Protein 3MDN (pdb70)

Secondary structure (DSSP, 8-state):
--EEEEEEEEEEGGGT--EEEEEESSSSSPEEEEESS-GGG-HHHHHHHHH-EEEEEEEE--PPPEETTEE--EE--TTGGGGHHHH----HHHHTT--S--HHHHHHHHHHHTTTTT-HHHHHHHHHHHHHHHHHHHS-S---EEEEEE-SS-EEEEEE-SSS-----EEEEETTTTEEEEESS----SPPEEPPS---EEETTEEE------/--EEEEEEEEEEGGGG--EEEEE-SSSSSPEEEEESS-GGG-HHHHHHHHH-EEEEEEEE---SSP-EETTEE--EE--TTGGGGHHHH----HHHHTT--S--HHHHHHHHHHHTTTTT-HHHHHHHHHHHHHHHHHHHS-S---EEEEEE-SS-EEEEEE-SSS-----EEEEETTTTEEEEE---EE--S---EEETTEEE------/--EEEEEEEEEEGGGT---EEEEEESSSSSPEEEEESS-TTT-HHHHHHHHH-EEEEEEEE---PSP-EETTEE--EE--TTGGGGHHHH----HHHHTT--S--HHHHHHHHHHHTTTTT-HHHHHHHHHHHHHHHHHHHS-S---EEEEEE-SS-EEEEEE-SSS-----EEEEETTTTEEEEEE---EE--S---EEETTEEE------/--EEEEEEEEEEGGGT--EEEEESSSSSPEEEE-SS-TTT-HHHHHHHHH-EEEEEEEE---PSP-EETTEE--EE--TTGGGGHHHH----HHHHTT--S--HHHHHHHHHHHTTTTT-HHHHHHHHHHHHHHHHHHHS-S---EEEEEE-SS-EEEEEE-SSS-----EEEEETTTTEEEEESS----SS-PPEE--TT--EEETTEEE--------

B-factor: mean 31.21, std 7.89, range [11.81, 59.43]

Nearest PDB structures (foldseek):
  3mdn-assembly1_A  TM=1.005E+00  e=2.559E-48  Ruegeria pomeroyi
  3mdn-assembly1_D  TM=9.969E-01  e=2.304E-43  Ruegeria pomeroyi
  3mdn-assembly1_B  TM=9.718E-01  e=1.178E-43  Ruegeria pomeroyi
  3mdn-assembly1_C  TM=9.750E-01  e=1.076E-41  Ruegeria pomeroyi
  4zfk-assembly1_A  TM=7.679E-01  e=4.224E-12  Mycolicibacterium smegmatis MC2 155

Foldseek 3Di:
DKKKKWAFFKDQQPVTHCKKKWFDDPDLWTDIDHDPDPCVPDVVNVVSSVPDIGRTMMMDVCDWATDRQKTKWDDAQFQCVQCQVVLLCQPPVQNVRCDDRGPRSSLVRQLVSQPCVPPVQRSSQVSLVVQLVVCVVGGDPPSETWMWMDRNAKIDIAWAGPDDDYQWKWKDQDPVSGIIMIMRDDDPSDDIHTDDHQKWMQHDVGIDMDGHHD/DKKKKWAFFKDQQPVPHCKKKWFDDPDLWTDIDHDPDPCVDDVVNVCRSVPDIGRTMMMDVLQYDFATDRLKTKWDDAQFQCVQPQVVLLCQDPVQNVSNDDRGPRVSLVRQLVSQPCVPCVQVSSLVSLVVQLVVCVVGGDPPNETWMWMDRNFKIDIAWATPDDDYQWKAKDQDPVSGIIMIIRVHHTDDHQKWMQGPVGIDMDGHHD/DKKKKWAFDKDQQLVIHVWKKKWFDDDDLWTDIDIDNDQPVVPVVNVVRSRPDIGRTMMMDNVVGDWATDDLKTKWDDAQFQCVQCQVVLLCQDPVQNVSCDDRGPRSSLVRQLVSQPCVPCVQRSSLVSLVVQLVVCVVGGDPPNETWMWMDRNFKIDIAWAGPDDDYFWKAKDQDPVNGIIMIITVPHDTDDHQKWMQGPVGIDMDGRHD/DKKKKWAFDKDQQLVTHCKKWADDPDLFTDIDDDLDDCVRDVVNVVRSRPDIGRTMMHDPVVDDFAGDQNKTKWDDAQFQCVQPQVVLLCQDPVQNVSPDDRGPRSSLVRQLVSQPCVPCVQQSSLASLLVQLVVCVVGGDPPSETWMWMDSSAKIDIAWATPDDDYQWKWKDQAPPSGIMMIMSDDDDPPGDDIHTADHQKWMAHPVGIDMDGHHRDD

InterPro domains:
  IPR017932 Glutamine amidotransferase type 2 domain [PS51278] (2-248)
  IPR026869 Gamma-glutamyl-hercynylcysteine sulfoxide hydrolase EgtC-like [PF13230] (34-199)
  IPR029055 Nucleophile aminohydrolases, N-terminal [G3DSA:3.60.20.10] (1-264)
  IPR029055 Nucleophile aminohydrolases, N-terminal [SSF56235] (2-251)
  IPR052373 Gamma-glutamyl amide hydrolase [PTHR43187] (1-248)

Solvent-accessible surface area: 33853 Å² total

Structure (mmCIF, N/CA/C/O backbone):
data_3MDN
#
_entry.id   3MDN
#
_cell.length_a   66.367
_cell.length_b   72.960
_cell.length_c   106.722
_cell.angle_alpha   90.000
_cell.angle_beta   91.770
_cell.angle_gamma   90.000
#
_symmetry.space_group_name_H-M   'P 1 21 1'
#
loop_
_entity.id
_entity.type
_entity.pdbx_description
1 polymer 'Glutamine aminotransferase class-II domain protein'
2 water water
#
loop_
_atom_site.group_PDB
_atom_site.id
_atom_site.type_symbol
_atom_site.label_atom_id
_atom_site.label_alt_id
_atom_site.label_comp_id
_atom_site.label_asym_id
_atom_site.label_entity_id
_atom_site.label_seq_id
_atom_site.pdbx_PDB_ins_code
_atom_site.Cartn_x
_atom_site.Cartn_y
_atom_site.Cartn_z
_atom_site.occupancy
_atom_site.B_iso_or_equiv
_atom_site.auth_seq_id
_atom_site.auth_comp_id
_atom_site.auth_asym_id
_atom_site.auth_atom_id
_atom_site.pdbx_PDB_model_num
ATOM 1 N N . CYS A 1 4 ? 37.970 -1.102 62.521 1.00 51.92 2 CYS A N 1
ATOM 2 C CA . CYS A 1 4 ? 37.745 -0.813 63.955 1.00 51.66 2 CYS A CA 1
ATOM 3 C C . CYS A 1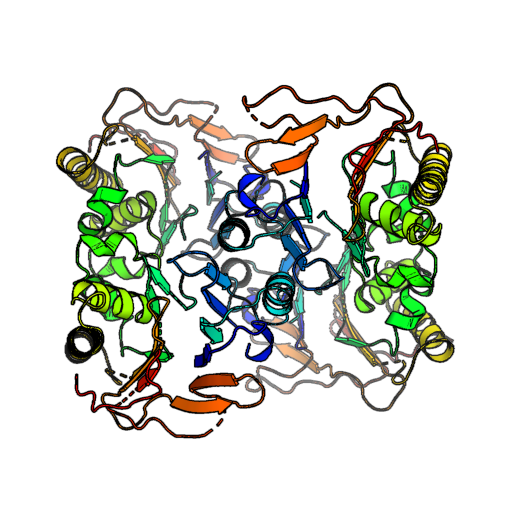 4 ? 36.258 -0.934 64.354 1.00 50.25 2 CYS A C 1
ATOM 4 O O . CYS A 1 4 ? 35.690 -0.044 64.977 1.00 51.40 2 CYS A O 1
ATOM 7 N N . ARG A 1 5 ? 35.659 -2.073 64.041 1.00 47.96 3 ARG A N 1
ATOM 8 C CA . ARG A 1 5 ? 34.217 -2.278 64.157 1.00 45.67 3 ARG A CA 1
ATOM 9 C C . ARG A 1 5 ? 33.628 -2.092 65.555 1.00 43.06 3 ARG A C 1
ATOM 10 O O . ARG A 1 5 ? 34.255 -2.451 66.546 1.00 43.81 3 ARG A O 1
ATOM 15 N N . TRP A 1 6 ? 32.442 -1.498 65.649 1.00 39.07 4 TRP A N 1
ATOM 16 C CA . TRP A 1 6 ? 31.712 -1.497 66.913 1.00 34.89 4 TRP A CA 1
ATOM 17 C C . TRP A 1 6 ? 30.233 -1.843 66.749 1.00 33.04 4 TRP A C 1
ATOM 18 O O . TRP A 1 6 ? 29.704 -1.831 65.621 1.00 32.19 4 TRP A O 1
ATOM 29 N N . ALA A 1 7 ? 29.582 -2.171 67.872 1.00 29.01 5 ALA A N 1
ATOM 30 C CA . ALA A 1 7 ? 28.163 -2.499 67.877 1.00 27.62 5 ALA A CA 1
ATOM 31 C C . ALA A 1 7 ? 27.568 -2.090 69.193 1.00 26.65 5 ALA A C 1
ATOM 32 O O . ALA A 1 7 ? 28.197 -2.217 70.256 1.00 26.72 5 ALA A O 1
ATOM 34 N N . ALA A 1 8 ? 26.379 -1.528 69.117 1.00 25.28 6 ALA A N 1
ATOM 35 C CA . ALA A 1 8 ? 25.662 -1.051 70.285 1.00 24.69 6 ALA A CA 1
ATOM 36 C C . ALA A 1 8 ? 24.227 -1.574 70.158 1.00 24.79 6 ALA A C 1
ATOM 37 O O . ALA A 1 8 ? 23.748 -1.804 69.039 1.00 25.10 6 ALA A O 1
ATOM 39 N N . TYR A 1 9 ? 23.531 -1.733 71.278 1.00 24.78 7 TYR A N 1
ATOM 40 C CA . TYR A 1 9 ? 22.181 -2.298 71.250 1.00 24.47 7 TYR A CA 1
ATOM 41 C C . TYR A 1 9 ? 21.315 -1.588 72.277 1.00 24.87 7 TYR A C 1
ATOM 42 O O . TYR A 1 9 ? 21.781 -1.250 73.345 1.00 24.55 7 TYR A O 1
ATOM 51 N N . HIS A 1 10 ? 20.041 -1.399 71.959 1.00 25.07 8 HIS A N 1
ATOM 52 C CA . HIS A 1 10 ? 19.086 -0.772 72.877 1.00 26.35 8 HIS A CA 1
ATOM 53 C C . HIS A 1 10 ? 17.721 -1.423 72.620 1.00 26.13 8 HIS A C 1
ATOM 54 O O . HIS A 1 10 ? 17.158 -1.292 71.516 1.00 24.53 8 HIS A O 1
ATOM 61 N N . GLY A 1 11 ? 17.205 -2.146 73.609 1.00 26.12 9 GLY A N 1
ATOM 62 C CA . GLY A 1 11 ? 15.884 -2.812 73.479 1.00 26.64 9 GLY A CA 1
ATOM 63 C C . GLY A 1 11 ? 15.683 -3.900 74.535 1.00 27.11 9 GLY A C 1
ATOM 64 O O . GLY A 1 11 ? 16.224 -3.803 75.628 1.00 26.13 9 GLY A O 1
ATOM 65 N N . THR A 1 12 ? 14.910 -4.936 74.209 1.00 27.57 10 THR A N 1
ATOM 66 C CA . THR A 1 12 ? 14.695 -6.077 75.115 1.00 28.74 10 THR A CA 1
ATOM 67 C C . THR A 1 12 ? 16.022 -6.812 75.389 1.00 28.99 10 THR A C 1
ATOM 68 O O . THR A 1 12 ? 16.757 -7.081 74.434 1.00 29.80 10 THR A O 1
ATOM 72 N N . PRO A 1 13 ? 16.347 -7.103 76.674 1.00 29.03 11 PRO A N 1
ATOM 73 C CA . PRO A 1 13 ? 17.658 -7.700 77.005 1.00 29.25 11 PRO A CA 1
ATOM 74 C C . PRO A 1 13 ? 18.022 -8.934 76.195 1.00 28.91 11 PRO A C 1
ATOM 75 O O . PRO A 1 13 ? 17.243 -9.878 76.112 1.00 28.59 11 PRO A O 1
ATOM 79 N N . ILE A 1 14 ? 19.206 -8.907 75.592 1.00 28.35 12 ILE A N 1
ATOM 80 C CA . ILE A 1 14 ? 19.778 -10.098 74.963 1.00 27.37 12 ILE A CA 1
ATOM 81 C C . ILE A 1 14 ? 21.157 -10.455 75.563 1.00 26.20 12 ILE A C 1
ATOM 82 O O . ILE A 1 14 ? 21.778 -9.641 76.253 1.00 25.63 12 ILE A O 1
ATOM 87 N N . PHE A 1 15 ? 21.631 -11.671 75.321 1.00 25.62 13 PHE A N 1
ATOM 88 C CA . PHE A 1 15 ? 22.986 -12.004 75.749 1.00 25.76 13 PHE A CA 1
ATOM 89 C C . PHE A 1 15 ? 23.886 -11.151 74.884 1.00 25.91 13 PHE A C 1
ATOM 90 O O . PHE A 1 15 ? 23.582 -10.922 73.702 1.00 25.18 13 PHE A O 1
ATOM 98 N N . LEU A 1 16 ? 24.979 -10.677 75.460 1.00 26.33 14 LEU A N 1
ATOM 99 C CA . LEU A 1 16 ? 25.869 -9.769 74.751 1.00 27.79 14 LEU A CA 1
ATOM 100 C C . LEU A 1 16 ? 26.378 -10.403 73.446 1.00 29.21 14 LEU A C 1
ATOM 101 O O . LEU A 1 16 ? 26.445 -9.729 72.427 1.00 28.51 14 LEU A O 1
ATOM 106 N N . GLU A 1 17 ? 26.687 -11.698 73.473 1.00 29.76 15 GLU A N 1
ATOM 107 C CA . GLU A 1 17 ? 27.174 -12.366 72.266 1.00 31.39 15 GLU A CA 1
ATOM 108 C C . GLU A 1 17 ? 26.169 -12.377 71.089 1.00 32.41 15 GLU A C 1
ATOM 109 O O . GLU A 1 17 ? 26.577 -12.578 69.954 1.00 31.50 15 GLU A O 1
ATOM 115 N N . ASP A 1 18 ? 24.873 -12.212 71.369 1.00 33.98 16 ASP A N 1
ATOM 116 C CA . ASP A 1 18 ? 23.851 -12.272 70.320 1.00 36.00 16 ASP A CA 1
ATOM 117 C C . ASP A 1 18 ? 24.043 -11.077 69.355 1.00 37.34 16 ASP A C 1
ATOM 118 O O . ASP A 1 18 ? 23.429 -11.028 68.293 1.00 37.46 16 ASP A O 1
ATOM 123 N N . VAL A 1 19 ? 24.875 -10.118 69.769 1.00 38.79 17 VAL A N 1
ATOM 124 C CA . VAL A 1 19 ? 25.331 -9.001 68.948 1.00 40.84 17 VAL A CA 1
ATOM 125 C C . VAL A 1 19 ? 26.848 -9.130 68.715 1.00 42.37 17 VAL A C 1
ATOM 126 O O . VAL A 1 19 ? 27.329 -9.077 67.570 1.00 42.86 17 VAL A O 1
ATOM 130 N N . ILE A 1 20 ? 27.588 -9.338 69.808 1.00 43.42 18 ILE A N 1
ATOM 131 C CA . ILE A 1 20 ? 29.069 -9.322 69.800 1.00 44.60 18 ILE A CA 1
ATOM 132 C C . ILE A 1 20 ? 29.716 -10.352 68.864 1.00 44.88 18 ILE A C 1
ATOM 133 O O . ILE A 1 20 ? 29.718 -11.556 69.152 1.00 45.82 18 ILE A O 1
ATOM 138 N N . GLY A 1 45 ? 42.608 -5.433 70.674 1.00 49.83 43 GLY A N 1
ATOM 139 C CA . GLY A 1 45 ? 41.738 -4.481 71.356 1.00 49.76 43 GLY A CA 1
ATOM 140 C C . GLY A 1 45 ? 40.321 -5.013 71.480 1.00 49.33 43 GLY A C 1
ATOM 141 O O . GLY A 1 45 ? 39.772 -5.584 70.526 1.00 49.87 43 GLY A O 1
ATOM 142 N N . PHE A 1 46 ? 39.728 -4.845 72.660 1.00 48.30 44 PHE A N 1
ATOM 143 C CA . PHE A 1 46 ? 38.327 -5.215 72.856 1.00 46.54 44 PHE A CA 1
ATOM 144 C C . PHE A 1 46 ? 37.716 -4.673 74.137 1.00 44.29 44 PHE A C 1
ATOM 145 O O . PHE A 1 46 ? 38.414 -4.403 75.116 1.00 44.09 44 PHE A O 1
ATOM 153 N N . GLY A 1 47 ? 36.394 -4.526 74.126 1.00 41.35 45 GLY A N 1
ATOM 154 C CA . GLY A 1 47 ? 35.679 -4.059 75.298 1.00 37.26 45 GLY A CA 1
ATOM 155 C C . GLY A 1 47 ? 34.178 -4.051 75.134 1.00 34.51 45 GLY A C 1
ATOM 156 O O . GLY A 1 47 ? 33.643 -4.049 74.012 1.00 33.79 45 GLY A O 1
ATOM 157 N N . VAL A 1 48 ? 33.497 -4.025 76.267 1.00 31.74 46 VAL A N 1
ATOM 158 C CA . VAL A 1 48 ? 32.060 -3.975 76.309 1.00 29.44 46 VAL A CA 1
ATOM 159 C C . VAL A 1 48 ? 31.628 -3.198 77.546 1.00 28.12 46 VAL A C 1
ATOM 160 O O . VAL A 1 48 ? 32.187 -3.379 78.652 1.00 26.33 46 VAL A O 1
ATOM 164 N N . ALA A 1 49 ? 30.651 -2.311 77.351 1.00 25.18 47 ALA A N 1
ATOM 165 C CA . ALA A 1 49 ? 30.053 -1.601 78.449 1.00 25.20 47 ALA A CA 1
ATOM 166 C C . ALA A 1 49 ? 28.603 -1.977 78.412 1.00 24.71 47 ALA A C 1
ATOM 167 O O . ALA A 1 49 ? 28.025 -1.927 77.366 1.00 24.83 47 ALA A O 1
ATOM 169 N N . TRP A 1 50 ? 28.013 -2.354 79.542 1.00 24.58 48 TRP A N 1
ATOM 170 C CA . TRP A 1 50 ? 26.608 -2.781 79.521 1.00 24.40 48 TRP A CA 1
ATOM 171 C C . TRP A 1 50 ? 25.897 -2.322 80.755 1.00 25.08 48 TRP A C 1
ATOM 172 O O . TRP A 1 50 ? 26.507 -2.163 81.816 1.00 24.72 48 TRP A O 1
ATOM 183 N N . TYR A 1 51 ? 24.592 -2.121 80.620 1.00 25.35 49 TYR A N 1
ATOM 184 C CA . TYR A 1 51 ? 23.777 -1.729 81.773 1.00 26.26 49 TYR A CA 1
ATOM 185 C C . TYR A 1 51 ? 22.927 -2.936 82.147 1.00 26.80 49 TYR A C 1
ATOM 186 O O . TYR A 1 51 ? 22.374 -3.616 81.283 1.00 25.73 49 TYR A O 1
ATOM 195 N N . ASP A 1 52 ? 22.822 -3.158 83.445 1.00 27.58 50 ASP A N 1
ATOM 196 C CA . ASP A 1 52 ? 22.032 -4.243 83.988 1.00 28.46 50 ASP A CA 1
ATOM 197 C C . ASP A 1 52 ? 21.324 -3.769 85.244 1.00 28.34 50 ASP A C 1
ATOM 198 O O . ASP A 1 52 ? 20.206 -3.275 85.182 1.00 28.37 50 ASP A O 1
ATOM 203 N N . ALA A 1 53 ? 21.974 -3.913 86.391 1.00 28.14 51 ALA A N 1
ATOM 204 C CA . ALA A 1 53 ? 21.282 -3.630 87.647 1.00 29.26 51 ALA A CA 1
ATOM 205 C C . ALA A 1 53 ? 21.674 -2.286 88.261 1.00 30.07 51 ALA A C 1
ATOM 206 O O . ALA A 1 53 ? 21.108 -1.889 89.274 1.00 30.25 51 ALA A O 1
ATOM 208 N N . ARG A 1 54 ? 22.651 -1.593 87.687 1.00 29.77 52 ARG A N 1
ATOM 209 C CA . ARG A 1 54 ? 23.098 -0.364 88.336 1.00 30.15 52 ARG A CA 1
ATOM 210 C C . ARG A 1 54 ? 22.953 0.813 87.369 1.00 29.99 52 ARG A C 1
ATOM 211 O O . ARG A 1 54 ? 22.963 0.610 86.147 1.00 30.28 52 ARG A O 1
ATOM 219 N N . PRO A 1 55 ? 22.859 2.052 87.899 1.00 30.30 53 PRO A N 1
ATOM 220 C CA . PRO A 1 55 ? 22.845 3.187 86.963 1.00 30.50 53 PRO A CA 1
ATOM 221 C C . PRO A 1 55 ? 24.205 3.314 86.244 1.00 30.26 53 PRO A C 1
ATOM 222 O O . PRO A 1 55 ? 24.257 3.825 85.138 1.00 29.89 53 PRO A O 1
ATOM 226 N N . GLU A 1 56 ? 25.284 2.815 86.845 1.00 29.90 54 GLU A N 1
ATOM 227 C CA . GLU A 1 56 ? 26.589 2.758 86.119 1.00 30.27 54 GLU A CA 1
ATOM 228 C C . GLU A 1 56 ? 26.652 1.527 85.219 1.00 29.28 54 GLU A C 1
ATOM 229 O O . GLU A 1 56 ? 26.117 0.503 85.550 1.00 29.92 54 GLU A O 1
ATOM 235 N N . PRO A 1 57 ? 27.341 1.615 84.085 1.00 29.62 55 PRO A N 1
ATOM 236 C CA . PRO A 1 57 ? 27.560 0.413 83.278 1.00 29.27 55 PRO A CA 1
ATOM 237 C C . PRO A 1 57 ? 28.687 -0.469 83.853 1.00 29.51 55 PRO A C 1
ATOM 238 O O . PRO A 1 57 ? 29.666 0.036 84.394 1.00 29.54 55 PRO A O 1
ATOM 242 N N . GLY A 1 58 ? 28.561 -1.782 83.738 1.00 29.98 56 GLY A N 1
ATOM 243 C CA . GLY A 1 58 ? 29.745 -2.631 83.909 1.00 29.97 56 GLY A CA 1
ATOM 244 C C . GLY A 1 58 ? 30.654 -2.355 82.713 1.00 30.31 56 GLY A C 1
ATOM 245 O O . GLY A 1 58 ? 30.158 -2.095 81.616 1.00 30.48 56 GLY A O 1
ATOM 246 N N . LEU A 1 59 ? 31.965 -2.421 82.910 1.00 30.11 57 LEU A N 1
ATOM 247 C CA . LEU A 1 59 ? 32.917 -2.167 81.834 1.00 32.07 57 LEU A CA 1
ATOM 248 C C . LEU A 1 59 ? 34.006 -3.269 81.781 1.00 32.39 57 LEU A C 1
ATOM 249 O O . LEU A 1 59 ? 34.746 -3.444 82.734 1.00 32.97 57 LEU A O 1
ATOM 254 N N . TYR A 1 60 ? 34.064 -4.033 80.696 1.00 32.63 58 TYR A N 1
ATOM 255 C CA . TYR A 1 60 ? 35.057 -5.077 80.541 1.00 33.19 58 TYR A CA 1
ATOM 256 C C . TYR A 1 60 ? 35.891 -4.702 79.349 1.00 34.99 58 TYR A C 1
ATOM 257 O O . TYR A 1 60 ? 35.349 -4.539 78.233 1.00 33.83 58 TYR A O 1
ATOM 266 N N . ARG A 1 61 ? 37.194 -4.552 79.575 1.00 36.23 59 ARG A N 1
ATOM 267 C CA . ARG A 1 61 ? 38.127 -4.297 78.486 1.00 39.44 59 ARG A CA 1
ATOM 268 C C . ARG A 1 61 ? 39.529 -4.882 78.708 1.00 40.81 59 ARG A C 1
ATOM 269 O O . ARG A 1 61 ? 40.049 -4.925 79.831 1.00 40.47 59 ARG A O 1
ATOM 277 N N . ASP A 1 62 ? 40.122 -5.329 77.611 1.00 42.40 60 ASP A N 1
ATOM 278 C CA . ASP A 1 62 ? 41.353 -6.077 77.653 1.00 44.66 60 ASP A CA 1
ATOM 279 C C . ASP A 1 62 ? 42.057 -5.922 76.318 1.00 45.91 60 ASP A C 1
ATOM 280 O O . ASP A 1 62 ? 41.427 -5.566 75.308 1.00 46.00 60 ASP A O 1
ATOM 285 N N . VAL A 1 63 ? 43.354 -6.224 76.293 1.00 47.50 61 VAL A N 1
ATOM 286 C CA . VAL A 1 63 ? 44.132 -6.103 75.062 1.00 48.65 61 VAL A CA 1
ATOM 287 C C . VAL A 1 63 ? 44.235 -7.446 74.315 1.00 50.02 61 VAL A C 1
ATOM 288 O O . VAL A 1 63 ? 44.964 -7.577 73.334 1.00 50.51 61 VAL A O 1
ATOM 292 N N . TYR A 1 64 ? 43.488 -8.443 74.769 1.00 51.38 62 TYR A N 1
ATOM 293 C CA . TYR A 1 64 ? 43.544 -9.762 74.135 1.00 52.84 62 TYR A CA 1
ATOM 294 C C . TYR A 1 64 ? 42.487 -9.865 73.031 1.00 53.19 62 TYR A C 1
ATOM 295 O O . TYR A 1 64 ? 41.442 -9.213 73.116 1.00 53.70 62 TYR A O 1
ATOM 304 N N . PRO A 1 65 ? 42.748 -10.675 71.984 1.00 53.49 63 PRO A N 1
ATOM 305 C CA . PRO A 1 65 ? 41.749 -10.710 70.913 1.00 53.61 63 PRO A CA 1
ATOM 306 C C . PRO A 1 65 ? 40.441 -11.302 71.430 1.00 53.73 63 PRO A C 1
ATOM 307 O O . PRO A 1 65 ? 40.459 -12.351 72.084 1.00 54.02 63 PRO A O 1
ATOM 311 N N . ALA A 1 66 ? 39.323 -10.634 71.156 1.00 53.50 64 ALA A N 1
ATOM 312 C CA . ALA A 1 66 ? 38.007 -11.160 71.531 1.00 53.05 64 ALA A CA 1
ATOM 313 C C . ALA A 1 66 ? 37.894 -12.664 71.246 1.00 52.82 64 ALA A C 1
ATOM 314 O O . ALA A 1 66 ? 37.412 -13.435 72.085 1.00 52.78 64 ALA A O 1
ATOM 316 N N . TRP A 1 67 ? 38.343 -13.074 70.059 1.00 52.12 65 TRP A N 1
ATOM 317 C CA . TRP A 1 67 ? 38.311 -14.485 69.668 1.00 51.09 65 TRP A CA 1
ATOM 318 C C . TRP A 1 67 ? 38.964 -15.347 70.744 1.00 50.27 65 TRP A C 1
ATOM 319 O O . TRP A 1 67 ? 38.464 -16.421 71.060 1.00 50.45 65 TRP A O 1
ATOM 321 N N . SER A 1 68 ? 40.060 -14.848 71.323 1.00 49.01 66 SER A N 1
ATOM 322 C CA . SER A 1 68 ? 40.946 -15.657 72.156 1.00 47.28 66 SER A CA 1
ATOM 323 C C . SER A 1 68 ? 41.078 -15.250 73.632 1.00 45.91 66 SER A C 1
ATOM 324 O O . SER A 1 68 ? 42.146 -15.412 74.237 1.00 46.32 66 SER A O 1
ATOM 327 N N . ASP A 1 69 ? 39.997 -14.744 74.214 1.00 43.36 67 ASP A N 1
ATOM 328 C CA . ASP A 1 69 ? 39.933 -14.479 75.651 1.00 41.17 67 ASP A CA 1
ATOM 329 C C . ASP A 1 69 ? 38.729 -15.251 76.208 1.00 38.84 67 ASP A C 1
ATOM 330 O O . ASP A 1 69 ? 37.591 -14.868 75.963 1.00 38.59 67 ASP A O 1
ATOM 335 N N . PRO A 1 70 ? 38.972 -16.335 76.962 1.00 36.56 68 PRO A N 1
ATOM 336 C CA . PRO A 1 70 ? 37.836 -17.180 77.360 1.00 34.79 68 PRO A CA 1
ATOM 337 C C . PRO A 1 70 ? 36.924 -16.526 78.413 1.00 33.39 68 PRO A C 1
ATOM 338 O O . PRO A 1 70 ? 35.762 -16.890 78.535 1.00 32.81 68 PRO A O 1
ATOM 342 N N . ASN A 1 71 ? 37.449 -15.562 79.161 1.00 32.23 69 ASN A N 1
ATOM 343 C CA . ASN A 1 71 ? 36.661 -14.846 80.151 1.00 31.36 69 ASN A CA 1
ATOM 344 C C . ASN A 1 71 ? 35.639 -13.924 79.456 1.00 32.14 69 ASN A C 1
ATOM 345 O O . ASN A 1 71 ? 34.443 -13.885 79.806 1.00 31.76 69 ASN A O 1
ATOM 350 N N . LEU A 1 72 ? 36.105 -13.187 78.449 1.00 31.63 70 LEU A N 1
ATOM 351 C CA . LEU A 1 72 ? 35.184 -12.381 77.700 1.00 31.39 70 LEU A CA 1
ATOM 352 C C . LEU A 1 72 ? 34.095 -13.274 77.104 1.00 31.29 70 LEU A C 1
ATOM 353 O O . LEU A 1 72 ? 32.907 -12.930 77.094 1.00 30.75 70 LEU A O 1
ATOM 358 N N . ARG A 1 73 ? 34.505 -14.424 76.604 1.00 30.75 71 ARG A N 1
ATOM 359 C CA . ARG A 1 73 ? 33.566 -15.347 76.022 1.00 31.37 71 ARG A CA 1
ATOM 360 C C . ARG A 1 73 ? 32.489 -15.767 77.034 1.00 30.78 71 ARG A C 1
ATOM 361 O O . ARG A 1 73 ? 31.284 -15.801 76.730 1.00 30.39 71 ARG A O 1
ATOM 369 N N . ALA A 1 74 ? 32.921 -16.090 78.246 1.00 29.49 72 ALA A N 1
ATOM 370 C CA . ALA A 1 74 ? 31.964 -16.455 79.276 1.00 28.45 72 ALA A CA 1
ATOM 371 C C . ALA A 1 74 ? 31.049 -15.282 79.663 1.00 27.42 72 ALA A C 1
ATOM 372 O O . ALA A 1 74 ? 29.866 -15.487 79.860 1.00 27.64 72 ALA A O 1
ATOM 374 N N . VAL A 1 75 ? 31.592 -14.074 79.799 1.00 26.12 73 VAL A N 1
ATOM 375 C CA . VAL A 1 75 ? 30.757 -12.909 80.058 1.00 27.01 73 VAL A CA 1
ATOM 376 C C . VAL A 1 75 ? 29.696 -12.691 78.936 1.00 27.07 73 VAL A C 1
ATOM 377 O O . VAL A 1 75 ? 28.500 -12.516 79.220 1.00 27.17 73 VAL A O 1
ATOM 381 N N . ALA A 1 76 ? 30.125 -12.751 77.671 1.00 26.52 74 ALA A N 1
ATOM 382 C CA . ALA A 1 76 ? 29.205 -12.472 76.549 1.00 26.83 74 ALA A CA 1
ATOM 383 C C . ALA A 1 76 ? 28.192 -13.582 76.375 1.00 25.93 74 ALA A C 1
ATOM 384 O O . ALA A 1 76 ? 27.105 -13.354 75.857 1.00 26.44 74 ALA A O 1
ATOM 386 N N . HIS A 1 77 ? 28.533 -14.779 76.820 1.00 24.56 75 HIS A N 1
ATOM 387 C CA . HIS A 1 77 ? 27.632 -15.913 76.675 1.00 24.12 75 HIS A CA 1
ATOM 388 C C . HIS A 1 77 ? 26.623 -15.954 77.839 1.00 24.14 75 HIS A C 1
ATOM 389 O O . HIS A 1 77 ? 25.548 -16.542 77.700 1.00 24.78 75 HIS A O 1
ATOM 396 N N . HIS A 1 78 ? 26.947 -15.318 78.969 1.00 22.64 76 HIS A N 1
ATOM 397 C CA . HIS A 1 78 ? 26.109 -15.465 80.158 1.00 22.21 76 HIS A CA 1
ATOM 398 C C . HIS A 1 78 ? 25.399 -14.191 80.638 1.00 22.53 76 HIS A C 1
ATOM 399 O O . HIS A 1 78 ? 24.418 -14.268 81.365 1.00 22.11 76 HIS A O 1
ATOM 406 N N . VAL A 1 79 ? 25.909 -13.025 80.281 1.00 22.83 77 VAL A N 1
ATOM 407 C CA . VAL A 1 79 ? 25.310 -11.804 80.779 1.00 23.98 77 VAL A CA 1
ATOM 408 C C . VAL A 1 79 ? 24.288 -11.295 79.757 1.00 24.63 77 VAL A C 1
ATOM 409 O O . VAL A 1 79 ? 24.574 -11.253 78.562 1.00 24.31 77 VAL A O 1
ATOM 413 N N . ARG A 1 80 ? 23.106 -10.919 80.251 1.00 24.88 78 ARG A N 1
ATOM 414 C CA . ARG A 1 80 ? 22.035 -10.318 79.437 1.00 26.50 78 ARG A CA 1
ATOM 415 C C . ARG A 1 80 ? 21.886 -8.810 79.712 1.00 25.57 78 ARG A C 1
ATOM 416 O O . ARG A 1 80 ? 21.984 -8.383 80.846 1.00 25.05 78 ARG A O 1
ATOM 424 N N . SER A 1 81 ? 21.625 -8.022 78.672 1.00 25.23 79 SER A N 1
ATOM 425 C CA . SER A 1 81 ? 21.465 -6.583 78.814 1.00 25.13 79 SER A CA 1
ATOM 426 C C . SER A 1 81 ? 20.615 -5.972 77.684 1.00 25.62 79 SER A C 1
ATOM 427 O O . SER A 1 81 ? 20.659 -6.400 76.502 1.00 24.97 79 SER A O 1
ATOM 430 N N . GLY A 1 82 ? 19.866 -4.938 78.060 1.00 25.78 80 GLY A N 1
ATOM 431 C CA . GLY A 1 82 ? 19.008 -4.216 77.145 1.00 25.87 80 GLY A CA 1
ATOM 432 C C . GLY A 1 82 ? 19.648 -2.943 76.647 1.00 26.65 80 GLY A C 1
ATOM 433 O O . GLY A 1 82 ? 19.043 -2.225 75.859 1.00 26.27 80 GLY A O 1
ATOM 434 N N . LEU A 1 83 ? 20.868 -2.646 77.090 1.00 26.54 81 LEU A N 1
ATOM 435 C CA . LEU A 1 83 ? 21.587 -1.459 76.598 1.00 26.81 81 LEU A CA 1
ATOM 436 C C . LEU A 1 83 ? 23.084 -1.636 76.783 1.00 26.81 81 LEU A C 1
ATOM 437 O O . LEU A 1 83 ? 23.596 -1.582 77.922 1.00 26.46 81 LEU A O 1
ATOM 442 N N . PHE A 1 84 ? 23.795 -1.834 75.684 1.00 25.49 82 PHE A N 1
ATOM 443 C CA . PHE A 1 84 ? 25.220 -2.114 75.808 1.00 26.37 82 PHE A CA 1
ATOM 444 C C . PHE A 1 84 ? 25.957 -1.654 74.564 1.00 27.12 82 PHE A C 1
ATOM 445 O O . PHE A 1 84 ? 25.328 -1.440 73.523 1.00 25.34 82 PHE A O 1
ATOM 453 N N . LEU A 1 85 ? 27.276 -1.506 74.696 1.00 27.93 83 LEU A N 1
ATOM 454 C CA . LEU A 1 85 ? 28.120 -1.018 73.609 1.00 30.11 83 LEU A CA 1
ATOM 455 C C . LEU A 1 85 ? 29.338 -1.923 73.583 1.00 31.75 83 LEU A C 1
ATOM 456 O O . LEU A 1 85 ? 29.893 -2.196 74.637 1.00 31.63 83 LEU A O 1
ATOM 461 N N . SER A 1 86 ? 29.768 -2.389 72.413 1.00 33.50 84 SER A N 1
ATOM 462 C CA . SER A 1 86 ? 30.968 -3.230 72.336 1.00 37.00 84 SER A CA 1
ATOM 463 C C . SER A 1 86 ? 31.795 -2.890 71.117 1.00 38.67 84 SER A C 1
ATOM 464 O O . SER A 1 86 ? 31.235 -2.473 70.114 1.00 37.41 84 SER A O 1
ATOM 467 N N . HIS A 1 87 ? 33.121 -3.054 71.207 1.00 41.74 85 HIS A N 1
ATOM 468 C CA . HIS A 1 87 ? 34.063 -2.332 70.303 1.00 45.46 85 HIS A CA 1
ATOM 469 C C . HIS A 1 87 ? 35.369 -3.072 70.102 1.00 46.87 85 HIS A C 1
ATOM 470 O O . HIS A 1 87 ? 36.100 -3.325 71.064 1.00 46.84 85 HIS A O 1
ATOM 477 N N . VAL A 1 88 ? 35.665 -3.400 68.843 1.00 48.50 86 VAL A N 1
ATOM 478 C CA . VAL A 1 88 ? 36.952 -4.001 68.477 1.00 49.77 86 VAL A CA 1
ATOM 479 C C . VAL A 1 88 ? 37.888 -2.934 67.906 1.00 50.52 86 VAL A C 1
ATOM 480 O O . VAL A 1 88 ? 37.800 -2.584 66.721 1.00 51.00 86 VAL A O 1
ATOM 484 N N . CYS A 1 101 ? 41.717 1.378 75.227 1.00 45.77 99 CYS A N 1
ATOM 485 C CA . CYS A 1 101 ? 40.661 0.574 74.610 1.00 45.94 99 CYS A CA 1
ATOM 486 C C . CYS A 1 101 ? 39.294 1.187 74.919 1.00 44.34 99 CYS A C 1
ATOM 487 O O . CYS A 1 101 ? 39.091 1.716 76.004 1.00 44.27 99 CYS A O 1
ATOM 490 N N . HIS A 1 102 ? 38.364 1.108 73.966 1.00 42.85 100 HIS A N 1
ATOM 491 C CA . HIS A 1 102 ? 36.998 1.634 74.154 1.00 40.61 100 HIS A CA 1
ATOM 492 C C . HIS A 1 102 ? 36.185 0.468 74.649 1.00 38.77 100 HIS A C 1
ATOM 493 O O . HIS A 1 102 ? 36.615 -0.673 74.515 1.00 39.93 100 HIS A O 1
ATOM 500 N N . PRO A 1 103 ? 35.021 0.724 75.246 1.00 36.72 101 PRO A N 1
ATOM 501 C CA . PRO A 1 103 ? 34.444 2.000 75.579 1.00 35.04 101 PRO A CA 1
ATOM 502 C C . PRO A 1 103 ? 35.109 2.622 76.812 1.00 33.44 101 PRO A C 1
ATOM 503 O O . PRO A 1 103 ? 35.814 1.941 77.558 1.00 33.19 101 PRO A O 1
ATOM 507 N N . PHE A 1 104 ? 34.858 3.912 76.999 1.00 31.12 102 PHE A N 1
ATOM 508 C CA . PHE A 1 104 ? 35.186 4.638 78.197 1.00 29.19 102 PHE A CA 1
ATOM 509 C C . PHE A 1 104 ? 33.883 4.834 78.979 1.00 28.85 102 PHE A C 1
ATOM 510 O O . PHE A 1 104 ? 32.796 4.739 78.398 1.00 27.74 102 PHE A O 1
ATOM 518 N N . ALA A 1 105 ? 33.992 5.006 80.295 1.00 27.35 103 ALA A N 1
ATOM 519 C CA . ALA A 1 105 ? 32.815 5.136 81.160 1.00 28.04 103 ALA A CA 1
ATOM 520 C C . ALA A 1 105 ? 33.150 6.110 82.259 1.00 28.61 103 ALA A C 1
ATOM 521 O O . ALA A 1 105 ? 34.298 6.174 82.715 1.00 28.67 103 ALA A O 1
ATOM 523 N N . ALA A 1 106 ? 32.168 6.907 82.650 1.00 28.71 104 ALA A N 1
ATOM 524 C CA . ALA A 1 106 ? 32.315 7.821 83.777 1.00 28.84 104 ALA A CA 1
ATOM 525 C C . ALA A 1 106 ? 30.931 8.071 84.303 1.00 28.80 104 ALA A C 1
ATOM 526 O O . ALA A 1 106 ? 30.051 8.492 83.544 1.00 29.48 104 ALA A O 1
ATOM 528 N N . ARG A 1 107 ? 30.749 7.874 85.598 1.00 28.55 105 ARG A N 1
ATOM 529 C CA . ARG A 1 107 ? 29.427 8.021 86.196 1.00 29.38 105 ARG A CA 1
ATOM 530 C C . ARG A 1 107 ? 28.444 7.190 85.397 1.00 29.03 105 ARG A C 1
ATOM 531 O O . ARG A 1 107 ? 28.701 6.001 85.139 1.00 29.35 105 ARG A O 1
ATOM 539 N N . ARG A 1 108 ? 27.347 7.798 84.969 1.00 28.25 106 ARG A N 1
ATOM 540 C CA . ARG A 1 108 ? 26.295 7.025 84.309 1.00 28.85 106 ARG A CA 1
ATOM 541 C C . ARG A 1 108 ? 26.507 6.807 82.801 1.00 28.28 106 ARG A C 1
ATOM 542 O O . ARG A 1 108 ? 25.701 6.103 82.161 1.00 27.47 106 ARG A O 1
ATOM 550 N N . TRP A 1 109 ? 27.567 7.397 82.243 1.00 27.74 107 TRP A N 1
ATOM 551 C CA . TRP A 1 109 ? 27.762 7.450 80.799 1.00 26.50 107 TRP A CA 1
ATOM 552 C C . TRP A 1 109 ? 28.837 6.516 80.300 1.00 27.15 107 TRP A C 1
ATOM 553 O O . TRP A 1 109 ? 29.818 6.232 81.043 1.00 27.17 107 TRP A O 1
ATOM 564 N N . CYS A 1 110 ? 28.695 6.038 79.059 1.00 25.80 108 CYS A N 1
ATOM 565 C CA . CYS A 1 110 ? 29.795 5.337 78.399 1.00 26.80 108 CYS A CA 1
ATOM 566 C C . CYS A 1 110 ? 29.865 5.824 76.966 1.00 27.06 108 CYS A C 1
ATOM 567 O O . CYS A 1 110 ? 28.921 6.437 76.486 1.00 27.11 108 CYS A O 1
ATOM 570 N N . PHE A 1 111 ? 30.974 5.542 76.273 1.00 26.48 109 PHE A N 1
ATOM 571 C CA . PHE A 1 111 ? 31.255 6.242 75.038 1.00 27.04 109 PHE A CA 1
ATOM 572 C C . PHE A 1 111 ? 32.325 5.448 74.309 1.00 27.03 109 PHE A C 1
ATOM 573 O O . PHE A 1 111 ? 33.287 4.943 74.931 1.00 25.94 109 PHE A O 1
ATOM 589 N N . HIS A 1 113 ? 34.314 5.329 70.171 1.00 28.14 111 HIS A N 1
ATOM 590 C CA . HIS A 1 113 ? 34.585 6.222 69.062 1.00 27.65 111 HIS A CA 1
ATOM 591 C C . HIS A 1 113 ? 35.539 5.545 68.096 1.00 27.64 111 HIS A C 1
ATOM 592 O O . HIS A 1 113 ? 36.523 4.924 68.499 1.00 26.21 111 HIS A O 1
ATOM 599 N N . ASN A 1 114 ? 35.202 5.668 66.818 1.00 28.13 112 ASN A N 1
ATOM 600 C CA . ASN A 1 114 ? 36.008 5.180 65.721 1.00 29.16 112 ASN A CA 1
ATOM 601 C C . ASN A 1 114 ? 36.424 6.386 64.905 1.00 28.98 112 ASN A C 1
ATOM 602 O O . ASN A 1 114 ? 35.582 7.224 64.529 1.00 28.93 112 ASN A O 1
ATOM 607 N N . GLY A 1 115 ? 37.702 6.475 64.578 1.00 28.44 113 GLY A N 1
ATOM 608 C CA . GLY A 1 115 ? 38.174 7.601 63.760 1.00 28.27 113 GLY A CA 1
ATOM 609 C C . GLY A 1 115 ? 39.413 8.208 64.398 1.00 28.69 113 GLY A C 1
ATOM 610 O O . GLY A 1 115 ? 40.203 7.476 64.986 1.00 26.89 113 GLY A O 1
ATOM 611 N N . GLN A 1 116 ? 39.566 9.535 64.311 1.00 27.77 114 GLN A N 1
ATOM 612 C CA . GLN A 1 116 ? 40.815 10.155 64.701 1.00 27.99 114 GLN A CA 1
ATOM 613 C C . GLN A 1 116 ? 40.725 11.663 64.651 1.00 27.74 114 GLN A C 1
ATOM 614 O O . GLN A 1 116 ? 39.921 12.227 63.914 1.00 27.83 114 GLN A O 1
ATOM 620 N N . VAL A 1 117 ? 41.570 12.314 65.444 1.00 27.84 115 VAL A N 1
ATOM 621 C CA . VAL A 1 117 ? 41.786 13.755 65.408 1.00 27.28 115 VAL A CA 1
ATOM 622 C C . VAL A 1 117 ? 43.166 13.915 64.764 1.00 27.21 115 VAL A C 1
ATOM 623 O O . VAL A 1 117 ? 44.139 13.371 65.255 1.00 27.93 115 VAL A O 1
ATOM 627 N N . GLY A 1 118 ? 43.258 14.609 63.636 1.00 26.21 116 GLY A N 1
ATOM 628 C CA . GLY A 1 118 ? 44.526 14.645 62.894 1.00 25.38 116 GLY A CA 1
ATOM 629 C C . GLY A 1 118 ? 45.651 15.315 63.662 1.00 25.33 116 GLY A C 1
ATOM 630 O O . GLY A 1 118 ? 45.487 16.437 64.160 1.00 24.42 116 GLY A O 1
ATOM 631 N N . GLY A 1 119 ? 46.791 14.628 63.750 1.00 25.15 117 GLY A N 1
ATOM 632 C CA . GLY A 1 119 ? 47.989 15.156 64.419 1.00 24.88 117 GLY A CA 1
ATOM 633 C C . GLY A 1 119 ? 47.851 15.300 65.925 1.00 24.85 117 GLY A C 1
ATOM 634 O O . GLY A 1 119 ? 48.569 16.081 66.550 1.00 23.81 117 GLY A O 1
ATOM 635 N N . PHE A 1 120 ? 46.911 14.557 66.503 1.00 25.36 118 PHE A N 1
ATOM 636 C CA . PHE A 1 120 ? 46.594 14.663 67.940 1.00 26.22 118 PHE A CA 1
ATOM 637 C C . PHE A 1 120 ? 47.829 14.692 68.842 1.00 27.40 118 PHE A C 1
ATOM 638 O O . PHE A 1 120 ? 47.931 15.516 69.758 1.00 27.12 118 PHE A O 1
ATOM 646 N N . GLU A 1 121 ? 48.769 13.799 68.580 1.00 28.75 119 GLU A N 1
ATOM 647 C CA . GLU A 1 121 ? 49.917 13.634 69.469 1.00 30.61 119 GLU A CA 1
ATOM 648 C C . GLU A 1 121 ? 50.687 14.924 69.619 1.00 30.02 119 GLU A C 1
ATOM 649 O O . GLU A 1 121 ? 51.341 15.147 70.621 1.00 30.52 119 GLU A O 1
ATOM 655 N N . ALA A 1 122 ? 50.583 15.802 68.638 1.00 29.82 120 ALA A N 1
ATOM 656 C CA . ALA A 1 122 ? 51.417 16.996 68.650 1.00 28.51 120 ALA A CA 1
ATOM 657 C C . ALA A 1 122 ? 50.779 18.111 69.466 1.00 28.04 120 ALA A C 1
ATOM 658 O O . ALA A 1 122 ? 51.370 19.158 69.625 1.00 28.07 120 ALA A O 1
ATOM 660 N N . PHE A 1 123 ? 49.554 17.903 69.949 1.00 27.78 121 PHE A N 1
ATOM 661 C CA . PHE A 1 123 ? 48.900 18.893 70.828 1.00 26.57 121 PHE A CA 1
ATOM 662 C C . PHE A 1 123 ? 48.140 18.240 71.994 1.00 26.31 121 PHE A C 1
ATOM 663 O O . PHE A 1 123 ? 47.211 18.830 72.572 1.00 25.12 121 PHE A O 1
ATOM 671 N N . ARG A 1 124 ? 48.554 17.026 72.357 1.00 25.63 122 ARG A N 1
ATOM 672 C CA . ARG A 1 124 ? 47.835 16.284 73.381 1.00 25.91 122 ARG A CA 1
ATOM 673 C C . ARG A 1 124 ? 47.722 17.033 74.727 1.00 25.75 122 ARG A C 1
ATOM 674 O O . ARG A 1 124 ? 46.671 16.997 75.408 1.00 25.85 122 ARG A O 1
ATOM 682 N N . LYS A 1 125 ? 48.795 17.711 75.107 1.00 24.62 123 LYS A N 1
ATOM 683 C CA . LYS A 1 125 ? 48.796 18.500 76.340 1.00 24.65 123 LYS A CA 1
ATOM 684 C C . LYS A 1 125 ? 47.681 19.570 76.355 1.00 24.95 123 LYS A C 1
ATOM 685 O O . LYS A 1 125 ? 46.961 19.710 77.356 1.00 24.41 123 LYS A O 1
ATOM 691 N N . GLN A 1 126 ? 47.558 20.318 75.259 1.00 25.10 124 GLN A N 1
ATOM 692 C CA . GLN A 1 126 ? 46.499 21.316 75.116 1.00 26.52 124 GLN A CA 1
ATOM 693 C C . GLN A 1 126 ? 45.090 20.735 75.173 1.00 25.97 124 GLN A C 1
ATOM 694 O O . GLN A 1 126 ? 44.218 21.331 75.779 1.00 25.87 124 GLN A O 1
ATOM 700 N N . ALA A 1 127 ? 44.867 19.575 74.543 1.00 25.90 125 ALA A N 1
ATOM 701 C CA . ALA A 1 127 ? 43.589 18.899 74.643 1.00 24.65 125 ALA A CA 1
ATOM 702 C C . ALA A 1 127 ? 43.313 18.494 76.092 1.00 25.78 125 ALA A C 1
ATOM 703 O O . ALA A 1 127 ? 42.235 18.773 76.592 1.00 25.24 125 ALA A O 1
ATOM 705 N N . ASP A 1 128 ? 44.270 17.836 76.757 1.00 25.01 126 ASP A N 1
ATOM 706 C CA . ASP A 1 128 ? 44.086 17.423 78.149 1.00 27.67 126 ASP A CA 1
ATOM 707 C C . ASP A 1 128 ? 43.791 18.626 79.055 1.00 28.51 126 ASP A C 1
ATOM 708 O O . ASP A 1 128 ? 42.944 18.550 79.945 1.00 29.30 126 ASP A O 1
ATOM 721 N N . ALA A 1 130 ? 42.233 21.198 78.385 1.00 28.31 128 ALA A N 1
ATOM 722 C CA . ALA A 1 130 ? 40.862 21.687 78.168 1.00 27.28 128 ALA A CA 1
ATOM 723 C C . ALA A 1 130 ? 39.798 20.935 78.976 1.00 26.91 128 ALA A C 1
ATOM 724 O O . ALA A 1 130 ? 38.663 21.377 79.076 1.00 26.26 128 ALA A O 1
ATOM 726 N N . ILE A 1 131 ? 40.164 19.809 79.583 1.00 26.21 129 ILE A N 1
ATOM 727 C CA . ILE A 1 131 ? 39.206 19.036 80.345 1.00 25.50 129 ILE A CA 1
ATOM 728 C C . ILE A 1 131 ? 38.852 19.736 81.682 1.00 25.87 129 ILE A C 1
ATOM 729 O O . ILE A 1 131 ? 39.740 20.109 82.429 1.00 26.16 129 ILE A O 1
ATOM 734 N N . ALA A 1 132 ? 37.577 19.906 82.006 1.00 25.72 130 ALA A N 1
ATOM 735 C CA . ALA A 1 132 ? 37.239 20.546 83.279 1.00 26.53 130 ALA A CA 1
ATOM 736 C C . ALA A 1 132 ? 37.885 19.789 84.428 1.00 27.91 130 ALA A C 1
ATOM 737 O O . ALA A 1 132 ? 37.969 18.554 84.385 1.00 27.92 130 ALA A O 1
ATOM 739 N N . ASP A 1 133 ? 38.317 20.524 85.459 1.00 28.71 131 ASP A N 1
ATOM 740 C CA . ASP A 1 133 ? 38.856 19.934 86.675 1.00 30.23 131 ASP A CA 1
ATOM 741 C C . ASP A 1 133 ? 38.033 18.751 87.170 1.00 30.76 131 ASP A C 1
ATOM 742 O O . ASP A 1 133 ? 38.595 17.750 87.622 1.00 30.80 131 ASP A O 1
ATOM 747 N N . GLU A 1 134 ? 36.707 18.889 87.098 1.00 31.35 132 GLU A N 1
ATOM 748 C CA . GLU A 1 134 ? 35.749 17.900 87.623 1.00 31.74 132 GLU A CA 1
ATOM 749 C C . GLU A 1 134 ? 35.841 16.523 86.920 1.00 30.64 132 GLU A C 1
ATOM 750 O O . GLU A 1 134 ? 35.521 15.488 87.511 1.00 29.53 132 GLU A O 1
ATOM 756 N N . PHE A 1 135 ? 36.232 16.529 85.650 1.00 28.47 133 PHE A N 1
ATOM 757 C CA . PHE A 1 135 ? 36.320 15.274 84.894 1.00 28.30 133 PHE A CA 1
ATOM 758 C C . PHE A 1 135 ? 37.742 14.770 84.650 1.00 28.48 133 PHE A C 1
ATOM 759 O O . PHE A 1 135 ? 37.932 13.688 84.098 1.00 28.28 133 PHE A O 1
ATOM 767 N N . TYR A 1 136 ? 38.735 15.536 85.084 1.00 28.63 134 TYR A N 1
ATOM 768 C CA . TYR A 1 136 ? 40.106 15.149 84.822 1.00 28.53 134 TYR A CA 1
ATOM 769 C C . TYR A 1 136 ? 40.482 13.822 85.502 1.00 28.24 134 TYR A C 1
ATOM 770 O O . TYR A 1 136 ? 41.267 13.045 84.964 1.00 27.82 134 TYR A O 1
ATOM 779 N N . THR A 1 137 ? 39.890 13.557 86.654 1.00 27.19 135 THR A N 1
ATOM 780 C CA . THR A 1 137 ? 40.162 12.323 87.346 1.00 28.45 135 THR A CA 1
ATOM 781 C C . THR A 1 137 ? 39.896 11.057 86.522 1.00 28.99 135 THR A C 1
ATOM 782 O O . THR A 1 137 ? 40.464 9.986 86.818 1.00 28.36 135 THR A O 1
ATOM 786 N N . TYR A 1 138 ? 39.074 11.181 85.480 1.00 28.74 136 TYR A N 1
ATOM 787 C CA . TYR A 1 138 ? 38.671 10.026 84.675 1.00 29.99 136 TYR A CA 1
ATOM 788 C C . TYR A 1 138 ? 39.615 9.806 83.498 1.00 30.60 136 TYR A C 1
ATOM 789 O O . TYR A 1 138 ? 39.498 8.797 82.780 1.00 30.62 136 TYR A O 1
ATOM 798 N N . ARG A 1 139 ? 40.544 10.737 83.296 1.00 30.34 137 ARG A N 1
ATOM 799 C CA . ARG A 1 139 ? 41.445 10.645 82.155 1.00 30.65 137 ARG A CA 1
ATOM 800 C C . ARG A 1 139 ? 42.522 9.665 82.558 1.00 30.80 137 ARG A C 1
ATOM 801 O O . ARG A 1 139 ? 43.406 10.012 83.333 1.00 30.09 137 ARG A O 1
ATOM 809 N N . LYS A 1 140 ? 42.426 8.422 82.085 1.00 31.56 138 LYS A N 1
ATOM 810 C CA . LYS A 1 140 ? 43.368 7.377 82.574 1.00 31.87 138 LYS A CA 1
ATOM 811 C C . LYS A 1 140 ? 44.435 6.987 81.540 1.00 31.25 138 LYS A C 1
ATOM 812 O O . LYS A 1 140 ? 45.521 6.530 81.906 1.00 30.00 138 LYS A O 1
ATOM 818 N N . GLY A 1 141 ? 44.146 7.207 80.253 1.00 30.56 139 GLY A N 1
ATOM 819 C CA . GLY A 1 141 ? 45.167 6.959 79.208 1.00 30.41 139 GLY A CA 1
ATOM 820 C C . GLY A 1 141 ? 45.549 8.176 78.347 1.00 30.67 139 GLY A C 1
ATOM 821 O O . GLY A 1 141 ? 45.508 9.314 78.817 1.00 30.91 139 GLY A O 1
ATOM 822 N N . SER A 1 142 ? 45.904 7.931 77.084 1.00 28.97 140 SER A N 1
ATOM 823 C CA . SER A 1 142 ? 46.394 8.969 76.202 1.00 28.72 140 SER A CA 1
ATOM 824 C C . SER A 1 142 ? 45.686 9.106 74.831 1.00 28.03 140 SER A C 1
ATOM 825 O O . SER A 1 142 ? 46.162 9.853 73.987 1.00 28.04 140 SER A O 1
ATOM 828 N N . THR A 1 143 ? 44.578 8.399 74.609 1.00 26.93 141 THR A N 1
ATOM 829 C CA . THR A 1 143 ? 43.906 8.441 73.316 1.00 27.45 141 THR A CA 1
ATOM 830 C C . THR A 1 143 ? 43.144 9.749 73.116 1.00 27.61 141 THR A C 1
ATOM 831 O O . THR A 1 143 ? 42.735 10.389 74.087 1.00 26.61 141 THR A O 1
ATOM 835 N N . ASP A 1 144 ? 42.936 10.119 71.847 1.00 27.84 142 ASP A N 1
ATOM 836 C CA . ASP A 1 144 ? 42.033 11.206 71.489 1.00 28.25 142 ASP A CA 1
ATOM 837 C C . ASP A 1 144 ? 40.581 10.893 71.828 1.00 28.05 142 ASP A C 1
ATOM 838 O O . ASP A 1 144 ? 39.832 11.788 72.221 1.00 28.15 142 ASP A O 1
ATOM 843 N N . SER A 1 145 ? 40.185 9.640 71.650 1.00 27.87 143 SER A N 1
ATOM 844 C CA . SER A 1 145 ? 38.812 9.224 71.933 1.00 29.11 143 SER A CA 1
ATOM 845 C C . SER A 1 145 ? 38.412 9.543 73.357 1.00 28.90 143 SER A C 1
ATOM 846 O O . SER A 1 145 ? 37.328 10.036 73.584 1.00 30.26 143 SER A O 1
ATOM 849 N N . GLU A 1 146 ? 39.285 9.235 74.313 1.00 28.75 144 GLU A N 1
ATOM 850 C CA . GLU A 1 146 ? 38.992 9.469 75.733 1.00 28.29 144 GLU A CA 1
ATOM 851 C C . GLU A 1 146 ? 38.852 10.975 76.034 1.00 28.84 144 GLU A C 1
ATOM 852 O O . GLU A 1 146 ? 37.956 11.400 76.774 1.00 28.78 144 GLU A O 1
ATOM 858 N N . VAL A 1 147 ? 39.737 11.775 75.454 1.00 28.70 145 VAL A N 1
ATOM 859 C CA . VAL A 1 147 ? 39.621 13.231 75.566 1.00 29.54 145 VAL A CA 1
ATOM 860 C C . VAL A 1 147 ? 38.270 13.774 75.024 1.00 29.03 145 VAL A C 1
ATOM 861 O O . VAL A 1 147 ? 37.653 14.639 75.656 1.00 27.98 145 VAL A O 1
ATOM 865 N N . LEU A 1 148 ? 37.821 13.273 73.869 1.00 28.80 146 LEU A N 1
ATOM 866 C CA . LEU A 1 148 ? 36.538 13.664 73.343 1.00 28.49 146 LEU A CA 1
ATOM 867 C C . LEU A 1 148 ? 35.454 13.425 74.340 1.00 27.26 146 LEU A C 1
ATOM 868 O O . LEU A 1 148 ? 34.628 14.296 74.566 1.00 27.77 146 LEU A O 1
ATOM 873 N N . PHE A 1 149 ? 35.426 12.228 74.912 1.00 26.45 147 PHE A N 1
ATOM 874 C CA . PHE A 1 149 ? 34.364 11.885 75.860 1.00 25.90 147 PHE A CA 1
ATOM 875 C C . PHE A 1 149 ? 34.399 12.846 77.041 1.00 26.41 147 PHE A C 1
ATOM 876 O O . PHE A 1 149 ? 33.369 13.361 77.414 1.00 26.38 147 PHE A O 1
ATOM 884 N N . LEU A 1 150 ? 35.592 13.099 77.599 1.00 25.57 148 LEU A N 1
ATOM 885 C CA . LEU A 1 150 ? 35.705 13.896 78.817 1.00 26.47 148 LEU A CA 1
ATOM 886 C C . LEU A 1 150 ? 35.506 15.388 78.534 1.00 26.62 148 LEU A C 1
ATOM 887 O O . LEU A 1 150 ? 35.015 16.140 79.394 1.00 25.86 148 LEU A O 1
ATOM 892 N N . LEU A 1 151 ? 35.880 15.813 77.327 1.00 26.77 149 LEU A N 1
ATOM 893 C CA . LEU A 1 151 ? 35.561 17.160 76.905 1.00 27.42 149 LEU A CA 1
ATOM 894 C C . LEU A 1 151 ? 34.031 17.295 76.714 1.00 27.03 149 LEU A C 1
ATOM 895 O O . LEU A 1 151 ? 33.435 18.300 77.093 1.00 27.09 149 LEU A O 1
ATOM 900 N N . ALA A 1 152 ? 33.392 16.291 76.130 1.00 26.51 150 ALA A N 1
ATOM 901 C CA . ALA A 1 152 ? 31.932 16.311 76.034 1.00 26.40 150 ALA A CA 1
ATOM 902 C C . ALA A 1 152 ? 31.267 16.428 77.415 1.00 26.80 150 ALA A C 1
ATOM 903 O O . ALA A 1 152 ? 30.356 17.259 77.617 1.00 27.54 150 ALA A O 1
ATOM 905 N N . LEU A 1 153 ? 31.709 15.618 78.376 1.00 26.72 151 LEU A N 1
ATOM 906 C CA . LEU A 1 153 ? 31.188 15.739 79.735 1.00 27.25 151 LEU A CA 1
ATOM 907 C C . LEU A 1 153 ? 31.408 17.159 80.292 1.00 27.65 151 LEU A C 1
ATOM 908 O O . LEU A 1 153 ? 30.545 17.728 80.992 1.00 27.37 151 LEU A O 1
ATOM 913 N N . SER A 1 154 ? 32.573 17.725 79.980 1.00 28.26 152 SER A N 1
ATOM 914 C CA . SER A 1 154 ? 32.935 19.082 80.424 1.00 27.84 152 SER A CA 1
ATOM 915 C C . SER A 1 154 ? 32.013 20.107 79.838 1.00 28.00 152 SER A C 1
ATOM 916 O O . SER A 1 154 ? 31.747 21.128 80.455 1.00 27.48 152 SER A O 1
ATOM 919 N N . GLU A 1 155 ? 31.505 19.815 78.642 1.00 28.84 153 GLU A N 1
ATOM 920 C CA . GLU A 1 155 ? 30.635 20.745 77.926 1.00 29.02 153 GLU A CA 1
ATOM 921 C C . GLU A 1 155 ? 29.170 20.529 78.286 1.00 29.31 153 GLU A C 1
ATOM 922 O O . GLU A 1 155 ? 28.288 21.157 77.704 1.00 29.34 153 GLU A O 1
ATOM 928 N N . GLY A 1 156 ? 28.923 19.645 79.252 1.00 29.66 154 GLY A N 1
ATOM 929 C CA . GLY A 1 156 ? 27.576 19.400 79.776 1.00 29.73 154 GLY A CA 1
ATOM 930 C C . GLY A 1 156 ? 26.842 18.248 79.101 1.00 30.13 154 GLY A C 1
ATOM 931 O O . GLY A 1 156 ? 25.627 18.330 78.908 1.00 29.87 154 GLY A O 1
ATOM 932 N N . LEU A 1 157 ? 27.554 17.172 78.751 1.00 30.05 155 LEU A N 1
ATOM 933 C CA . LEU A 1 157 ? 26.916 15.990 78.143 1.00 30.84 155 LEU A CA 1
ATOM 934 C C . LEU A 1 157 ? 25.754 15.442 78.990 1.00 31.71 155 LEU A C 1
ATOM 935 O O . LEU A 1 157 ? 24.744 14.971 78.466 1.00 31.06 155 LEU A O 1
ATOM 940 N N . GLU A 1 158 ? 25.894 15.525 80.303 1.00 31.32 156 GLU A N 1
ATOM 941 C CA . GLU A 1 158 ? 24.884 14.989 81.214 1.00 32.39 156 GLU A CA 1
ATOM 942 C C . GLU A 1 158 ? 23.488 15.595 81.065 1.00 32.58 156 GLU A C 1
ATOM 943 O O . GLU A 1 158 ? 22.488 14.956 81.377 1.00 31.86 156 GLU A O 1
ATOM 949 N N . HIS A 1 159 ? 23.421 16.833 80.598 1.00 33.65 157 HIS A N 1
ATOM 950 C CA . HIS A 1 159 ? 22.139 17.480 80.458 1.00 33.91 157 HIS A CA 1
ATOM 951 C C . HIS A 1 159 ? 21.868 17.958 79.029 1.00 33.51 157 HIS A C 1
ATOM 952 O O . HIS A 1 159 ? 20.746 18.331 78.717 1.00 32.92 157 HIS A O 1
ATOM 959 N N . ASP A 1 160 ? 22.879 17.919 78.155 1.00 32.82 158 ASP A N 1
ATOM 960 C CA . ASP A 1 160 ? 22.709 18.359 76.763 1.00 32.12 158 ASP A CA 1
ATOM 961 C C . ASP A 1 160 ? 23.656 17.600 75.814 1.00 32.07 158 ASP A C 1
ATOM 962 O O . ASP A 1 160 ? 24.699 18.122 75.426 1.00 31.59 158 ASP A O 1
ATOM 967 N N . PRO A 1 161 ? 23.293 16.354 75.450 1.00 31.88 159 PRO A N 1
ATOM 968 C CA . PRO A 1 161 ? 24.213 15.473 74.722 1.00 31.87 159 PRO A CA 1
ATOM 969 C C . PRO A 1 161 ? 24.590 16.021 73.374 1.00 31.58 159 PRO A C 1
ATOM 970 O O . PRO A 1 161 ? 25.793 16.017 73.041 1.00 31.17 159 PRO A O 1
ATOM 974 N N . HIS A 1 162 ? 23.585 16.459 72.605 1.00 30.26 160 HIS A N 1
ATOM 975 C CA . HIS A 1 162 ? 23.791 16.966 71.235 1.00 30.48 160 HIS A CA 1
ATOM 976 C C . HIS A 1 162 ? 24.759 18.143 71.241 1.00 29.51 160 HIS A C 1
ATOM 977 O O . HIS A 1 162 ? 25.806 18.112 70.584 1.00 29.17 160 HIS A O 1
ATOM 984 N N . GLY A 1 163 ? 24.389 19.179 71.988 1.00 28.80 161 GLY A N 1
ATOM 985 C CA . GLY A 1 163 ? 25.211 20.375 72.141 1.00 27.74 161 GLY A CA 1
ATOM 986 C C . GLY A 1 163 ? 26.594 20.120 72.724 1.00 27.40 161 GLY A C 1
ATOM 987 O O . GLY A 1 163 ? 27.575 20.661 72.230 1.00 26.68 161 GLY A O 1
ATOM 988 N N . ALA A 1 164 ? 26.690 19.312 73.780 1.00 26.99 162 ALA A N 1
ATOM 989 C CA . ALA A 1 164 ? 27.998 19.087 74.427 1.00 26.65 162 ALA A CA 1
ATOM 990 C C . ALA A 1 164 ? 28.983 18.372 73.503 1.00 26.93 162 ALA A C 1
ATOM 991 O O . ALA A 1 164 ? 30.161 18.739 73.434 1.00 26.94 162 ALA A O 1
ATOM 993 N N . LEU A 1 165 ? 28.520 17.365 72.768 1.00 27.17 163 LEU A N 1
ATOM 994 C CA . LEU A 1 165 ? 29.423 16.698 71.820 1.00 27.87 163 LEU A CA 1
ATOM 995 C C . LEU A 1 165 ? 29.820 17.649 70.660 1.00 28.05 163 LEU A C 1
ATOM 996 O O . LEU A 1 165 ? 30.969 17.599 70.145 1.00 28.36 163 LEU A O 1
ATOM 1001 N N . ALA A 1 166 ? 28.863 18.483 70.245 1.00 28.17 164 ALA A N 1
ATOM 1002 C CA . ALA A 1 166 ? 29.091 19.484 69.190 1.00 28.86 164 ALA A CA 1
ATOM 1003 C C . ALA A 1 166 ? 30.221 20.405 69.616 1.00 28.50 164 ALA A C 1
ATOM 1004 O O . ALA A 1 166 ? 31.142 20.668 68.849 1.00 29.15 164 ALA A O 1
ATOM 1006 N N . ARG A 1 167 ? 30.145 20.885 70.846 1.00 27.76 165 ARG A N 1
ATOM 1007 C CA . ARG A 1 167 ? 31.170 21.782 71.348 1.00 27.79 165 ARG A CA 1
ATOM 1008 C C . ARG A 1 167 ? 32.493 21.059 71.573 1.00 27.31 165 ARG A C 1
ATOM 1009 O O . ARG A 1 167 ? 33.545 21.601 71.221 1.00 27.26 165 ARG A O 1
ATOM 1017 N N . ALA A 1 168 ? 32.454 19.843 72.143 1.00 26.12 166 ALA A N 1
ATOM 1018 C CA . ALA A 1 168 ? 33.676 19.077 72.300 1.00 25.64 166 ALA A CA 1
ATOM 1019 C C . ALA A 1 168 ? 34.429 18.883 70.973 1.00 25.12 166 ALA A C 1
ATOM 1020 O O . ALA A 1 168 ? 35.632 19.103 70.881 1.00 25.37 166 ALA A O 1
ATOM 1022 N N . ILE A 1 169 ? 33.714 18.433 69.958 1.00 25.28 167 ILE A N 1
ATOM 1023 C CA . ILE A 1 169 ? 34.302 18.262 68.620 1.00 25.70 167 ILE A CA 1
ATOM 1024 C C . ILE A 1 169 ? 34.859 19.562 68.013 1.00 25.53 167 ILE A C 1
ATOM 1025 O O . ILE A 1 169 ? 35.917 19.530 67.371 1.00 25.80 167 ILE A O 1
ATOM 1030 N N . ALA A 1 170 ? 34.157 20.694 68.177 1.00 25.13 168 ALA A N 1
ATOM 1031 C CA . ALA A 1 170 ? 34.635 21.954 67.556 1.00 26.09 168 ALA A CA 1
ATOM 1032 C C . ALA A 1 170 ? 35.945 22.382 68.210 1.00 26.61 168 ALA A C 1
ATOM 1033 O O . ALA A 1 170 ? 36.840 22.950 67.565 1.00 26.07 168 ALA A O 1
ATOM 1035 N N . ARG A 1 171 ? 36.071 22.066 69.491 1.00 25.92 169 ARG A N 1
ATOM 1036 C CA . ARG A 1 171 ? 37.292 22.377 70.148 1.00 27.36 169 ARG A CA 1
ATOM 1037 C C . ARG A 1 171 ? 38.452 21.519 69.642 1.00 26.46 169 ARG A C 1
ATOM 1038 O O . ARG A 1 171 ? 39.511 22.053 69.302 1.00 26.13 169 ARG A O 1
ATOM 1046 N N . LEU A 1 172 ? 38.266 20.202 69.587 1.00 25.21 170 LEU A N 1
ATOM 1047 C CA . LEU A 1 172 ? 39.341 19.339 69.101 1.00 24.39 170 LEU A CA 1
ATOM 1048 C C . LEU A 1 172 ? 39.670 19.554 67.630 1.00 24.05 170 LEU A C 1
ATOM 1049 O O . LEU A 1 172 ? 40.851 19.546 67.255 1.00 22.17 170 LEU A O 1
ATOM 1054 N N . GLU A 1 173 ? 38.629 19.719 66.790 1.00 23.15 171 GLU A N 1
ATOM 1055 C CA . GLU A 1 173 ? 38.863 20.051 65.389 1.00 23.79 171 GLU A CA 1
ATOM 1056 C C . GLU A 1 173 ? 39.614 21.379 65.242 1.00 23.54 171 GLU A C 1
ATOM 1057 O O . GLU A 1 173 ? 40.518 21.503 64.394 1.00 22.82 171 GLU A O 1
ATOM 1063 N N . GLY A 1 174 ? 39.238 22.359 66.069 1.00 23.19 172 GLY A N 1
ATOM 1064 C CA . GLY A 1 174 ? 39.914 23.651 66.095 1.00 23.34 172 GLY A CA 1
ATOM 1065 C C . GLY A 1 174 ? 41.368 23.439 66.473 1.00 23.18 172 GLY A C 1
ATOM 1066 O O . GLY A 1 174 ? 42.274 23.973 65.820 1.00 23.86 172 GLY A O 1
ATOM 1067 N N . LEU A 1 175 ? 41.613 22.656 67.523 1.00 22.35 173 LEU A N 1
ATOM 1068 C CA . LEU A 1 175 ? 42.996 22.407 67.903 1.00 21.78 173 LEU A CA 1
ATOM 1069 C C . LEU A 1 175 ? 43.748 21.678 66.807 1.00 21.12 173 LEU A C 1
ATOM 1070 O O . LEU A 1 175 ? 44.901 21.961 66.555 1.00 21.01 173 LEU A O 1
ATOM 1075 N N . SER A 1 176 ? 43.092 20.747 66.131 1.00 20.97 174 SER A N 1
ATOM 1076 C CA . SER A 1 176 ? 43.762 20.080 65.026 1.00 21.22 174 SER A CA 1
ATOM 1077 C C . SER A 1 176 ? 44.035 21.063 63.865 1.00 21.50 174 SER A C 1
ATOM 1078 O O . SER A 1 176 ? 45.107 21.049 63.285 1.00 21.86 174 SER A O 1
ATOM 1081 N N . ARG A 1 177 ? 43.099 21.947 63.545 1.00 22.23 175 ARG A N 1
ATOM 1082 C CA . ARG A 1 177 ? 43.387 22.962 62.514 1.00 24.96 175 ARG A CA 1
ATOM 1083 C C . ARG A 1 177 ? 44.649 23.770 62.820 1.00 25.39 175 ARG A C 1
ATOM 1084 O O . ARG A 1 177 ? 45.489 23.985 61.955 1.00 25.44 175 ARG A O 1
ATOM 1092 N N . ALA A 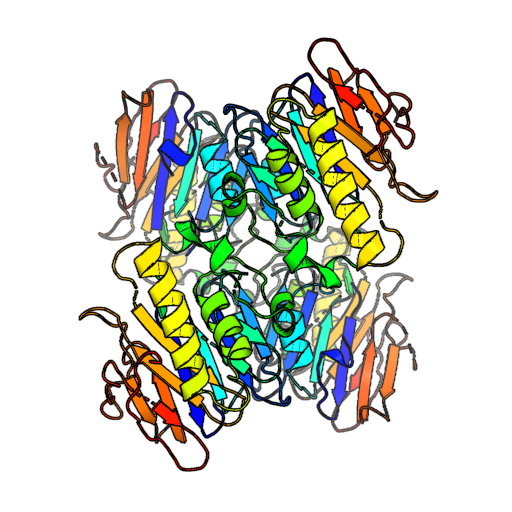1 178 ? 44.760 24.215 64.067 1.00 26.49 176 ALA A N 1
ATOM 1093 C CA . ALA A 1 178 ? 45.910 24.999 64.522 1.00 27.45 176 ALA A CA 1
ATOM 1094 C C . ALA A 1 178 ? 47.202 24.209 64.564 1.00 28.35 176 ALA A C 1
ATOM 1095 O O . ALA A 1 178 ? 48.229 24.711 64.148 1.00 28.13 176 ALA A O 1
ATOM 1097 N N . HIS A 1 179 ? 47.172 22.993 65.114 1.00 29.82 177 HIS A N 1
ATOM 1098 C CA . HIS A 1 179 ? 48.446 22.346 65.530 1.00 30.60 177 HIS A CA 1
ATOM 1099 C C . HIS A 1 179 ? 48.622 20.948 64.950 1.00 30.95 177 HIS A C 1
ATOM 1100 O O . HIS A 1 179 ? 49.711 20.358 65.063 1.00 30.23 177 HIS A O 1
ATOM 1107 N N . GLY A 1 180 ? 47.539 20.417 64.369 1.00 30.60 178 GLY A N 1
ATOM 1108 C CA . GLY A 1 180 ? 47.512 19.048 63.834 1.00 31.01 178 GLY A CA 1
ATOM 1109 C C . GLY A 1 180 ? 47.810 18.918 62.342 1.00 31.28 178 GLY A C 1
ATOM 1110 O O . GLY A 1 180 ? 48.683 19.604 61.803 1.00 31.44 178 GLY A O 1
ATOM 1111 N N . THR A 1 181 ? 47.111 17.994 61.692 1.00 31.38 179 THR A N 1
ATOM 1112 C CA . THR A 1 181 ? 47.151 17.829 60.256 1.00 31.49 179 THR A CA 1
ATOM 1113 C C . THR A 1 181 ? 45.799 17.307 59.885 1.00 30.75 179 THR A C 1
ATOM 1114 O O . THR A 1 181 ? 44.952 17.096 60.764 1.00 31.17 179 THR A O 1
ATOM 1118 N N . THR A 1 182 ? 45.619 17.065 58.595 1.00 29.50 180 THR A N 1
ATOM 1119 C CA . THR A 1 182 ? 44.394 16.463 58.081 1.00 29.52 180 THR A CA 1
ATOM 1120 C C . THR A 1 182 ? 44.454 14.950 58.219 1.00 29.68 180 THR A C 1
ATOM 1121 O O . THR A 1 182 ? 45.538 14.380 58.236 1.00 30.46 180 THR A O 1
ATOM 1125 N N . PRO A 1 183 ? 43.289 14.299 58.342 1.00 29.37 181 PRO A N 1
ATOM 1126 C CA . PRO A 1 183 ? 42.012 14.970 58.462 1.00 28.26 181 PRO A CA 1
ATOM 1127 C C . PRO A 1 183 ? 41.819 15.480 59.884 1.00 27.58 181 PRO A C 1
ATOM 1128 O O . PRO A 1 183 ? 42.179 14.804 60.846 1.00 27.24 181 PRO A O 1
ATOM 1132 N N . HIS A 1 184 ? 41.223 16.647 60.021 1.00 26.13 182 HIS A N 1
ATOM 1133 C CA . HIS A 1 184 ? 41.170 17.271 61.311 1.00 25.30 182 HIS A CA 1
ATOM 1134 C C . HIS A 1 184 ? 40.217 16.535 62.255 1.00 25.13 182 HIS A C 1
ATOM 1135 O O . HIS A 1 184 ? 40.547 16.391 63.443 1.00 24.57 182 HIS A O 1
ATOM 1150 N N . ARG A 1 186 ? 37.612 12.923 62.175 1.00 22.79 184 ARG A N 1
ATOM 1151 C CA . ARG A 1 186 ? 36.864 11.784 61.609 1.00 23.92 184 ARG A CA 1
ATOM 1152 C C . ARG A 1 186 ? 36.155 11.130 62.773 1.00 24.36 184 ARG A C 1
ATOM 1153 O O . ARG A 1 186 ? 36.785 10.747 63.759 1.00 25.62 184 ARG A O 1
ATOM 1161 N N . LEU A 1 187 ? 34.846 11.033 62.727 1.00 24.21 185 LEU A N 1
ATOM 1162 C CA . LEU A 1 187 ? 34.170 10.582 63.927 1.00 25.30 185 LEU A CA 1
ATOM 1163 C C . LEU A 1 187 ? 32.938 9.777 63.635 1.00 26.26 185 LEU A C 1
ATOM 1164 O O . LEU A 1 187 ? 32.048 10.255 62.947 1.00 24.89 185 LEU A O 1
ATOM 1169 N N . SER A 1 188 ? 32.889 8.565 64.190 1.00 27.31 186 SER A N 1
ATOM 1170 C CA . SER A 1 188 ? 31.622 7.906 64.428 1.00 28.32 186 SER A CA 1
ATOM 1171 C C . SER A 1 188 ? 31.677 7.466 65.877 1.00 28.87 186 SER A C 1
ATOM 1172 O O . SER A 1 188 ? 32.727 7.038 66.383 1.00 30.13 186 SER A O 1
ATOM 1175 N N . ALA A 1 189 ? 30.589 7.644 66.596 1.00 27.66 187 ALA A N 1
ATOM 1176 C CA . ALA A 1 189 ? 30.668 7.444 68.026 1.00 26.45 187 ALA A CA 1
ATOM 1177 C C . ALA A 1 189 ? 29.344 6.898 68.463 1.00 26.19 187 ALA A C 1
ATOM 1178 O O . ALA A 1 189 ? 28.352 7.176 67.802 1.00 23.43 187 ALA A O 1
ATOM 1180 N N . ALA A 1 190 ? 29.344 6.094 69.535 1.00 25.14 188 ALA A N 1
ATOM 1181 C CA . ALA A 1 190 ? 28.103 5.647 70.174 1.00 25.21 188 ALA A CA 1
ATOM 1182 C C . ALA A 1 190 ? 28.303 5.903 71.656 1.00 25.41 188 ALA A C 1
ATOM 1183 O O . ALA A 1 190 ? 29.442 5.827 72.156 1.00 24.95 188 ALA A O 1
ATOM 1185 N N . PHE A 1 191 ? 27.222 6.261 72.354 1.00 24.96 189 PHE A N 1
ATOM 1186 C CA . PHE A 1 191 ? 27.327 6.672 73.739 1.00 25.45 189 PHE A CA 1
ATOM 1187 C C . PHE A 1 191 ? 25.956 6.618 74.399 1.00 26.18 189 PHE A C 1
ATOM 1188 O O . PHE A 1 191 ? 24.954 6.672 73.699 1.00 25.76 189 PHE A O 1
ATOM 1196 N N . SER A 1 192 ? 25.918 6.472 75.729 1.00 26.17 190 SER A N 1
ATOM 1197 C CA . SER A 1 192 ? 24.638 6.251 76.403 1.00 26.48 190 SER A CA 1
ATOM 1198 C C . SER A 1 192 ? 24.688 6.711 77.814 1.00 26.29 190 SER A C 1
ATOM 1199 O O . SER A 1 192 ? 25.764 6.754 78.410 1.00 26.69 190 SER A O 1
ATOM 1202 N N . ASP A 1 193 ? 23.520 6.985 78.384 1.00 26.95 191 ASP A N 1
ATOM 1203 C CA . ASP A 1 193 ? 23.419 7.189 79.825 1.00 25.68 191 ASP A CA 1
ATOM 1204 C C . ASP A 1 193 ? 22.694 6.044 80.527 1.00 26.94 191 ASP A C 1
ATOM 1205 O O . ASP A 1 193 ? 22.242 6.196 81.639 1.00 26.87 191 ASP A O 1
ATOM 1210 N N . GLY A 1 194 ? 22.516 4.911 79.869 1.00 27.56 192 GLY A N 1
ATOM 1211 C CA . GLY A 1 194 ? 21.797 3.845 80.530 1.00 27.45 192 GLY A CA 1
ATOM 1212 C C . GLY A 1 194 ? 20.318 3.826 80.245 1.00 28.49 192 GLY A C 1
ATOM 1213 O O . GLY A 1 194 ? 19.665 2.820 80.519 1.00 28.45 192 GLY A O 1
ATOM 1214 N N . GLN A 1 195 ? 19.779 4.924 79.703 1.00 28.51 193 GLN A N 1
ATOM 1215 C CA . GLN A 1 195 ? 18.369 4.998 79.313 1.00 29.71 193 GLN A CA 1
ATOM 1216 C C . GLN A 1 195 ? 18.217 5.194 77.800 1.00 29.27 193 GLN A C 1
ATOM 1217 O O . GLN A 1 195 ? 17.348 4.573 77.174 1.00 29.15 193 GLN A O 1
ATOM 1223 N N . THR A 1 196 ? 19.074 6.050 77.237 1.00 27.19 194 THR A N 1
ATOM 1224 C CA . THR A 1 196 ? 19.041 6.414 75.841 1.00 27.11 194 THR A CA 1
ATOM 1225 C C . THR A 1 196 ? 20.346 6.009 75.170 1.00 26.71 194 THR A C 1
ATOM 1226 O O . THR A 1 196 ? 21.387 6.100 75.773 1.00 26.74 194 THR A O 1
ATOM 1230 N N . LEU A 1 197 ? 20.276 5.556 73.927 1.00 26.57 195 LEU A N 1
ATOM 1231 C CA . LEU A 1 197 ? 21.456 5.289 73.130 1.00 26.47 195 LEU A CA 1
ATOM 1232 C C . LEU A 1 197 ? 21.519 6.350 72.036 1.00 26.74 195 LEU A C 1
ATOM 1233 O O . LEU A 1 197 ? 20.522 6.603 71.352 1.00 26.18 195 LEU A O 1
ATOM 1238 N N . TYR A 1 198 ? 22.697 6.947 71.871 1.00 25.38 196 TYR A N 1
ATOM 1239 C CA . TYR A 1 198 ? 22.933 8.015 70.906 1.00 25.07 196 TYR A CA 1
ATOM 1240 C C . TYR A 1 198 ? 24.029 7.508 69.986 1.00 24.74 196 TYR A C 1
ATOM 1241 O O . TYR A 1 198 ? 24.886 6.725 70.420 1.00 25.55 196 TYR A O 1
ATOM 1250 N N . ALA A 1 199 ? 24.030 7.955 68.745 1.00 24.48 197 ALA A N 1
ATOM 1251 C CA . ALA A 1 199 ? 25.169 7.733 67.837 1.00 25.29 197 ALA A CA 1
ATOM 1252 C C . ALA A 1 199 ? 25.333 8.982 67.001 1.00 25.48 197 ALA A C 1
ATOM 1253 O O . ALA A 1 199 ? 24.353 9.659 66.716 1.00 25.57 197 ALA A O 1
ATOM 1255 N N . ALA A 1 200 ? 26.553 9.275 66.578 1.00 25.27 198 ALA A N 1
ATOM 1256 C CA . ALA A 1 200 ? 26.772 10.428 65.740 1.00 25.65 198 ALA A CA 1
ATOM 1257 C C . ALA A 1 200 ? 27.797 10.076 64.672 1.00 25.66 198 ALA A C 1
ATOM 1258 O O . ALA A 1 200 ? 28.630 9.191 64.865 1.00 26.03 198 ALA A O 1
ATOM 1260 N N . ARG A 1 201 ? 27.734 10.769 63.555 1.00 23.74 199 ARG A N 1
ATOM 1261 C CA . ARG A 1 201 ? 28.654 10.554 62.457 1.00 24.17 199 ARG A CA 1
ATOM 1262 C C . ARG A 1 201 ? 28.956 11.939 61.907 1.00 25.08 199 ARG A C 1
ATOM 1263 O O . ARG A 1 201 ? 28.034 12.693 61.602 1.00 23.91 199 ARG A O 1
ATOM 1271 N N . TYR A 1 202 ? 30.241 12.274 61.819 1.00 25.46 200 TYR A N 1
ATOM 1272 C CA . TYR A 1 202 ? 30.653 13.609 61.387 1.00 26.99 200 TYR A CA 1
ATOM 1273 C C . TYR A 1 202 ? 32.086 13.526 60.930 1.00 26.89 200 TYR A C 1
ATOM 1274 O O . TYR A 1 202 ? 32.867 12.721 61.455 1.00 26.85 200 TYR A O 1
ATOM 1283 N N . SER A 1 203 ? 32.439 14.379 59.982 1.00 26.69 201 SER A N 1
ATOM 1284 C CA . SER A 1 203 ? 33.803 14.471 59.512 1.00 27.35 201 SER A CA 1
ATOM 1285 C C . SER A 1 203 ? 34.123 15.860 58.948 1.00 28.22 201 SER A C 1
ATOM 1286 O O . SER A 1 203 ? 33.286 16.476 58.284 1.00 27.15 201 SER A O 1
ATOM 1289 N N . SER A 1 204 ? 35.344 16.322 59.182 1.00 28.51 202 SER A N 1
ATOM 1290 C CA . SER A 1 204 ? 35.819 17.563 58.561 1.00 29.79 202 SER A CA 1
ATOM 1291 C C . SER A 1 204 ? 36.027 17.458 57.040 1.00 30.11 202 SER A C 1
ATOM 1292 O O . SER A 1 204 ? 36.116 18.482 56.354 1.00 31.02 202 SER A O 1
ATOM 1295 N N . ASP A 1 205 ? 36.141 16.246 56.501 1.00 30.35 203 ASP A N 1
ATOM 1296 C CA . ASP A 1 205 ? 36.288 16.125 55.032 1.00 31.08 203 ASP A CA 1
ATOM 1297 C C . ASP A 1 205 ? 35.213 15.204 54.473 1.00 31.63 203 ASP A C 1
ATOM 1298 O O . ASP A 1 205 ? 34.178 14.996 55.125 1.00 31.83 203 ASP A O 1
ATOM 1303 N N . HIS A 1 206 ? 35.482 14.612 53.313 1.00 32.33 204 HIS A N 1
ATOM 1304 C CA . HIS A 1 206 ? 34.481 13.809 52.603 1.00 34.09 204 HIS A CA 1
ATOM 1305 C C . HIS A 1 206 ? 34.376 12.347 53.044 1.00 33.80 204 HIS A C 1
ATOM 1306 O O . HIS A 1 206 ? 33.484 11.636 52.589 1.00 34.92 204 HIS A O 1
ATOM 1313 N N . ILE A 1 207 ? 35.297 11.877 53.875 1.00 33.50 205 ILE A N 1
ATOM 1314 C CA . ILE A 1 207 ? 35.248 10.508 54.380 1.00 32.63 205 ILE A CA 1
ATOM 1315 C C . ILE A 1 207 ? 34.865 10.529 55.867 1.00 32.76 205 ILE A C 1
ATOM 1316 O O . ILE A 1 207 ? 35.484 11.237 56.681 1.00 32.57 205 ILE A O 1
ATOM 1321 N N . ALA A 1 208 ? 33.852 9.752 56.214 1.00 31.53 206 ALA A N 1
ATOM 1322 C CA . ALA A 1 208 ? 33.400 9.642 57.578 1.00 32.40 206 ALA A CA 1
ATOM 1323 C C . ALA A 1 208 ? 33.211 8.166 57.911 1.00 32.01 206 ALA A C 1
ATOM 1324 O O . ALA A 1 208 ? 32.533 7.460 57.179 1.00 31.48 206 ALA A O 1
ATOM 1326 N N . PRO A 1 209 ? 33.823 7.696 59.008 1.00 30.96 207 PRO A N 1
ATOM 1327 C CA . PRO A 1 209 ? 33.678 6.305 59.363 1.00 30.88 207 PRO A CA 1
ATOM 1328 C C . PRO A 1 209 ? 32.190 5.954 59.420 1.00 30.21 207 PRO A C 1
ATOM 1329 O O . PRO A 1 209 ? 31.380 6.780 59.861 1.00 30.13 207 PRO A O 1
ATOM 1333 N N . SER A 1 210 ? 31.844 4.750 58.985 1.00 28.94 208 SER A N 1
ATOM 1334 C CA . SER A 1 210 ? 30.450 4.448 58.686 1.00 28.80 208 SER A CA 1
ATOM 1335 C C . SER A 1 210 ? 29.607 4.154 59.947 1.00 27.52 208 SER A C 1
ATOM 1336 O O . SER A 1 210 ? 30.150 3.768 60.977 1.00 27.44 208 SER A O 1
ATOM 1339 N N . VAL A 1 211 ? 28.301 4.412 59.880 1.00 26.19 209 VAL A N 1
ATOM 1340 C CA . VAL A 1 211 ? 27.336 4.060 60.934 1.00 24.95 209 VAL A CA 1
ATOM 1341 C C . VAL A 1 211 ? 26.044 3.556 60.298 1.00 24.87 209 VAL A C 1
ATOM 1342 O O . VAL A 1 211 ? 25.496 4.226 59.408 1.00 23.50 209 VAL A O 1
ATOM 1346 N N . TYR A 1 212 ? 25.549 2.399 60.746 1.00 23.61 210 TYR A N 1
ATOM 1347 C CA . TYR A 1 212 ? 24.289 1.859 60.236 1.00 23.83 210 TYR A CA 1
ATOM 1348 C C . TYR A 1 212 ? 23.431 1.492 61.434 1.00 23.71 210 TYR A C 1
ATOM 1349 O O . TYR A 1 212 ? 23.958 1.195 62.477 1.00 22.66 210 TYR A O 1
ATOM 1358 N N . TYR A 1 213 ? 22.113 1.453 61.266 1.00 23.69 211 TYR A N 1
ATOM 1359 C CA . TYR A 1 213 ? 21.262 0.972 62.340 1.00 24.49 211 TYR A CA 1
ATOM 1360 C C . TYR A 1 213 ? 20.058 0.224 61.800 1.00 25.02 211 TYR A C 1
ATOM 1361 O O . TYR A 1 213 ? 19.701 0.378 60.652 1.00 25.35 211 TYR A O 1
ATOM 1370 N N . ARG A 1 214 ? 19.451 -0.601 62.644 1.00 26.14 212 ARG A N 1
ATOM 1371 C CA . ARG A 1 214 ? 18.348 -1.467 62.214 1.00 27.23 212 ARG A CA 1
ATOM 1372 C C . ARG A 1 214 ? 17.550 -1.966 63.421 1.00 26.56 212 ARG A C 1
ATOM 1373 O O . ARG A 1 214 ? 18.144 -2.334 64.456 1.00 25.79 212 ARG A O 1
ATOM 1381 N N . TYR A 1 215 ? 16.223 -2.023 63.299 1.00 25.94 213 TYR A N 1
ATOM 1382 C CA . TYR A 1 215 ? 15.445 -2.621 64.387 1.00 26.34 213 TYR A CA 1
ATOM 1383 C C . TYR A 1 215 ? 15.367 -4.108 64.126 1.00 25.97 213 TYR A C 1
ATOM 1384 O O . TYR A 1 215 ? 14.954 -4.501 63.074 1.00 25.53 213 TYR A O 1
ATOM 1393 N N . SER A 1 216 ? 15.765 -4.939 65.079 1.00 27.11 214 SER A N 1
ATOM 1394 C CA . SER A 1 216 ? 15.647 -6.382 64.883 1.00 27.89 214 SER A CA 1
ATOM 1395 C C . SER A 1 216 ? 14.389 -6.956 65.520 1.00 28.57 214 SER A C 1
ATOM 1396 O O . SER A 1 216 ? 14.239 -6.937 66.751 1.00 27.82 214 SER A O 1
ATOM 1399 N N . HIS A 1 217 ? 13.497 -7.508 64.690 1.00 29.74 215 HIS A N 1
ATOM 1400 C CA . HIS A 1 217 ? 12.270 -8.121 65.200 1.00 29.91 215 HIS A CA 1
ATOM 1401 C C . HIS A 1 217 ? 12.531 -9.396 65.989 1.00 30.18 215 HIS A C 1
ATOM 1402 O O . HIS A 1 217 ? 11.816 -9.686 66.938 1.00 30.62 215 HIS A O 1
ATOM 1409 N N . ALA A 1 218 ? 13.580 -10.137 65.648 1.00 30.51 216 ALA A N 1
ATOM 1410 C CA . ALA A 1 218 ? 13.965 -11.324 66.438 1.00 29.97 216 ALA A CA 1
ATOM 1411 C C . ALA A 1 218 ? 14.520 -11.041 67.850 1.00 30.91 216 ALA A C 1
ATOM 1412 O O . ALA A 1 218 ? 14.221 -11.789 68.805 1.00 30.33 216 ALA A O 1
ATOM 1414 N N . ARG A 1 219 ? 15.325 -9.980 68.001 1.00 30.29 217 ARG A N 1
ATOM 1415 C CA . ARG A 1 219 ? 15.773 -9.568 69.326 1.00 30.23 217 ARG A CA 1
ATOM 1416 C C . ARG A 1 219 ? 14.753 -8.644 69.979 1.00 30.00 217 ARG A C 1
ATOM 1417 O O . ARG A 1 219 ? 14.722 -8.519 71.218 1.00 30.09 217 ARG A O 1
ATOM 1425 N N . GLN A 1 220 ? 13.945 -7.972 69.160 1.00 28.56 218 GLN A N 1
ATOM 1426 C CA . GLN A 1 220 ? 13.034 -6.962 69.681 1.00 28.34 218 GLN A CA 1
ATOM 1427 C C . GLN A 1 220 ? 13.840 -5.787 70.321 1.00 28.23 218 GLN A C 1
ATOM 1428 O O . GLN A 1 220 ? 13.663 -5.436 71.486 1.00 27.61 218 GLN A O 1
ATOM 1434 N N . GLY A 1 221 ? 14.730 -5.182 69.517 1.00 26.94 219 GLY A N 1
ATOM 1435 C CA . GLY A 1 221 ? 15.453 -3.977 69.901 1.00 25.96 219 GLY A CA 1
ATOM 1436 C C . GLY A 1 221 ? 16.265 -3.430 68.732 1.00 25.42 219 GLY A C 1
ATOM 1437 O O . GLY A 1 221 ? 16.375 -4.067 67.682 1.00 25.38 219 GLY A O 1
ATOM 1438 N N . TRP A 1 222 ? 16.817 -2.240 68.899 1.00 25.14 220 TRP A N 1
ATOM 1439 C CA . TRP A 1 222 ? 17.637 -1.597 67.860 1.00 24.94 220 TRP A CA 1
ATOM 1440 C C . TRP A 1 222 ? 19.090 -1.994 67.946 1.00 25.47 220 TRP A C 1
ATOM 1441 O O . TRP A 1 222 ? 19.688 -1.982 69.039 1.00 24.93 220 TRP A O 1
ATOM 1452 N N . ALA A 1 223 ? 19.706 -2.231 66.801 1.00 25.77 221 ALA A N 1
ATOM 1453 C CA . ALA A 1 223 ? 21.154 -2.391 66.792 1.00 25.79 221 ALA A CA 1
ATOM 1454 C C . ALA A 1 223 ? 21.781 -1.261 65.972 1.00 25.90 221 ALA A C 1
ATOM 1455 O O . ALA A 1 223 ? 21.240 -0.885 64.956 1.00 25.54 221 ALA A O 1
ATOM 1457 N N . VAL A 1 224 ? 22.885 -0.680 66.460 1.00 25.58 222 VAL A N 1
ATOM 1458 C CA . VAL A 1 224 ? 23.625 0.334 65.736 1.00 23.86 222 VAL A CA 1
ATOM 1459 C C . VAL A 1 224 ? 25.057 -0.170 65.625 1.00 26.17 222 VAL A C 1
ATOM 1460 O O . VAL A 1 224 ? 25.626 -0.638 66.633 1.00 24.37 222 VAL A O 1
ATOM 1464 N N . VAL A 1 225 ? 25.639 -0.079 64.425 1.00 26.33 223 VAL A N 1
ATOM 1465 C CA . VAL A 1 225 ? 26.911 -0.742 64.156 1.00 28.14 223 VAL A CA 1
ATOM 1466 C C . 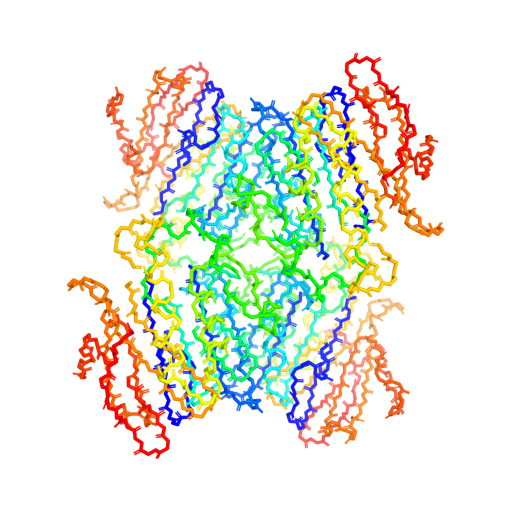VAL A 1 225 ? 27.777 0.075 63.207 1.00 30.53 223 VAL A C 1
ATOM 1467 O O . VAL A 1 225 ? 27.263 0.961 62.523 1.00 29.22 223 VAL A O 1
ATOM 1471 N N . SER A 1 226 ? 29.079 -0.230 63.144 1.00 33.44 224 SER A N 1
ATOM 1472 C CA . SER A 1 226 ? 29.975 0.471 62.205 1.00 37.93 224 SER A CA 1
ATOM 1473 C C . SER A 1 226 ? 30.125 -0.220 60.855 1.00 41.14 224 SER A C 1
ATOM 1474 O O . SER A 1 226 ? 30.614 0.386 59.896 1.00 42.75 224 SER A O 1
ATOM 1477 N N . GLU A 1 227 ? 29.745 -1.492 60.790 1.00 44.37 225 GLU A N 1
ATOM 1478 C CA . GLU A 1 227 ? 29.945 -2.330 59.621 1.00 47.44 225 GLU A CA 1
ATOM 1479 C C . GLU A 1 227 ? 28.818 -3.334 59.672 1.00 49.33 225 GLU A C 1
ATOM 1480 O O . GLU A 1 227 ? 28.602 -3.953 60.691 1.00 50.66 225 GLU A O 1
ATOM 1486 N N . PRO A 1 228 ? 28.103 -3.523 58.570 1.00 51.17 226 PRO A N 1
ATOM 1487 C CA . PRO A 1 228 ? 26.893 -4.334 58.683 1.00 52.35 226 PRO A CA 1
ATOM 1488 C C . PRO A 1 228 ? 27.151 -5.808 59.007 1.00 53.43 226 PRO A C 1
ATOM 1489 O O . PRO A 1 228 ? 27.768 -6.524 58.205 1.00 53.47 226 PRO A O 1
ATOM 1493 N N . LEU A 1 229 ? 26.656 -6.245 60.167 1.00 54.46 227 LEU A N 1
ATOM 1494 C CA . LEU A 1 229 ? 26.620 -7.662 60.524 1.00 55.01 227 LEU A CA 1
ATOM 1495 C C . LEU A 1 229 ? 25.811 -8.409 59.457 1.00 55.14 227 LEU A C 1
ATOM 1496 O O . LEU A 1 229 ? 25.363 -9.537 59.663 1.00 55.60 227 LEU A O 1
ATOM 1501 N N . ASP A 1 232 ? 19.716 -10.126 55.877 1.00 45.85 230 ASP A N 1
ATOM 1502 C CA . ASP A 1 232 ? 19.451 -11.333 56.649 1.00 45.97 230 ASP A CA 1
ATOM 1503 C C . ASP A 1 232 ? 17.983 -11.329 57.114 1.00 45.77 230 ASP A C 1
ATOM 1504 O O . ASP A 1 232 ? 17.101 -11.800 56.380 1.00 45.15 230 ASP A O 1
ATOM 1506 N N . GLU A 1 233 ? 17.733 -10.802 58.322 1.00 44.98 231 GLU A N 1
ATOM 1507 C CA . GLU A 1 233 ? 16.373 -10.436 58.756 1.00 44.42 231 GLU A CA 1
ATOM 1508 C C . GLU A 1 233 ? 15.803 -9.242 57.977 1.00 43.19 231 GLU A C 1
ATOM 1509 O O . GLU A 1 233 ? 14.601 -9.181 57.710 1.00 44.20 231 GLU A O 1
ATOM 1515 N N . GLY A 1 234 ? 16.669 -8.304 57.617 1.00 41.09 232 GLY A N 1
ATOM 1516 C CA . GLY A 1 234 ? 16.268 -7.085 56.912 1.00 38.43 232 GLY A CA 1
ATOM 1517 C C . GLY A 1 234 ? 17.484 -6.208 56.667 1.00 35.85 232 GLY A C 1
ATOM 1518 O O . GLY A 1 234 ? 18.566 -6.498 57.153 1.00 35.60 232 GLY A O 1
ATOM 1519 N N . ASP A 1 235 ? 17.308 -5.145 55.892 1.00 33.87 233 ASP A N 1
ATOM 1520 C CA . ASP A 1 235 ? 18.404 -4.265 55.536 1.00 31.13 233 ASP A CA 1
ATOM 1521 C C . ASP A 1 235 ? 18.835 -3.350 56.681 1.00 29.50 233 ASP A C 1
ATOM 1522 O O . ASP A 1 235 ? 18.069 -3.114 57.598 1.00 29.57 233 ASP A O 1
ATOM 1527 N N . TRP A 1 236 ? 20.046 -2.803 56.585 1.00 27.08 234 TRP A N 1
ATOM 1528 C CA . TRP A 1 236 ? 20.535 -1.802 57.532 1.00 25.70 234 TRP A CA 1
ATOM 1529 C C . TRP A 1 236 ? 20.267 -0.389 57.052 1.00 23.98 234 TRP A C 1
ATOM 1530 O O . TRP A 1 236 ? 20.375 -0.118 55.877 1.00 20.66 234 TRP A O 1
ATOM 1541 N N . THR A 1 237 ? 20.006 0.535 57.972 1.00 22.88 235 THR A N 1
ATOM 1542 C CA . THR A 1 237 ? 19.817 1.925 57.530 1.00 22.11 235 THR A CA 1
ATOM 1543 C C . THR A 1 237 ? 21.125 2.679 57.760 1.00 22.46 235 THR A C 1
ATOM 1544 O O . THR A 1 237 ? 21.661 2.667 58.868 1.00 22.02 235 THR A O 1
ATOM 1548 N N . GLU A 1 238 ? 21.622 3.361 56.736 1.00 20.98 236 GLU A N 1
ATOM 1549 C CA . GLU A 1 238 ? 22.859 4.070 56.860 1.00 22.47 236 GLU A CA 1
ATOM 1550 C C . GLU A 1 238 ? 22.611 5.425 57.539 1.00 22.17 236 GLU A C 1
ATOM 1551 O O . GLU A 1 238 ? 21.735 6.169 57.101 1.00 21.49 236 GLU A O 1
ATOM 1557 N N . LEU A 1 239 ? 23.362 5.759 58.594 1.00 21.83 237 LEU A N 1
ATOM 1558 C CA . LEU A 1 239 ? 23.303 7.116 59.184 1.00 21.69 237 LEU A CA 1
ATOM 1559 C C . LEU A 1 239 ? 24.237 7.985 58.345 1.00 23.17 237 LEU A C 1
ATOM 1560 O O . LEU A 1 239 ? 25.426 7.695 58.295 1.00 22.97 237 LEU A O 1
ATOM 1565 N N . ARG A 1 240 ? 23.732 9.024 57.664 1.00 24.37 238 ARG A N 1
ATOM 1566 C CA . ARG A 1 240 ? 24.601 9.801 56.803 1.00 26.50 238 ARG A CA 1
ATOM 1567 C C . ARG A 1 240 ? 25.448 10.743 57.655 1.00 27.09 238 ARG A C 1
ATOM 1568 O O . ARG A 1 240 ? 25.123 11.019 58.828 1.00 26.21 238 ARG A O 1
ATOM 1576 N N . PRO A 1 241 ? 26.589 11.179 57.105 1.00 27.45 239 PRO A N 1
ATOM 1577 C CA . PRO A 1 241 ? 27.457 12.143 57.805 1.00 27.50 239 PRO A CA 1
ATOM 1578 C C . PRO A 1 241 ? 26.721 13.433 58.203 1.00 27.43 239 PRO A C 1
ATOM 1579 O O . PRO A 1 241 ? 25.841 13.879 57.478 1.00 27.65 239 PRO A O 1
ATOM 1583 N N . GLY A 1 242 ? 27.061 14.020 59.343 1.00 27.39 240 GLY A N 1
ATOM 1584 C CA . GLY A 1 242 ? 26.406 15.257 59.780 1.00 28.36 240 GLY A CA 1
ATOM 1585 C C . GLY A 1 242 ? 25.051 14.991 60.430 1.00 28.74 240 GLY A C 1
ATOM 1586 O O . GLY A 1 242 ? 24.141 15.822 60.380 1.00 27.40 240 GLY A O 1
ATOM 1587 N N . ARG A 1 243 ? 24.945 13.829 61.068 1.00 28.33 241 ARG A N 1
ATOM 1588 C CA . ARG A 1 243 ? 23.702 13.400 61.697 1.00 28.48 241 ARG A CA 1
ATOM 1589 C C . ARG A 1 243 ? 24.002 12.690 62.985 1.00 28.55 241 ARG A C 1
ATOM 1590 O O . ARG A 1 243 ? 25.096 12.093 63.171 1.00 27.38 241 ARG A O 1
ATOM 1606 N N . LEU A 1 245 ? 21.925 10.193 65.822 1.00 25.61 243 LEU A N 1
ATOM 1607 C CA . LEU A 1 245 ? 20.808 9.303 66.032 1.00 25.59 243 LEU A CA 1
ATOM 1608 C C . LEU A 1 245 ? 20.545 9.173 67.529 1.00 26.38 243 LEU A C 1
ATOM 1609 O O . LEU A 1 245 ? 21.495 9.019 68.323 1.00 26.22 243 LEU A O 1
ATOM 1614 N N . THR A 1 246 ? 19.266 9.178 67.899 1.00 27.54 244 THR A N 1
ATOM 1615 C CA . THR A 1 246 ? 18.826 9.121 69.293 1.00 28.54 244 THR A CA 1
ATOM 1616 C C . THR A 1 246 ? 17.826 7.970 69.424 1.00 29.13 244 THR A C 1
ATOM 1617 O O . THR A 1 246 ? 16.770 7.995 68.806 1.00 27.49 244 THR A O 1
ATOM 1621 N N . ILE A 1 247 ? 18.182 6.930 70.182 1.00 30.33 245 ILE A N 1
ATOM 1622 C CA . ILE A 1 247 ? 17.251 5.829 70.407 1.00 31.53 245 ILE A CA 1
ATOM 1623 C C . ILE A 1 247 ? 16.871 5.784 71.873 1.00 32.71 245 ILE A C 1
ATOM 1624 O O . ILE A 1 247 ? 17.713 5.521 72.736 1.00 31.95 245 ILE A O 1
ATOM 1629 N N . GLY A 1 248 ? 15.596 6.038 72.148 1.00 34.92 246 GLY A N 1
ATOM 1630 C CA . GLY A 1 248 ? 15.066 5.945 73.517 1.00 36.51 246 GLY A CA 1
ATOM 1631 C C . GLY A 1 248 ? 13.645 5.409 73.551 1.00 38.15 246 GLY A C 1
ATOM 1632 O O . GLY A 1 248 ? 13.250 4.576 72.723 1.00 37.45 246 GLY A O 1
ATOM 1633 N N . ALA A 1 249 ? 12.870 5.917 74.506 1.00 40.16 247 ALA A N 1
ATOM 1634 C CA . ALA A 1 249 ? 11.551 5.366 74.813 1.00 42.09 247 ALA A CA 1
ATOM 1635 C C . ALA A 1 249 ? 10.530 5.615 73.701 1.00 43.35 247 ALA A C 1
ATOM 1636 O O . ALA A 1 249 ? 9.536 4.891 73.591 1.00 44.94 247 ALA A O 1
ATOM 1638 N N . GLU A 1 250 ? 10.770 6.628 72.873 1.00 43.93 248 GLU A N 1
ATOM 1639 C CA . GLU A 1 250 ? 9.868 6.923 71.755 1.00 44.56 248 GLU A CA 1
ATOM 1640 C C . GLU A 1 250 ? 10.489 6.601 70.386 1.00 43.50 248 GLU A C 1
ATOM 1641 O O . GLU A 1 250 ? 10.289 7.360 69.416 1.00 43.79 248 GLU A O 1
ATOM 1647 N N . GLY A 1 251 ? 11.234 5.495 70.321 1.00 41.42 249 GLY A N 1
ATOM 1648 C CA . GLY A 1 251 ? 11.791 4.995 69.065 1.00 39.15 249 GLY A CA 1
ATOM 1649 C C . GLY A 1 251 ? 13.125 5.616 68.707 1.00 38.05 249 GLY A C 1
ATOM 1650 O O . GLY A 1 251 ? 13.848 6.094 69.584 1.00 37.98 249 GLY A O 1
ATOM 1651 N N . ALA A 1 252 ? 13.454 5.588 67.420 1.00 36.21 250 ALA A N 1
ATOM 1652 C CA . ALA A 1 252 ? 14.700 6.135 66.899 1.00 35.64 250 ALA A CA 1
ATOM 1653 C C . ALA A 1 252 ? 14.415 7.423 66.115 1.00 34.95 250 ALA A C 1
ATOM 1654 O O . ALA A 1 252 ? 13.442 7.493 65.383 1.00 34.86 250 ALA A O 1
ATOM 1656 N N . ALA A 1 253 ? 15.257 8.444 66.272 1.00 34.04 251 ALA A N 1
ATOM 1657 C CA . ALA A 1 253 ? 15.070 9.691 65.531 1.00 33.17 251 ALA A CA 1
ATOM 1658 C C . ALA A 1 253 ? 16.425 10.274 65.168 1.00 32.99 251 ALA A C 1
ATOM 1659 O O . ALA A 1 253 ? 17.372 10.218 65.961 1.00 33.31 251 ALA A O 1
ATOM 1661 N N . GLU A 1 254 ? 16.506 10.830 63.971 1.00 31.81 252 GLU A N 1
ATOM 1662 C CA . GLU A 1 254 ? 17.710 11.465 63.467 1.00 32.52 252 GLU A CA 1
ATOM 1663 C C . GLU A 1 254 ? 17.539 12.981 63.474 1.00 32.72 252 GLU A C 1
ATOM 1664 O O . GLU A 1 254 ? 16.430 13.499 63.330 1.00 32.22 252 GLU A O 1
ATOM 1670 N N . ARG A 1 255 ? 18.641 13.699 63.604 1.00 32.93 253 ARG A N 1
ATOM 1671 C CA . ARG A 1 255 ? 18.589 15.159 63.590 1.00 33.34 253 ARG A CA 1
ATOM 1672 C C . ARG A 1 255 ? 19.933 15.644 63.057 1.00 32.65 253 ARG A C 1
ATOM 1673 O O . ARG A 1 255 ? 20.901 14.884 63.047 1.00 31.79 253 ARG A O 1
ATOM 1681 N N . ASP A 1 256 ? 19.998 16.868 62.545 1.00 32.86 254 ASP A N 1
ATOM 1682 C CA . ASP A 1 256 ? 21.242 17.363 61.960 1.00 33.76 254 ASP A CA 1
ATOM 1683 C C . ASP A 1 256 ? 22.293 17.540 63.077 1.00 34.01 254 ASP A C 1
ATOM 1684 O O . ASP A 1 256 ? 21.962 17.849 64.238 1.00 33.06 254 ASP A O 1
ATOM 1689 N N . PHE A 1 257 ? 23.554 17.325 62.723 1.00 33.92 255 PHE A N 1
ATOM 1690 C CA . PHE A 1 257 ? 24.629 17.438 63.700 1.00 35.20 255 PHE A CA 1
ATOM 1691 C C . PHE A 1 257 ? 25.833 18.107 63.078 1.00 36.51 255 PHE A C 1
ATOM 1692 O O . PHE A 1 257 ? 26.404 17.608 62.115 1.00 37.14 255 PHE A O 1
ATOM 1700 N N . ALA A 1 258 ? 26.223 19.243 63.625 1.00 38.58 256 ALA A N 1
ATOM 1701 C CA . ALA A 1 258 ? 27.441 19.897 63.156 1.00 40.68 256 ALA A CA 1
ATOM 1702 C C . ALA A 1 258 ? 28.102 20.672 64.284 1.00 41.55 256 ALA A C 1
ATOM 1703 O O . ALA A 1 258 ? 27.470 21.500 64.921 1.00 43.46 256 ALA A O 1
ATOM 1705 N N . PRO A 1 259 ? 29.382 20.434 64.502 1.00 41.80 257 PRO A N 1
ATOM 1706 C CA . PRO A 1 259 ? 30.210 21.111 65.494 1.00 42.03 257 PRO A CA 1
ATOM 1707 C C . PRO A 1 259 ? 29.844 22.588 65.725 1.00 41.70 257 PRO A C 1
ATOM 1708 O O . PRO A 1 259 ? 29.810 23.362 64.773 1.00 41.29 257 PRO A O 1
ATOM 1712 N N . CYS B 1 4 ? 49.759 -20.476 60.506 1.00 48.82 2 CYS B N 1
ATOM 1713 C CA . CYS B 1 4 ? 50.789 -20.590 61.569 1.00 49.13 2 CYS B CA 1
ATOM 1714 C C . CYS B 1 4 ? 52.193 -20.454 60.979 1.00 47.73 2 CYS B C 1
ATOM 1715 O O . CYS B 1 4 ? 53.003 -21.404 61.068 1.00 49.07 2 CYS B O 1
ATOM 1718 N N . ARG B 1 5 ? 52.487 -19.282 60.408 1.00 44.94 3 ARG B N 1
ATOM 1719 C CA . ARG B 1 5 ? 53.806 -18.974 59.800 1.00 41.51 3 ARG B CA 1
ATOM 1720 C C . ARG B 1 5 ? 54.993 -18.912 60.783 1.00 39.24 3 ARG B C 1
ATOM 1721 O O . ARG B 1 5 ? 54.869 -18.385 61.891 1.00 37.85 3 ARG B O 1
ATOM 1725 N N . TRP B 1 6 ? 56.141 -19.448 60.365 1.00 35.85 4 TRP B N 1
ATOM 1726 C CA . TRP B 1 6 ? 57.320 -19.436 61.226 1.00 32.85 4 TRP B CA 1
ATOM 1727 C C . TRP B 1 6 ? 58.628 -19.126 60.517 1.00 30.87 4 TRP B C 1
ATOM 1728 O O . TRP B 1 6 ? 58.732 -19.250 59.289 1.00 30.15 4 TRP B O 1
ATOM 1739 N N . ALA B 1 7 ? 59.595 -18.675 61.313 1.00 27.98 5 ALA B N 1
ATOM 1740 C CA . ALA B 1 7 ? 60.955 -18.446 60.845 1.00 27.44 5 ALA B CA 1
ATOM 1741 C C . ALA B 1 7 ? 61.977 -18.950 61.871 1.00 26.01 5 ALA B C 1
ATOM 1742 O O . ALA B 1 7 ? 61.765 -18.858 63.089 1.00 27.31 5 ALA B O 1
ATOM 1744 N N . ALA B 1 8 ? 63.081 -19.490 61.378 1.00 24.81 6 ALA B N 1
ATOM 1745 C CA . ALA B 1 8 ? 64.138 -19.991 62.230 1.00 23.87 6 ALA B CA 1
ATOM 1746 C C . ALA B 1 8 ? 65.466 -19.490 61.705 1.00 24.48 6 ALA B C 1
ATOM 1747 O O . ALA B 1 8 ? 65.615 -19.279 60.508 1.00 23.55 6 ALA B O 1
ATOM 1749 N N . TYR B 1 9 ? 66.438 -19.318 62.613 1.00 24.47 7 TYR B N 1
ATOM 1750 C CA . TYR B 1 9 ? 67.711 -18.737 62.245 1.00 24.37 7 TYR B CA 1
ATOM 1751 C C . TYR B 1 9 ? 68.851 -19.510 62.898 1.00 24.44 7 TYR B C 1
ATOM 1752 O O . TYR B 1 9 ? 68.715 -19.990 64.018 1.00 24.53 7 TYR B O 1
ATOM 1761 N N . HIS B 1 10 ? 69.955 -19.650 62.176 1.00 23.99 8 HIS B N 1
ATOM 1762 C CA . HIS B 1 10 ? 71.138 -20.316 62.696 1.00 24.49 8 HIS B CA 1
ATOM 1763 C C . HIS B 1 10 ? 72.380 -19.664 62.094 1.00 23.91 8 HIS B C 1
ATOM 1764 O O . HIS B 1 10 ? 72.568 -19.782 60.886 1.00 23.38 8 HIS B O 1
ATOM 1771 N N . GLY B 1 11 ? 73.229 -19.023 62.917 1.00 23.56 9 GLY B N 1
ATOM 1772 C CA . GLY B 1 11 ? 74.468 -18.345 62.416 1.00 23.64 9 GLY B CA 1
ATOM 1773 C C . GLY B 1 11 ? 74.987 -17.315 63.420 1.00 23.87 9 GLY B C 1
ATOM 1774 O O . GLY B 1 11 ? 74.799 -17.460 64.634 1.00 22.79 9 GLY B O 1
ATOM 1775 N N . THR B 1 12 ? 75.614 -16.259 62.916 1.00 23.16 10 THR B N 1
ATOM 1776 C CA . THR B 1 12 ? 76.119 -15.179 63.767 1.00 22.76 10 THR B CA 1
ATOM 1777 C C . THR B 1 12 ? 74.987 -14.402 64.435 1.00 22.88 10 THR B C 1
ATOM 1778 O O . THR B 1 12 ? 74.053 -13.927 63.757 1.00 22.26 10 THR B O 1
ATOM 1782 N N . PRO B 1 13 ? 75.075 -14.250 65.769 1.00 23.05 11 PRO B N 1
ATOM 1783 C CA . PRO B 1 13 ? 73.971 -13.680 66.546 1.00 23.20 11 PRO B CA 1
ATOM 1784 C C . PRO B 1 13 ? 73.420 -12.377 65.958 1.00 23.19 11 PRO B C 1
ATOM 1785 O O . PRO B 1 13 ? 74.197 -11.499 65.531 1.00 23.65 11 PRO B O 1
ATOM 1789 N N . ILE B 1 14 ? 72.098 -12.295 65.887 1.00 22.23 12 ILE B N 1
ATOM 1790 C CA . ILE B 1 14 ? 71.395 -11.079 65.488 1.00 22.19 12 ILE B CA 1
ATOM 1791 C C . ILE B 1 14 ? 70.322 -10.755 66.537 1.00 22.50 12 ILE B C 1
ATOM 1792 O O . ILE B 1 14 ? 70.004 -11.595 67.375 1.00 20.53 12 ILE B O 1
ATOM 1797 N N . PHE B 1 15 ? 69.768 -9.542 66.493 1.00 23.24 13 PHE B N 1
ATOM 1798 C CA . PHE B 1 15 ? 68.579 -9.254 67.285 1.00 23.53 13 PHE B CA 1
ATOM 1799 C C . PHE B 1 15 ? 67.466 -10.136 66.746 1.00 24.53 13 PHE B C 1
ATOM 1800 O O . PHE B 1 15 ? 67.341 -10.307 65.514 1.00 25.25 13 PHE B O 1
ATOM 1808 N N . LEU B 1 16 ? 66.636 -10.681 67.631 1.00 24.51 14 LEU B N 1
ATOM 1809 C CA . LEU B 1 16 ? 65.516 -11.515 67.180 1.00 24.73 14 LEU B CA 1
ATOM 1810 C C . LEU B 1 16 ? 64.613 -10.786 66.150 1.00 25.41 14 LEU B C 1
ATOM 1811 O O . LEU B 1 16 ? 64.102 -11.401 65.201 1.00 23.63 14 LEU B O 1
ATOM 1816 N N . GLU B 1 17 ? 64.435 -9.475 66.339 1.00 26.91 15 GLU B N 1
ATOM 1817 C CA . GLU B 1 17 ? 63.542 -8.668 65.487 1.00 28.28 15 GLU B CA 1
ATOM 1818 C C . GLU B 1 17 ? 64.003 -8.653 64.037 1.00 29.98 15 GLU B C 1
ATOM 1819 O O . GLU B 1 17 ? 63.209 -8.377 63.135 1.00 29.69 15 GLU B O 1
ATOM 1825 N N . ASP B 1 18 ? 65.276 -8.973 63.817 1.00 31.97 16 ASP B N 1
ATOM 1826 C CA . ASP B 1 18 ? 65.846 -8.981 62.473 1.00 34.65 16 ASP B CA 1
ATOM 1827 C C . ASP B 1 18 ? 65.460 -10.200 61.635 1.00 36.83 16 ASP B C 1
ATOM 1828 O O . ASP B 1 18 ? 65.811 -10.279 60.457 1.00 37.67 16 ASP B O 1
ATOM 1833 N N . VAL B 1 19 ? 64.733 -11.142 62.235 1.00 38.90 17 VAL B N 1
ATOM 1834 C CA . VAL B 1 19 ? 64.022 -12.160 61.480 1.00 41.45 17 VAL B CA 1
ATOM 1835 C C . VAL B 1 19 ? 62.692 -12.497 62.163 1.00 43.40 17 VAL B C 1
ATOM 1836 O O . VAL B 1 19 ? 62.255 -13.655 62.140 1.00 44.27 17 VAL B O 1
ATOM 1840 N N . ILE B 1 20 ? 62.064 -11.494 62.782 1.00 45.12 18 ILE B N 1
ATOM 1841 C CA . ILE B 1 20 ? 60.715 -11.649 63.342 1.00 46.40 18 ILE B CA 1
ATOM 1842 C C . ILE B 1 20 ? 59.759 -10.544 62.878 1.00 47.08 18 ILE B C 1
ATOM 1843 O O . ILE B 1 20 ? 59.617 -9.512 63.547 1.00 48.38 18 ILE B O 1
ATOM 1848 N N . GLY B 1 45 ? 48.113 -15.615 68.315 1.00 46.64 43 GLY B N 1
ATOM 1849 C CA . GLY B 1 45 ? 49.177 -15.917 69.277 1.00 46.38 43 GLY B CA 1
ATOM 1850 C C . GLY B 1 45 ? 50.585 -15.885 68.704 1.00 46.19 43 GLY B C 1
ATOM 1851 O O . GLY B 1 45 ? 50.765 -15.841 67.479 1.00 46.71 43 GLY B O 1
ATOM 1852 N N . PHE B 1 46 ? 51.588 -15.933 69.591 1.00 45.01 44 PHE B N 1
ATOM 1853 C CA . PHE B 1 46 ? 52.991 -15.823 69.185 1.00 43.42 44 PHE B CA 1
ATOM 1854 C C . PHE B 1 46 ? 53.984 -16.555 70.105 1.00 41.17 44 PHE B C 1
ATOM 1855 O O . PHE B 1 46 ? 53.675 -16.838 71.272 1.00 41.47 44 PHE B O 1
ATOM 1863 N N . GLY B 1 47 ? 55.185 -16.833 69.588 1.00 38.02 45 GLY B N 1
ATOM 1864 C CA . GLY B 1 47 ? 56.274 -17.361 70.414 1.00 34.73 45 GLY B CA 1
ATOM 1865 C C . GLY B 1 47 ? 57.667 -17.270 69.800 1.00 32.25 45 GLY B C 1
ATOM 1866 O O . GLY B 1 47 ? 57.830 -17.218 68.574 1.00 31.11 45 GLY B O 1
ATOM 1867 N N . VAL B 1 48 ? 58.675 -17.249 70.661 1.00 29.57 46 VAL B N 1
ATOM 1868 C CA . VAL B 1 48 ? 60.053 -17.423 70.210 1.00 28.75 46 VAL B CA 1
ATOM 1869 C C . VAL B 1 48 ? 60.852 -18.252 71.218 1.00 27.52 46 VAL B C 1
ATOM 1870 O O . VAL B 1 48 ? 60.746 -18.045 72.416 1.00 28.80 46 VAL B O 1
ATOM 1874 N N . ALA B 1 49 ? 61.640 -19.191 70.724 1.00 26.13 47 ALA B N 1
ATOM 1875 C CA . ALA B 1 49 ? 62.571 -19.944 71.534 1.00 26.13 47 ALA B CA 1
ATOM 1876 C C . ALA B 1 49 ? 63.961 -19.528 71.054 1.00 26.24 47 ALA B C 1
ATOM 1877 O O . ALA B 1 49 ? 64.205 -19.539 69.847 1.00 24.96 47 ALA B O 1
ATOM 1879 N N . TRP B 1 50 ? 64.855 -19.169 71.970 1.00 25.85 48 TRP B N 1
ATOM 1880 C CA . TRP B 1 50 ? 66.222 -18.728 71.542 1.00 26.38 48 TRP B CA 1
ATOM 1881 C C . TRP B 1 50 ? 67.331 -19.265 72.443 1.00 26.90 48 TRP B C 1
ATOM 1882 O O . TRP B 1 50 ? 67.133 -19.464 7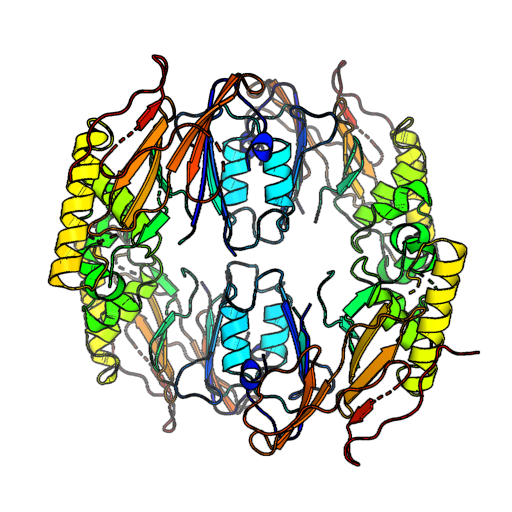3.656 1.00 26.71 48 TRP B O 1
ATOM 1893 N N . TYR B 1 51 ? 68.512 -19.486 71.863 1.00 26.52 49 TYR B N 1
ATOM 1894 C CA . TYR B 1 51 ? 69.633 -19.927 72.680 1.00 26.67 49 TYR B CA 1
ATOM 1895 C C . TYR B 1 51 ? 70.628 -18.770 72.792 1.00 26.98 49 TYR B C 1
ATOM 1896 O O . TYR B 1 51 ? 71.004 -18.151 71.789 1.00 26.90 49 TYR B O 1
ATOM 1905 N N . ASP B 1 52 ? 71.043 -18.469 74.006 1.00 27.93 50 ASP B N 1
ATOM 1906 C CA . ASP B 1 52 ? 72.038 -17.421 74.205 1.00 28.72 50 ASP B CA 1
ATOM 1907 C C . ASP B 1 52 ? 73.111 -18.006 75.123 1.00 29.23 50 ASP B C 1
ATOM 1908 O O . ASP B 1 52 ? 74.160 -18.429 74.655 1.00 29.31 50 ASP B O 1
ATOM 1913 N N . ALA B 1 53 ? 72.865 -18.071 76.423 1.00 28.80 51 ALA B N 1
ATOM 1914 C CA . ALA B 1 53 ? 73.993 -18.374 77.306 1.00 29.91 51 ALA B CA 1
ATOM 1915 C C . ALA B 1 53 ? 73.815 -19.694 78.034 1.00 30.16 51 ALA B C 1
ATOM 1916 O O . ALA B 1 53 ? 74.662 -20.098 78.817 1.00 30.74 51 ALA B O 1
ATOM 1918 N N . ARG B 1 54 ? 72.705 -20.353 77.790 1.00 29.39 52 ARG B N 1
ATOM 1919 C CA . ARG B 1 54 ? 72.410 -21.578 78.465 1.00 30.70 52 ARG B CA 1
ATOM 1920 C C . ARG B 1 54 ? 72.251 -22.742 77.442 1.00 31.29 52 ARG B C 1
ATOM 1921 O O . ARG B 1 54 ? 71.916 -22.512 76.273 1.00 31.63 52 ARG B O 1
ATOM 1929 N N . PRO B 1 55 ? 72.512 -23.993 77.867 1.00 31.48 53 PRO B N 1
ATOM 1930 C CA . PRO B 1 55 ? 72.240 -25.118 76.966 1.00 31.17 53 PRO B CA 1
ATOM 1931 C C . PRO B 1 55 ? 70.741 -25.295 76.695 1.00 30.37 53 PRO B C 1
ATOM 1932 O O . PRO B 1 55 ? 70.367 -25.899 75.686 1.00 31.12 53 PRO B O 1
ATOM 1936 N N . GLU B 1 56 ? 69.893 -24.770 77.570 1.00 30.11 54 GLU B N 1
ATOM 1937 C CA . GLU B 1 56 ? 68.436 -24.772 77.349 1.00 30.10 54 GLU B CA 1
ATOM 1938 C C . GLU B 1 56 ? 68.001 -23.483 76.660 1.00 28.70 54 GLU B C 1
ATOM 1939 O O . GLU B 1 56 ? 68.613 -22.455 76.855 1.00 27.82 54 GLU B O 1
ATOM 1945 N N . PRO B 1 57 ? 66.899 -23.522 75.898 1.00 28.14 55 PRO B N 1
ATOM 1946 C CA . PRO B 1 57 ? 66.494 -22.298 75.238 1.00 27.74 55 PRO B CA 1
ATOM 1947 C C . PRO B 1 57 ? 65.650 -21.357 76.100 1.00 28.23 55 PRO B C 1
ATOM 1948 O O . PRO B 1 57 ? 64.878 -21.805 76.965 1.00 26.85 55 PRO B O 1
ATOM 1952 N N . GLY B 1 58 ? 65.739 -20.062 75.821 1.00 27.96 56 GLY B N 1
ATOM 1953 C CA . GLY B 1 58 ? 64.727 -19.143 76.337 1.00 28.62 56 GLY B CA 1
ATOM 1954 C C . GLY B 1 58 ? 63.397 -19.333 75.610 1.00 28.77 56 GLY B C 1
ATOM 1955 O O . GLY B 1 58 ? 63.375 -19.575 74.407 1.00 29.90 56 GLY B O 1
ATOM 1956 N N . LEU B 1 59 ? 62.277 -19.212 76.308 1.00 28.58 57 LEU B N 1
ATOM 1957 C CA . LEU B 1 59 ? 60.991 -19.366 75.621 1.00 29.12 57 LEU B CA 1
ATOM 1958 C C . LEU B 1 59 ? 60.080 -18.218 76.000 1.00 29.19 57 LEU B C 1
ATOM 1959 O O . LEU B 1 59 ? 59.843 -17.996 77.182 1.00 29.23 57 LEU B O 1
ATOM 1964 N N . TYR B 1 60 ? 59.581 -17.478 75.007 1.00 29.54 58 TYR B N 1
ATOM 1965 C CA . TYR B 1 60 ? 58.628 -16.394 75.254 1.00 30.08 58 TYR B CA 1
ATOM 1966 C C . TYR B 1 60 ? 57.395 -16.686 74.424 1.00 31.80 58 TYR B C 1
ATOM 1967 O O . TYR B 1 60 ? 57.498 -16.848 73.208 1.00 31.01 58 TYR B O 1
ATOM 1976 N N . ARG B 1 61 ? 56.223 -16.738 75.044 1.00 33.07 59 ARG B N 1
ATOM 1977 C CA . ARG B 1 61 ? 55.033 -17.003 74.243 1.00 36.73 59 ARG B CA 1
ATOM 1978 C C . ARG B 1 61 ? 53.778 -16.467 74.867 1.00 38.12 59 ARG B C 1
ATOM 1979 O O . ARG B 1 61 ? 53.554 -16.643 76.058 1.00 38.25 59 ARG B O 1
ATOM 1987 N N . ASP B 1 62 ? 52.969 -15.792 74.057 1.00 40.56 60 ASP B N 1
ATOM 1988 C CA . ASP B 1 62 ? 51.683 -15.316 74.539 1.00 42.80 60 ASP B CA 1
ATOM 1989 C C . ASP B 1 62 ? 50.616 -15.350 73.462 1.00 44.49 60 ASP B C 1
ATOM 1990 O O . ASP B 1 62 ? 50.922 -15.586 72.284 1.00 44.51 60 ASP B O 1
ATOM 1995 N N . VAL B 1 63 ? 49.368 -15.125 73.886 1.00 46.54 61 VAL B N 1
ATOM 1996 C CA . VAL B 1 63 ? 48.173 -15.356 73.067 1.00 48.66 61 VAL B CA 1
ATOM 1997 C C . VAL B 1 63 ? 47.665 -14.012 72.602 1.00 50.32 61 VAL B C 1
ATOM 1998 O O . VAL B 1 63 ? 46.471 -13.688 72.701 1.00 51.07 61 VAL B O 1
ATOM 2002 N N . TYR B 1 64 ? 48.592 -13.244 72.055 1.00 51.99 62 TYR B N 1
ATOM 2003 C CA . TYR B 1 64 ? 48.507 -11.803 72.083 1.00 53.46 62 TYR B CA 1
ATOM 2004 C C . TYR B 1 64 ? 49.168 -11.282 70.813 1.00 54.26 62 TYR B C 1
ATOM 2005 O O . TYR B 1 64 ? 50.374 -11.478 70.622 1.00 54.37 62 TYR B O 1
ATOM 2014 N N . PRO B 1 65 ? 48.368 -10.656 69.918 1.00 54.91 63 PRO B N 1
ATOM 2015 C CA . PRO B 1 65 ? 48.884 -10.096 68.675 1.00 55.05 63 PRO B CA 1
ATOM 2016 C C . PRO B 1 65 ? 50.337 -9.624 68.806 1.00 55.16 63 PRO B C 1
ATOM 2017 O O . PRO B 1 65 ? 50.606 -8.554 69.386 1.00 55.14 63 PRO B O 1
ATOM 2021 N N . ALA B 1 66 ? 51.252 -10.449 68.284 1.00 55.03 64 ALA B N 1
ATOM 2022 C CA . ALA B 1 66 ? 52.679 -10.123 68.202 1.00 54.64 64 ALA B CA 1
ATOM 2023 C C . ALA B 1 66 ? 52.851 -8.663 67.808 1.00 54.12 64 ALA B C 1
ATOM 2024 O O . ALA B 1 66 ? 53.531 -7.893 68.497 1.00 54.65 64 ALA B O 1
ATOM 2026 N N . TRP B 1 67 ? 52.222 -8.295 66.694 1.00 53.24 65 TRP B N 1
ATOM 2027 C CA . TRP B 1 67 ? 52.253 -6.933 66.210 1.00 51.85 65 TRP B CA 1
ATOM 2028 C C . TRP B 1 67 ? 52.454 -6.015 67.401 1.00 50.79 65 TRP B C 1
ATOM 2029 O O . TRP B 1 67 ? 53.440 -5.272 67.463 1.00 51.00 65 TRP B O 1
ATOM 2031 N N . SER B 1 68 ? 51.549 -6.093 68.374 1.00 48.90 66 SER B N 1
ATOM 2032 C CA . SER B 1 68 ? 51.574 -5.097 69.434 1.00 47.05 66 SER B CA 1
ATOM 2033 C C . SER B 1 68 ? 51.583 -5.592 70.881 1.00 45.47 66 SER B C 1
ATOM 2034 O O . SER B 1 68 ? 50.753 -5.165 71.683 1.00 45.72 66 SER B O 1
ATOM 2037 N N . ASP B 1 69 ? 52.523 -6.479 71.209 1.00 42.86 67 ASP B N 1
ATOM 2038 C CA . ASP B 1 69 ? 52.881 -6.760 72.616 1.00 40.47 67 ASP B CA 1
ATOM 2039 C C . ASP B 1 69 ? 54.126 -5.903 72.929 1.00 38.36 67 ASP B C 1
ATOM 2040 O O . ASP B 1 69 ? 55.169 -6.107 72.315 1.00 38.43 67 ASP B O 1
ATOM 2045 N N . PRO B 1 70 ? 54.020 -4.924 73.851 1.00 36.31 68 PRO B N 1
ATOM 2046 C CA . PRO B 1 70 ? 55.221 -4.089 74.141 1.00 34.63 68 PRO B CA 1
ATOM 2047 C C . PRO B 1 70 ? 56.413 -4.868 74.749 1.00 32.64 68 PRO B C 1
ATOM 2048 O O . PRO B 1 70 ? 57.568 -4.549 74.460 1.00 32.34 68 PRO B O 1
ATOM 2052 N N . ASN B 1 71 ? 56.123 -5.882 75.561 1.00 30.26 69 ASN B N 1
ATOM 2053 C CA . ASN B 1 71 ? 57.152 -6.719 76.166 1.00 28.75 69 ASN B CA 1
ATOM 2054 C C . ASN B 1 71 ? 57.882 -7.605 75.150 1.00 28.28 69 ASN B C 1
ATOM 2055 O O . ASN B 1 71 ? 59.103 -7.798 75.220 1.00 27.19 69 ASN B O 1
ATOM 2060 N N . LEU B 1 72 ? 57.124 -8.141 74.202 1.00 27.85 70 LEU B N 1
ATOM 2061 C CA . LEU B 1 72 ? 57.691 -8.863 73.082 1.00 27.52 70 LEU B CA 1
ATOM 2062 C C . LEU B 1 72 ? 58.568 -7.939 72.267 1.00 27.17 70 LEU B C 1
ATOM 2063 O O . LEU B 1 72 ? 59.677 -8.301 71.883 1.00 27.20 70 LEU B O 1
ATOM 2068 N N . ARG B 1 73 ? 58.055 -6.739 72.018 1.00 27.22 71 ARG B N 1
ATOM 2069 C CA . ARG B 1 73 ? 58.758 -5.696 71.281 1.00 27.59 71 ARG B CA 1
ATOM 2070 C C . ARG B 1 73 ? 60.100 -5.357 71.920 1.00 26.91 71 ARG B C 1
ATOM 2071 O O . ARG B 1 73 ? 61.084 -5.116 71.225 1.00 26.39 71 ARG B O 1
ATOM 2079 N N . ALA B 1 74 ? 60.127 -5.321 73.249 1.00 26.53 72 ALA B N 1
ATOM 2080 C CA . ALA B 1 74 ? 61.371 -5.085 73.990 1.00 25.44 72 ALA B CA 1
ATOM 2081 C C . ALA B 1 74 ? 62.333 -6.271 73.862 1.00 24.92 72 ALA B C 1
ATOM 2082 O O . ALA B 1 74 ? 63.495 -6.123 73.497 1.00 24.65 72 ALA B O 1
ATOM 2084 N N . VAL B 1 75 ? 61.845 -7.457 74.168 1.00 24.56 73 VAL B N 1
ATOM 2085 C CA . VAL B 1 75 ? 62.659 -8.641 74.042 1.00 24.90 73 VAL B CA 1
ATOM 2086 C C . VAL B 1 75 ? 63.271 -8.804 72.628 1.00 25.17 73 VAL B C 1
ATOM 2087 O O . VAL B 1 75 ? 64.489 -8.940 72.504 1.00 25.78 73 VAL B O 1
ATOM 2091 N N . ALA B 1 76 ? 62.459 -8.765 71.565 1.00 24.74 74 ALA B N 1
ATOM 2092 C CA . ALA B 1 76 ? 63.020 -8.914 70.204 1.00 24.32 74 ALA B CA 1
ATOM 2093 C C . ALA B 1 76 ? 63.966 -7.785 69.819 1.00 23.64 74 ALA B C 1
ATOM 2094 O O . ALA B 1 76 ? 64.904 -7.997 69.050 1.00 23.96 74 ALA B O 1
ATOM 2096 N N . HIS B 1 77 ? 63.708 -6.585 70.342 1.00 22.46 75 HIS B N 1
ATOM 2097 C CA . HIS B 1 77 ? 64.537 -5.413 70.061 1.00 21.99 75 HIS B CA 1
ATOM 2098 C C . HIS B 1 77 ? 65.879 -5.485 70.797 1.00 21.39 75 HIS B C 1
ATOM 2099 O O . HIS B 1 77 ? 66.853 -4.881 70.343 1.00 21.17 75 HIS B O 1
ATOM 2106 N N . HIS B 1 78 ? 65.940 -6.225 71.911 1.00 20.55 76 HIS B N 1
ATOM 2107 C CA . HIS B 1 78 ? 67.125 -6.164 72.805 1.00 20.84 76 HIS B CA 1
ATOM 2108 C C . HIS B 1 78 ? 67.905 -7.471 72.988 1.00 20.72 76 HIS B C 1
ATOM 2109 O O . HIS B 1 78 ? 69.044 -7.444 73.378 1.00 20.77 76 HIS B O 1
ATOM 2116 N N . VAL B 1 79 ? 67.282 -8.606 72.717 1.00 21.60 77 VAL B N 1
ATOM 2117 C CA . VAL B 1 79 ? 67.949 -9.899 72.857 1.00 21.43 77 VAL B CA 1
ATOM 2118 C C . VAL B 1 79 ? 68.573 -10.310 71.530 1.00 21.91 77 VAL B C 1
ATOM 2119 O O . VAL B 1 79 ? 67.961 -10.145 70.457 1.00 21.10 77 VAL B O 1
ATOM 2123 N N . ARG B 1 80 ? 69.830 -10.747 71.605 1.00 22.00 78 ARG B N 1
ATOM 2124 C CA . ARG B 1 80 ? 70.580 -11.219 70.456 1.00 21.98 78 ARG B CA 1
ATOM 2125 C C . ARG B 1 80 ? 70.798 -12.734 70.545 1.00 21.89 78 ARG B C 1
ATOM 2126 O O . ARG B 1 80 ? 71.060 -13.248 71.601 1.00 22.71 78 ARG B O 1
ATOM 2134 N N . SER B 1 81 ? 70.693 -13.453 69.435 1.00 22.11 79 SER B N 1
ATOM 2135 C CA . SER B 1 81 ? 70.890 -14.912 69.435 1.00 21.88 79 SER B CA 1
ATOM 2136 C C . SER B 1 81 ? 71.350 -15.442 68.091 1.00 21.62 79 SER B C 1
ATOM 2137 O O . SER B 1 81 ? 70.970 -14.915 67.052 1.00 21.50 79 SER B O 1
ATOM 2140 N N . GLY B 1 82 ? 72.144 -16.506 68.123 1.00 21.74 80 GLY B N 1
ATOM 2141 C CA . GLY B 1 82 ? 72.648 -17.146 66.912 1.00 22.24 80 GLY B CA 1
ATOM 2142 C C . GLY B 1 82 ? 71.889 -18.425 66.588 1.00 23.86 80 GLY B C 1
ATOM 2143 O O . GLY B 1 82 ? 72.259 -19.156 65.677 1.00 23.51 80 GLY B O 1
ATOM 2144 N N . LEU B 1 83 ? 70.814 -18.710 67.325 1.00 23.90 81 LEU B N 1
ATOM 2145 C CA . LEU B 1 83 ? 69.975 -19.837 66.967 1.00 24.92 81 LEU B CA 1
ATOM 2146 C C . LEU B 1 83 ? 68.633 -19.699 67.660 1.00 24.76 81 LEU B C 1
ATOM 2147 O O . LEU B 1 83 ? 68.555 -19.841 68.881 1.00 23.15 81 LEU B O 1
ATOM 2152 N N . PHE B 1 84 ? 67.589 -19.399 66.878 1.00 24.32 82 PHE B N 1
ATOM 2153 C CA . PHE B 1 84 ? 66.277 -19.216 67.468 1.00 25.02 82 PHE B CA 1
ATOM 2154 C C . PHE B 1 84 ? 65.169 -19.660 66.506 1.00 26.47 82 PHE B C 1
ATOM 2155 O O . PHE B 1 84 ? 65.408 -19.781 65.291 1.00 26.39 82 PHE B O 1
ATOM 2163 N N . LEU B 1 85 ? 63.985 -19.890 67.065 1.00 26.89 83 LEU B N 1
ATOM 2164 C CA . LEU B 1 85 ? 62.796 -20.325 66.319 1.00 29.53 83 LEU B CA 1
ATOM 2165 C C . LEU B 1 85 ? 61.665 -19.385 66.720 1.00 30.37 83 LEU B C 1
ATOM 2166 O O . LEU B 1 85 ? 61.496 -19.118 67.905 1.00 30.25 83 LEU B O 1
ATOM 2171 N N . SER B 1 86 ? 60.907 -18.858 65.773 1.00 31.12 84 SER B N 1
ATOM 2172 C CA . SER B 1 86 ? 59.741 -18.068 66.153 1.00 34.59 84 SER B CA 1
ATOM 2173 C C . SER B 1 86 ? 58.554 -18.375 65.273 1.00 36.21 84 SER B C 1
ATOM 2174 O O . SER B 1 86 ? 58.717 -18.608 64.079 1.00 35.56 84 SER B O 1
ATOM 2177 N N . HIS B 1 87 ? 57.369 -18.363 65.884 1.00 39.40 85 HIS B N 1
ATOM 2178 C CA . HIS B 1 87 ? 56.145 -18.974 65.327 1.00 42.64 85 HIS B CA 1
ATOM 2179 C C . HIS B 1 87 ? 55.039 -17.938 65.351 1.00 44.02 85 HIS B C 1
ATOM 2180 O O . HIS B 1 87 ? 54.839 -17.268 66.357 1.00 44.64 85 HIS B O 1
ATOM 2187 N N . VAL B 1 88 ? 54.320 -17.847 64.236 1.00 45.70 86 VAL B N 1
ATOM 2188 C CA . VAL B 1 88 ? 53.362 -16.763 63.895 1.00 46.72 86 VAL B CA 1
ATOM 2189 C C . VAL B 1 88 ? 53.907 -15.337 63.958 1.00 47.58 86 VAL B C 1
ATOM 2190 O O . VAL B 1 88 ? 53.741 -14.568 62.996 1.00 48.28 86 VAL B O 1
ATOM 2194 N N . ASN B 1 99 ? 50.573 -22.324 76.498 1.00 51.22 97 ASN B N 1
ATOM 2195 C CA . ASN B 1 99 ? 50.634 -23.789 76.570 1.00 51.39 97 ASN B CA 1
ATOM 2196 C C . ASN B 1 99 ? 50.165 -24.444 75.256 1.00 50.68 97 ASN B C 1
ATOM 2197 O O . ASN B 1 99 ? 50.441 -25.609 74.978 1.00 49.76 97 ASN B O 1
ATOM 2202 N N . ASN B 1 100 ? 49.452 -23.664 74.454 1.00 50.37 98 ASN B N 1
ATOM 2203 C CA . ASN B 1 100 ? 49.069 -24.092 73.114 1.00 49.90 98 ASN B CA 1
ATOM 2204 C C . ASN B 1 100 ? 49.818 -23.290 72.019 1.00 49.29 98 ASN B C 1
ATOM 2205 O O . ASN B 1 100 ? 49.581 -23.499 70.809 1.00 50.25 98 ASN B O 1
ATOM 2210 N N . CYS B 1 101 ? 50.712 -22.381 72.442 1.00 47.31 99 CYS B N 1
ATOM 2211 C CA . CYS B 1 101 ? 51.538 -21.589 71.518 1.00 45.31 99 CYS B CA 1
ATOM 2212 C C . CYS B 1 101 ? 52.863 -22.310 71.304 1.00 42.92 99 CYS B C 1
ATOM 2213 O O . CYS B 1 101 ? 53.387 -22.933 72.243 1.00 42.18 99 CYS B O 1
ATOM 2216 N N . HIS B 1 102 ? 53.405 -22.239 70.091 1.00 40.43 100 HIS B N 1
ATOM 2217 C CA . HIS B 1 102 ? 54.732 -22.792 69.848 1.00 38.13 100 HIS B CA 1
ATOM 2218 C C . HIS B 1 102 ? 55.713 -21.619 69.959 1.00 37.12 100 HIS B C 1
ATOM 2219 O O . HIS B 1 102 ? 55.299 -20.449 70.019 1.00 37.60 100 HIS B O 1
ATOM 2226 N N . PRO B 1 103 ? 57.009 -21.913 70.016 1.00 35.04 101 PRO B N 1
ATOM 2227 C CA . PRO B 1 103 ? 57.577 -23.237 70.115 1.00 32.84 101 PRO B CA 1
ATOM 2228 C C . PRO B 1 103 ? 57.260 -23.909 71.470 1.00 31.04 101 PRO B C 1
ATOM 2229 O O . PRO B 1 103 ? 56.666 -23.284 72.346 1.00 29.76 101 PRO B O 1
ATOM 2233 N N . PHE B 1 104 ? 57.593 -25.194 71.557 1.00 29.01 102 PHE B N 1
ATOM 2234 C CA . PHE B 1 104 ? 57.665 -25.956 72.784 1.00 28.95 102 PHE B CA 1
ATOM 2235 C C . PHE B 1 104 ? 59.136 -26.211 73.102 1.00 28.93 102 PHE B C 1
ATOM 2236 O O . PHE B 1 104 ? 60.002 -26.190 72.198 1.00 28.81 102 PHE B O 1
ATOM 2244 N N . ALA B 1 105 ? 59.445 -26.418 74.374 1.00 28.27 103 ALA B N 1
ATOM 2245 C CA . ALA B 1 105 ? 60.840 -26.689 74.756 1.00 27.84 103 ALA B CA 1
ATOM 2246 C C . ALA B 1 105 ? 60.872 -27.770 75.792 1.00 27.97 103 ALA B C 1
ATOM 2247 O O . ALA B 1 105 ? 59.966 -27.843 76.643 1.00 27.63 103 ALA B O 1
ATOM 2249 N N . ALA B 1 106 ? 61.903 -28.603 75.750 1.00 27.58 104 ALA B N 1
ATOM 2250 C CA . ALA B 1 106 ? 62.104 -29.563 76.848 1.00 29.09 104 ALA B CA 1
ATOM 2251 C C . ALA B 1 106 ? 63.558 -29.910 76.872 1.00 28.53 104 ALA B C 1
ATOM 2252 O O . ALA B 1 106 ? 64.125 -30.206 75.836 1.00 29.19 104 ALA B O 1
ATOM 2254 N N . ARG B 1 107 ? 64.174 -29.792 78.046 1.00 29.27 105 ARG B N 1
ATOM 2255 C CA . ARG B 1 107 ? 65.608 -29.927 78.206 1.00 29.27 105 ARG B CA 1
ATOM 2256 C C . ARG B 1 107 ? 66.322 -29.019 77.209 1.00 29.39 105 ARG B C 1
ATOM 2257 O O . ARG B 1 107 ? 65.978 -27.852 77.091 1.00 30.11 105 ARG B O 1
ATOM 2265 N N . ARG B 1 108 ? 67.273 -29.559 76.455 1.00 27.94 106 ARG B N 1
ATOM 2266 C CA . ARG B 1 108 ? 67.987 -28.769 75.457 1.00 27.78 106 ARG B CA 1
ATOM 2267 C C . ARG B 1 108 ? 67.293 -28.521 74.114 1.00 27.53 106 ARG B C 1
ATOM 2268 O O . ARG B 1 108 ? 67.860 -27.814 73.256 1.00 28.59 106 ARG B O 1
ATOM 2276 N N . TRP B 1 109 ? 66.119 -29.129 73.909 1.00 26.89 107 TRP B N 1
ATOM 2277 C CA . TRP B 1 109 ? 65.395 -29.108 72.630 1.00 27.17 107 TRP B CA 1
ATOM 2278 C C . TRP B 1 109 ? 64.218 -28.147 72.549 1.00 27.04 107 TRP B C 1
ATOM 2279 O O . TRP B 1 109 ? 63.472 -27.931 73.535 1.00 26.64 107 TRP B O 1
ATOM 2290 N N . CYS B 1 110 ? 64.027 -27.579 71.367 1.00 25.27 108 CYS B N 1
ATOM 2291 C CA . CYS B 1 110 ? 62.780 -26.856 71.142 1.00 25.44 108 CYS B CA 1
ATOM 2292 C C . CYS B 1 110 ? 62.242 -27.266 69.792 1.00 25.09 108 CYS B C 1
ATOM 2293 O O . CYS B 1 110 ? 62.964 -27.811 68.927 1.00 23.84 108 CYS B O 1
ATOM 2296 N N . PHE B 1 111 ? 60.958 -27.016 69.606 1.00 26.65 109 PHE B N 1
ATOM 2297 C CA . PHE B 1 111 ? 60.237 -27.582 68.474 1.00 26.87 109 PHE B CA 1
ATOM 2298 C C . PHE B 1 111 ? 59.090 -26.679 68.077 1.00 28.21 109 PHE B C 1
ATOM 2299 O O . PHE B 1 111 ? 58.362 -26.123 68.931 1.00 26.06 109 PHE B O 1
ATOM 2315 N N . HIS B 1 113 ? 55.830 -26.255 64.877 1.00 27.92 111 HIS B N 1
ATOM 2316 C CA . HIS B 1 113 ? 55.108 -27.076 63.876 1.00 28.15 111 HIS B CA 1
ATOM 2317 C C . HIS B 1 113 ? 53.995 -26.304 63.180 1.00 28.29 111 HIS B C 1
ATOM 2318 O O . HIS B 1 113 ? 53.142 -25.692 63.818 1.00 28.03 111 HIS B O 1
ATOM 2325 N N . ASN B 1 114 ? 54.016 -26.327 61.863 1.00 27.72 112 ASN B N 1
ATOM 2326 C CA . ASN B 1 114 ? 52.893 -25.851 61.114 1.00 29.09 112 ASN B CA 1
ATOM 2327 C C . ASN B 1 114 ? 52.160 -27.035 60.473 1.00 28.91 112 ASN B C 1
ATOM 2328 O O . ASN B 1 114 ? 52.775 -27.865 59.807 1.00 28.59 112 ASN B O 1
ATOM 2333 N N . GLY B 1 115 ? 50.846 -27.123 60.676 1.00 28.24 113 GLY B N 1
ATOM 2334 C CA . GLY B 1 115 ? 50.079 -28.206 60.093 1.00 28.28 113 GLY B CA 1
ATOM 2335 C C . GLY B 1 115 ? 49.064 -28.748 61.071 1.00 28.66 113 GLY B C 1
ATOM 2336 O O . GLY B 1 115 ? 48.527 -28.007 61.882 1.00 26.67 113 GLY B O 1
ATOM 2337 N N . GLN B 1 116 ? 48.782 -30.044 60.990 1.00 27.99 114 GLN B N 1
ATOM 2338 C CA . GLN B 1 116 ? 47.709 -30.601 61.804 1.00 28.65 114 GLN B CA 1
ATOM 2339 C C . GLN B 1 116 ? 47.713 -32.115 61.717 1.00 28.08 114 GLN B C 1
ATOM 2340 O O . GLN B 1 116 ? 48.229 -32.691 60.760 1.00 26.94 114 GLN B O 1
ATOM 2346 N N . VAL B 1 117 ? 47.153 -32.730 62.754 1.00 27.86 115 VAL B N 1
ATOM 2347 C CA . VAL B 1 117 ? 46.857 -34.123 62.767 1.00 27.51 115 VAL B CA 1
ATOM 2348 C C . VAL B 1 117 ? 45.327 -34.170 62.698 1.00 26.71 115 VAL B C 1
ATOM 2349 O O . VAL B 1 117 ? 44.633 -33.737 63.637 1.00 26.82 115 VAL B O 1
ATOM 2353 N N . GLY B 1 118 ? 44.777 -34.666 61.586 1.00 26.12 116 GLY B N 1
ATOM 2354 C CA . GLY B 1 118 ? 43.311 -34.634 61.407 1.00 24.47 116 GLY B CA 1
ATOM 2355 C C . GLY B 1 118 ? 42.471 -35.327 62.483 1.00 24.52 116 GLY B C 1
ATOM 2356 O O . GLY B 1 118 ? 42.738 -36.484 62.850 1.00 23.69 116 GLY B O 1
ATOM 2357 N N . GLY B 1 119 ? 41.448 -34.624 62.975 1.00 24.18 117 GLY B N 1
ATOM 2358 C CA . GLY B 1 119 ? 40.495 -35.162 63.978 1.00 25.47 117 GLY B CA 1
ATOM 2359 C C . GLY B 1 119 ? 41.133 -35.443 65.352 1.00 26.50 117 GLY B C 1
ATOM 2360 O O . GLY B 1 119 ? 40.616 -36.283 66.139 1.00 26.29 117 GLY B O 1
ATOM 2361 N N . PHE B 1 120 ? 42.239 -34.745 65.643 1.00 26.42 118 PHE B N 1
ATOM 2362 C CA . PHE B 1 120 ? 43.040 -35.011 66.847 1.00 27.96 118 PHE B CA 1
ATOM 2363 C C . PHE B 1 120 ? 42.190 -35.085 68.102 1.00 29.20 118 PHE B C 1
ATOM 2364 O O . PHE B 1 120 ? 42.376 -35.975 68.914 1.00 28.27 118 PHE B O 1
ATOM 2372 N N . GLU B 1 121 ? 41.278 -34.125 68.250 1.00 30.96 119 GLU B N 1
ATOM 2373 C CA . GLU B 1 121 ? 40.430 -34.029 69.447 1.00 33.03 119 GLU B CA 1
ATOM 2374 C C . GLU B 1 121 ? 39.738 -35.338 69.742 1.00 32.51 119 GLU B C 1
ATOM 2375 O O . GLU B 1 121 ? 39.626 -35.720 70.900 1.00 33.80 119 GLU B O 1
ATOM 2381 N N . ALA B 1 122 ? 39.289 -36.035 68.705 1.00 31.52 120 ALA B N 1
ATOM 2382 C CA . ALA B 1 122 ? 38.555 -37.284 68.909 1.00 30.28 120 ALA B CA 1
ATOM 2383 C C . ALA B 1 122 ? 39.418 -38.401 69.522 1.00 29.71 120 ALA B C 1
ATOM 2384 O O . ALA B 1 122 ? 38.883 -39.346 70.090 1.00 29.96 120 ALA B O 1
ATOM 2386 N N . PHE B 1 123 ? 40.739 -38.311 69.416 1.00 28.01 121 PHE B N 1
ATOM 2387 C CA . PHE B 1 123 ? 41.580 -39.350 70.048 1.00 27.04 121 PHE B CA 1
ATOM 2388 C C . PHE B 1 123 ? 42.745 -38.810 70.895 1.00 26.54 121 PHE B C 1
ATOM 2389 O O . PHE B 1 123 ? 43.778 -39.473 71.014 1.00 27.29 121 PHE B O 1
ATOM 2397 N N . ARG B 1 124 ? 42.596 -37.612 71.466 1.00 25.72 122 ARG B N 1
ATOM 2398 C CA . ARG B 1 124 ? 43.673 -37.031 72.249 1.00 25.85 122 ARG B CA 1
ATOM 2399 C C . ARG B 1 124 ? 44.183 -37.959 73.380 1.00 25.07 122 ARG B C 1
ATOM 2400 O O . ARG B 1 124 ? 45.385 -38.017 73.633 1.00 24.78 122 ARG B O 1
ATOM 2408 N N . LYS B 1 125 ? 43.277 -38.659 74.051 1.00 24.18 123 LYS B N 1
ATOM 2409 C CA . LYS B 1 125 ? 43.675 -39.580 75.108 1.00 24.27 123 LYS B CA 1
ATOM 2410 C C . LYS B 1 125 ? 44.656 -40.636 74.643 1.00 24.86 123 LYS B C 1
ATOM 2411 O O . LYS B 1 125 ? 45.674 -40.865 75.295 1.00 24.58 123 LYS B O 1
ATOM 2417 N N . GLN B 1 126 ? 44.341 -41.288 73.532 1.00 25.25 124 GLN B N 1
ATOM 2418 C CA . GLN B 1 126 ? 45.244 -42.286 72.957 1.00 26.72 124 GLN B CA 1
ATOM 2419 C C . GLN B 1 126 ? 46.581 -41.674 72.556 1.00 26.77 124 GLN B C 1
ATOM 2420 O O . GLN B 1 126 ? 47.637 -42.287 72.691 1.00 26.92 124 GLN B O 1
ATOM 2426 N N . ALA B 1 127 ? 46.538 -40.450 72.077 1.00 27.21 125 ALA B N 1
ATOM 2427 C CA . ALA B 1 127 ? 47.766 -39.790 71.731 1.00 27.89 125 ALA B CA 1
ATOM 2428 C C . ALA B 1 127 ? 48.602 -39.451 72.962 1.00 28.39 125 ALA B C 1
ATOM 2429 O O . ALA B 1 127 ? 49.805 -39.658 72.953 1.00 27.15 125 ALA B O 1
ATOM 2431 N N . ASP B 1 128 ? 47.974 -38.966 74.040 1.00 29.35 126 ASP B N 1
ATOM 2432 C CA . ASP B 1 128 ? 48.746 -38.637 75.244 1.00 29.64 126 ASP B CA 1
ATOM 2433 C C . ASP B 1 128 ? 49.361 -39.926 75.809 1.00 29.59 126 ASP B C 1
ATOM 2434 O O . ASP B 1 128 ? 50.463 -39.913 76.315 1.00 27.70 126 ASP B O 1
ATOM 2447 N N . ALA B 1 130 ? 50.642 -42.410 74.459 1.00 30.44 128 ALA B N 1
ATOM 2448 C CA . ALA B 1 130 ? 51.825 -42.914 73.775 1.00 30.28 128 ALA B CA 1
ATOM 2449 C C . ALA B 1 130 ? 53.059 -42.178 74.211 1.00 30.59 128 ALA B C 1
ATOM 2450 O O . ALA B 1 130 ? 54.165 -42.573 73.832 1.00 31.03 128 ALA B O 1
ATOM 2452 N N . ILE B 1 131 ? 52.891 -41.091 74.969 1.00 29.22 129 ILE B N 1
ATOM 2453 C CA . ILE B 1 131 ? 54.059 -40.358 75.417 1.00 29.40 129 ILE B CA 1
ATOM 2454 C C . ILE B 1 131 ? 54.721 -41.168 76.548 1.00 28.67 129 ILE B C 1
ATOM 2455 O O . ILE B 1 131 ? 54.037 -41.570 77.484 1.00 28.50 129 ILE B O 1
ATOM 2460 N N . ALA B 1 132 ? 56.031 -41.410 76.467 1.00 28.94 130 ALA B N 1
ATOM 2461 C CA . ALA B 1 132 ? 56.736 -42.158 77.547 1.00 28.93 130 ALA B CA 1
ATOM 2462 C C . ALA B 1 132 ? 56.656 -41.426 78.871 1.00 29.44 130 ALA B C 1
ATOM 2463 O O . ALA B 1 132 ? 56.614 -40.186 78.887 1.00 29.33 130 ALA B O 1
ATOM 2465 N N . ASP B 1 133 ? 56.673 -42.179 79.982 1.00 29.97 131 ASP B N 1
ATOM 2466 C CA . ASP B 1 133 ? 56.623 -41.600 81.339 1.00 30.81 131 ASP B CA 1
ATOM 2467 C C . ASP B 1 133 ? 57.654 -40.500 81.587 1.00 30.79 131 ASP B C 1
ATOM 2468 O O . ASP B 1 133 ? 57.375 -39.502 82.243 1.00 30.52 131 ASP B O 1
ATOM 2473 N N . GLU B 1 134 ? 58.859 -40.707 81.077 1.00 31.28 132 GLU B N 1
ATOM 2474 C CA . GLU B 1 134 ? 59.958 -39.760 81.215 1.00 31.18 132 GLU B CA 1
ATOM 2475 C C . GLU B 1 134 ? 59.574 -38.359 80.706 1.00 30.44 132 GLU B C 1
ATOM 2476 O O . GLU B 1 134 ? 60.031 -37.347 81.227 1.00 28.90 132 GLU B O 1
ATOM 2482 N N . PHE B 1 135 ? 58.757 -38.304 79.650 1.00 29.66 133 PHE B N 1
ATOM 2483 C CA . PHE B 1 135 ? 58.489 -37.026 78.988 1.00 29.14 133 PHE B CA 1
ATOM 2484 C C . PHE B 1 135 ? 57.113 -36.438 79.264 1.00 28.61 133 PHE B C 1
ATOM 2485 O O . PHE B 1 135 ? 56.836 -35.302 78.880 1.00 27.52 133 PHE B O 1
ATOM 2493 N N . TYR B 1 136 ? 56.262 -37.195 79.940 1.00 28.37 134 TYR B N 1
ATOM 2494 C CA . TYR B 1 136 ? 54.884 -36.757 80.113 1.00 28.64 134 TYR B CA 1
ATOM 2495 C C . TYR B 1 136 ? 54.849 -35.492 80.970 1.00 28.57 134 TYR B C 1
ATOM 2496 O O . TYR B 1 136 ? 53.982 -34.635 80.786 1.00 28.54 134 TYR B O 1
ATOM 2505 N N . THR B 1 137 ? 55.790 -35.376 81.903 1.00 27.86 135 THR B N 1
ATOM 2506 C CA . THR B 1 137 ? 55.851 -34.185 82.742 1.00 28.15 135 THR B CA 1
ATOM 2507 C C . THR B 1 137 ? 55.905 -32.893 81.901 1.00 28.01 135 THR B C 1
ATOM 2508 O O . THR B 1 137 ? 55.443 -31.850 82.350 1.00 27.65 135 THR B O 1
ATOM 2512 N N . TYR B 1 138 ? 56.473 -32.967 80.703 1.00 27.00 136 TYR B N 1
ATOM 2513 C CA . TYR B 1 138 ? 56.553 -31.801 79.822 1.00 28.35 136 TYR B CA 1
ATOM 2514 C C . TYR B 1 138 ? 55.238 -31.446 79.073 1.00 29.25 136 TYR B C 1
ATOM 2515 O O . TYR B 1 138 ? 55.217 -30.424 78.403 1.00 29.56 136 TYR B O 1
ATOM 2524 N N . ARG B 1 139 ? 54.200 -32.309 79.159 1.00 28.73 137 ARG B N 1
ATOM 2525 C CA . ARG B 1 139 ? 52.915 -32.167 78.456 1.00 29.30 137 ARG B CA 1
ATOM 2526 C C . ARG B 1 139 ? 52.040 -31.207 79.237 1.00 29.28 137 ARG B C 1
ATOM 2527 O O . ARG B 1 139 ? 51.422 -31.563 80.244 1.00 28.72 137 ARG B O 1
ATOM 2535 N N . LYS B 1 140 ? 52.016 -29.967 78.790 1.00 29.71 138 LYS B N 1
ATOM 2536 C CA . LYS B 1 140 ? 51.385 -28.927 79.569 1.00 30.62 138 LYS B CA 1
ATOM 2537 C C . LYS B 1 140 ? 50.036 -28.483 79.011 1.00 30.90 138 LYS B C 1
ATOM 2538 O O . LYS B 1 140 ? 49.156 -28.086 79.779 1.00 30.79 138 LYS B O 1
ATOM 2544 N N . GLY B 1 141 ? 49.868 -28.568 77.696 1.00 31.41 139 GLY B N 1
ATOM 2545 C CA . GLY B 1 141 ? 48.586 -28.168 77.088 1.00 30.50 139 GLY B CA 1
ATOM 2546 C C . GLY B 1 141 ? 47.931 -29.316 76.345 1.00 30.63 139 GLY B C 1
ATOM 2547 O O . GLY B 1 141 ? 48.106 -30.488 76.700 1.00 31.18 139 GLY B O 1
ATOM 2548 N N . SER B 1 142 ? 47.166 -29.013 75.303 1.00 29.78 140 SER B N 1
ATOM 2549 C CA . SER B 1 142 ? 46.431 -30.081 74.673 1.00 28.90 140 SER B CA 1
ATOM 2550 C C . SER B 1 142 ? 46.566 -30.141 73.154 1.00 28.72 140 SER B C 1
ATOM 2551 O O . SER B 1 142 ? 45.717 -30.749 72.505 1.00 27.83 140 SER B O 1
ATOM 2554 N N . THR B 1 143 ? 47.604 -29.528 72.580 1.00 27.74 141 THR B N 1
ATOM 2555 C CA . THR B 1 143 ? 47.707 -29.481 71.135 1.00 27.35 141 THR B CA 1
ATOM 2556 C C . THR B 1 143 ? 48.279 -30.791 70.602 1.00 28.20 141 THR B C 1
ATOM 2557 O O . THR B 1 143 ? 48.903 -31.565 71.350 1.00 26.86 141 THR B O 1
ATOM 2561 N N . ASP B 1 144 ? 48.081 -31.015 69.303 1.00 27.30 142 ASP B N 1
ATOM 2562 C CA . ASP B 1 144 ? 48.700 -32.132 68.607 1.00 27.67 142 ASP B CA 1
ATOM 2563 C C . ASP B 1 144 ? 50.189 -31.891 68.430 1.00 27.24 142 ASP B C 1
ATOM 2564 O O . ASP B 1 144 ? 51.000 -32.826 68.492 1.00 26.45 142 ASP B O 1
ATOM 2569 N N . SER B 1 145 ? 50.552 -30.630 68.221 1.00 28.16 143 SER B N 1
ATOM 2570 C CA . SER B 1 145 ? 51.974 -30.251 68.020 1.00 27.81 143 SER B CA 1
ATOM 2571 C C . SER B 1 145 ? 52.880 -30.607 69.191 1.00 27.15 143 SER B C 1
ATOM 2572 O O . SER B 1 145 ? 54.010 -31.101 69.025 1.00 26.57 143 SER B O 1
ATOM 2575 N N . GLU B 1 146 ? 52.402 -30.320 70.386 1.00 26.69 144 GLU B N 1
ATOM 2576 C CA . GLU B 1 146 ? 53.162 -30.633 71.588 1.00 26.50 144 GLU B CA 1
ATOM 2577 C C . GLU B 1 146 ? 53.267 -32.160 71.720 1.00 26.46 144 GLU B C 1
ATOM 2578 O O . GLU B 1 146 ? 54.301 -32.690 72.111 1.00 26.21 144 GLU B O 1
ATOM 2584 N N . VAL B 1 147 ? 52.193 -32.874 71.376 1.00 26.50 145 VAL B N 1
ATOM 2585 C CA . VAL B 1 147 ? 52.271 -34.325 71.458 1.00 26.93 145 VAL B CA 1
ATOM 2586 C C . VAL B 1 147 ? 53.304 -34.836 70.470 1.00 28.09 145 VAL B C 1
ATOM 2587 O O . VAL B 1 147 ? 54.077 -35.724 70.775 1.00 28.07 145 VAL B O 1
ATOM 2591 N N . LEU B 1 148 ? 53.338 -34.268 69.279 1.00 28.22 146 LEU B N 1
ATOM 2592 C CA . LEU B 1 148 ? 54.351 -34.720 68.336 1.00 30.26 146 LEU B CA 1
ATOM 2593 C C . LEU B 1 148 ? 55.767 -34.543 68.869 1.00 28.46 146 LEU B C 1
ATOM 2594 O O . LEU B 1 148 ? 56.602 -35.433 68.722 1.00 29.33 146 LEU B O 1
ATOM 2599 N N . PHE B 1 149 ? 56.054 -33.367 69.423 1.00 27.61 147 PHE B N 1
ATOM 2600 C CA . PHE B 1 149 ? 57.381 -33.072 69.998 1.00 26.64 147 PHE B CA 1
ATOM 2601 C C . PHE B 1 149 ? 57.782 -34.090 71.074 1.00 26.54 147 PHE B C 1
ATOM 2602 O O . PHE B 1 149 ? 58.897 -34.645 71.078 1.00 25.46 147 PHE B O 1
ATOM 2610 N N . LEU B 1 150 ? 56.859 -34.320 72.001 1.00 25.77 148 LEU B N 1
ATOM 2611 C CA . LEU B 1 150 ? 57.157 -35.182 73.129 1.00 26.09 148 LEU B CA 1
ATOM 2612 C C . LEU B 1 150 ? 57.160 -36.649 72.726 1.00 26.02 148 LEU B C 1
ATOM 2613 O O . LEU B 1 150 ? 57.918 -37.444 73.282 1.00 25.60 148 LEU B O 1
ATOM 2618 N N . LEU B 1 151 ? 56.341 -37.005 71.734 1.00 27.39 149 LEU B N 1
ATOM 2619 C CA . LEU B 1 151 ? 56.393 -38.362 71.207 1.00 28.33 149 LEU B CA 1
ATOM 2620 C C . LEU B 1 151 ? 57.743 -38.549 70.530 1.00 27.99 149 LEU B C 1
ATOM 2621 O O . LEU B 1 151 ? 58.375 -39.612 70.655 1.00 27.79 149 LEU B O 1
ATOM 2626 N N . ALA B 1 152 ? 58.195 -37.516 69.826 1.00 26.97 150 ALA B N 1
ATOM 2627 C CA . ALA B 1 152 ? 59.504 -37.595 69.156 1.00 26.44 150 ALA B CA 1
ATOM 2628 C C . ALA B 1 152 ? 60.616 -37.805 70.211 1.00 27.05 150 ALA B C 1
ATOM 2629 O O . ALA B 1 152 ? 61.505 -38.658 70.023 1.00 25.94 150 ALA B O 1
ATOM 2631 N N . LEU B 1 153 ? 60.549 -37.048 71.308 1.00 26.15 151 LEU B N 1
ATOM 2632 C CA . LEU B 1 153 ? 61.519 -37.254 72.433 1.00 28.20 151 LEU B CA 1
ATOM 2633 C C . LEU B 1 153 ? 61.396 -38.688 72.970 1.00 27.67 151 LEU B C 1
ATOM 2634 O O . LEU B 1 153 ? 62.389 -39.349 73.200 1.00 27.87 151 LEU B O 1
ATOM 2639 N N . SER B 1 154 ? 60.158 -39.181 73.106 1.00 28.65 152 SER B N 1
ATOM 2640 C CA . SER B 1 154 ? 59.885 -40.561 73.568 1.00 28.58 152 SER B CA 1
ATOM 2641 C C . SER B 1 154 ? 60.492 -41.615 72.621 1.00 29.19 152 SER B C 1
ATOM 2642 O O . SER B 1 154 ? 60.807 -42.726 73.029 1.00 28.73 152 SER B O 1
ATOM 2645 N N . GLU B 1 155 ? 60.652 -41.240 71.362 1.00 29.25 153 GLU B N 1
ATOM 2646 C CA . GLU B 1 155 ? 61.164 -42.127 70.318 1.00 29.99 153 GLU B CA 1
ATOM 2647 C C . GLU B 1 155 ? 62.677 -41.999 70.149 1.00 30.05 153 GLU B C 1
ATOM 2648 O O . GLU B 1 155 ? 63.255 -42.608 69.247 1.00 30.18 153 GLU B O 1
ATOM 2654 N N . GLY B 1 156 ? 63.307 -41.185 70.995 1.00 29.63 154 GLY B N 1
ATOM 2655 C CA . GLY B 1 156 ? 64.751 -40.990 70.952 1.00 29.13 154 GLY B CA 1
ATOM 2656 C C . GLY B 1 156 ? 65.304 -39.800 70.181 1.00 29.12 154 GLY B C 1
ATOM 2657 O O . GLY B 1 156 ? 66.454 -39.839 69.731 1.00 28.72 154 GLY B O 1
ATOM 2658 N N . LEU B 1 157 ? 64.520 -38.729 70.065 1.00 28.96 155 LEU B N 1
ATOM 2659 C CA . LEU B 1 157 ? 64.985 -37.488 69.436 1.00 29.40 155 LEU B CA 1
ATOM 2660 C C . LEU B 1 157 ? 66.374 -37.050 69.907 1.00 30.05 155 LEU B C 1
ATOM 2661 O O . LEU B 1 157 ? 67.187 -36.614 69.090 1.00 30.13 155 LEU B O 1
ATOM 2666 N N . GLU B 1 158 ? 66.648 -37.157 71.214 1.00 30.56 156 GLU B N 1
ATOM 2667 C CA . GLU B 1 158 ? 67.938 -36.718 71.746 1.00 31.52 156 GLU B CA 1
ATOM 2668 C C . GLU B 1 158 ? 69.144 -37.339 71.045 1.00 31.81 156 GLU B C 1
ATOM 2669 O O . GLU B 1 158 ? 70.177 -36.683 70.911 1.00 31.93 156 GLU B O 1
ATOM 2675 N N . HIS B 1 159 ? 69.040 -38.598 70.626 1.00 32.10 157 HIS B N 1
ATOM 2676 C CA . HIS B 1 159 ? 70.186 -39.238 69.984 1.00 33.24 157 HIS B CA 1
ATOM 2677 C C . HIS B 1 159 ? 70.000 -39.441 68.472 1.00 32.64 157 HIS B C 1
ATOM 2678 O O . HIS B 1 159 ? 70.983 -39.428 67.739 1.00 31.98 157 HIS B O 1
ATOM 2685 N N . ASP B 1 160 ? 68.746 -39.570 68.013 1.00 32.24 158 ASP B N 1
ATOM 2686 C CA . ASP B 1 160 ? 68.436 -39.900 66.608 1.00 31.71 158 ASP B CA 1
ATOM 2687 C C . ASP B 1 160 ? 67.237 -39.072 66.120 1.00 31.92 158 ASP B C 1
ATOM 2688 O O . ASP B 1 160 ? 66.107 -39.565 66.059 1.00 31.27 158 ASP B O 1
ATOM 2693 N N . PRO B 1 161 ? 67.485 -37.789 65.814 1.00 31.98 159 PRO B N 1
ATOM 2694 C CA . PRO B 1 161 ? 66.442 -36.833 65.475 1.00 32.05 159 PRO B CA 1
ATOM 2695 C C . PRO B 1 161 ? 65.636 -37.255 64.242 1.00 31.91 159 PRO B C 1
ATOM 2696 O O . PRO B 1 161 ? 64.399 -37.191 64.257 1.00 30.80 159 PRO B O 1
ATOM 2700 N N . HIS B 1 162 ? 66.330 -37.714 63.208 1.00 31.30 160 HIS B N 1
ATOM 2701 C CA . HIS B 1 162 ? 65.669 -38.152 61.979 1.00 31.75 160 HIS B CA 1
ATOM 2702 C C . HIS B 1 162 ? 64.660 -39.287 62.218 1.00 30.82 160 HIS B C 1
ATOM 2703 O O . HIS B 1 162 ? 63.485 -39.137 61.904 1.00 30.44 160 HIS B O 1
ATOM 2710 N N . GLY B 1 163 ? 65.126 -40.410 62.765 1.00 30.05 161 GLY B N 1
ATOM 2711 C CA . GLY B 1 163 ? 64.286 -41.588 62.994 1.00 29.15 161 GLY B CA 1
ATOM 2712 C C . GLY B 1 163 ? 63.195 -41.409 64.049 1.00 29.17 161 GLY B C 1
ATOM 2713 O O . GLY B 1 163 ? 62.108 -41.962 63.919 1.00 29.08 161 GLY B O 1
ATOM 2714 N N . ALA B 1 164 ? 63.480 -40.658 65.110 1.00 28.79 162 ALA B N 1
ATOM 2715 C CA . ALA B 1 164 ? 62.476 -40.413 66.135 1.00 28.94 162 ALA B CA 1
ATOM 2716 C C . ALA B 1 164 ? 61.315 -39.542 65.629 1.00 28.52 162 ALA B C 1
ATOM 2717 O O . ALA B 1 164 ? 60.174 -39.816 65.923 1.00 28.53 162 ALA B O 1
ATOM 2719 N N . LEU B 1 165 ? 61.598 -38.491 64.876 1.00 28.92 163 LEU B N 1
ATOM 2720 C CA . LEU B 1 165 ? 60.507 -37.671 64.369 1.00 29.36 163 LEU B CA 1
ATOM 2721 C C . LEU B 1 165 ? 59.680 -38.516 63.365 1.00 28.78 163 LEU B C 1
ATOM 2722 O O . LEU B 1 165 ? 58.449 -38.501 63.395 1.00 28.25 163 LEU B O 1
ATOM 2727 N N . ALA B 1 166 ? 60.370 -39.300 62.541 1.00 27.89 164 ALA B N 1
ATOM 2728 C CA . ALA B 1 166 ? 59.724 -40.242 61.613 1.00 27.99 164 ALA B CA 1
ATOM 2729 C C . ALA B 1 166 ? 58.757 -41.187 62.327 1.00 27.90 164 ALA B C 1
ATOM 2730 O O . ALA B 1 166 ? 57.602 -41.346 61.912 1.00 28.64 164 ALA B O 1
ATOM 2732 N N . ARG B 1 167 ? 59.237 -41.815 63.394 1.00 27.15 165 ARG B N 1
ATOM 2733 C CA . ARG B 1 167 ? 58.445 -42.755 64.160 1.00 27.04 165 ARG B CA 1
ATOM 2734 C C . ARG B 1 167 ? 57.291 -42.067 64.881 1.00 27.14 165 ARG B C 1
ATOM 2735 O O . ARG B 1 167 ? 56.186 -42.602 64.968 1.00 27.30 165 ARG B O 1
ATOM 2743 N N . ALA B 1 168 ? 57.552 -40.891 65.419 1.00 26.94 166 ALA B N 1
ATOM 2744 C CA . ALA B 1 168 ? 56.461 -40.124 66.065 1.00 27.08 166 ALA B CA 1
ATOM 2745 C C . ALA B 1 168 ? 55.364 -39.727 65.046 1.00 26.74 166 ALA B C 1
ATOM 2746 O O . ALA B 1 168 ? 54.163 -39.819 65.340 1.00 26.70 166 ALA B O 1
ATOM 2748 N N . ILE B 1 169 ? 55.769 -39.257 63.876 1.00 26.61 167 ILE B N 1
ATOM 2749 C CA . ILE B 1 169 ? 54.783 -38.883 62.864 1.00 27.89 167 ILE B CA 1
ATOM 2750 C C . ILE B 1 169 ? 53.934 -40.089 62.425 1.00 27.94 167 ILE B C 1
ATOM 2751 O O . ILE B 1 169 ? 52.710 -39.963 62.209 1.00 28.12 167 ILE B O 1
ATOM 2756 N N . ALA B 1 170 ? 54.567 -41.260 62.308 1.00 27.91 168 ALA B N 1
ATOM 2757 C CA . ALA B 1 170 ? 53.854 -42.454 61.817 1.00 28.14 168 ALA B CA 1
ATOM 2758 C C . ALA B 1 170 ? 52.839 -42.897 62.862 1.00 28.39 168 ALA B C 1
ATOM 2759 O O . ALA B 1 170 ? 51.747 -43.348 62.537 1.00 28.88 168 ALA B O 1
ATOM 2761 N N . ARG B 1 171 ? 53.200 -42.780 64.126 1.00 27.60 169 ARG B N 1
ATOM 2762 C CA . ARG B 1 171 ? 52.270 -43.193 65.157 1.00 28.52 169 ARG B CA 1
ATOM 2763 C C . ARG B 1 171 ? 51.024 -42.301 65.165 1.00 28.12 169 ARG B C 1
ATOM 2764 O O . ARG B 1 171 ? 49.869 -42.771 65.229 1.00 27.10 169 ARG B O 1
ATOM 2772 N N . LEU B 1 172 ? 51.258 -41.001 65.042 1.00 27.87 170 LEU B N 1
ATOM 2773 C CA . LEU B 1 172 ? 50.155 -40.044 65.074 1.00 27.31 170 LEU B CA 1
ATOM 2774 C C . LEU B 1 172 ? 49.339 -40.100 63.792 1.00 26.56 170 LEU B C 1
ATOM 2775 O O . LEU B 1 172 ? 48.107 -39.995 63.814 1.00 25.81 170 LEU B O 1
ATOM 2780 N N . GLU B 1 173 ? 50.016 -40.280 62.672 1.00 26.81 171 GLU B N 1
ATOM 2781 C CA . GLU B 1 173 ? 49.275 -40.449 61.413 1.00 27.87 171 GLU B CA 1
ATOM 2782 C C . GLU B 1 173 ? 48.380 -41.692 61.495 1.00 27.81 171 GLU B C 1
ATOM 2783 O O . GLU B 1 173 ? 47.211 -41.667 61.040 1.00 27.54 171 GLU B O 1
ATOM 2789 N N . GLY B 1 174 ? 48.926 -42.788 62.033 1.00 27.65 172 GLY B N 1
ATOM 2790 C CA . GLY B 1 174 ? 48.145 -44.041 62.131 1.00 27.27 172 GLY B CA 1
ATOM 2791 C C . GLY B 1 174 ? 46.961 -43.899 63.091 1.00 26.86 172 GLY B C 1
ATOM 2792 O O . GLY B 1 174 ? 45.910 -44.473 62.886 1.00 26.86 172 GLY B O 1
ATOM 2793 N N . LEU B 1 175 ? 47.124 -43.116 64.152 1.00 27.00 173 LEU B N 1
ATOM 2794 C CA . LEU B 1 175 ? 45.997 -42.859 65.065 1.00 26.70 173 LEU B CA 1
ATOM 2795 C C . LEU B 1 175 ? 44.930 -42.044 64.358 1.00 25.96 173 LEU B C 1
ATOM 2796 O O . LEU B 1 175 ? 43.732 -42.307 64.527 1.00 26.12 173 LEU B O 1
ATOM 2801 N N . SER B 1 176 ? 45.354 -41.045 63.571 1.00 25.59 174 SER B N 1
ATOM 2802 C CA . SER B 1 176 ? 44.381 -40.261 62.773 1.00 25.86 174 SER B CA 1
ATOM 2803 C C . SER B 1 176 ? 43.624 -41.141 61.748 1.00 26.89 174 SER B C 1
ATOM 2804 O O . SER B 1 176 ? 42.382 -41.039 61.631 1.00 26.52 174 SER B O 1
ATOM 2807 N N . ARG B 1 177 ? 44.351 -41.991 61.013 1.00 27.50 175 ARG B N 1
ATOM 2808 C CA . ARG B 1 177 ? 43.704 -42.944 60.081 1.00 29.91 175 ARG B CA 1
ATOM 2809 C C . ARG B 1 177 ? 42.588 -43.714 60.780 1.00 29.95 175 ARG B C 1
ATOM 2810 O O . ARG B 1 177 ? 41.508 -43.865 60.249 1.00 30.78 175 ARG B O 1
ATOM 2818 N N . ALA B 1 178 ? 42.884 -44.211 61.974 1.00 30.12 176 ALA B N 1
ATOM 2819 C CA . ALA B 1 178 ? 42.000 -45.114 62.673 1.00 29.83 176 ALA B CA 1
ATOM 2820 C C . ALA B 1 178 ? 40.831 -44.382 63.290 1.00 29.64 176 ALA B C 1
ATOM 2821 O O . ALA B 1 178 ? 39.734 -44.874 63.270 1.00 29.19 176 ALA B O 1
ATOM 2823 N N . HIS B 1 179 ? 41.084 -43.212 63.880 1.00 29.99 177 HIS B N 1
ATOM 2824 C CA . HIS B 1 179 ? 40.100 -42.580 64.763 1.00 29.51 177 HIS B CA 1
ATOM 2825 C C . HIS B 1 179 ? 39.778 -41.170 64.333 1.00 29.49 177 HIS B C 1
ATOM 2826 O O . HIS B 1 179 ? 38.889 -40.554 64.899 1.00 29.09 177 HIS B O 1
ATOM 2833 N N . GLY B 1 180 ? 40.533 -40.626 63.386 1.00 29.58 178 GLY B N 1
ATOM 2834 C CA . GLY B 1 180 ? 40.396 -39.216 63.110 1.00 30.86 178 GLY B CA 1
ATOM 2835 C C . GLY B 1 180 ? 39.704 -38.879 61.805 1.00 31.91 178 GLY B C 1
ATOM 2836 O O . GLY B 1 180 ? 38.791 -39.566 61.362 1.00 32.47 178 GLY B O 1
ATOM 2837 N N . THR B 1 181 ? 40.128 -37.787 61.187 1.00 32.68 179 THR B N 1
ATOM 2838 C CA . THR B 1 181 ? 39.662 -37.459 59.864 1.00 32.66 179 THR B CA 1
ATOM 2839 C C . THR B 1 181 ? 40.847 -36.918 59.085 1.00 31.57 179 THR B C 1
ATOM 2840 O O . THR B 1 181 ? 41.923 -36.707 59.606 1.00 29.74 179 THR B O 1
ATOM 2844 N N . THR B 1 182 ? 40.596 -36.704 57.810 1.00 30.02 180 THR B N 1
ATOM 2845 C CA . THR B 1 182 ? 41.544 -36.319 56.818 1.00 29.61 180 THR B CA 1
ATOM 2846 C C . THR B 1 182 ? 41.746 -34.795 56.997 1.00 29.17 180 THR B C 1
ATOM 2847 O O . THR B 1 182 ? 40.895 -34.139 57.585 1.00 28.50 180 THR B O 1
ATOM 2851 N N . PRO B 1 183 ? 42.916 -34.235 56.635 1.00 28.81 181 PRO B N 1
ATOM 2852 C CA . PRO B 1 183 ? 44.224 -34.856 56.396 1.00 28.18 181 PRO B CA 1
ATOM 2853 C C . PRO B 1 183 ? 44.793 -35.498 57.682 1.00 27.95 181 PRO B C 1
ATOM 2854 O O . PRO B 1 183 ? 44.758 -34.902 58.755 1.00 26.59 181 PRO B O 1
ATOM 2858 N N . HIS B 1 184 ? 45.318 -36.706 57.564 1.00 27.54 182 HIS B N 1
ATOM 2859 C CA . HIS B 1 184 ? 45.819 -37.414 58.717 1.00 27.91 182 HIS B CA 1
ATOM 2860 C C . HIS B 1 184 ? 47.124 -36.794 59.239 1.00 28.16 182 HIS B C 1
ATOM 2861 O O . HIS B 1 184 ? 47.327 -36.729 60.441 1.00 30.30 182 HIS B O 1
ATOM 2876 N N . ARG B 1 186 ? 49.723 -33.258 58.372 1.00 25.98 184 ARG B N 1
ATOM 2877 C CA . ARG B 1 186 ? 50.286 -32.135 57.601 1.00 26.03 184 ARG B CA 1
ATOM 2878 C C . ARG B 1 186 ? 51.348 -31.513 58.495 1.00 26.92 184 ARG B C 1
ATOM 2879 O O . ARG B 1 186 ? 51.060 -31.173 59.634 1.00 26.74 184 ARG B O 1
ATOM 2887 N N . LEU B 1 187 ? 52.578 -31.369 57.994 1.00 26.63 185 LEU B N 1
ATOM 2888 C CA . LEU B 1 187 ? 53.653 -30.944 58.855 1.00 26.10 185 LEU B CA 1
ATOM 2889 C C . LEU B 1 187 ? 54.740 -30.225 58.119 1.00 25.87 185 LEU B C 1
ATOM 2890 O O . LEU B 1 187 ? 55.319 -30.749 57.157 1.00 26.09 185 LEU B O 1
ATOM 2895 N N . SER B 1 188 ? 55.065 -29.046 58.610 1.00 26.03 186 SER B N 1
ATOM 2896 C CA . SER B 1 188 ? 56.409 -28.531 58.453 1.00 27.25 186 SER B CA 1
ATOM 2897 C C . SER B 1 188 ? 56.806 -28.174 59.875 1.00 27.46 186 SER B C 1
ATOM 2898 O O . SER B 1 188 ? 55.993 -27.636 60.660 1.00 27.77 186 SER B O 1
ATOM 2901 N N . ALA B 1 189 ? 58.015 -28.551 60.252 1.00 26.44 187 ALA B N 1
ATOM 2902 C CA . ALA B 1 189 ? 58.463 -28.402 61.640 1.00 25.70 187 ALA B CA 1
ATOM 2903 C C . ALA B 1 189 ? 59.868 -27.833 61.617 1.00 25.63 187 ALA B C 1
ATOM 2904 O O . ALA B 1 189 ? 60.634 -28.137 60.689 1.00 25.75 187 ALA B O 1
ATOM 2906 N N . ALA B 1 190 ? 60.188 -26.989 62.587 1.00 25.32 188 ALA B N 1
ATOM 2907 C CA . ALA B 1 190 ? 61.589 -26.580 62.845 1.00 25.23 188 ALA B CA 1
ATOM 2908 C C . ALA B 1 190 ? 61.899 -26.949 64.283 1.00 26.02 188 ALA B C 1
ATOM 2909 O O . ALA B 1 190 ? 61.037 -26.806 65.180 1.00 24.71 188 ALA B O 1
ATOM 2911 N N . PHE B 1 191 ? 63.108 -27.446 64.503 1.00 25.45 189 PHE B N 1
ATOM 2912 C CA . PHE B 1 191 ? 63.475 -27.871 65.822 1.00 27.04 189 PHE B CA 1
ATOM 2913 C C . PHE B 1 191 ? 64.991 -27.881 66.014 1.00 26.60 189 PHE B C 1
ATOM 2914 O O . PHE B 1 191 ? 65.776 -27.908 65.039 1.00 27.50 189 PHE B O 1
ATOM 2922 N N . SER B 1 192 ? 65.415 -27.800 67.260 1.00 26.44 190 SER B N 1
ATOM 2923 C CA . SER B 1 192 ? 66.865 -27.661 67.530 1.00 25.35 190 SER B CA 1
ATOM 2924 C C . SER B 1 192 ? 67.269 -28.123 68.902 1.00 25.48 190 SER B C 1
ATOM 2925 O O . SER B 1 192 ? 66.442 -28.161 69.841 1.00 24.45 190 SER B O 1
ATOM 2928 N N . ASP B 1 193 ? 68.569 -28.426 69.027 1.00 25.97 191 ASP B N 1
ATOM 2929 C CA . ASP B 1 193 ? 69.161 -28.816 70.292 1.00 25.99 191 ASP B CA 1
ATOM 2930 C C . ASP B 1 193 ? 70.134 -27.773 70.834 1.00 26.63 191 ASP B C 1
ATOM 2931 O O . ASP B 1 193 ? 70.896 -28.062 71.759 1.00 26.37 191 ASP B O 1
ATOM 2936 N N . GLY B 1 194 ? 70.125 -26.559 70.289 1.00 26.73 192 GLY B N 1
ATOM 2937 C CA . GLY B 1 194 ? 71.078 -25.548 70.792 1.00 26.12 192 GLY B CA 1
ATOM 2938 C C . GLY B 1 194 ? 72.332 -25.450 69.930 1.00 26.60 192 GLY B C 1
ATOM 2939 O O . GLY B 1 194 ? 73.041 -24.458 69.978 1.00 25.78 192 GLY B O 1
ATOM 2940 N N . GLN B 1 195 ? 72.600 -26.470 69.128 1.00 26.69 193 GLN B N 1
ATOM 2941 C CA . GLN B 1 195 ? 73.788 -26.459 68.248 1.00 27.23 193 GLN B CA 1
ATOM 2942 C C . GLN B 1 195 ? 73.369 -26.584 66.793 1.00 26.79 193 GLN B C 1
ATOM 2943 O O . GLN B 1 195 ? 73.991 -26.010 65.885 1.00 27.13 193 GLN B O 1
ATOM 2949 N N . THR B 1 196 ? 72.330 -27.377 66.568 1.00 26.22 194 THR B N 1
ATOM 2950 C CA . THR B 1 196 ? 71.934 -27.719 65.212 1.00 25.38 194 THR B CA 1
ATOM 2951 C C . THR B 1 196 ? 70.507 -27.311 64.993 1.00 25.41 194 THR B C 1
ATOM 2952 O O . THR B 1 196 ? 69.647 -27.481 65.899 1.00 24.96 194 THR B O 1
ATOM 2956 N N . LEU B 1 197 ? 70.255 -26.746 63.817 1.00 24.01 195 LEU B N 1
ATOM 2957 C CA . LEU B 1 197 ? 68.883 -26.450 63.425 1.00 25.24 195 LEU B CA 1
ATOM 2958 C C . LEU B 1 197 ? 68.383 -27.464 62.402 1.00 25.05 195 LEU B C 1
ATOM 2959 O O . LEU B 1 197 ? 69.034 -27.686 61.376 1.00 24.37 195 LEU B O 1
ATOM 2964 N N . TYR B 1 198 ? 67.215 -28.052 62.680 1.00 25.06 196 TYR B N 1
ATOM 2965 C CA . TYR B 1 198 ? 66.578 -29.014 61.760 1.00 24.89 196 TYR B CA 1
ATOM 2966 C C . TYR B 1 198 ? 65.228 -28.509 61.311 1.00 25.09 196 TYR B C 1
ATOM 2967 O O . TYR B 1 198 ? 64.508 -27.871 62.073 1.00 24.01 196 TYR B O 1
ATOM 2976 N N . ALA B 1 199 ? 64.844 -28.836 60.084 1.00 25.62 197 ALA B N 1
ATOM 2977 C CA . ALA B 1 199 ? 63.479 -28.596 59.648 1.00 25.45 197 ALA B CA 1
ATOM 2978 C C . ALA B 1 199 ? 63.051 -29.771 58.775 1.00 25.53 197 ALA B C 1
ATOM 2979 O O . ALA B 1 199 ? 63.881 -30.394 58.094 1.00 24.71 197 ALA B O 1
ATOM 2981 N N . ALA B 1 200 ? 61.761 -30.084 58.809 1.00 25.32 198 ALA B N 1
ATOM 2982 C CA . ALA B 1 200 ? 61.200 -31.190 58.043 1.00 25.25 198 ALA B CA 1
ATOM 2983 C C . ALA B 1 200 ? 59.849 -30.819 57.458 1.00 26.39 198 ALA B C 1
ATOM 2984 O O . ALA B 1 200 ? 59.112 -29.966 57.995 1.00 28.07 198 ALA B O 1
ATOM 2986 N N . ARG B 1 201 ? 59.515 -31.478 56.359 1.00 25.68 199 ARG B N 1
ATOM 2987 C CA . ARG B 1 201 ? 58.289 -31.214 55.651 1.00 25.63 199 ARG B CA 1
ATOM 2988 C C . ARG B 1 201 ? 57.760 -32.541 55.162 1.00 25.11 199 ARG B C 1
ATOM 2989 O O . ARG B 1 201 ? 58.425 -33.245 54.379 1.00 24.33 199 ARG B O 1
ATOM 2997 N N . TYR B 1 202 ? 56.570 -32.876 55.638 1.00 24.44 200 TYR B N 1
ATOM 2998 C CA . TYR B 1 202 ? 55.896 -34.097 55.223 1.00 25.09 200 TYR B CA 1
ATOM 2999 C C . TYR B 1 202 ? 54.365 -33.906 55.226 1.00 25.42 200 TYR B C 1
ATOM 3000 O O . TYR B 1 202 ? 53.822 -33.132 56.045 1.00 26.72 200 TYR B O 1
ATOM 3009 N N . SER B 1 203 ? 53.667 -34.635 54.367 1.00 24.42 201 SER B N 1
ATOM 3010 C CA . SER B 1 203 ? 52.204 -34.677 54.392 1.00 24.78 201 SER B CA 1
ATOM 3011 C C . SER B 1 203 ? 51.702 -36.034 53.954 1.00 24.13 201 SER B C 1
ATOM 3012 O O . SER B 1 203 ? 52.238 -36.588 53.002 1.00 25.08 201 SER B O 1
ATOM 3015 N N . SER B 1 204 ? 50.666 -36.555 54.611 1.00 23.86 202 SER B N 1
ATOM 3016 C CA . SER B 1 204 ? 49.919 -37.716 54.088 1.00 24.18 202 SER B CA 1
ATOM 3017 C C . SER B 1 204 ? 49.095 -37.463 52.805 1.00 24.97 202 SER B C 1
ATOM 3018 O O . SER B 1 204 ? 48.508 -38.406 52.248 1.00 24.12 202 SER B O 1
ATOM 3021 N N . ASP B 1 205 ? 49.010 -36.214 52.334 1.00 24.85 203 ASP B N 1
ATOM 3022 C CA . ASP B 1 205 ? 48.317 -35.954 51.062 1.00 25.40 203 ASP B CA 1
ATOM 3023 C C . ASP B 1 205 ? 49.125 -35.007 50.190 1.00 25.04 203 ASP B C 1
ATOM 3024 O O . ASP B 1 205 ? 50.297 -34.768 50.481 1.00 25.13 203 ASP B O 1
ATOM 3029 N N . HIS B 1 206 ? 48.506 -34.436 49.165 1.00 24.90 204 HIS B N 1
ATOM 3030 C CA . HIS B 1 206 ? 49.254 -33.624 48.207 1.00 25.95 204 HIS B CA 1
ATOM 3031 C C . HIS B 1 206 ? 49.510 -32.188 48.672 1.00 25.42 204 HIS B C 1
ATOM 3032 O O . HIS B 1 206 ? 50.183 -31.434 47.978 1.00 25.01 204 HIS B O 1
ATOM 3039 N N . ILE B 1 207 ? 48.976 -31.809 49.833 1.00 24.67 205 ILE B N 1
ATOM 3040 C CA . ILE B 1 207 ? 49.220 -30.447 50.343 1.00 24.38 205 ILE B CA 1
ATOM 3041 C C . ILE B 1 207 ? 50.145 -30.522 51.556 1.00 24.84 205 ILE B C 1
ATOM 3042 O O . ILE B 1 207 ? 49.860 -31.252 52.506 1.00 24.61 205 ILE B O 1
ATOM 3047 N N . ALA B 1 208 ? 51.263 -29.796 51.498 1.00 25.37 206 ALA B N 1
ATOM 3048 C CA . ALA B 1 208 ? 52.243 -29.760 52.591 1.00 27.26 206 ALA B CA 1
ATOM 3049 C C . ALA B 1 208 ? 52.611 -28.301 52.870 1.00 27.57 206 ALA B C 1
ATOM 3050 O O . ALA B 1 208 ? 53.004 -27.575 51.951 1.00 28.11 206 ALA B O 1
ATOM 3052 N N . PRO B 1 209 ? 52.494 -27.860 54.133 1.00 28.12 207 PRO B N 1
ATOM 3053 C CA . PRO B 1 209 ? 52.853 -26.483 54.419 1.00 27.74 207 PRO B CA 1
ATOM 3054 C C . PRO B 1 209 ? 54.260 -26.260 53.902 1.00 27.93 207 PRO B C 1
ATOM 3055 O O . PRO B 1 209 ? 55.127 -27.134 54.058 1.00 27.17 207 PRO B O 1
ATOM 3059 N N . SER B 1 210 ? 54.467 -25.105 53.293 1.00 27.65 208 SER B N 1
ATOM 3060 C CA . SER B 1 210 ? 55.674 -24.835 52.563 1.00 28.36 208 SER B CA 1
ATOM 3061 C C . SER B 1 210 ? 56.836 -24.586 53.505 1.00 27.96 208 SER B C 1
ATOM 3062 O O . SER B 1 210 ? 56.653 -24.159 54.664 1.00 28.57 208 SER B O 1
ATOM 3065 N N . VAL B 1 211 ? 58.033 -24.881 53.019 1.00 26.90 209 VAL B N 1
ATOM 3066 C CA . VAL B 1 211 ? 59.265 -24.601 53.753 1.00 26.15 209 VAL B CA 1
ATOM 3067 C C . VAL B 1 211 ? 60.319 -24.099 52.754 1.00 26.12 209 VAL B C 1
ATOM 3068 O O . VAL B 1 211 ? 60.531 -24.731 51.725 1.00 25.04 209 VAL B O 1
ATOM 3072 N N . TYR B 1 212 ? 60.991 -22.987 53.075 1.00 26.32 210 TYR B N 1
ATOM 3073 C CA . TYR B 1 212 ? 62.060 -22.419 52.221 1.00 25.84 210 TYR B CA 1
ATOM 3074 C C . TYR B 1 212 ? 63.250 -22.037 53.069 1.00 25.50 210 TYR B C 1
ATOM 3075 O O . TYR B 1 212 ? 63.083 -21.703 54.240 1.00 23.37 210 TYR B O 1
ATOM 3084 N N . TYR B 1 213 ? 64.436 -22.010 52.452 1.00 25.33 211 TYR B N 1
ATOM 3085 C CA . TYR B 1 213 ? 65.655 -21.667 53.1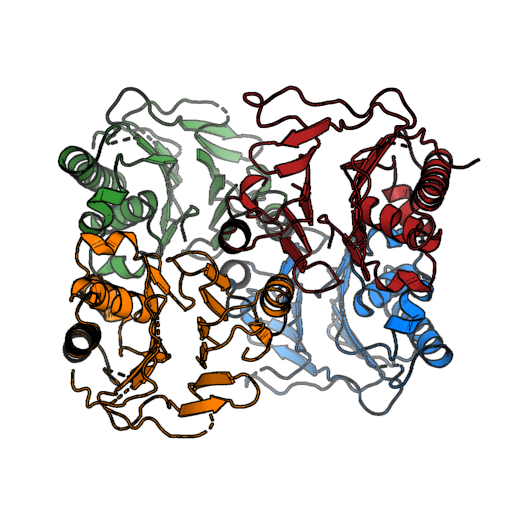78 1.00 25.87 211 TYR B CA 1
ATOM 3086 C C . TYR B 1 213 ? 66.733 -21.015 52.294 1.00 25.58 211 TYR B C 1
ATOM 3087 O O . TYR B 1 213 ? 66.669 -21.116 51.092 1.00 25.98 211 TYR B O 1
ATOM 3096 N N . ARG B 1 214 ? 67.693 -20.326 52.913 1.00 25.73 212 ARG B N 1
ATOM 3097 C CA . ARG B 1 214 ? 68.823 -19.703 52.201 1.00 25.62 212 ARG B CA 1
ATOM 3098 C C . ARG B 1 214 ? 69.836 -19.146 53.177 1.00 25.43 212 ARG B C 1
ATOM 3099 O O . ARG B 1 214 ? 69.545 -19.005 54.383 1.00 23.81 212 ARG B O 1
ATOM 3107 N N . TYR B 1 215 ? 71.035 -18.852 52.662 1.00 25.11 213 TYR B N 1
ATOM 3108 C CA . TYR B 1 215 ? 72.073 -18.229 53.473 1.00 25.33 213 TYR B CA 1
ATOM 3109 C C . TYR B 1 215 ? 71.952 -16.718 53.375 1.00 25.68 213 TYR B C 1
ATOM 3110 O O . TYR B 1 215 ? 72.003 -16.169 52.293 1.00 26.23 213 TYR B O 1
ATOM 3119 N N . SER B 1 216 ? 71.786 -16.035 54.498 1.00 26.31 214 SER B N 1
ATOM 3120 C CA . SER B 1 216 ? 71.768 -14.565 54.489 1.00 27.53 214 SER B CA 1
ATOM 3121 C C . SER B 1 216 ? 73.173 -13.956 54.623 1.00 28.06 214 SER B C 1
ATOM 3122 O O . SER B 1 216 ? 73.702 -13.859 55.724 1.00 27.95 214 SER B O 1
ATOM 3125 N N . HIS B 1 217 ? 73.785 -13.530 53.519 1.00 29.12 215 HIS B N 1
ATOM 3126 C CA . HIS B 1 217 ? 75.157 -12.989 53.615 1.00 30.41 215 HIS B CA 1
ATOM 3127 C C . HIS B 1 217 ? 75.241 -11.752 54.512 1.00 31.02 215 HIS B C 1
ATOM 3128 O O . HIS B 1 217 ? 76.232 -11.551 55.231 1.00 30.82 215 HIS B O 1
ATOM 3135 N N . ALA B 1 218 ? 74.185 -10.940 54.481 1.00 31.64 216 ALA B N 1
ATOM 3136 C CA . ALA B 1 218 ? 74.100 -9.764 55.345 1.00 31.89 216 ALA B CA 1
ATOM 3137 C C . ALA B 1 218 ? 74.164 -10.144 56.836 1.00 31.74 216 ALA B C 1
ATOM 3138 O O . ALA B 1 218 ? 74.989 -9.634 57.573 1.00 32.23 216 ALA B O 1
ATOM 3140 N N . ARG B 1 219 ? 73.310 -11.061 57.273 1.00 31.72 217 ARG B N 1
ATOM 3141 C CA . ARG B 1 219 ? 73.305 -11.497 58.668 1.00 31.14 217 ARG B CA 1
ATOM 3142 C C . ARG B 1 219 ? 74.465 -12.451 58.999 1.00 30.60 217 ARG B C 1
ATOM 3143 O O . ARG B 1 219 ? 74.898 -12.548 60.161 1.00 30.54 217 ARG B O 1
ATOM 3151 N N . GLN B 1 220 ? 74.972 -13.141 57.976 1.00 29.41 218 GLN B N 1
ATOM 3152 C CA . GLN B 1 220 ? 75.938 -14.229 58.163 1.00 28.07 218 GLN B CA 1
ATOM 3153 C C . GLN B 1 220 ? 75.304 -15.395 58.943 1.00 27.12 218 GLN B C 1
ATOM 3154 O O . GLN B 1 220 ? 75.770 -15.762 60.015 1.00 25.43 218 GLN B O 1
ATOM 3160 N N . GLY B 1 221 ? 74.246 -15.960 58.378 1.00 26.94 219 GLY B N 1
ATOM 3161 C CA . GLY B 1 221 ? 73.547 -17.095 58.967 1.00 27.25 219 GLY B CA 1
ATOM 3162 C C . GLY B 1 221 ? 72.459 -17.581 58.025 1.00 27.70 219 GLY B C 1
ATOM 3163 O O . GLY B 1 221 ? 72.114 -16.893 57.055 1.00 26.85 219 GLY B O 1
ATOM 3164 N N . TRP B 1 222 ? 71.913 -18.762 58.324 1.00 27.80 220 TRP B N 1
ATOM 3165 C CA . TRP B 1 222 ? 70.829 -19.359 57.548 1.00 27.84 220 TRP B CA 1
ATOM 3166 C C . TRP B 1 222 ? 69.455 -18.943 58.070 1.00 28.10 220 TRP B C 1
ATOM 3167 O O . TRP B 1 222 ? 69.232 -18.850 59.285 1.00 27.04 220 TRP B O 1
ATOM 3178 N N . ALA B 1 223 ? 68.535 -18.699 57.143 1.00 28.32 221 ALA B N 1
ATOM 3179 C CA . ALA B 1 223 ? 67.132 -18.495 57.495 1.00 28.88 221 ALA B CA 1
ATOM 3180 C C . ALA B 1 223 ? 66.326 -19.626 56.898 1.00 29.06 221 ALA B C 1
ATOM 3181 O O . ALA B 1 223 ? 66.562 -20.032 55.756 1.00 28.90 221 ALA B O 1
ATOM 3183 N N . VAL B 1 224 ? 65.382 -20.133 57.683 1.00 29.76 222 VAL B N 1
ATOM 3184 C CA . VAL B 1 224 ? 64.479 -21.189 57.264 1.00 29.43 222 VAL B CA 1
ATOM 3185 C C . VAL B 1 224 ? 63.078 -20.692 57.584 1.00 30.01 222 VAL B C 1
ATOM 3186 O O . VAL B 1 224 ? 62.799 -20.309 58.722 1.00 30.28 222 VAL B O 1
ATOM 3190 N N . VAL B 1 225 ? 62.190 -20.694 56.600 1.00 30.68 223 VAL B N 1
ATOM 3191 C CA . VAL B 1 225 ? 60.855 -20.102 56.776 1.00 31.50 223 VAL B CA 1
ATOM 3192 C C . VAL B 1 225 ? 59.749 -20.987 56.205 1.00 32.64 223 VAL B C 1
ATOM 3193 O O . VAL B 1 225 ? 59.998 -21.800 55.329 1.00 33.07 223 VAL B O 1
ATOM 3197 N N . SER B 1 226 ? 58.532 -20.753 56.690 1.00 34.03 224 SER B N 1
ATOM 3198 C CA . SER B 1 226 ? 57.295 -21.411 56.291 1.00 35.20 224 SER B CA 1
ATOM 3199 C C . SER B 1 226 ? 56.533 -20.705 55.201 1.00 37.53 224 SER B C 1
ATOM 3200 O O . SER B 1 226 ? 55.327 -20.981 55.019 1.00 39.10 224 SER B O 1
ATOM 3203 N N . GLU B 1 227 ? 57.159 -19.760 54.497 1.00 38.38 225 GLU B N 1
ATOM 3204 C CA . GLU B 1 227 ? 56.380 -18.873 53.658 1.00 37.92 225 GLU B CA 1
ATOM 3205 C C . GLU B 1 227 ? 57.285 -17.807 53.098 1.00 38.36 225 GLU B C 1
ATOM 3206 O O . GLU B 1 227 ? 57.633 -16.862 53.801 1.00 38.90 225 GLU B O 1
ATOM 3208 N N . TRP B 1 236 ? 65.481 -18.120 47.341 1.00 31.40 234 TRP B N 1
ATOM 3209 C CA . TRP B 1 236 ? 65.220 -19.132 48.375 1.00 31.71 234 TRP B CA 1
ATOM 3210 C C . TRP B 1 236 ? 65.263 -20.527 47.756 1.00 31.39 234 TRP B C 1
ATOM 3211 O O . TRP B 1 236 ? 64.931 -20.698 46.596 1.00 30.65 234 TRP B O 1
ATOM 3222 N N . THR B 1 237 ? 65.692 -21.516 48.531 1.00 31.62 235 THR B N 1
ATOM 3223 C CA . THR B 1 237 ? 65.588 -22.894 48.075 1.00 31.93 235 THR B CA 1
ATOM 3224 C C . THR B 1 237 ? 64.359 -23.503 48.723 1.00 31.90 235 THR B C 1
ATOM 3225 O O . THR B 1 237 ? 64.113 -23.306 49.909 1.00 31.92 235 THR B O 1
ATOM 3229 N N . GLU B 1 238 ? 63.578 -24.207 47.922 1.00 31.94 236 GLU B N 1
ATOM 3230 C CA . GLU B 1 238 ? 62.444 -24.914 48.432 1.00 32.82 236 GLU B CA 1
ATOM 3231 C C . GLU B 1 238 ? 62.922 -26.207 49.073 1.00 33.05 236 GLU B C 1
ATOM 3232 O O . GLU B 1 238 ? 63.706 -26.963 48.488 1.00 32.86 236 GLU B O 1
ATOM 3238 N N . LEU B 1 239 ? 62.444 -26.458 50.280 1.00 33.27 237 LEU B N 1
ATOM 3239 C CA . LEU B 1 239 ? 62.529 -27.800 50.816 1.00 34.03 237 LEU B CA 1
ATOM 3240 C C . LEU B 1 239 ? 61.285 -28.546 50.355 1.00 34.31 237 LEU B C 1
ATOM 3241 O O . LEU B 1 239 ? 60.174 -28.256 50.795 1.00 34.94 237 LEU B O 1
ATOM 3246 N N . ARG B 1 240 ? 61.466 -29.485 49.434 1.00 34.70 238 ARG B N 1
ATOM 3247 C CA . ARG B 1 240 ? 60.344 -30.246 48.902 1.00 34.62 238 ARG B CA 1
ATOM 3248 C C . ARG B 1 240 ? 59.747 -31.137 49.986 1.00 34.60 238 ARG B C 1
ATOM 3249 O O . ARG B 1 240 ? 60.428 -31.470 50.955 1.00 34.10 238 ARG B O 1
ATOM 3257 N N . PRO B 1 241 ? 58.468 -31.525 49.822 1.00 34.06 239 PRO B N 1
ATOM 3258 C CA . PRO B 1 241 ? 57.820 -32.478 50.723 1.00 33.46 239 PRO B CA 1
ATOM 3259 C C . PRO B 1 241 ? 58.644 -33.758 50.829 1.00 32.91 239 PRO B C 1
ATOM 3260 O O . PRO B 1 241 ? 59.361 -34.088 49.889 1.00 32.59 239 PRO B O 1
ATOM 3264 N N . GLY B 1 242 ? 58.539 -34.472 51.951 1.00 32.08 240 GLY B N 1
ATOM 3265 C CA . GLY B 1 242 ? 59.286 -35.720 52.143 1.00 31.21 240 GLY B CA 1
ATOM 3266 C C . GLY B 1 242 ? 60.777 -35.524 52.379 1.00 30.83 240 GLY B C 1
ATOM 3267 O O . GLY B 1 242 ? 61.591 -36.393 52.081 1.00 29.60 240 GLY B O 1
ATOM 3268 N N . ARG B 1 243 ? 61.140 -34.389 52.973 1.00 30.97 241 ARG B N 1
ATOM 3269 C CA . ARG B 1 243 ? 62.552 -34.073 53.167 1.00 30.44 241 ARG B CA 1
ATOM 3270 C C . ARG B 1 243 ? 62.826 -33.466 54.520 1.00 30.02 241 ARG B C 1
ATOM 3271 O O . ARG B 1 243 ? 61.998 -32.731 55.087 1.00 29.55 241 ARG B O 1
ATOM 3287 N N . LEU B 1 245 ? 65.884 -31.249 56.572 1.00 27.59 243 LEU B N 1
ATOM 3288 C CA . LEU B 1 245 ? 67.008 -30.360 56.411 1.00 28.45 243 LEU B CA 1
ATOM 3289 C C . LEU B 1 245 ? 67.803 -30.271 57.694 1.00 28.35 243 LEU B C 1
ATOM 3290 O O . LEU B 1 245 ? 67.231 -30.264 58.782 1.00 28.75 243 LEU B O 1
ATOM 3295 N N . THR B 1 246 ? 69.122 -30.169 57.564 1.00 27.70 244 THR B N 1
ATOM 3296 C CA . THR B 1 246 ? 70.013 -30.150 58.723 1.00 27.41 244 THR B CA 1
ATOM 3297 C C . THR B 1 246 ? 71.034 -29.015 58.634 1.00 27.15 244 THR B C 1
ATOM 3298 O O . THR B 1 246 ? 71.899 -29.018 57.770 1.00 24.92 244 THR B O 1
ATOM 3302 N N . ILE B 1 247 ? 70.937 -28.046 59.538 1.00 26.96 245 ILE B N 1
ATOM 3303 C CA . ILE B 1 247 ? 71.895 -26.945 59.517 1.00 27.05 245 ILE B CA 1
ATOM 3304 C C . ILE B 1 247 ? 72.766 -26.904 60.781 1.00 26.69 245 ILE B C 1
ATOM 3305 O O . ILE B 1 247 ? 72.260 -26.793 61.894 1.00 24.83 245 ILE B O 1
ATOM 3310 N N . GLY B 1 248 ? 74.077 -27.006 60.594 1.00 26.32 246 GLY B N 1
ATOM 3311 C CA . GLY B 1 248 ? 75.028 -26.919 61.699 1.00 27.10 246 GLY B CA 1
ATOM 3312 C C . GLY B 1 248 ? 76.362 -26.339 61.298 1.00 28.66 246 GLY B C 1
ATOM 3313 O O . GLY B 1 248 ? 76.499 -25.715 60.233 1.00 28.72 246 GLY B O 1
ATOM 3314 N N . ALA B 1 249 ? 77.358 -26.561 62.146 1.00 29.39 247 ALA B N 1
ATOM 3315 C CA . ALA B 1 249 ? 78.695 -26.098 61.877 1.00 30.51 247 ALA B CA 1
ATOM 3316 C C . ALA B 1 249 ? 79.206 -26.581 60.521 1.00 30.97 247 ALA B C 1
ATOM 3317 O O . ALA B 1 249 ? 80.174 -26.039 60.002 1.00 31.68 247 ALA B O 1
ATOM 3319 N N . GLU B 1 250 ? 78.567 -27.593 59.936 1.00 31.62 248 GLU B N 1
ATOM 3320 C CA . GLU B 1 250 ? 79.083 -28.147 58.667 1.00 31.81 248 GLU B CA 1
ATOM 3321 C C . GLU B 1 250 ? 78.367 -27.579 57.438 1.00 31.71 248 GLU B C 1
ATOM 3322 O O . GLU B 1 250 ? 78.844 -27.720 56.319 1.00 31.26 248 GLU B O 1
ATOM 3324 N N . GLY B 1 251 ? 77.237 -26.918 57.660 1.00 31.37 249 GLY B N 1
ATOM 3325 C CA . GLY B 1 251 ? 76.468 -26.312 56.575 1.00 31.09 249 GLY B CA 1
ATOM 3326 C C . GLY B 1 251 ? 75.028 -26.803 56.577 1.00 31.18 249 GLY B C 1
ATOM 3327 O O . GLY B 1 251 ? 74.520 -27.275 57.603 1.00 30.99 249 GLY B O 1
ATOM 3328 N N . ALA B 1 252 ? 74.380 -26.676 55.422 1.00 31.30 250 ALA B N 1
ATOM 3329 C CA . ALA B 1 252 ? 73.040 -27.189 55.182 1.00 31.31 250 ALA B CA 1
ATOM 3330 C C . ALA B 1 252 ? 73.118 -28.485 54.383 1.00 31.56 250 ALA B C 1
ATOM 3331 O O . ALA B 1 252 ? 73.898 -28.595 53.431 1.00 30.61 250 ALA B O 1
ATOM 3333 N N . ALA B 1 253 ? 72.313 -29.467 54.775 1.00 31.84 251 ALA B N 1
ATOM 3334 C CA . ALA B 1 253 ? 72.196 -30.700 54.004 1.00 32.50 251 ALA B CA 1
ATOM 3335 C C . ALA B 1 253 ? 70.767 -31.233 54.062 1.00 32.76 251 ALA B C 1
ATOM 3336 O O . ALA B 1 253 ? 70.092 -31.147 55.098 1.00 32.66 251 ALA B O 1
ATOM 3338 N N . GLU B 1 254 ? 70.318 -31.770 52.932 1.00 33.30 252 GLU B N 1
ATOM 3339 C CA . GLU B 1 254 ? 68.977 -32.320 52.805 1.00 33.76 252 GLU B CA 1
ATOM 3340 C C . GLU B 1 254 ? 69.022 -33.830 52.721 1.00 34.02 252 GLU B C 1
ATOM 3341 O O . GLU B 1 254 ? 69.993 -34.409 52.232 1.00 32.77 252 GLU B O 1
ATOM 3347 N N . ARG B 1 255 ? 67.937 -34.465 53.149 1.00 34.17 253 ARG B N 1
ATOM 3348 C CA . ARG B 1 255 ? 67.888 -35.912 53.159 1.00 34.95 253 ARG B CA 1
ATOM 3349 C C . ARG B 1 255 ? 66.430 -36.390 53.145 1.00 34.65 253 ARG B C 1
ATOM 3350 O O . ARG B 1 255 ? 65.540 -35.693 53.655 1.00 35.14 253 ARG B O 1
ATOM 3358 N N . ASP B 1 256 ? 66.185 -37.554 52.544 1.00 34.33 254 ASP B N 1
ATOM 3359 C CA . ASP B 1 256 ? 64.834 -38.108 52.427 1.00 34.64 254 ASP B CA 1
ATOM 3360 C C . ASP B 1 256 ? 64.211 -38.415 53.789 1.00 34.69 254 ASP B C 1
ATOM 3361 O O . ASP B 1 256 ? 64.914 -38.740 54.755 1.00 34.43 254 ASP B O 1
ATOM 3366 N N . PHE B 1 257 ? 62.887 -38.296 53.872 1.00 34.99 255 PHE B N 1
ATOM 3367 C CA . PHE B 1 257 ? 62.212 -38.349 55.166 1.00 34.91 255 PHE B CA 1
ATOM 3368 C C . PHE B 1 257 ? 60.838 -38.958 54.972 1.00 35.34 255 PHE B C 1
ATOM 3369 O O . PHE B 1 257 ? 59.946 -38.320 54.419 1.00 35.58 255 PHE B O 1
ATOM 3377 N N . ALA B 1 258 ? 60.679 -40.194 55.442 1.00 35.84 256 ALA B N 1
ATOM 3378 C CA . ALA B 1 258 ? 59.542 -41.058 55.081 1.00 36.26 256 ALA B CA 1
ATOM 3379 C C . ALA B 1 258 ? 58.922 -41.802 56.271 1.00 36.55 256 ALA B C 1
ATOM 3380 O O . ALA B 1 258 ? 59.104 -43.014 56.438 1.00 36.51 256 ALA B O 1
ATOM 3382 N N . PRO B 1 259 ? 58.134 -41.094 57.065 1.00 37.07 257 PRO B N 1
ATOM 3383 C CA . PRO B 1 259 ? 57.577 -41.684 58.288 1.00 37.79 257 PRO B CA 1
ATOM 3384 C C . PRO B 1 259 ? 57.105 -43.133 58.126 1.00 38.14 257 PRO B C 1
ATOM 3385 O O . PRO B 1 259 ? 55.951 -43.378 57.786 1.00 38.38 257 PRO B O 1
ATOM 3389 N N . CYS C 1 4 ? 43.504 -22.042 97.674 1.00 48.49 2 CYS C N 1
ATOM 3390 C CA . CYS C 1 4 ? 43.796 -22.276 99.131 1.00 48.62 2 CYS C CA 1
ATOM 3391 C C . CYS C 1 4 ? 42.854 -21.494 100.076 1.00 46.68 2 CYS C C 1
ATOM 3392 O O . CYS C 1 4 ? 42.905 -21.643 101.299 1.00 47.57 2 CYS C O 1
ATOM 3395 N N . ARG C 1 5 ? 41.997 -20.670 99.485 1.00 44.49 3 ARG C N 1
ATOM 3396 C CA . ARG C 1 5 ? 40.862 -20.035 100.163 1.00 41.87 3 ARG C CA 1
ATOM 3397 C C . ARG C 1 5 ? 39.674 -20.044 99.179 1.00 40.08 3 ARG C C 1
ATOM 3398 O O . ARG C 1 5 ? 39.843 -19.700 98.002 1.00 40.00 3 ARG C O 1
ATOM 3401 N N . TRP C 1 6 ? 38.492 -20.465 99.629 1.00 36.53 4 TRP C N 1
ATOM 3402 C CA . TRP C 1 6 ? 37.310 -20.458 98.752 1.00 33.26 4 TRP C CA 1
ATOM 3403 C C . TRP C 1 6 ? 36.014 -20.153 99.511 1.00 31.92 4 TRP C C 1
ATOM 3404 O O . TRP C 1 6 ? 35.972 -20.273 100.726 1.00 30.94 4 TRP C O 1
ATOM 3415 N N . ALA C 1 7 ? 34.995 -19.728 98.753 1.00 30.66 5 ALA C N 1
ATOM 3416 C CA . ALA C 1 7 ? 33.681 -19.292 99.239 1.00 29.36 5 ALA C CA 1
ATOM 3417 C C . ALA C 1 7 ? 32.650 -19.683 98.187 1.00 28.77 5 ALA C C 1
ATOM 3418 O O . ALA C 1 7 ? 32.865 -19.517 96.962 1.00 28.51 5 ALA C O 1
ATOM 3420 N N . ALA C 1 8 ? 31.551 -20.250 98.662 1.00 27.77 6 ALA C N 1
ATOM 3421 C CA . ALA C 1 8 ? 30.477 -20.749 97.819 1.00 26.89 6 ALA C CA 1
ATOM 3422 C C . ALA C 1 8 ? 29.164 -20.244 98.417 1.00 26.43 6 ALA C C 1
ATOM 3423 O O . ALA C 1 8 ? 29.044 -20.153 99.630 1.00 25.39 6 ALA C O 1
ATOM 3425 N N . TYR C 1 9 ? 28.176 -19.951 97.565 1.00 26.35 7 TYR C N 1
ATOM 3426 C CA . TYR C 1 9 ? 26.918 -19.353 98.039 1.00 25.46 7 TYR C CA 1
ATOM 3427 C C . TYR C 1 9 ? 25.738 -20.039 97.394 1.00 25.50 7 TYR C C 1
ATOM 3428 O O . TYR C 1 9 ? 25.793 -20.401 96.227 1.00 25.06 7 TYR C O 1
ATOM 3437 N N . HIS C 1 10 ? 24.674 -20.234 98.168 1.00 25.82 8 HIS C N 1
ATOM 3438 C CA . HIS C 1 10 ? 23.427 -20.788 97.627 1.00 25.82 8 HIS C CA 1
ATOM 3439 C C . HIS C 1 10 ? 22.224 -20.154 98.306 1.00 25.46 8 HIS C C 1
ATOM 3440 O O . HIS C 1 10 ? 21.988 -20.411 99.468 1.00 24.64 8 HIS C O 1
ATOM 3447 N N . GLY C 1 11 ? 21.438 -19.372 97.561 1.00 26.38 9 GLY C N 1
ATOM 3448 C CA . GLY C 1 11 ? 20.252 -18.692 98.116 1.00 26.16 9 GLY C CA 1
ATOM 3449 C C . GLY C 1 11 ? 19.666 -17.674 97.160 1.00 26.22 9 GLY C C 1
ATOM 3450 O O . GLY C 1 11 ? 19.806 -17.786 95.939 1.00 26.03 9 GLY C O 1
ATOM 3451 N N . THR C 1 12 ? 18.981 -16.673 97.690 1.00 26.74 10 THR C N 1
ATOM 3452 C CA . THR C 1 12 ? 18.438 -15.657 96.796 1.00 26.89 10 THR C CA 1
ATOM 3453 C C . THR C 1 12 ? 19.596 -14.876 96.130 1.00 26.01 10 THR C C 1
ATOM 3454 O O . THR C 1 12 ? 20.612 -14.611 96.746 1.00 26.21 10 THR C O 1
ATOM 3458 N N . PRO C 1 13 ? 19.457 -14.519 94.859 1.00 25.75 11 PRO C N 1
ATOM 3459 C CA . PRO C 1 13 ? 20.651 -13.939 94.210 1.00 25.36 11 PRO C CA 1
ATOM 3460 C C . PRO C 1 13 ? 21.243 -12.683 94.887 1.00 24.28 11 PRO C C 1
ATOM 3461 O O . PRO C 1 13 ? 20.512 -11.861 95.458 1.00 22.26 11 PRO C O 1
ATOM 3465 N N . ILE C 1 14 ? 22.571 -12.574 94.821 1.00 23.01 12 ILE C N 1
ATOM 3466 C CA . ILE C 1 14 ? 23.311 -11.416 95.345 1.00 22.15 12 ILE C CA 1
ATOM 3467 C C . ILE C 1 14 ? 24.397 -11.086 94.325 1.00 21.50 12 ILE C C 1
ATOM 3468 O O . ILE C 1 14 ? 24.732 -11.932 93.491 1.00 19.98 12 ILE C O 1
ATOM 3473 N N . PHE C 1 15 ? 24.928 -9.868 94.372 1.00 21.00 13 PHE C N 1
ATOM 3474 C CA . PHE C 1 15 ? 26.099 -9.537 93.565 1.00 21.57 13 PHE C CA 1
ATOM 3475 C C . PHE C 1 15 ? 27.240 -10.462 94.003 1.00 22.69 13 PHE C C 1
ATOM 3476 O O . PHE C 1 15 ? 27.357 -10.792 95.197 1.00 23.42 13 PHE C O 1
ATOM 3484 N N . LEU C 1 16 ? 28.066 -10.934 93.062 1.00 23.87 14 LEU C N 1
ATOM 3485 C CA . LEU C 1 16 ? 29.137 -11.878 93.416 1.00 24.69 14 LEU C CA 1
ATOM 3486 C C . LEU C 1 16 ? 30.052 -11.249 94.472 1.00 26.01 14 LEU C C 1
ATOM 3487 O O . LEU C 1 16 ? 30.597 -11.946 95.327 1.00 26.46 14 LEU C O 1
ATOM 3492 N N . GLU C 1 17 ? 30.245 -9.935 94.401 1.00 26.59 15 GLU C N 1
ATOM 3493 C CA . GLU C 1 17 ? 31.164 -9.257 95.316 1.00 28.53 15 GLU C CA 1
ATOM 3494 C C . GLU C 1 17 ? 30.697 -9.286 96.786 1.00 30.01 15 GLU C C 1
ATOM 3495 O O . GLU C 1 17 ? 31.488 -9.032 97.685 1.00 29.59 15 GLU C O 1
ATOM 3501 N N . ASP C 1 18 ? 29.412 -9.547 97.017 1.00 32.02 16 ASP C N 1
ATOM 3502 C CA . ASP C 1 18 ? 28.876 -9.555 98.366 1.00 34.33 16 ASP C CA 1
ATOM 3503 C C . ASP C 1 18 ? 29.357 -10.816 99.100 1.00 35.95 16 ASP C C 1
ATOM 3504 O O . ASP C 1 18 ? 29.027 -11.057 100.267 1.00 36.24 16 ASP C O 1
ATOM 3509 N N . VAL C 1 19 ? 30.163 -11.601 98.396 1.00 37.47 17 VAL C N 1
ATOM 3510 C CA . VAL C 1 19 ? 30.848 -12.740 98.980 1.00 39.33 17 VAL C CA 1
ATOM 3511 C C . VAL C 1 19 ? 32.330 -12.685 98.582 1.00 40.65 17 VAL C C 1
ATOM 3512 O O . VAL C 1 19 ? 33.193 -12.705 99.451 1.00 40.93 17 VAL C O 1
ATOM 3516 N N . ILE C 1 20 ? 32.608 -12.568 97.278 1.00 42.15 18 ILE C N 1
ATOM 3517 C CA . ILE C 1 20 ? 33.978 -12.565 96.727 1.00 43.51 18 ILE C CA 1
ATOM 3518 C C . ILE C 1 20 ? 35.004 -11.784 97.574 1.00 44.20 18 ILE C C 1
ATOM 3519 O O . ILE C 1 20 ? 35.000 -10.541 97.620 1.00 45.51 18 ILE C O 1
ATOM 3524 N N . ASP C 1 44 ? 48.809 -13.718 92.525 1.00 54.45 42 ASP C N 1
ATOM 3525 C CA . ASP C 1 44 ? 48.321 -14.959 93.123 1.00 54.30 42 ASP C CA 1
ATOM 3526 C C . ASP C 1 44 ? 47.561 -15.790 92.079 1.00 53.96 42 ASP C C 1
ATOM 3527 O O . ASP C 1 44 ? 48.183 -16.318 91.151 1.00 54.80 42 ASP C O 1
ATOM 3529 N N . GLY C 1 45 ? 46.234 -15.897 92.216 1.00 52.80 43 GLY C N 1
ATOM 3530 C CA . GLY C 1 45 ? 45.401 -16.672 91.278 1.00 50.52 43 GLY C CA 1
ATOM 3531 C C . GLY C 1 45 ? 43.932 -16.649 91.682 1.00 49.03 43 GLY C C 1
ATOM 3532 O O . GLY C 1 45 ? 43.628 -16.618 92.879 1.00 49.62 43 GLY C O 1
ATOM 3533 N N . PHE C 1 46 ? 43.017 -16.670 90.707 1.00 46.62 44 PHE C N 1
ATOM 3534 C CA . PHE C 1 46 ? 41.577 -16.507 91.015 1.00 44.10 44 PHE C CA 1
ATOM 3535 C C . PHE C 1 46 ? 40.559 -17.041 89.980 1.00 41.70 44 PHE C C 1
ATOM 3536 O O . PHE C 1 46 ? 40.852 -17.118 88.790 1.00 40.51 44 PHE C O 1
ATOM 3544 N N . GLY C 1 47 ? 39.349 -17.365 90.449 1.00 38.94 45 GLY C N 1
ATOM 3545 C CA . GLY C 1 47 ? 38.253 -17.748 89.561 1.00 35.11 45 GLY C CA 1
ATOM 3546 C C . GLY C 1 47 ? 36.897 -17.750 90.226 1.00 32.75 45 GLY C C 1
ATOM 3547 O O . GLY C 1 47 ? 36.797 -17.902 91.436 1.00 32.04 45 GLY C O 1
ATOM 3548 N N . VAL C 1 48 ? 35.845 -17.580 89.428 1.00 30.66 46 VAL C N 1
ATOM 3549 C CA . VAL C 1 48 ? 34.479 -17.701 89.936 1.00 28.50 46 VAL C CA 1
ATOM 3550 C C . VAL C 1 48 ? 33.645 -18.453 88.917 1.00 27.64 46 VAL C C 1
ATOM 3551 O O . VAL C 1 48 ? 33.773 -18.222 87.714 1.00 26.66 46 VAL C O 1
ATOM 3555 N N . ALA C 1 49 ? 32.814 -19.372 89.395 1.00 25.64 47 ALA C N 1
ATOM 3556 C CA . ALA C 1 49 ? 31.855 -20.006 88.534 1.00 25.55 47 ALA C CA 1
ATOM 3557 C C . ALA C 1 49 ? 30.492 -19.635 89.114 1.00 25.98 47 ALA C C 1
ATOM 3558 O O . ALA C 1 49 ? 30.289 -19.751 90.336 1.00 25.05 47 ALA C O 1
ATOM 3560 N N . TRP C 1 50 ? 29.578 -19.189 88.249 1.00 25.50 48 TRP C N 1
ATOM 3561 C CA . TRP C 1 50 ? 28.258 -18.720 88.720 1.00 25.79 48 TRP C CA 1
ATOM 3562 C C . TRP C 1 50 ? 27.140 -19.234 87.841 1.00 25.79 48 TRP C C 1
ATOM 3563 O O . TRP C 1 50 ? 27.320 -19.415 86.646 1.00 25.40 48 TRP C O 1
ATOM 3574 N N . TYR C 1 51 ? 25.976 -19.468 88.432 1.00 26.90 49 TYR C N 1
ATOM 3575 C CA . TYR C 1 51 ? 24.783 -19.766 87.616 1.00 26.97 49 TYR C CA 1
ATOM 3576 C C . TYR C 1 51 ? 23.830 -18.578 87.530 1.00 27.27 49 TYR C C 1
ATOM 3577 O O . TYR C 1 51 ? 23.594 -17.860 88.501 1.00 26.49 49 TYR C O 1
ATOM 3586 N N . ASP C 1 52 ? 23.268 -18.393 86.347 1.00 27.70 50 ASP C N 1
ATOM 3587 C CA . ASP C 1 52 ? 22.324 -17.299 86.126 1.00 28.08 50 ASP C CA 1
ATOM 3588 C C . ASP C 1 52 ? 21.252 -17.776 85.147 1.00 27.74 50 ASP C C 1
ATOM 3589 O O . ASP C 1 52 ? 20.218 -18.275 85.540 1.00 26.72 50 ASP C O 1
ATOM 3594 N N . ALA C 1 53 ? 21.518 -17.682 83.859 1.00 28.33 51 ALA C N 1
ATOM 3595 C CA . ALA C 1 53 ? 20.416 -17.866 82.929 1.00 29.70 51 ALA C CA 1
ATOM 3596 C C . ALA C 1 53 ? 20.488 -19.191 82.160 1.00 30.11 51 ALA C C 1
ATOM 3597 O O . ALA C 1 53 ? 19.569 -19.537 81.454 1.00 30.29 51 ALA C O 1
ATOM 3599 N N . ARG C 1 54 ? 21.553 -19.959 82.342 1.00 30.39 52 ARG C N 1
ATOM 3600 C CA . ARG C 1 54 ? 21.714 -21.193 81.569 1.00 31.23 52 ARG C CA 1
ATOM 3601 C C . ARG C 1 54 ? 21.931 -22.394 82.499 1.00 31.24 52 ARG C C 1
ATOM 3602 O O . ARG C 1 54 ? 22.252 -22.225 83.657 1.00 31.38 52 ARG C O 1
ATOM 3610 N N . PRO C 1 55 ? 21.752 -23.620 81.982 1.00 31.66 53 PRO C N 1
ATOM 3611 C CA . PRO C 1 55 ? 22.033 -24.743 82.875 1.00 30.94 53 PRO C CA 1
ATOM 3612 C C . PRO C 1 55 ? 23.542 -24.927 83.116 1.00 30.60 53 PRO C C 1
ATOM 3613 O O . PRO C 1 55 ? 23.914 -25.484 84.135 1.00 30.37 53 PRO C O 1
ATOM 3617 N N . GLU C 1 56 ? 24.404 -24.466 82.201 1.00 29.87 54 GLU C N 1
ATOM 3618 C CA . GLU C 1 56 ? 25.844 -24.454 82.493 1.00 28.92 54 GLU C CA 1
ATOM 3619 C C . GLU C 1 56 ? 26.289 -23.205 83.287 1.00 27.47 54 GLU C C 1
ATOM 3620 O O . GLU C 1 56 ? 25.717 -22.142 83.133 1.00 26.51 54 GLU C O 1
ATOM 3626 N N . PRO C 1 57 ? 27.342 -23.320 84.110 1.00 26.04 55 PRO C N 1
ATOM 3627 C CA . PRO C 1 57 ? 27.784 -22.124 84.812 1.00 26.14 55 PRO C CA 1
ATOM 3628 C C . PRO C 1 57 ? 28.643 -21.192 83.939 1.00 26.84 55 PRO C C 1
ATOM 3629 O O . PRO C 1 57 ? 29.373 -21.661 83.057 1.00 26.22 55 PRO C O 1
ATOM 3633 N N . GLY C 1 58 ? 28.588 -19.888 84.197 1.00 27.38 56 GLY C N 1
ATOM 3634 C CA . GLY C 1 58 ? 29.642 -18.982 83.694 1.00 27.81 56 GLY C CA 1
ATOM 3635 C C . GLY C 1 58 ? 30.938 -19.228 84.467 1.00 28.78 56 GLY C C 1
ATOM 3636 O O . GLY C 1 58 ? 30.927 -19.601 85.650 1.00 29.34 56 GLY C O 1
ATOM 3637 N N . LEU C 1 59 ? 32.062 -19.039 83.801 1.00 28.80 57 LEU C N 1
ATOM 3638 C CA . LEU C 1 59 ? 33.327 -19.326 84.406 1.00 29.78 57 LEU C CA 1
ATOM 3639 C C . LEU C 1 59 ? 34.324 -18.171 84.087 1.00 30.36 57 LEU C C 1
ATOM 3640 O O . LEU C 1 59 ? 34.596 -17.892 82.927 1.00 29.72 57 LEU C O 1
ATOM 3645 N N . TYR C 1 60 ? 34.790 -17.465 85.118 1.00 30.19 58 TYR C N 1
ATOM 3646 C CA . TYR C 1 60 ? 35.801 -16.423 84.958 1.00 31.89 58 TYR C CA 1
ATOM 3647 C C . TYR C 1 60 ? 36.998 -16.847 85.780 1.00 34.15 58 TYR C C 1
ATOM 3648 O O . TYR C 1 60 ? 36.868 -17.059 87.001 1.00 34.93 58 TYR C O 1
ATOM 3657 N N . ARG C 1 61 ? 38.166 -16.977 85.153 1.00 36.25 59 ARG C N 1
ATOM 3658 C CA . ARG C 1 61 ? 39.372 -17.252 85.947 1.00 39.37 59 ARG C CA 1
ATOM 3659 C C . ARG C 1 61 ? 40.612 -16.657 85.329 1.00 40.92 59 ARG C C 1
ATOM 3660 O O . ARG C 1 61 ? 40.772 -16.649 84.109 1.00 40.54 59 ARG C O 1
ATOM 3668 N N . ASP C 1 62 ? 41.480 -16.118 86.182 1.00 43.66 60 ASP C N 1
ATOM 3669 C CA . ASP C 1 62 ? 42.735 -15.557 85.703 1.00 46.19 60 ASP C CA 1
ATOM 3670 C C . ASP C 1 62 ? 43.840 -15.614 86.731 1.00 47.66 60 ASP C C 1
ATOM 3671 O O . ASP C 1 62 ? 43.584 -15.756 87.932 1.00 47.46 60 ASP C O 1
ATOM 3676 N N . VAL C 1 63 ? 45.072 -15.492 86.232 1.00 49.70 61 VAL C N 1
ATOM 3677 C CA . VAL C 1 63 ? 46.267 -15.792 87.004 1.00 51.65 61 VAL C CA 1
ATOM 3678 C C . VAL C 1 63 ? 46.839 -14.569 87.700 1.00 53.15 61 VAL C C 1
ATOM 3679 O O . VAL C 1 63 ? 48.045 -14.488 87.930 1.00 53.64 61 VAL C O 1
ATOM 3683 N N . TYR C 1 64 ? 45.997 -13.599 88.026 1.00 54.86 62 TYR C N 1
ATOM 3684 C CA . TYR C 1 64 ? 46.502 -12.487 88.828 1.00 56.50 62 TYR C CA 1
ATOM 3685 C C . TYR C 1 64 ? 45.547 -11.928 89.889 1.00 57.19 62 TYR C C 1
ATOM 3686 O O . TYR C 1 64 ? 44.327 -12.122 89.800 1.00 57.42 62 TYR C O 1
ATOM 3695 N N . PRO C 1 65 ? 46.121 -11.258 90.911 1.00 57.74 63 PRO C N 1
ATOM 3696 C CA . PRO C 1 65 ? 45.426 -10.990 92.173 1.00 57.82 63 PRO C CA 1
ATOM 3697 C C . PRO C 1 65 ? 44.065 -10.324 91.998 1.00 57.54 63 PRO C C 1
ATOM 3698 O O . PRO C 1 65 ? 43.967 -9.228 91.425 1.00 57.76 63 PRO C O 1
ATOM 3702 N N . ALA C 1 66 ? 43.031 -11.014 92.484 1.00 57.09 64 ALA C N 1
ATOM 3703 C CA . ALA C 1 66 ? 41.688 -10.456 92.598 1.00 56.29 64 ALA C CA 1
ATOM 3704 C C . ALA C 1 66 ? 41.782 -9.010 93.070 1.00 55.45 64 ALA C C 1
ATOM 3705 O O . ALA C 1 66 ? 42.735 -8.635 93.754 1.00 55.92 64 ALA C O 1
ATOM 3707 N N . TRP C 1 67 ? 40.808 -8.191 92.696 1.00 54.14 65 TRP C N 1
ATOM 3708 C CA . TRP C 1 67 ? 40.840 -6.792 93.088 1.00 52.65 65 TRP C CA 1
ATOM 3709 C C . TRP C 1 67 ? 42.135 -6.128 92.594 1.00 51.32 65 TRP C C 1
ATOM 3710 O O . TRP C 1 67 ? 42.648 -5.190 93.203 1.00 51.39 65 TRP C O 1
ATOM 3712 N N . SER C 1 68 ? 42.667 -6.638 91.489 1.00 49.21 66 SER C N 1
ATOM 3713 C CA . SER C 1 68 ? 43.685 -5.926 90.728 1.00 46.76 66 SER C CA 1
ATOM 3714 C C . SER C 1 68 ? 43.146 -5.878 89.300 1.00 44.74 66 SER C C 1
ATOM 3715 O O . SER C 1 68 ? 43.291 -4.879 88.580 1.00 44.77 66 SER C O 1
ATOM 3718 N N . ASP C 1 69 ? 42.490 -6.978 88.939 1.00 41.72 67 ASP C N 1
ATOM 3719 C CA . ASP C 1 69 ? 41.858 -7.211 87.648 1.00 38.51 67 ASP C CA 1
ATOM 3720 C C . ASP C 1 69 ? 40.601 -6.365 87.567 1.00 36.11 67 ASP C C 1
ATOM 3721 O O . ASP C 1 69 ? 39.575 -6.762 88.102 1.00 35.76 67 ASP C O 1
ATOM 3726 N N . PRO C 1 70 ? 40.660 -5.201 86.893 1.00 34.07 68 PRO C N 1
ATOM 3727 C CA . PRO C 1 70 ? 39.474 -4.325 86.845 1.00 32.17 68 PRO C CA 1
ATOM 3728 C C . PRO C 1 70 ? 38.272 -5.051 86.237 1.00 30.67 68 PRO C C 1
ATOM 3729 O O . PRO C 1 70 ? 37.135 -4.792 86.621 1.00 30.02 68 PRO C O 1
ATOM 3733 N N . ASN C 1 71 ? 38.531 -5.989 85.329 1.00 28.96 69 ASN C N 1
ATOM 3734 C CA . ASN C 1 71 ? 37.466 -6.767 84.748 1.00 28.28 69 ASN C CA 1
ATOM 3735 C C . ASN C 1 71 ? 36.733 -7.640 85.762 1.00 28.54 69 ASN C C 1
ATOM 3736 O O . ASN C 1 71 ? 35.488 -7.633 85.809 1.00 28.33 69 ASN C O 1
ATOM 3741 N N . LEU C 1 72 ? 37.490 -8.383 86.575 1.00 28.40 70 LEU C N 1
ATOM 3742 C CA . LEU C 1 72 ? 36.914 -9.155 87.672 1.00 28.24 70 LEU C CA 1
ATOM 3743 C C . LEU C 1 72 ? 36.118 -8.260 88.606 1.00 28.21 70 LEU C C 1
ATOM 3744 O O . LEU C 1 72 ? 34.996 -8.601 89.007 1.00 27.26 70 LEU C O 1
ATOM 3749 N N . ARG C 1 73 ? 36.715 -7.121 88.960 1.00 28.63 71 ARG C N 1
ATOM 3750 C CA . ARG C 1 73 ? 36.024 -6.052 89.685 1.00 29.55 71 ARG C CA 1
ATOM 3751 C C . ARG C 1 73 ? 34.667 -5.727 89.039 1.00 29.16 71 ARG C C 1
ATOM 3752 O O . ARG C 1 73 ? 33.628 -5.746 89.718 1.00 28.97 71 ARG C O 1
ATOM 3760 N N . ALA C 1 74 ? 34.676 -5.421 87.735 1.00 27.94 72 ALA C N 1
ATOM 3761 C CA . ALA C 1 74 ? 33.420 -5.067 87.014 1.00 27.06 72 ALA C CA 1
ATOM 3762 C C . ALA C 1 74 ? 32.385 -6.184 87.092 1.00 26.42 72 ALA C C 1
ATOM 3763 O O . ALA C 1 74 ? 31.209 -5.954 87.400 1.00 26.59 72 ALA C O 1
ATOM 3765 N N . VAL C 1 75 ? 32.839 -7.399 86.834 1.00 25.37 73 VAL C N 1
ATOM 3766 C CA . VAL C 1 75 ? 31.977 -8.554 86.837 1.00 25.02 73 VAL C CA 1
ATOM 3767 C C . VAL C 1 75 ? 31.367 -8.828 88.228 1.00 24.82 73 VAL C C 1
ATOM 3768 O O . VAL C 1 75 ? 30.152 -9.083 88.337 1.00 24.98 73 VAL C O 1
ATOM 3772 N N . ALA C 1 76 ? 32.193 -8.767 89.277 1.00 23.77 74 ALA C N 1
ATOM 3773 C CA . ALA C 1 76 ? 31.713 -9.057 90.624 1.00 23.25 74 ALA C CA 1
ATOM 3774 C C . ALA C 1 76 ? 30.773 -7.967 91.099 1.00 22.51 74 ALA C C 1
ATOM 3775 O O . ALA C 1 76 ? 29.861 -8.244 91.873 1.00 22.25 74 ALA C O 1
ATOM 3777 N N . HIS C 1 77 ? 31.007 -6.729 90.633 1.00 21.24 75 HIS C N 1
ATOM 3778 C CA . HIS C 1 77 ? 30.214 -5.594 91.042 1.00 20.42 75 HIS C CA 1
ATOM 3779 C C . HIS C 1 77 ? 28.866 -5.588 90.278 1.00 20.57 75 HIS C C 1
ATOM 3780 O O . HIS C 1 77 ? 27.900 -5.000 90.739 1.00 20.47 75 HIS C O 1
ATOM 3787 N N . HIS C 1 78 ? 28.802 -6.265 89.127 1.00 20.07 76 HIS C N 1
ATOM 3788 C CA . HIS C 1 78 ? 27.644 -6.136 88.230 1.00 20.28 76 HIS C CA 1
ATOM 3789 C C . HIS C 1 78 ? 26.777 -7.385 87.989 1.00 20.22 76 HIS C C 1
ATOM 3790 O O . HIS C 1 78 ? 25.632 -7.262 87.594 1.00 21.12 76 HIS C O 1
ATOM 3797 N N . VAL C 1 79 ? 27.331 -8.561 88.185 1.00 21.25 77 VAL C N 1
ATOM 3798 C CA . VAL C 1 79 ? 26.608 -9.822 88.000 1.00 20.89 77 VAL C CA 1
ATOM 3799 C C . VAL C 1 79 ? 26.034 -10.337 89.324 1.00 20.84 77 VAL C C 1
ATOM 3800 O O . VAL C 1 79 ? 26.727 -10.364 90.347 1.00 20.30 77 VAL C O 1
ATOM 3804 N N . ARG C 1 80 ? 24.760 -10.733 89.286 1.00 20.04 78 ARG C N 1
ATOM 3805 C CA . ARG C 1 80 ? 24.035 -11.273 90.429 1.00 20.30 78 ARG C CA 1
ATOM 3806 C C . ARG C 1 80 ? 23.797 -12.755 90.222 1.00 19.86 78 ARG C C 1
ATOM 3807 O O . ARG C 1 80 ? 23.512 -13.170 89.122 1.00 20.15 78 ARG C O 1
ATOM 3815 N N . SER C 1 81 ? 23.909 -13.569 91.264 1.00 19.85 79 SER C N 1
ATOM 3816 C CA . SER C 1 81 ? 23.668 -14.998 91.117 1.00 20.16 79 SER C CA 1
ATOM 3817 C C . SER C 1 81 ? 23.233 -15.630 92.423 1.00 20.21 79 SER C C 1
ATOM 3818 O O . SER C 1 81 ? 23.677 -15.211 93.489 1.00 20.20 79 SER C O 1
ATOM 3821 N N . GLY C 1 82 ? 22.399 -16.659 92.343 1.00 21.16 80 GLY C N 1
ATOM 3822 C CA . GLY C 1 82 ? 21.916 -17.360 93.540 1.00 22.34 80 GLY C CA 1
ATOM 3823 C C . GLY C 1 82 ? 22.698 -18.645 93.796 1.00 24.40 80 GLY C C 1
ATOM 3824 O O . GLY C 1 82 ? 22.403 -19.393 94.753 1.00 23.98 80 GLY C O 1
ATOM 3825 N N . LEU C 1 83 ? 23.704 -18.911 92.961 1.00 23.53 81 LEU C N 1
ATOM 3826 C CA . LEU C 1 83 ? 24.536 -20.090 93.181 1.00 25.22 81 LEU C CA 1
ATOM 3827 C C . LEU C 1 83 ? 25.862 -19.919 92.479 1.00 25.62 81 LEU C C 1
ATOM 3828 O O . LEU C 1 83 ? 25.938 -19.983 91.239 1.00 25.54 81 LEU C O 1
ATOM 3833 N N . PHE C 1 84 ? 26.918 -19.705 93.261 1.00 25.65 82 PHE C N 1
ATOM 3834 C CA . PHE C 1 84 ? 28.231 -19.505 92.652 1.00 25.19 82 PHE C CA 1
ATOM 3835 C C . PHE C 1 84 ? 29.363 -19.983 93.607 1.00 26.50 82 PHE C C 1
ATOM 3836 O O . PHE C 1 84 ? 29.131 -20.151 94.794 1.00 26.08 82 PHE C O 1
ATOM 3844 N N . LEU C 1 85 ? 30.565 -20.157 93.050 1.00 26.52 83 LEU C N 1
ATOM 3845 C CA . LEU C 1 85 ? 31.691 -20.752 93.738 1.00 28.04 83 LEU C CA 1
ATOM 3846 C C . LEU C 1 85 ? 32.847 -19.862 93.378 1.00 29.41 83 LEU C C 1
ATOM 3847 O O . LEU C 1 85 ? 33.018 -19.593 92.207 1.00 27.56 83 LEU C O 1
ATOM 3852 N N . SER C 1 86 ? 33.622 -19.390 94.358 1.00 30.94 84 SER C N 1
ATOM 3853 C CA . SER C 1 86 ? 34.832 -18.621 94.040 1.00 34.66 84 SER C CA 1
ATOM 3854 C C . SER C 1 86 ? 36.037 -19.072 94.845 1.00 36.51 84 SER C C 1
ATOM 3855 O O . SER C 1 86 ? 35.914 -19.465 96.015 1.00 35.29 84 SER C O 1
ATOM 3858 N N . HIS C 1 87 ? 37.196 -19.035 94.185 1.00 39.58 85 HIS C N 1
ATOM 3859 C CA . HIS C 1 87 ? 38.432 -19.673 94.672 1.00 42.79 85 HIS C CA 1
ATOM 3860 C C . HIS C 1 87 ? 39.549 -18.645 94.521 1.00 44.29 85 HIS C C 1
ATOM 3861 O O . HIS C 1 87 ? 39.694 -18.036 93.454 1.00 44.13 85 HIS C O 1
ATOM 3868 N N . VAL C 1 88 ? 40.324 -18.455 95.595 1.00 46.31 86 VAL C N 1
ATOM 3869 C CA . VAL C 1 88 ? 41.446 -17.489 95.650 1.00 47.95 86 VAL C CA 1
ATOM 3870 C C . VAL C 1 88 ? 42.796 -18.208 95.696 1.00 48.61 86 VAL C C 1
ATOM 3871 O O . VAL C 1 88 ? 43.064 -19.017 96.614 1.00 49.73 86 VAL C O 1
ATOM 3875 N N . ASN C 1 99 ? 44.175 -24.810 81.790 1.00 53.41 97 ASN C N 1
ATOM 3876 C CA . ASN C 1 99 ? 44.609 -23.911 82.863 1.00 53.19 97 ASN C CA 1
ATOM 3877 C C . ASN C 1 99 ? 44.493 -24.527 84.279 1.00 52.39 97 ASN C C 1
ATOM 3878 O O . ASN C 1 99 ? 43.839 -25.550 84.485 1.00 51.00 97 ASN C O 1
ATOM 3883 N N . ASN C 1 100 ? 45.166 -23.901 85.242 1.00 51.71 98 ASN C N 1
ATOM 3884 C CA . ASN C 1 100 ? 45.300 -24.467 86.592 1.00 50.75 98 ASN C CA 1
ATOM 3885 C C . ASN C 1 100 ? 44.531 -23.721 87.708 1.00 49.61 98 ASN C C 1
ATOM 3886 O O . ASN C 1 100 ? 44.640 -24.080 88.900 1.00 49.62 98 ASN C O 1
ATOM 3891 N N . CYS C 1 101 ? 43.766 -22.689 87.335 1.00 47.45 99 CYS C N 1
ATOM 3892 C CA . CYS C 1 101 ? 42.921 -21.978 88.307 1.00 46.00 99 CYS C CA 1
ATOM 3893 C C . CYS C 1 101 ? 41.590 -22.695 88.406 1.00 43.41 99 CYS C C 1
ATOM 3894 O O . CYS C 1 101 ? 41.137 -23.263 87.421 1.00 43.16 99 CYS C O 1
ATOM 3897 N N . HIS C 1 102 ? 41.028 -22.741 89.608 1.00 40.68 100 HIS C N 1
ATOM 3898 C CA . HIS C 1 102 ? 39.714 -23.330 89.834 1.00 38.47 100 HIS C CA 1
ATOM 3899 C C . HIS C 1 102 ? 38.747 -22.145 89.790 1.00 36.67 100 HIS C C 1
ATOM 3900 O O . HIS C 1 102 ? 39.180 -20.987 89.847 1.00 37.33 100 HIS C O 1
ATOM 3907 N N . PRO C 1 103 ? 37.449 -22.406 89.695 1.00 33.97 101 PRO C N 1
ATOM 3908 C CA . PRO C 1 103 ? 36.823 -23.703 89.508 1.00 31.94 101 PRO C CA 1
ATOM 3909 C C . PRO C 1 103 ? 37.016 -24.250 88.098 1.00 30.37 101 PRO C C 1
ATOM 3910 O O . PRO C 1 103 ? 37.522 -23.572 87.208 1.00 29.41 101 PRO C O 1
ATOM 3914 N N . PHE C 1 104 ? 36.645 -25.505 87.955 1.00 28.54 102 PHE C N 1
ATOM 3915 C CA . PHE C 1 104 ? 36.590 -26.207 86.712 1.00 27.90 102 PHE C CA 1
ATOM 3916 C C . PHE C 1 104 ? 35.105 -26.395 86.410 1.00 27.89 102 PHE C C 1
ATOM 3917 O O . PHE C 1 104 ? 34.259 -26.382 87.318 1.00 28.30 102 PHE C O 1
ATOM 3925 N N . ALA C 1 105 ? 34.763 -26.531 85.149 1.00 26.36 103 ALA C N 1
ATOM 3926 C CA . ALA C 1 105 ? 33.353 -26.688 84.805 1.00 27.59 103 ALA C CA 1
ATOM 3927 C C . ALA C 1 105 ? 33.260 -27.656 83.661 1.00 27.46 103 ALA C C 1
ATOM 3928 O O . ALA C 1 105 ? 34.148 -27.719 82.808 1.00 27.23 103 ALA C O 1
ATOM 3930 N N . ALA C 1 106 ? 32.197 -28.426 83.645 1.00 27.48 104 ALA C N 1
ATOM 3931 C CA . ALA C 1 106 ? 31.935 -29.300 82.509 1.00 28.14 104 ALA C CA 1
ATOM 3932 C C . ALA C 1 106 ? 30.475 -29.604 82.564 1.00 28.45 104 ALA C C 1
ATOM 3933 O O . ALA C 1 106 ? 29.952 -29.902 83.648 1.00 28.70 104 ALA C O 1
ATOM 3935 N N . ARG C 1 107 ? 29.824 -29.520 81.409 1.00 28.93 105 ARG C N 1
ATOM 3936 C CA . ARG C 1 107 ? 28.376 -29.651 81.298 1.00 30.04 105 ARG C CA 1
ATOM 3937 C C . ARG C 1 107 ? 27.704 -28.768 82.335 1.00 30.29 105 ARG C C 1
ATOM 3938 O O . ARG C 1 107 ? 28.044 -27.581 82.448 1.00 30.69 105 ARG C O 1
ATOM 3946 N N . ARG C 1 108 ? 26.791 -29.337 83.110 1.00 29.44 106 ARG C N 1
ATOM 3947 C CA . ARG C 1 108 ? 26.098 -28.563 84.149 1.00 30.65 106 ARG C CA 1
ATOM 3948 C C . ARG C 1 108 ? 26.898 -2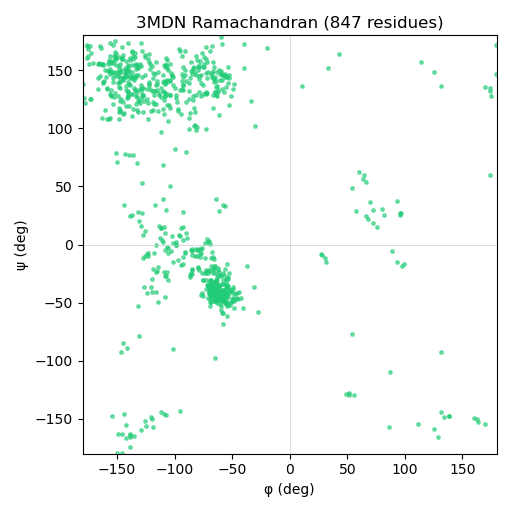8.373 85.475 1.00 29.12 106 ARG C C 1
ATOM 3949 O O . ARG C 1 108 ? 26.447 -27.645 86.388 1.00 28.04 106 ARG C O 1
ATOM 3957 N N . TRP C 1 109 ? 28.074 -29.000 85.572 1.00 28.05 107 TRP C N 1
ATOM 3958 C CA . TRP C 1 109 ? 28.806 -29.095 86.865 1.00 27.66 107 TRP C CA 1
ATOM 3959 C C . TRP C 1 109 ? 29.976 -28.125 86.996 1.00 27.91 107 TRP C C 1
ATOM 3960 O O . TRP C 1 109 ? 30.655 -27.825 85.997 1.00 27.99 107 TRP C O 1
ATOM 3971 N N . CYS C 1 110 ? 30.225 -27.643 88.217 1.00 27.50 108 CYS C N 1
ATOM 3972 C CA . CYS C 1 110 ? 31.500 -26.972 88.492 1.00 27.39 108 CYS C CA 1
ATOM 3973 C C . CYS C 1 110 ? 32.046 -27.444 89.802 1.00 27.09 108 CYS C C 1
ATOM 3974 O O . CYS C 1 110 ? 31.332 -28.018 90.643 1.00 26.78 108 CYS C O 1
ATOM 3977 N N . PHE C 1 111 ? 33.336 -27.217 89.999 1.00 27.18 109 PHE C N 1
ATOM 3978 C CA . PHE C 1 111 ? 34.039 -27.929 91.064 1.00 27.39 109 PHE C CA 1
ATOM 3979 C C . PHE C 1 111 ? 35.243 -27.119 91.455 1.00 27.53 109 PHE C C 1
ATOM 3980 O O . PHE C 1 111 ? 35.977 -26.609 90.583 1.00 26.76 109 PHE C O 1
ATOM 3996 N N . HIS C 1 113 ? 38.591 -27.142 94.633 1.00 28.81 111 HIS C N 1
ATOM 3997 C CA . HIS C 1 113 ? 39.281 -28.019 95.537 1.00 28.45 111 HIS C CA 1
ATOM 3998 C C . HIS C 1 113 ? 40.438 -27.267 96.190 1.00 28.39 111 HIS C C 1
ATOM 3999 O O . HIS C 1 113 ? 41.211 -26.569 95.543 1.00 27.36 111 HIS C O 1
ATOM 4006 N N . ASN C 1 114 ? 40.501 -27.403 97.495 1.00 28.07 112 ASN C N 1
ATOM 4007 C CA . ASN C 1 114 ? 41.605 -26.950 98.279 1.00 29.96 112 ASN C CA 1
ATOM 4008 C C . ASN C 1 114 ? 42.299 -28.207 98.820 1.00 29.47 112 ASN C C 1
ATOM 4009 O O . ASN C 1 114 ? 41.645 -29.052 99.445 1.00 29.64 112 ASN C O 1
ATOM 4014 N N . GLY C 1 115 ? 43.607 -28.324 98.595 1.00 28.83 113 GLY C N 1
ATOM 4015 C CA . GLY C 1 115 ? 44.389 -29.417 99.136 1.00 29.34 113 GLY C CA 1
ATOM 4016 C C . GLY C 1 115 ? 45.356 -29.911 98.080 1.00 30.38 113 GLY C C 1
ATOM 4017 O O . GLY C 1 115 ? 45.819 -29.103 97.229 1.00 29.18 113 GLY C O 1
ATOM 4018 N N . GLN C 1 116 ? 45.643 -31.222 98.117 1.00 29.43 114 GLN C N 1
ATOM 4019 C CA . GLN C 1 116 ? 46.656 -31.814 97.246 1.00 29.45 114 GLN C CA 1
ATOM 4020 C C . GLN C 1 116 ? 46.597 -33.346 97.185 1.00 29.88 114 GLN C C 1
ATOM 4021 O O . GLN C 1 116 ? 46.056 -34.024 98.091 1.00 27.86 114 GLN C O 1
ATOM 4027 N N . VAL C 1 117 ? 47.125 -33.891 96.086 1.00 29.61 115 VAL C N 1
ATOM 4028 C CA . VAL C 1 117 ? 47.392 -35.309 96.017 1.00 28.85 115 VAL C CA 1
ATOM 4029 C C . VAL C 1 117 ? 48.912 -35.429 96.027 1.00 28.85 115 VAL C C 1
ATOM 4030 O O . VAL C 1 117 ? 49.591 -34.984 95.107 1.00 28.71 115 VAL C O 1
ATOM 4034 N N . GLY C 1 118 ? 49.449 -36.053 97.067 1.00 27.74 116 GLY C N 1
ATOM 4035 C CA . GLY C 1 118 ? 50.887 -36.023 97.303 1.00 26.08 116 GLY C CA 1
ATOM 4036 C C . GLY C 1 118 ? 51.666 -36.714 96.215 1.00 24.66 116 GLY C C 1
ATOM 4037 O O . GLY C 1 118 ? 51.338 -37.841 95.831 1.00 23.78 116 GLY C O 1
ATOM 4038 N N . GLY C 1 119 ? 52.686 -36.030 95.726 1.00 23.26 117 GLY C N 1
ATOM 4039 C CA . GLY C 1 119 ? 53.601 -36.557 94.703 1.00 24.60 117 GLY C CA 1
ATOM 4040 C C . GLY C 1 119 ? 52.956 -36.643 93.310 1.00 25.80 117 GLY C C 1
ATOM 4041 O O . GLY C 1 119 ? 53.473 -37.338 92.448 1.00 26.20 117 GLY C O 1
ATOM 4042 N N . PHE C 1 120 ? 51.855 -35.913 93.094 1.00 25.99 118 PHE C N 1
ATOM 4043 C CA . PHE C 1 120 ? 51.026 -36.039 91.889 1.00 27.41 118 PHE C CA 1
ATOM 4044 C C . PHE C 1 120 ? 51.819 -36.031 90.584 1.00 29.27 118 PHE C C 1
ATOM 4045 O O . PHE C 1 120 ? 51.568 -36.852 89.696 1.00 29.46 118 PHE C O 1
ATOM 4053 N N . GLU C 1 121 ? 52.750 -35.090 90.448 1.00 31.33 119 GLU C N 1
ATOM 4054 C CA . GLU C 1 121 ? 53.429 -34.931 89.162 1.00 33.36 119 GLU C CA 1
ATOM 4055 C C . GLU C 1 121 ? 54.199 -36.187 88.776 1.00 32.91 119 GLU C C 1
ATOM 4056 O O . GLU C 1 121 ? 54.377 -36.436 87.597 1.00 34.33 119 GLU C O 1
ATOM 4062 N N . ALA C 1 122 ? 54.582 -37.011 89.744 1.00 31.96 120 ALA C N 1
ATOM 4063 C CA . ALA C 1 122 ? 55.311 -38.251 89.434 1.00 30.86 120 ALA C CA 1
ATOM 4064 C C . ALA C 1 122 ? 54.456 -39.340 88.812 1.00 30.66 120 ALA C C 1
ATOM 4065 O O . ALA C 1 122 ? 55.005 -40.260 88.220 1.00 31.39 120 ALA C O 1
ATOM 4067 N N . PHE C 1 123 ? 53.136 -39.283 89.004 1.00 28.58 121 PHE C N 1
ATOM 4068 C CA . PHE C 1 123 ? 52.243 -40.245 88.381 1.00 27.07 121 PHE C CA 1
ATOM 4069 C C . PHE C 1 123 ? 51.060 -39.578 87.610 1.00 26.11 121 PHE C C 1
ATOM 4070 O O . PHE C 1 123 ? 50.006 -40.181 87.467 1.00 25.89 121 PHE C O 1
ATOM 4078 N N . ARG C 1 124 ? 51.246 -38.354 87.120 1.00 25.82 122 ARG C N 1
ATOM 4079 C CA . ARG C 1 124 ? 50.199 -37.626 86.403 1.00 26.53 122 ARG C CA 1
ATOM 4080 C C . ARG C 1 124 ? 49.614 -38.420 85.215 1.00 26.44 122 ARG C C 1
ATOM 4081 O O . ARG C 1 124 ? 48.392 -38.430 85.005 1.00 25.93 122 ARG C O 1
ATOM 4089 N N . LYS C 1 125 ? 50.488 -39.080 84.464 1.00 25.06 123 LYS C N 1
ATOM 4090 C CA . LYS C 1 125 ? 50.046 -39.887 83.332 1.00 25.62 123 LYS C CA 1
ATOM 4091 C C . LYS C 1 125 ? 49.039 -40.968 83.744 1.00 25.85 123 LYS C C 1
ATOM 4092 O O . LYS C 1 125 ? 48.018 -41.172 83.094 1.00 25.35 123 LYS C O 1
ATOM 4098 N N . GLN C 1 126 ? 49.369 -41.687 84.795 1.00 25.39 124 GLN C N 1
ATOM 4099 C CA . GLN C 1 126 ? 48.514 -42.742 85.277 1.00 26.99 124 GLN C CA 1
ATOM 4100 C C . GLN C 1 126 ? 47.157 -42.155 85.708 1.00 26.63 124 GLN C C 1
ATOM 4101 O O . GLN C 1 126 ? 46.116 -42.764 85.488 1.00 28.09 124 GLN C O 1
ATOM 4107 N N . ALA C 1 127 ? 47.153 -40.962 86.279 1.00 25.97 125 ALA C N 1
ATOM 4108 C CA . ALA C 1 127 ? 45.900 -40.357 86.703 1.00 26.26 125 ALA C CA 1
ATOM 4109 C C . ALA C 1 127 ? 45.049 -39.960 85.482 1.00 27.01 125 ALA C C 1
ATOM 4110 O O . ALA C 1 127 ? 43.845 -40.251 85.409 1.00 26.47 125 ALA C O 1
ATOM 4112 N N . ASP C 1 128 ? 45.672 -39.308 84.505 1.00 27.57 126 ASP C N 1
ATOM 4113 C CA . ASP C 1 128 ? 44.937 -38.898 83.292 1.00 28.16 126 ASP C CA 1
ATOM 4114 C C . ASP C 1 128 ? 44.294 -40.130 82.645 1.00 28.10 126 ASP C C 1
ATOM 4115 O O . ASP C 1 128 ? 43.131 -40.095 82.222 1.00 27.93 126 ASP C O 1
ATOM 4128 N N . ALA C 1 130 ? 43.101 -42.758 83.759 1.00 29.78 128 ALA C N 1
ATOM 4129 C CA . ALA C 1 130 ? 41.917 -43.262 84.424 1.00 29.91 128 ALA C CA 1
ATOM 4130 C C . ALA C 1 130 ? 40.679 -42.432 84.116 1.00 29.58 128 ALA C C 1
ATOM 4131 O O . ALA C 1 130 ? 39.579 -42.813 84.491 1.00 29.45 128 ALA C O 1
ATOM 4133 N N . ILE C 1 131 ? 40.845 -41.287 83.449 1.00 28.46 129 ILE C N 1
ATOM 4134 C CA . ILE C 1 131 ? 39.700 -40.505 83.070 1.00 27.70 129 ILE C CA 1
ATOM 4135 C C . ILE C 1 131 ? 38.949 -41.208 81.935 1.00 27.86 129 ILE C C 1
ATOM 4136 O O . ILE C 1 131 ? 39.563 -41.615 80.948 1.00 26.83 129 ILE C O 1
ATOM 4141 N N . ALA C 1 132 ? 37.633 -41.366 82.068 1.00 27.94 130 ALA C N 1
ATOM 4142 C CA . ALA C 1 132 ? 36.845 -41.975 80.939 1.00 29.22 130 ALA C CA 1
ATOM 4143 C C . ALA C 1 132 ? 36.962 -41.174 79.630 1.00 29.32 130 ALA C C 1
ATOM 4144 O O . ALA C 1 132 ? 37.045 -39.944 79.652 1.00 29.11 130 ALA C O 1
ATOM 4146 N N . ASP C 1 133 ? 36.950 -41.880 78.489 1.00 30.61 131 ASP C N 1
ATOM 4147 C CA . ASP C 1 133 ? 36.998 -41.248 77.158 1.00 30.87 131 ASP C CA 1
ATOM 4148 C C . ASP C 1 133 ? 35.992 -40.128 77.018 1.00 30.46 131 ASP C C 1
ATOM 4149 O O . ASP C 1 133 ? 36.256 -39.139 76.372 1.00 29.80 131 ASP C O 1
ATOM 4154 N N . GLU C 1 134 ? 34.824 -40.300 77.619 1.00 30.06 132 GLU C N 1
ATOM 4155 C CA . GLU C 1 134 ? 33.757 -39.321 77.489 1.00 29.82 132 GLU C CA 1
ATOM 4156 C C . GLU C 1 134 ? 34.141 -37.967 78.094 1.00 28.61 132 GLU C C 1
ATOM 4157 O O . GLU C 1 134 ? 33.724 -36.926 77.604 1.00 27.50 132 GLU C O 1
ATOM 4163 N N . PHE C 1 135 ? 34.886 -37.988 79.202 1.00 28.12 133 PHE C N 1
ATOM 4164 C CA . PHE C 1 135 ? 35.228 -36.737 79.881 1.00 27.61 133 PHE C CA 1
ATOM 4165 C C . PHE C 1 135 ? 36.643 -36.219 79.607 1.00 27.57 133 PHE C C 1
ATOM 4166 O O . PHE C 1 135 ? 37.035 -35.185 80.160 1.00 27.10 133 PHE C O 1
ATOM 4174 N N . TYR C 1 136 ? 37.398 -36.933 78.776 1.00 26.82 134 TYR C N 1
ATOM 4175 C CA . TYR C 1 136 ? 38.802 -36.606 78.602 1.00 27.66 134 TYR C CA 1
ATOM 4176 C C . TYR C 1 136 ? 38.947 -35.273 77.896 1.00 27.64 134 TYR C C 1
ATOM 4177 O O . TYR C 1 136 ? 39.846 -34.492 78.187 1.00 26.82 134 TYR C O 1
ATOM 4186 N N . THR C 1 137 ? 38.047 -35.017 76.969 1.00 27.59 135 THR C N 1
ATOM 4187 C CA . THR C 1 137 ? 38.047 -33.761 76.268 1.00 28.49 135 THR C CA 1
ATOM 4188 C C . THR C 1 137 ? 38.053 -32.525 77.204 1.00 29.14 135 THR C C 1
ATOM 4189 O O . THR C 1 137 ? 38.503 -31.453 76.783 1.00 28.72 135 THR C O 1
ATOM 4193 N N . TYR C 1 138 ? 37.565 -32.671 78.446 1.00 28.93 136 TYR C N 1
ATOM 4194 C CA . TYR C 1 138 ? 37.526 -31.540 79.388 1.00 29.44 136 TYR C CA 1
ATOM 4195 C C . TYR C 1 138 ? 38.848 -31.358 80.155 1.00 30.43 136 TYR C C 1
ATOM 4196 O O . TYR C 1 138 ? 38.979 -30.399 80.895 1.00 31.68 136 TYR C O 1
ATOM 4205 N N . ARG C 1 139 ? 39.813 -32.265 79.987 1.00 29.41 137 ARG C N 1
ATOM 4206 C CA . ARG C 1 139 ? 41.077 -32.164 80.701 1.00 30.46 137 ARG C CA 1
ATOM 4207 C C . ARG C 1 139 ? 41.972 -31.174 79.942 1.00 30.10 137 ARG C C 1
ATOM 4208 O O . ARG C 1 139 ? 42.511 -31.515 78.891 1.00 29.87 137 ARG C O 1
ATOM 4216 N N . LYS C 1 140 ? 42.080 -29.952 80.462 1.00 30.37 138 LYS C N 1
ATOM 4217 C CA . LYS C 1 140 ? 42.751 -28.854 79.747 1.00 31.61 138 LYS C CA 1
ATOM 4218 C C . LYS C 1 140 ? 44.105 -28.504 80.374 1.00 31.63 138 LYS C C 1
ATOM 4219 O O . LYS C 1 140 ? 45.006 -28.022 79.690 1.00 31.57 138 LYS C O 1
ATOM 4225 N N . GLY C 1 141 ? 44.239 -28.771 81.671 1.00 31.26 139 GLY C N 1
ATOM 4226 C CA . GLY C 1 141 ? 45.486 -28.482 82.376 1.00 31.28 139 GLY C CA 1
ATOM 4227 C C . GLY C 1 141 ? 46.178 -29.698 82.977 1.00 30.97 139 GLY C C 1
ATOM 4228 O O . GLY C 1 141 ? 45.980 -30.826 82.548 1.00 31.21 139 GLY C O 1
ATOM 4229 N N . SER C 1 142 ? 47.001 -29.470 83.980 1.00 30.56 140 SER C N 1
ATOM 4230 C CA . SER C 1 142 ? 47.732 -30.560 84.565 1.00 30.14 140 SER C CA 1
ATOM 4231 C C . SER C 1 142 ? 47.538 -30.665 86.072 1.00 29.80 140 SER C C 1
ATOM 4232 O O . SER C 1 142 ? 48.237 -31.435 86.705 1.00 30.11 140 SER C O 1
ATOM 4235 N N . THR C 1 143 ? 46.579 -29.952 86.657 1.00 29.54 141 THR C N 1
ATOM 4236 C CA . THR C 1 143 ? 46.460 -30.007 88.122 1.00 29.28 141 THR C CA 1
ATOM 4237 C C . THR C 1 143 ? 45.886 -31.340 88.577 1.00 29.30 141 THR C C 1
ATOM 4238 O O . THR C 1 143 ? 45.219 -32.050 87.795 1.00 29.75 141 THR C O 1
ATOM 4242 N N . ASP C 1 144 ? 46.116 -31.664 89.841 1.00 28.30 142 ASP C N 1
ATOM 4243 C CA . ASP C 1 144 ? 45.450 -32.788 90.471 1.00 29.26 142 ASP C CA 1
ATOM 4244 C C . ASP C 1 144 ? 43.932 -32.547 90.648 1.00 28.92 142 ASP C C 1
ATOM 4245 O O . ASP C 1 144 ? 43.125 -33.482 90.480 1.00 28.87 142 ASP C O 1
ATOM 4250 N N . SER C 1 145 ? 43.557 -31.304 90.959 1.00 27.40 143 SER C N 1
ATOM 4251 C CA . SER C 1 145 ? 42.147 -30.956 91.229 1.00 26.83 143 SER C CA 1
ATOM 4252 C C . SER C 1 145 ? 41.242 -31.192 90.000 1.00 26.86 143 SER C C 1
ATOM 4253 O O . SER C 1 145 ? 40.098 -31.700 90.110 1.00 26.24 143 SER C O 1
ATOM 4256 N N . GLU C 1 146 ? 41.758 -30.820 88.840 1.00 25.73 144 GLU C N 1
ATOM 4257 C CA . GLU C 1 146 ? 41.036 -31.029 87.607 1.00 27.39 144 GLU C CA 1
ATOM 4258 C C . GLU C 1 146 ? 40.794 -32.530 87.375 1.00 27.36 144 GLU C C 1
ATOM 4259 O O . GLU C 1 146 ? 39.688 -32.945 86.961 1.00 28.56 144 GLU C O 1
ATOM 4265 N N . VAL C 1 147 ? 41.802 -33.350 87.632 1.00 26.98 145 VAL C N 1
ATOM 4266 C CA . VAL C 1 147 ? 41.612 -34.778 87.421 1.00 27.91 145 VAL C CA 1
ATOM 4267 C C . VAL C 1 147 ? 40.639 -35.324 88.457 1.00 28.27 145 VAL C C 1
ATOM 4268 O O . VAL C 1 147 ? 39.874 -36.224 88.176 1.00 28.78 145 VAL C O 1
ATOM 4272 N N . LEU C 1 148 ? 40.644 -34.771 89.659 1.00 28.27 146 LEU C N 1
ATOM 4273 C CA . LEU C 1 148 ? 39.711 -35.263 90.650 1.00 29.18 146 LEU C CA 1
ATOM 4274 C C . LEU C 1 148 ? 38.307 -35.063 90.138 1.00 27.48 146 LEU C C 1
ATOM 4275 O O . LEU C 1 148 ? 37.499 -35.963 90.223 1.00 28.26 146 LEU C O 1
ATOM 4280 N N . PHE C 1 149 ? 38.038 -33.859 89.625 1.00 25.78 147 PHE C N 1
ATOM 4281 C CA . PHE C 1 149 ? 36.740 -33.493 89.067 1.00 25.43 147 PHE C CA 1
ATOM 4282 C C . PHE C 1 149 ? 36.322 -34.409 87.923 1.00 24.84 147 PHE C C 1
ATOM 4283 O O . PHE C 1 149 ? 35.183 -34.917 87.901 1.00 22.99 147 PHE C O 1
ATOM 4291 N N . LEU C 1 150 ? 37.248 -34.622 86.980 1.00 24.47 148 LEU C N 1
ATOM 4292 C CA . LEU C 1 150 ? 36.925 -35.406 85.802 1.00 25.54 148 LEU C CA 1
ATOM 4293 C C . LEU C 1 150 ? 36.804 -36.922 86.109 1.00 25.90 148 LEU C C 1
ATOM 4294 O O . LEU C 1 150 ? 36.016 -37.647 85.446 1.00 26.32 148 LEU C O 1
ATOM 4299 N N . LEU C 1 151 ? 37.568 -37.386 87.101 1.00 25.94 149 LEU C N 1
ATOM 4300 C CA . LEU C 1 151 ? 37.418 -38.731 87.630 1.00 27.20 149 LEU C CA 1
ATOM 4301 C C . LEU C 1 151 ? 36.066 -38.910 88.325 1.00 26.48 149 LEU C C 1
ATOM 4302 O O . LEU C 1 151 ? 35.416 -39.912 88.115 1.00 27.30 149 LEU C O 1
ATOM 4307 N N . ALA C 1 152 ? 35.633 -37.940 89.124 1.00 25.78 150 ALA C N 1
ATOM 4308 C CA . ALA C 1 152 ? 34.291 -37.992 89.711 1.00 25.64 150 ALA C CA 1
ATOM 4309 C C . ALA C 1 152 ? 33.223 -38.031 88.641 1.00 26.11 150 ALA C C 1
ATOM 4310 O O . ALA C 1 152 ? 32.251 -38.771 88.780 1.00 27.36 150 ALA C O 1
ATOM 4312 N N . LEU C 1 153 ? 33.375 -37.239 87.579 1.00 26.10 151 LEU C N 1
ATOM 4313 C CA . LEU C 1 153 ? 32.400 -37.300 86.476 1.00 26.71 151 LEU C CA 1
ATOM 4314 C C . LEU C 1 153 ? 32.386 -38.713 85.867 1.00 27.22 151 LEU C C 1
ATOM 4315 O O . LEU C 1 153 ? 31.308 -39.302 85.669 1.00 26.46 151 LEU C O 1
ATOM 4320 N N . SER C 1 154 ? 33.591 -39.269 85.672 1.00 27.81 152 SER C N 1
ATOM 4321 C CA . SER C 1 154 ? 33.798 -40.618 85.134 1.00 27.63 152 SER C CA 1
ATOM 4322 C C . SER C 1 154 ? 33.207 -41.685 86.040 1.00 27.94 152 SER C C 1
ATOM 4323 O O . SER C 1 154 ? 32.853 -42.753 85.591 1.00 27.86 152 SER C O 1
ATOM 4326 N N . GLU C 1 155 ? 33.103 -41.380 87.325 1.00 28.48 153 GLU C N 1
ATOM 4327 C CA . GLU C 1 155 ? 32.573 -42.320 88.289 1.00 28.56 153 GLU C CA 1
ATOM 4328 C C . GLU C 1 155 ? 31.079 -42.107 88.540 1.00 28.61 153 GLU C C 1
ATOM 4329 O O . GLU C 1 155 ? 30.540 -42.691 89.484 1.00 29.56 153 GLU C O 1
ATOM 4335 N N . GLY C 1 156 ? 30.433 -41.233 87.763 1.00 28.18 154 GLY C N 1
ATOM 4336 C CA . GLY C 1 156 ? 28.969 -41.008 87.870 1.00 28.21 154 GLY C CA 1
ATOM 4337 C C . GLY C 1 156 ? 28.504 -39.814 88.715 1.00 28.60 154 GLY C C 1
ATOM 4338 O O . GLY C 1 156 ? 27.389 -39.829 89.246 1.00 27.66 154 GLY C O 1
ATOM 4339 N N . LEU C 1 157 ? 29.337 -38.773 88.831 1.00 28.02 155 LEU C N 1
ATOM 4340 C CA . LEU C 1 157 ? 28.938 -37.551 89.557 1.00 29.39 155 LEU C CA 1
ATOM 4341 C C . LEU C 1 157 ? 27.536 -37.040 89.153 1.00 29.40 155 LEU C C 1
ATOM 4342 O O . LEU C 1 157 ? 26.738 -36.647 90.014 1.00 29.14 155 LEU C O 1
ATOM 4347 N N . GLU C 1 158 ? 27.233 -37.058 87.856 1.00 29.45 156 GLU C N 1
ATOM 4348 C CA . GLU C 1 158 ? 25.916 -36.608 87.374 1.00 30.40 156 GLU C CA 1
ATOM 4349 C C . GLU C 1 158 ? 24.700 -37.319 88.018 1.00 30.77 156 GLU C C 1
ATOM 4350 O O . GLU C 1 158 ? 23.620 -36.725 88.139 1.00 29.91 156 GLU C O 1
ATOM 4356 N N . HIS C 1 159 ? 24.857 -38.574 88.432 1.00 31.03 157 HIS C N 1
ATOM 4357 C CA . HIS C 1 159 ? 23.727 -39.260 89.075 1.00 31.81 157 HIS C CA 1
ATOM 4358 C C . HIS C 1 159 ? 23.952 -39.615 90.565 1.00 31.40 157 HIS C C 1
ATOM 4359 O O . HIS C 1 159 ? 22.984 -39.795 91.307 1.00 29.74 157 HIS C O 1
ATOM 4366 N N . ASP C 1 160 ? 25.216 -39.650 91.015 1.00 31.57 158 ASP C N 1
ATOM 4367 C CA . ASP C 1 160 ? 25.540 -40.072 92.393 1.00 31.55 158 ASP C CA 1
ATOM 4368 C C . ASP C 1 160 ? 26.697 -39.232 92.933 1.00 31.45 158 ASP C C 1
ATOM 4369 O O . ASP C 1 160 ? 27.841 -39.675 92.947 1.00 30.97 158 ASP C O 1
ATOM 4374 N N . PRO C 1 161 ? 26.405 -37.995 93.355 1.00 31.24 159 PRO C N 1
ATOM 4375 C CA . PRO C 1 161 ? 27.555 -37.151 93.716 1.00 31.46 159 PRO C CA 1
ATOM 4376 C C . PRO C 1 161 ? 28.383 -37.732 94.859 1.00 30.98 159 PRO C C 1
ATOM 4377 O O . PRO C 1 161 ? 29.609 -37.779 94.755 1.00 31.41 159 PRO C O 1
ATOM 4381 N N . HIS C 1 162 ? 27.724 -38.173 95.925 1.00 30.86 160 HIS C N 1
ATOM 4382 C CA . HIS C 1 162 ? 28.421 -38.773 97.061 1.00 31.45 160 HIS C CA 1
ATOM 4383 C C . HIS C 1 162 ? 29.331 -39.939 96.635 1.00 30.02 160 HIS C C 1
ATOM 4384 O O . HIS C 1 162 ? 30.541 -39.875 96.824 1.00 29.93 160 HIS C O 1
ATOM 4391 N N . GLY C 1 163 ? 28.748 -40.993 96.062 1.00 28.81 161 GLY C N 1
ATOM 4392 C CA . GLY C 1 163 ? 29.509 -42.179 95.651 1.00 27.63 161 GLY C CA 1
ATOM 4393 C C . GLY C 1 163 ? 30.644 -41.887 94.677 1.00 28.09 161 GLY C C 1
ATOM 4394 O O . GLY C 1 163 ? 31.745 -42.401 94.824 1.00 27.24 161 GLY C O 1
ATOM 4395 N N . ALA C 1 164 ? 30.373 -41.071 93.661 1.00 27.44 162 ALA C N 1
ATOM 4396 C CA . ALA C 1 164 ? 31.367 -40.796 92.603 1.00 27.48 162 ALA C CA 1
ATOM 4397 C C . ALA C 1 164 ? 32.612 -40.073 93.111 1.00 26.97 162 ALA C C 1
ATOM 4398 O O . ALA C 1 164 ? 33.742 -40.406 92.726 1.00 26.71 162 ALA C O 1
ATOM 4400 N N . LEU C 1 165 ? 32.413 -39.043 93.933 1.00 27.08 163 LEU C N 1
ATOM 4401 C CA . LEU C 1 165 ? 33.574 -38.354 94.511 1.00 27.13 163 LEU C CA 1
ATOM 4402 C C . LEU C 1 165 ? 34.369 -39.336 95.423 1.00 27.34 163 LEU C C 1
ATOM 4403 O O . LEU C 1 165 ? 35.603 -39.384 95.348 1.00 26.84 163 LEU C O 1
ATOM 4408 N N . ALA C 1 166 ? 33.654 -40.103 96.268 1.00 26.09 164 ALA C N 1
ATOM 4409 C CA . ALA C 1 166 ? 34.281 -41.125 97.112 1.00 26.10 164 ALA C CA 1
ATOM 4410 C C . ALA C 1 166 ? 35.189 -42.032 96.279 1.00 26.33 164 ALA C C 1
ATOM 4411 O O . ALA C 1 166 ? 36.332 -42.282 96.657 1.00 25.88 164 ALA C O 1
ATOM 4413 N N . ARG C 1 167 ? 34.676 -42.527 95.161 1.00 25.82 165 ARG C N 1
ATOM 4414 C CA . ARG C 1 167 ? 35.447 -43.426 94.303 1.00 26.49 165 ARG C CA 1
ATOM 4415 C C . ARG C 1 167 ? 36.594 -42.693 93.586 1.00 26.28 165 ARG C C 1
ATOM 4416 O O . ARG C 1 167 ? 37.669 -43.243 93.372 1.00 26.66 165 ARG C O 1
ATOM 4424 N N . ALA C 1 168 ? 36.353 -41.462 93.156 1.00 25.70 166 ALA C N 1
ATOM 4425 C CA . ALA C 1 168 ? 37.427 -40.715 92.511 1.00 25.07 166 ALA C CA 1
ATOM 4426 C C . ALA C 1 168 ? 38.568 -40.458 93.506 1.00 24.81 166 ALA C C 1
ATOM 4427 O O . ALA C 1 168 ? 39.747 -40.658 93.200 1.00 24.44 166 ALA C O 1
ATOM 4429 N N . ILE C 1 169 ? 38.215 -40.026 94.702 1.00 25.29 167 ILE C N 1
ATOM 4430 C CA . ILE C 1 169 ? 39.219 -39.849 95.763 1.00 26.26 167 ILE C CA 1
ATOM 4431 C C . ILE C 1 169 ? 39.991 -41.134 96.134 1.00 26.55 167 ILE C C 1
ATOM 4432 O O . ILE C 1 169 ? 41.232 -41.120 96.228 1.00 26.29 167 ILE C O 1
ATOM 4437 N N . ALA C 1 170 ? 39.289 -42.251 96.333 1.00 26.89 168 ALA C N 1
ATOM 4438 C CA . ALA C 1 170 ? 40.000 -43.518 96.624 1.00 27.74 168 ALA C CA 1
ATOM 4439 C C . ALA C 1 170 ? 40.994 -43.867 95.494 1.00 28.24 168 ALA C C 1
ATOM 4440 O O . ALA C 1 170 ? 42.102 -44.307 95.737 1.00 26.92 168 ALA C O 1
ATOM 4442 N N . ARG C 1 171 ? 40.606 -43.661 94.246 1.00 28.42 169 ARG C N 1
ATOM 4443 C CA . ARG C 1 171 ? 41.552 -44.032 93.205 1.00 29.30 169 ARG C CA 1
ATOM 4444 C C . ARG C 1 171 ? 42.801 -43.153 93.273 1.00 28.43 169 ARG C C 1
ATOM 4445 O O . ARG C 1 171 ? 43.909 -43.648 93.151 1.00 26.82 169 ARG C O 1
ATOM 4453 N N . LEU C 1 172 ? 42.623 -41.831 93.418 1.00 28.23 170 LEU C N 1
ATOM 4454 C CA . LEU C 1 172 ? 43.824 -40.929 93.455 1.00 27.75 170 LEU C CA 1
ATOM 4455 C C . LEU C 1 172 ? 44.658 -41.119 94.696 1.00 26.49 170 LEU C C 1
ATOM 4456 O O . LEU C 1 172 ? 45.893 -41.130 94.636 1.00 26.84 170 LEU C O 1
ATOM 4461 N N . GLU C 1 173 ? 43.998 -41.248 95.846 1.00 25.76 171 GLU C N 1
ATOM 4462 C CA . GLU C 1 173 ? 44.751 -41.530 97.085 1.00 25.74 171 GLU C CA 1
ATOM 4463 C C . GLU C 1 173 ? 45.621 -42.809 96.944 1.00 26.12 171 GLU C C 1
ATOM 4464 O O . GLU C 1 173 ? 46.778 -42.835 97.410 1.00 26.58 171 GLU C O 1
ATOM 4470 N N . GLY C 1 174 ? 45.077 -43.855 96.322 1.00 25.60 172 GLY C N 1
ATOM 4471 C CA . GLY C 1 174 ? 45.844 -45.106 96.148 1.00 26.43 172 GLY C CA 1
ATOM 4472 C C . GLY C 1 174 ? 46.988 -44.966 95.138 1.00 26.26 172 GLY C C 1
ATOM 4473 O O . GLY C 1 174 ? 48.072 -45.501 95.334 1.00 27.22 172 GLY C O 1
ATOM 4474 N N . LEU C 1 175 ? 46.778 -44.205 94.072 1.00 26.17 173 LEU C N 1
ATOM 4475 C CA . LEU C 1 175 ? 47.891 -43.853 93.181 1.00 26.15 173 LEU C CA 1
ATOM 4476 C C . LEU C 1 175 ? 48.984 -43.093 93.929 1.00 26.65 173 LEU C C 1
ATOM 4477 O O . LEU C 1 175 ? 50.191 -43.381 93.762 1.00 27.12 173 LEU C O 1
ATOM 4482 N N . SER C 1 176 ? 48.593 -42.136 94.779 1.00 25.67 174 SER C N 1
ATOM 4483 C CA . SER C 1 176 ? 49.609 -41.457 95.618 1.00 25.88 174 SER C CA 1
ATOM 4484 C C . SER C 1 176 ? 50.367 -42.451 96.579 1.00 27.04 174 SER C C 1
ATOM 4485 O O . SER C 1 176 ? 51.603 -42.412 96.743 1.00 26.37 174 SER C O 1
ATOM 4488 N N . ARG C 1 177 ? 49.623 -43.332 97.234 1.00 27.58 175 ARG C N 1
ATOM 4489 C CA . ARG C 1 177 ? 50.254 -44.324 98.097 1.00 29.08 175 ARG C CA 1
ATOM 4490 C C . ARG C 1 177 ? 51.275 -45.103 97.288 1.00 29.20 175 ARG C C 1
ATOM 4491 O O . ARG C 1 177 ? 52.370 -45.342 97.733 1.00 28.67 175 ARG C O 1
ATOM 4499 N N . ALA C 1 178 ? 50.899 -45.469 96.073 1.00 30.68 176 ALA C N 1
ATOM 4500 C CA . ALA C 1 178 ? 51.727 -46.322 95.233 1.00 31.40 176 ALA C CA 1
ATOM 4501 C C . ALA C 1 178 ? 52.893 -45.566 94.606 1.00 32.18 176 ALA C C 1
ATOM 4502 O O . ALA C 1 178 ? 54.030 -46.067 94.564 1.00 33.16 176 ALA C O 1
ATOM 4504 N N . HIS C 1 179 ? 52.643 -44.370 94.101 1.00 32.06 177 HIS C N 1
ATOM 4505 C CA . HIS C 1 179 ? 53.705 -43.701 93.359 1.00 32.73 177 HIS C CA 1
ATOM 4506 C C . HIS C 1 179 ? 54.097 -42.331 93.871 1.00 32.16 177 HIS C C 1
ATOM 4507 O O . HIS C 1 179 ? 55.030 -41.733 93.358 1.00 32.20 177 HIS C O 1
ATOM 4514 N N . GLY C 1 180 ? 53.361 -41.795 94.832 1.00 32.39 178 GLY C N 1
ATOM 4515 C CA . GLY C 1 180 ? 53.611 -40.424 95.238 1.00 32.39 178 GLY C CA 1
ATOM 4516 C C . GLY C 1 180 ? 54.238 -40.329 96.610 1.00 33.53 178 GLY C C 1
ATOM 4517 O O . GLY C 1 180 ? 55.061 -41.164 97.027 1.00 33.80 178 GLY C O 1
ATOM 4518 N N . THR C 1 181 ? 53.880 -39.271 97.323 1.00 33.61 179 THR C N 1
ATOM 4519 C CA . THR C 1 181 ? 54.333 -39.153 98.674 1.00 32.74 179 THR C CA 1
ATOM 4520 C C . THR C 1 181 ? 53.171 -38.636 99.477 1.00 31.58 179 THR C C 1
ATOM 4521 O O . THR C 1 181 ? 52.037 -38.452 99.012 1.00 31.43 179 THR C O 1
ATOM 4525 N N . THR C 1 182 ? 53.519 -38.375 100.706 1.00 29.07 180 THR C N 1
ATOM 4526 C CA . THR C 1 182 ? 52.643 -37.974 101.724 1.00 28.26 180 THR C CA 1
ATOM 4527 C C . THR C 1 182 ? 52.535 -36.443 101.594 1.00 26.61 180 THR C C 1
ATOM 4528 O O . THR C 1 182 ? 53.457 -35.800 101.112 1.00 25.89 180 THR C O 1
ATOM 4532 N N . PRO C 1 183 ? 51.395 -35.861 101.951 1.00 25.56 181 PRO C N 1
ATOM 4533 C CA . PRO C 1 183 ? 50.134 -36.510 102.286 1.00 25.00 181 PRO C CA 1
ATOM 4534 C C . PRO C 1 183 ? 49.404 -37.033 101.020 1.00 25.92 181 PRO C C 1
ATOM 4535 O O . PRO C 1 183 ? 49.327 -36.338 99.993 1.00 25.07 181 PRO C O 1
ATOM 4539 N N . HIS C 1 184 ? 48.858 -38.237 101.114 1.00 25.30 182 HIS C N 1
ATOM 4540 C CA . HIS C 1 184 ? 48.279 -38.896 99.964 1.00 25.17 182 HIS C CA 1
ATOM 4541 C C . HIS C 1 184 ? 46.979 -38.215 99.504 1.00 25.82 182 HIS C C 1
ATOM 4542 O O . HIS C 1 184 ? 46.732 -38.107 98.318 1.00 25.84 182 HIS C O 1
ATOM 4557 N N . ARG C 1 186 ? 44.513 -34.658 100.627 1.00 26.31 184 ARG C N 1
ATOM 4558 C CA . ARG C 1 186 ? 43.905 -33.595 101.426 1.00 25.83 184 ARG C CA 1
ATOM 4559 C C . ARG C 1 186 ? 42.860 -32.903 100.540 1.00 26.70 184 ARG C C 1
ATOM 4560 O O . ARG C 1 186 ? 43.203 -32.433 99.455 1.00 25.80 184 ARG C O 1
ATOM 4568 N N . LEU C 1 187 ? 41.612 -32.816 101.015 1.00 25.33 185 LEU C N 1
ATOM 4569 C CA . LEU C 1 187 ? 40.546 -32.272 100.241 1.00 25.80 185 LEU C CA 1
ATOM 4570 C C . LEU C 1 187 ? 39.531 -31.484 101.080 1.00 26.26 185 LEU C C 1
ATOM 4571 O O . LEU C 1 187 ? 38.967 -31.998 102.046 1.00 24.98 185 LEU C O 1
ATOM 4576 N N . SER C 1 188 ? 39.328 -30.223 100.722 1.00 26.50 186 SER C N 1
ATOM 4577 C CA . SER C 1 188 ? 38.014 -29.616 100.888 1.00 27.78 186 SER C CA 1
ATOM 4578 C C . SER C 1 188 ? 37.614 -29.187 99.479 1.00 27.93 186 SER C C 1
ATOM 4579 O O . SER C 1 188 ? 38.461 -28.696 98.695 1.00 28.72 186 SER C O 1
ATOM 4582 N N . ALA C 1 189 ? 36.374 -29.499 99.117 1.00 26.32 187 ALA C N 1
ATOM 4583 C CA . ALA C 1 189 ? 35.864 -29.276 97.775 1.00 26.00 187 ALA C CA 1
ATOM 4584 C C . ALA C 1 189 ? 34.481 -28.668 97.850 1.00 25.36 187 ALA C C 1
ATOM 4585 O O . ALA C 1 189 ? 33.679 -29.007 98.753 1.00 25.89 187 ALA C O 1
ATOM 4587 N N . ALA C 1 190 ? 34.200 -27.770 96.922 1.00 25.42 188 ALA C N 1
ATOM 4588 C CA . ALA C 1 190 ? 32.839 -27.263 96.712 1.00 25.53 188 ALA C CA 1
ATOM 4589 C C . ALA C 1 190 ? 32.483 -27.539 95.297 1.00 25.74 188 ALA C C 1
ATOM 4590 O O . ALA C 1 190 ? 33.313 -27.345 94.402 1.00 24.86 188 ALA C O 1
ATOM 4592 N N . PHE C 1 191 ? 31.246 -27.995 95.081 1.00 25.10 189 PHE C N 1
ATOM 4593 C CA . PHE C 1 191 ? 30.812 -28.364 93.747 1.00 24.49 189 PHE C CA 1
ATOM 4594 C C . PHE C 1 191 ? 29.302 -28.268 93.629 1.00 25.15 189 PHE C C 1
ATOM 4595 O O . PHE C 1 191 ? 28.577 -28.320 94.652 1.00 25.65 189 PHE C O 1
ATOM 4603 N N . SER C 1 192 ? 28.826 -28.086 92.401 1.00 25.07 190 SER C N 1
ATOM 4604 C CA . SER C 1 192 ? 27.399 -27.801 92.190 1.00 25.84 190 SER C CA 1
ATOM 4605 C C . SER C 1 192 ? 26.927 -28.251 90.800 1.00 25.31 190 SER C C 1
ATOM 4606 O O . SER C 1 192 ? 27.732 -28.340 89.867 1.00 25.16 190 SER C O 1
ATOM 4609 N N . ASP C 1 193 ? 25.626 -28.508 90.668 1.00 25.37 191 ASP C N 1
ATOM 4610 C CA . ASP C 1 193 ? 25.030 -28.757 89.354 1.00 25.50 191 ASP C CA 1
ATOM 4611 C C . ASP C 1 193 ? 24.080 -27.646 88.906 1.00 26.41 191 ASP C C 1
ATOM 4612 O O . ASP C 1 193 ? 23.311 -27.867 87.989 1.00 26.59 191 ASP C O 1
ATOM 4617 N N . GLY C 1 194 ? 24.095 -26.478 89.558 1.00 26.80 192 GLY C N 1
ATOM 4618 C CA . GLY C 1 194 ? 23.157 -25.410 89.188 1.00 27.43 192 GLY C CA 1
ATOM 4619 C C . GLY C 1 194 ? 21.941 -25.340 90.091 1.00 28.07 192 GLY C C 1
ATOM 4620 O O . GLY C 1 194 ? 21.253 -24.331 90.117 1.00 27.36 192 GLY C O 1
ATOM 4621 N N . GLN C 1 195 ? 21.686 -26.404 90.850 1.00 27.55 193 GLN C N 1
ATOM 4622 C CA . GLN C 1 195 ? 20.475 -26.470 91.693 1.00 28.33 193 GLN C CA 1
ATOM 4623 C C . GLN C 1 195 ? 20.861 -26.722 93.146 1.00 27.30 193 GLN C C 1
ATOM 4624 O O . GLN C 1 195 ? 20.301 -26.120 94.063 1.00 26.65 193 GLN C O 1
ATOM 4630 N N . THR C 1 196 ? 21.828 -27.624 93.332 1.00 26.23 194 THR C N 1
ATOM 4631 C CA . THR C 1 196 ? 22.292 -28.028 94.653 1.00 25.68 194 THR C CA 1
ATOM 4632 C C . THR C 1 196 ? 23.750 -27.602 94.857 1.00 25.25 194 THR C C 1
ATOM 4633 O O . THR C 1 196 ? 24.548 -27.635 93.915 1.00 25.47 194 THR C O 1
ATOM 4637 N N . LEU C 1 197 ? 24.086 -27.146 96.059 1.00 23.90 195 LEU C N 1
ATOM 4638 C CA . LEU C 1 197 ? 25.466 -26.902 96.403 1.00 24.16 195 LEU C CA 1
ATOM 4639 C C . LEU C 1 197 ? 25.978 -28.029 97.327 1.00 24.55 195 LEU C C 1
ATOM 4640 O O . LEU C 1 197 ? 25.314 -28.377 98.312 1.00 23.43 195 LEU C O 1
ATOM 4645 N N . TYR C 1 198 ? 27.122 -28.633 96.960 1.00 23.83 196 TYR C N 1
ATOM 4646 C CA . TYR C 1 198 ? 27.793 -29.651 97.784 1.00 23.85 196 TYR C CA 1
ATOM 4647 C C . TYR C 1 198 ? 29.150 -29.159 98.275 1.00 23.93 196 TYR C C 1
ATOM 4648 O O . TYR C 1 198 ? 29.853 -28.395 97.589 1.00 24.26 196 TYR C O 1
ATOM 4657 N N . ALA C 1 199 ? 29.532 -29.625 99.457 1.00 24.44 197 ALA C N 1
ATOM 4658 C CA . ALA C 1 199 ? 30.907 -29.448 99.951 1.00 24.87 197 ALA C CA 1
ATOM 4659 C C . ALA C 1 199 ? 31.321 -30.703 100.682 1.00 24.94 197 ALA C C 1
ATOM 4660 O O . ALA C 1 199 ? 30.488 -31.373 101.344 1.00 25.78 197 ALA C O 1
ATOM 4662 N N . ALA C 1 200 ? 32.603 -31.016 100.614 1.00 24.65 198 ALA C N 1
ATOM 4663 C CA . ALA C 1 200 ? 33.090 -32.233 101.224 1.00 25.03 198 ALA C CA 1
ATOM 4664 C C . ALA C 1 200 ? 34.466 -31.982 101.828 1.00 25.01 198 ALA C C 1
ATOM 4665 O O . ALA C 1 200 ? 35.255 -31.197 101.290 1.00 25.43 198 ALA C O 1
ATOM 4667 N N . ARG C 1 201 ? 34.745 -32.624 102.949 1.00 24.71 199 ARG C N 1
ATOM 4668 C CA . ARG C 1 201 ? 36.034 -32.469 103.626 1.00 24.89 199 ARG C CA 1
ATOM 4669 C C . ARG C 1 201 ? 36.604 -33.836 104.019 1.00 24.49 199 ARG C C 1
ATOM 4670 O O . ARG C 1 201 ? 35.953 -34.605 104.723 1.00 24.11 199 ARG C O 1
ATOM 4678 N N . TYR C 1 202 ? 37.797 -34.158 103.509 1.00 25.13 200 TYR C N 1
ATOM 4679 C CA . TYR C 1 202 ? 38.452 -35.461 103.782 1.00 24.83 200 TYR C CA 1
ATOM 4680 C C . TYR C 1 202 ? 39.983 -35.358 103.725 1.00 25.20 200 TYR C C 1
ATOM 4681 O O . TYR C 1 202 ? 40.525 -34.616 102.902 1.00 26.37 200 TYR C O 1
ATOM 4690 N N . SER C 1 203 ? 40.672 -36.162 104.523 1.00 24.75 201 SER C N 1
ATOM 4691 C CA . SER C 1 203 ? 42.122 -36.243 104.481 1.00 24.42 201 SER C CA 1
ATOM 4692 C C . SER C 1 203 ? 42.591 -37.623 104.849 1.00 23.79 201 SER C C 1
ATOM 4693 O O . SER C 1 203 ? 42.020 -38.253 105.755 1.00 23.19 201 SER C O 1
ATOM 4696 N N . SER C 1 204 ? 43.701 -38.037 104.240 1.00 22.66 202 SER C N 1
ATOM 4697 C CA . SER C 1 204 ? 44.401 -39.260 104.639 1.00 23.66 202 SER C CA 1
ATOM 4698 C C . SER C 1 204 ? 45.225 -39.128 105.937 1.00 23.68 202 SER C C 1
ATOM 4699 O O . SER C 1 204 ? 45.852 -40.098 106.380 1.00 23.57 202 SER C O 1
ATOM 4702 N N . ASP C 1 205 ? 45.274 -37.938 106.525 1.00 23.00 203 ASP C N 1
ATOM 4703 C CA . ASP C 1 205 ? 46.059 -37.760 107.771 1.00 23.61 203 ASP C CA 1
ATOM 4704 C C . ASP C 1 205 ? 45.339 -36.743 108.617 1.00 23.76 203 ASP C C 1
ATOM 4705 O O . ASP C 1 205 ? 44.173 -36.434 108.340 1.00 23.98 203 ASP C O 1
ATOM 4710 N N . HIS C 1 206 ? 46.011 -36.180 109.603 1.00 24.19 204 HIS C N 1
ATOM 4711 C CA . HIS C 1 206 ? 45.312 -35.315 110.552 1.00 25.49 204 HIS C CA 1
ATOM 4712 C C . HIS C 1 206 ? 44.983 -33.916 110.117 1.00 25.16 204 HIS C C 1
ATOM 4713 O O . HIS C 1 206 ? 44.223 -33.211 110.802 1.00 25.99 204 HIS C O 1
ATOM 4720 N N . ILE C 1 207 ? 45.528 -33.487 108.996 1.00 24.99 205 ILE C N 1
ATOM 4721 C CA . ILE C 1 207 ? 45.232 -32.125 108.545 1.00 25.39 205 ILE C CA 1
ATOM 4722 C C . ILE C 1 207 ? 44.246 -32.124 107.386 1.00 25.25 205 ILE C C 1
ATOM 4723 O O . ILE C 1 207 ? 44.503 -32.724 106.334 1.00 24.29 205 ILE C O 1
ATOM 4728 N N . ALA C 1 208 ? 43.102 -31.487 107.578 1.00 25.42 206 ALA C N 1
ATOM 4729 C CA . ALA C 1 208 ? 42.190 -31.326 106.434 1.00 27.72 206 ALA C CA 1
ATOM 4730 C C . ALA C 1 208 ? 41.816 -29.863 106.274 1.00 27.86 206 ALA C C 1
ATOM 4731 O O . ALA C 1 208 ? 41.383 -29.222 107.253 1.00 27.20 206 ALA C O 1
ATOM 4733 N N . PRO C 1 209 ? 41.969 -29.329 105.050 1.00 28.34 207 PRO C N 1
ATOM 4734 C CA . PRO C 1 209 ? 41.599 -27.934 104.818 1.00 28.45 207 PRO C CA 1
ATOM 4735 C C . PRO C 1 209 ? 40.206 -27.653 105.394 1.00 28.43 207 PRO C C 1
ATOM 4736 O O . PRO C 1 209 ? 39.304 -28.475 105.296 1.00 28.47 207 PRO C O 1
ATOM 4740 N N . SER C 1 210 ? 40.049 -26.509 106.027 1.00 28.70 208 SER C N 1
ATOM 4741 C CA . SER C 1 210 ? 38.884 -26.295 106.847 1.00 28.97 208 SER C CA 1
ATOM 4742 C C . SER C 1 210 ? 37.657 -25.951 105.988 1.00 28.53 208 SER C C 1
ATOM 4743 O O . SER C 1 210 ? 37.770 -25.470 104.855 1.00 28.46 208 SER C O 1
ATOM 4746 N N . VAL C 1 211 ? 36.489 -26.256 106.531 1.00 27.65 209 VAL C N 1
ATOM 4747 C CA . VAL C 1 211 ? 35.232 -25.886 105.935 1.00 27.54 209 VAL C CA 1
ATOM 4748 C C . VAL C 1 211 ? 34.237 -25.443 107.000 1.00 27.47 209 VAL C C 1
ATOM 4749 O O . VAL C 1 211 ? 34.008 -26.179 107.944 1.00 26.71 209 VAL C O 1
ATOM 4753 N N . TYR C 1 212 ? 33.653 -24.247 106.822 1.00 27.78 210 TYR C N 1
ATOM 4754 C CA . TYR C 1 212 ? 32.564 -23.731 107.678 1.00 28.17 210 TYR C CA 1
ATOM 4755 C C . TYR C 1 212 ? 31.414 -23.254 106.799 1.00 28.57 210 TYR C C 1
ATOM 4756 O O . TYR C 1 212 ? 31.627 -22.848 105.649 1.00 28.01 210 TYR C O 1
ATOM 4765 N N . TYR C 1 213 ? 30.205 -23.286 107.355 1.00 28.52 211 TYR C N 1
ATOM 4766 C CA . TYR C 1 213 ? 29.030 -22.817 106.644 1.00 29.11 211 TYR C CA 1
ATOM 4767 C C . TYR C 1 213 ? 28.035 -22.214 107.620 1.00 29.68 211 TYR C C 1
ATOM 4768 O O . TYR C 1 213 ? 28.026 -22.566 108.794 1.00 29.28 211 TYR C O 1
ATOM 4777 N N . ARG C 1 214 ? 27.195 -21.318 107.119 1.00 30.80 212 ARG C N 1
ATOM 4778 C CA . ARG C 1 214 ? 26.254 -20.565 107.959 1.00 32.39 212 ARG C CA 1
ATOM 4779 C C . ARG C 1 214 ? 25.195 -19.919 107.068 1.00 32.07 212 ARG C C 1
ATOM 4780 O O . ARG C 1 214 ? 25.463 -19.564 105.895 1.00 32.33 212 ARG C O 1
ATOM 4788 N N . TYR C 1 215 ? 23.977 -19.849 107.597 1.00 31.71 213 TYR C N 1
ATOM 4789 C CA . TYR C 1 215 ? 22.878 -19.182 106.933 1.00 31.93 213 TYR C CA 1
ATOM 4790 C C . TYR C 1 215 ? 22.942 -17.699 107.246 1.00 32.51 213 TYR C C 1
ATOM 4791 O O . TYR C 1 215 ? 23.035 -17.301 108.405 1.00 31.79 213 TYR C O 1
ATOM 4800 N N . SER C 1 216 ? 22.906 -16.885 106.197 1.00 33.39 214 SER C N 1
ATOM 4801 C CA . SER C 1 216 ? 23.016 -15.440 106.332 1.00 34.55 214 SER C CA 1
ATOM 4802 C C . SER C 1 216 ? 21.645 -14.786 106.102 1.00 35.17 214 SER C C 1
ATOM 4803 O O . SER C 1 216 ? 21.170 -14.724 104.971 1.00 35.49 214 SER C O 1
ATOM 4806 N N . HIS C 1 217 ? 21.002 -14.317 107.176 1.00 36.07 215 HIS C N 1
ATOM 4807 C CA . HIS C 1 217 ? 19.664 -13.713 107.065 1.00 36.65 215 HIS C CA 1
ATOM 4808 C C . HIS C 1 217 ? 19.668 -12.446 106.196 1.00 36.87 215 HIS C C 1
ATOM 4809 O O . HIS C 1 217 ? 18.754 -12.225 105.394 1.00 36.56 215 HIS C O 1
ATOM 4816 N N . ALA C 1 218 ? 20.729 -11.652 106.325 1.00 36.87 216 ALA C N 1
ATOM 4817 C CA . ALA C 1 218 ? 20.935 -10.481 105.477 1.00 36.32 216 ALA C CA 1
ATOM 4818 C C . ALA C 1 218 ? 20.826 -10.850 103.999 1.00 36.04 216 ALA C C 1
ATOM 4819 O O . ALA C 1 218 ? 20.068 -10.227 103.253 1.00 35.95 216 ALA C O 1
ATOM 4821 N N . ARG C 1 219 ? 21.569 -11.865 103.568 1.00 35.39 217 ARG C N 1
ATOM 4822 C CA . ARG C 1 219 ? 21.511 -12.256 102.157 1.00 35.00 217 ARG C CA 1
ATOM 4823 C C . ARG C 1 219 ? 20.366 -13.214 101.857 1.00 34.37 217 ARG C C 1
ATOM 4824 O O . ARG C 1 219 ? 19.929 -13.335 100.706 1.00 33.79 217 ARG C O 1
ATOM 4832 N N . GLN C 1 220 ? 19.868 -13.887 102.891 1.00 33.69 218 GLN C N 1
ATOM 4833 C CA . GLN C 1 220 ? 18.883 -14.935 102.678 1.00 33.55 218 GLN C CA 1
ATOM 4834 C C . GLN C 1 220 ? 19.499 -16.015 101.798 1.00 32.95 218 GLN C C 1
ATOM 4835 O O . GLN C 1 220 ? 19.043 -16.258 100.680 1.00 32.43 218 GLN C O 1
ATOM 4841 N N . GLY C 1 221 ? 20.558 -16.641 102.302 1.00 32.49 219 GLY C N 1
ATOM 4842 C CA . GLY C 1 221 ? 21.178 -17.770 101.611 1.00 32.00 219 GLY C CA 1
ATOM 4843 C C . GLY C 1 221 ? 22.300 -18.351 102.430 1.00 31.67 219 GLY C C 1
ATOM 4844 O O . GLY C 1 221 ? 22.706 -17.773 103.440 1.00 32.12 219 GLY C O 1
ATOM 4845 N N . TRP C 1 222 ? 22.809 -19.497 101.994 1.00 31.49 220 TRP C N 1
ATOM 4846 C CA . TRP C 1 222 ? 23.892 -20.184 102.701 1.00 30.70 220 TRP C CA 1
ATOM 4847 C C . TRP C 1 222 ? 25.267 -19.788 102.179 1.00 30.43 220 TRP C C 1
ATOM 4848 O O . TRP C 1 222 ? 25.483 -19.681 100.967 1.00 31.09 220 TRP C O 1
ATOM 4859 N N . ALA C 1 223 ? 26.197 -19.581 103.107 1.00 30.18 221 ALA C N 1
ATOM 4860 C CA . ALA C 1 223 ? 27.585 -19.338 102.780 1.00 29.98 221 ALA C CA 1
ATOM 4861 C C . ALA C 1 223 ? 28.406 -20.498 103.328 1.00 30.41 221 ALA C C 1
ATOM 4862 O O . ALA C 1 223 ? 28.203 -20.915 104.469 1.00 29.72 221 ALA C O 1
ATOM 4864 N N . VAL C 1 224 ? 29.306 -21.017 102.483 1.00 30.33 222 VAL C N 1
ATOM 4865 C CA . VAL C 1 224 ? 30.229 -22.088 102.813 1.00 30.45 222 VAL C CA 1
ATOM 4866 C C . VAL C 1 224 ? 31.624 -21.599 102.445 1.00 30.71 222 VAL C C 1
ATOM 4867 O O . VAL C 1 224 ? 31.869 -21.155 101.301 1.00 29.86 222 VAL C O 1
ATOM 4871 N N . VAL C 1 225 ? 32.536 -21.689 103.397 1.00 30.24 223 VAL C N 1
ATOM 4872 C CA . VAL C 1 225 ? 33.892 -21.188 103.180 1.00 32.15 223 VAL C CA 1
ATOM 4873 C C . VAL C 1 225 ? 34.927 -22.213 103.612 1.00 32.53 223 VAL C C 1
ATOM 4874 O O . VAL C 1 225 ? 34.662 -23.025 104.486 1.00 32.53 223 VAL C O 1
ATOM 4878 N N . SER C 1 226 ? 36.099 -22.178 102.981 1.00 34.39 224 SER C N 1
ATOM 4879 C CA . SER C 1 226 ? 37.246 -23.026 103.389 1.00 35.95 224 SER C CA 1
ATOM 4880 C C . SER C 1 226 ? 38.465 -22.148 103.565 1.00 37.46 224 SER C C 1
ATOM 4881 O O . SER C 1 226 ? 38.815 -21.378 102.664 1.00 37.12 224 SER C O 1
ATOM 4884 N N . GLU C 1 227 ? 39.121 -22.297 104.716 1.00 40.00 225 GLU C N 1
ATOM 4885 C CA . GLU C 1 227 ? 40.272 -21.459 105.104 1.00 42.10 225 GLU C CA 1
ATOM 4886 C C . GLU C 1 227 ? 39.980 -19.939 105.056 1.00 42.33 225 GLU C C 1
ATOM 4887 O O . GLU C 1 227 ? 40.758 -19.182 104.464 1.00 42.87 225 GLU C O 1
ATOM 4893 N N . PRO C 1 228 ? 38.854 -19.487 105.662 1.00 42.51 226 PRO C N 1
ATOM 4894 C CA . PRO C 1 228 ? 38.650 -18.037 105.792 1.00 42.78 226 PRO C CA 1
ATOM 4895 C C . PRO C 1 228 ? 39.716 -17.410 106.720 1.00 43.46 226 PRO C C 1
ATOM 4896 O O . PRO C 1 228 ? 39.646 -16.217 107.058 1.00 44.17 226 PRO C O 1
ATOM 4900 N N . TRP C 1 236 ? 29.108 -19.712 112.712 1.00 30.97 234 TRP C N 1
ATOM 4901 C CA . TRP C 1 236 ? 29.584 -20.646 111.693 1.00 31.42 234 TRP C CA 1
ATOM 4902 C C . TRP C 1 236 ? 29.560 -22.085 112.194 1.00 31.11 234 TRP C C 1
ATOM 4903 O O . TRP C 1 236 ? 29.987 -22.360 113.299 1.00 31.04 234 TRP C O 1
ATOM 4914 N N . THR C 1 237 ? 29.090 -23.005 111.357 1.00 31.03 235 THR C N 1
ATOM 4915 C CA . THR C 1 237 ? 29.133 -24.424 111.681 1.00 31.10 235 THR C CA 1
ATOM 4916 C C . THR C 1 237 ? 30.333 -25.084 110.996 1.00 31.18 235 THR C C 1
ATOM 4917 O O . THR C 1 237 ? 30.507 -24.969 109.776 1.00 30.70 235 THR C O 1
ATOM 4921 N N . GLU C 1 238 ? 31.169 -25.763 111.774 1.00 31.16 236 GLU C N 1
ATOM 4922 C CA . GLU C 1 238 ? 32.292 -26.454 111.164 1.00 32.79 236 GLU C CA 1
ATOM 4923 C C . GLU C 1 238 ? 31.859 -27.750 110.485 1.00 32.86 236 GLU C C 1
ATOM 4924 O O . GLU C 1 238 ? 31.196 -28.584 111.088 1.00 33.46 236 GLU C O 1
ATOM 4930 N N . LEU C 1 239 ? 32.222 -27.915 109.225 1.00 32.85 237 LEU C N 1
ATOM 4931 C CA . LEU C 1 239 ? 32.088 -29.231 108.613 1.00 33.02 237 LEU C CA 1
ATOM 4932 C C . LEU C 1 239 ? 33.310 -30.060 109.025 1.00 33.35 237 LEU C C 1
ATOM 4933 O O . LEU C 1 239 ? 34.440 -29.725 108.672 1.00 33.52 237 LEU C O 1
ATOM 4938 N N . ARG C 1 240 ? 33.088 -31.110 109.812 1.00 33.65 238 ARG C N 1
ATOM 4939 C CA . ARG C 1 240 ? 34.193 -31.959 110.275 1.00 34.09 238 ARG C CA 1
ATOM 4940 C C . ARG C 1 240 ? 34.764 -32.824 109.138 1.00 33.37 238 ARG C C 1
ATOM 4941 O O . ARG C 1 240 ? 34.064 -33.074 108.148 1.00 33.00 238 ARG C O 1
ATOM 4949 N N . PRO C 1 241 ? 36.031 -33.285 109.275 1.00 32.86 239 PRO C N 1
ATOM 4950 C CA . PRO C 1 241 ? 36.615 -34.198 108.268 1.00 32.62 239 PRO C CA 1
ATOM 4951 C C . PRO C 1 241 ? 35.792 -35.486 108.167 1.00 31.66 239 PRO C C 1
ATOM 4952 O O . PRO C 1 241 ? 35.209 -35.893 109.166 1.00 31.25 239 PRO C O 1
ATOM 4956 N N . GLY C 1 242 ? 35.746 -36.103 106.981 1.00 30.07 240 GLY C N 1
ATOM 4957 C CA . GLY C 1 242 ? 34.924 -37.291 106.738 1.00 28.89 240 GLY C CA 1
ATOM 4958 C C . GLY C 1 242 ? 33.436 -36.980 106.731 1.00 29.10 240 GLY C C 1
ATOM 4959 O O . GLY C 1 242 ? 32.622 -37.774 107.187 1.00 28.75 240 GLY C O 1
ATOM 4960 N N . ARG C 1 243 ? 33.084 -35.815 106.193 1.00 28.79 241 ARG C N 1
ATOM 4961 C CA . ARG C 1 243 ? 31.703 -35.346 106.135 1.00 28.91 241 ARG C CA 1
ATOM 4962 C C . ARG C 1 243 ? 31.417 -34.681 104.781 1.00 28.63 241 ARG C C 1
ATOM 4963 O O . ARG C 1 243 ? 32.285 -34.042 104.166 1.00 27.45 241 ARG C O 1
ATOM 4979 N N . LEU C 1 245 ? 28.481 -32.131 102.869 1.00 26.27 243 LEU C N 1
ATOM 4980 C CA . LEU C 1 245 ? 27.407 -31.179 103.097 1.00 25.68 243 LEU C CA 1
ATOM 4981 C C . LEU C 1 245 ? 26.642 -30.990 101.782 1.00 25.91 243 LEU C C 1
ATOM 4982 O O . LEU C 1 245 ? 27.261 -30.834 100.712 1.00 24.88 243 LEU C O 1
ATOM 4987 N N . THR C 1 246 ? 25.316 -31.022 101.872 1.00 26.25 244 THR C N 1
ATOM 4988 C CA . THR C 1 246 ? 24.408 -30.817 100.719 1.00 27.02 244 THR C CA 1
ATOM 4989 C C . THR C 1 246 ? 23.454 -29.661 101.025 1.00 27.61 244 THR C C 1
ATOM 4990 O O . THR C 1 246 ? 22.729 -29.712 102.023 1.00 26.70 244 THR C O 1
ATOM 4994 N N . ILE C 1 247 ? 23.455 -28.621 100.193 1.00 28.11 245 ILE C N 1
ATOM 4995 C CA . ILE C 1 247 ? 22.532 -27.502 100.366 1.00 29.60 245 ILE C CA 1
ATOM 4996 C C . ILE C 1 247 ? 21.644 -27.401 99.133 1.00 30.73 245 ILE C C 1
ATOM 4997 O O . ILE C 1 247 ? 22.128 -27.151 98.013 1.00 30.09 245 ILE C O 1
ATOM 5002 N N . GLY C 1 248 ? 20.353 -27.619 99.325 1.00 31.48 246 GLY C N 1
ATOM 5003 C CA . GLY C 1 248 ? 19.404 -27.502 98.208 1.00 33.30 246 GLY C CA 1
ATOM 5004 C C . GLY C 1 248 ? 18.077 -26.889 98.597 1.00 34.43 246 GLY C C 1
ATOM 5005 O O . GLY C 1 248 ? 17.987 -26.148 99.580 1.00 34.16 246 GLY C O 1
ATOM 5006 N N . ALA C 1 249 ? 17.039 -27.211 97.830 1.00 35.77 247 ALA C N 1
ATOM 5007 C CA . ALA C 1 249 ? 15.710 -26.665 98.075 1.00 37.26 247 ALA C CA 1
ATOM 5008 C C . ALA C 1 249 ? 15.110 -27.154 99.392 1.00 38.16 247 ALA C C 1
ATOM 5009 O O . ALA C 1 249 ? 14.086 -26.638 99.830 1.00 38.73 247 ALA C O 1
ATOM 5011 N N . GLU C 1 250 ? 15.739 -28.149 100.021 1.00 39.08 248 GLU C N 1
ATOM 5012 C CA . GLU C 1 250 ? 15.193 -28.726 101.263 1.00 39.45 248 GLU C CA 1
ATOM 5013 C C . GLU C 1 250 ? 15.933 -28.187 102.487 1.00 39.45 248 GLU C C 1
ATOM 5014 O O . GLU C 1 250 ? 15.455 -28.314 103.608 1.00 39.41 248 GLU C O 1
ATOM 5016 N N . GLY C 1 251 ? 17.096 -27.577 102.260 1.00 39.19 249 GLY C N 1
ATOM 5017 C CA . GLY C 1 251 ? 17.904 -27.038 103.357 1.00 38.49 249 GLY C CA 1
ATOM 5018 C C . GLY C 1 251 ? 19.340 -27.533 103.284 1.00 38.29 249 GLY C C 1
ATOM 5019 O O . GLY C 1 251 ? 19.781 -28.055 102.242 1.00 38.10 249 GLY C O 1
ATOM 5020 N N . ALA C 1 252 ? 20.070 -27.349 104.382 1.00 37.39 250 ALA C N 1
ATOM 5021 C CA . ALA C 1 252 ? 21.418 -27.882 104.531 1.00 37.33 250 ALA C CA 1
ATOM 5022 C C . ALA C 1 252 ? 21.365 -29.237 105.225 1.00 36.87 250 ALA C C 1
ATOM 5023 O O . ALA C 1 252 ? 20.574 -29.418 106.143 1.00 36.10 250 ALA C O 1
ATOM 5025 N N . ALA C 1 253 ? 22.189 -30.187 104.787 1.00 36.35 251 ALA C N 1
ATOM 5026 C CA . ALA C 1 253 ? 22.321 -31.469 105.499 1.00 36.48 251 ALA C CA 1
ATOM 5027 C C . ALA C 1 253 ? 23.719 -32.102 105.361 1.00 36.64 251 ALA C C 1
ATOM 5028 O O . ALA C 1 253 ? 24.377 -31.996 104.307 1.00 36.57 251 ALA C O 1
ATOM 5030 N N . GLU C 1 254 ? 24.157 -32.753 106.437 1.00 36.49 252 GLU C N 1
ATOM 5031 C CA . GLU C 1 254 ? 25.455 -33.435 106.484 1.00 37.24 252 GLU C CA 1
ATOM 5032 C C . GLU C 1 254 ? 25.308 -34.953 106.434 1.00 37.46 252 GLU C C 1
ATOM 5033 O O . GLU C 1 254 ? 24.271 -35.503 106.789 1.00 37.55 252 GLU C O 1
ATOM 5039 N N . ARG C 1 255 ? 26.370 -35.631 106.032 1.00 37.60 253 ARG C N 1
ATOM 5040 C CA . ARG C 1 255 ? 26.368 -37.087 105.967 1.00 37.63 253 ARG C CA 1
ATOM 5041 C C . ARG C 1 255 ? 27.819 -37.518 106.066 1.00 36.81 253 ARG C C 1
ATOM 5042 O O . ARG C 1 255 ? 28.723 -36.765 105.658 1.00 36.63 253 ARG C O 1
ATOM 5050 N N . ASP C 1 256 ? 28.054 -38.704 106.617 1.00 35.67 254 ASP C N 1
ATOM 5051 C CA . ASP C 1 256 ? 29.406 -39.228 106.714 1.00 35.31 254 ASP C CA 1
ATOM 5052 C C . ASP C 1 256 ? 29.944 -39.462 105.322 1.00 34.30 254 ASP C C 1
ATOM 5053 O O . ASP C 1 256 ? 29.211 -39.866 104.440 1.00 34.04 254 ASP C O 1
ATOM 5058 N N . PHE C 1 257 ? 31.233 -39.231 105.138 1.00 33.52 255 PHE C N 1
ATOM 5059 C CA . PHE C 1 257 ? 31.840 -39.347 103.825 1.00 34.06 255 PHE C CA 1
ATOM 5060 C C . PHE C 1 257 ? 33.167 -40.068 103.999 1.00 34.76 255 PHE C C 1
ATOM 5061 O O . PHE C 1 257 ? 34.105 -39.519 104.574 1.00 35.20 255 PHE C O 1
ATOM 5069 N N . ALA C 1 258 ? 33.240 -41.299 103.509 1.00 35.83 256 ALA C N 1
ATOM 5070 C CA . ALA C 1 258 ? 34.331 -42.207 103.878 1.00 37.06 256 ALA C CA 1
ATOM 5071 C C . ALA C 1 258 ? 34.968 -42.894 102.676 1.00 37.99 256 ALA C C 1
ATOM 5072 O O . ALA C 1 258 ? 34.853 -44.115 102.516 1.00 38.99 256 ALA C O 1
ATOM 5074 N N . PRO C 1 259 ? 35.697 -42.141 101.860 1.00 38.31 257 PRO C N 1
ATOM 5075 C CA . PRO C 1 259 ? 36.163 -42.663 100.572 1.00 39.25 257 PRO C CA 1
ATOM 5076 C C . PRO C 1 259 ? 36.510 -44.145 100.562 1.00 39.57 257 PRO C C 1
ATOM 5077 O O . PRO C 1 259 ? 37.616 -44.500 100.944 1.00 40.76 257 PRO C O 1
ATOM 5081 N N . CYS D 1 4 ? 56.794 -2.920 98.699 1.00 48.30 2 CYS D N 1
ATOM 5082 C CA . CYS D 1 4 ? 57.032 -2.428 97.316 1.00 48.42 2 CYS D CA 1
ATOM 5083 C C . CYS D 1 4 ? 58.497 -2.634 96.883 1.00 47.21 2 CYS D C 1
ATOM 5084 O O . CYS D 1 4 ? 59.061 -1.832 96.131 1.00 47.50 2 CYS D O 1
ATOM 5087 N N . ARG D 1 5 ? 59.095 -3.731 97.346 1.00 45.65 3 ARG D N 1
ATOM 5088 C CA . ARG D 1 5 ? 60.482 -4.067 97.022 1.00 43.48 3 ARG D CA 1
ATOM 5089 C C . ARG D 1 5 ? 60.953 -3.645 95.614 1.00 42.06 3 ARG D C 1
ATOM 5090 O O . ARG D 1 5 ? 60.351 -4.020 94.604 1.00 41.76 3 ARG D O 1
ATOM 5092 N N . TRP D 1 6 ? 62.027 -2.863 95.555 1.00 39.37 4 TRP D N 1
ATOM 5093 C CA . TRP D 1 6 ? 62.791 -2.718 94.317 1.00 36.96 4 TRP D CA 1
ATOM 5094 C C . TRP D 1 6 ? 64.277 -3.097 94.468 1.00 35.04 4 TRP D C 1
ATOM 5095 O O . TRP D 1 6 ? 64.805 -3.137 95.588 1.00 33.85 4 TRP D O 1
ATOM 5106 N N . ALA D 1 7 ? 64.931 -3.399 93.344 1.00 31.92 5 ALA D N 1
ATOM 5107 C CA . ALA D 1 7 ? 66.362 -3.674 93.329 1.00 29.88 5 ALA D CA 1
ATOM 5108 C C . ALA D 1 7 ? 67.036 -3.163 92.060 1.00 28.27 5 ALA D C 1
ATOM 5109 O O . ALA D 1 7 ? 66.457 -3.225 90.966 1.00 28.21 5 ALA D O 1
ATOM 5111 N N . ALA D 1 8 ? 68.258 -2.660 92.212 1.00 25.57 6 ALA D N 1
ATOM 5112 C CA . ALA D 1 8 ? 69.043 -2.142 91.097 1.00 24.78 6 ALA D CA 1
ATOM 5113 C C . ALA D 1 8 ? 70.461 -2.699 91.128 1.00 24.59 6 ALA D C 1
ATOM 5114 O O . ALA D 1 8 ? 70.993 -3.023 92.194 1.00 24.99 6 ALA D O 1
ATOM 5116 N N . TYR D 1 9 ? 71.088 -2.783 89.961 1.00 24.44 7 TYR D N 1
ATOM 5117 C CA . TYR D 1 9 ? 72.403 -3.381 89.870 1.00 24.02 7 TYR D CA 1
ATOM 5118 C C . TYR D 1 9 ? 73.306 -2.621 88.907 1.00 24.57 7 TYR D C 1
ATOM 5119 O O . TYR D 1 9 ? 72.863 -2.170 87.861 1.00 24.09 7 TYR D O 1
ATOM 5128 N N . HIS D 1 10 ? 74.570 -2.467 89.294 1.00 25.03 8 HIS D N 1
ATOM 5129 C CA . HIS D 1 10 ? 75.585 -1.814 88.460 1.00 26.25 8 HIS D CA 1
ATOM 5130 C C . HIS D 1 10 ? 76.958 -2.514 88.673 1.00 26.09 8 HIS D C 1
ATOM 5131 O O . HIS D 1 10 ? 77.521 -2.479 89.782 1.00 25.56 8 HIS D O 1
ATOM 5138 N N . GLY D 1 11 ? 77.455 -3.197 87.635 1.00 25.78 9 GLY D N 1
ATOM 5139 C CA . GLY D 1 11 ? 78.742 -3.896 87.693 1.00 25.71 9 GLY D CA 1
ATOM 5140 C C . GLY D 1 11 ? 78.929 -4.917 86.566 1.00 26.07 9 GLY D C 1
ATOM 5141 O O . GLY D 1 11 ? 78.353 -4.789 85.474 1.00 25.90 9 GLY D O 1
ATOM 5142 N N . THR D 1 12 ? 79.742 -5.940 86.827 1.00 25.57 10 THR D N 1
ATOM 5143 C CA . THR D 1 12 ? 79.894 -7.049 85.877 1.00 26.15 10 THR D CA 1
ATOM 5144 C C . THR D 1 12 ? 78.524 -7.683 85.545 1.00 25.40 10 THR D C 1
ATOM 5145 O O . THR D 1 12 ? 77.747 -7.930 86.465 1.00 24.97 10 THR D O 1
ATOM 5149 N N . PRO D 1 13 ? 78.244 -7.967 84.247 1.00 25.80 11 PRO D N 1
ATOM 5150 C CA . PRO D 1 13 ? 76.907 -8.457 83.931 1.00 26.50 11 PRO D CA 1
ATOM 5151 C C . PRO D 1 13 ? 76.525 -9.742 84.664 1.00 27.02 11 PRO D C 1
ATOM 5152 O O . PRO D 1 13 ? 77.320 -10.672 84.725 1.00 27.11 11 PRO D O 1
ATOM 5156 N N . ILE D 1 14 ? 75.314 -9.764 85.220 1.00 27.22 12 ILE D N 1
ATOM 5157 C CA . ILE D 1 14 ? 74.700 -10.970 85.795 1.00 26.98 12 ILE D CA 1
ATOM 5158 C C . ILE D 1 14 ? 73.293 -11.251 85.163 1.00 27.29 12 ILE D C 1
ATOM 5159 O O . ILE D 1 14 ? 72.693 -10.369 84.556 1.00 26.26 12 ILE D O 1
ATOM 5164 N N . PHE D 1 15 ? 72.787 -12.477 85.291 1.00 26.61 13 PHE D N 1
ATOM 5165 C CA . PHE D 1 15 ? 71.426 -12.763 84.919 1.00 27.63 13 PHE D CA 1
ATOM 5166 C C . PHE D 1 15 ? 70.459 -11.969 85.791 1.00 28.30 13 PHE D C 1
ATOM 5167 O O . PHE D 1 15 ? 70.634 -11.871 87.017 1.00 28.87 13 PHE D O 1
ATOM 5175 N N . LEU D 1 16 ? 69.431 -11.397 85.175 1.00 28.18 14 LEU D N 1
ATOM 5176 C CA . LEU D 1 16 ? 68.540 -10.513 85.921 1.00 28.62 14 LEU D CA 1
ATOM 5177 C C . LEU D 1 16 ? 68.037 -11.218 87.190 1.00 29.43 14 LEU D C 1
ATOM 5178 O O . LEU D 1 16 ? 68.004 -10.625 88.266 1.00 28.67 14 LEU D O 1
ATOM 5183 N N . GLU D 1 17 ? 67.688 -12.495 87.052 1.00 30.41 15 GLU D N 1
ATOM 5184 C CA . GLU D 1 17 ? 67.200 -13.275 88.181 1.00 32.27 15 GLU D CA 1
ATOM 5185 C C . GLU D 1 17 ? 68.141 -13.289 89.401 1.00 33.43 15 GLU D C 1
ATOM 5186 O O . GLU D 1 17 ? 67.664 -13.424 90.513 1.00 33.35 15 GLU D O 1
ATOM 5192 N N . ASP D 1 18 ? 69.452 -13.156 89.186 1.00 35.02 16 ASP D N 1
ATOM 5193 C CA . ASP D 1 18 ? 70.448 -13.298 90.263 1.00 37.41 16 ASP D CA 1
ATOM 5194 C C . ASP D 1 18 ? 70.367 -12.150 91.270 1.00 38.32 16 ASP D C 1
ATOM 5195 O O . ASP D 1 18 ? 70.969 -12.200 92.346 1.00 38.20 16 ASP D O 1
ATOM 5200 N N . VAL D 1 19 ? 69.608 -11.122 90.892 1.00 39.83 17 VAL D N 1
ATOM 5201 C CA . VAL D 1 19 ? 69.147 -10.079 91.795 1.00 41.24 17 VAL D CA 1
ATOM 5202 C C . VAL D 1 19 ? 67.641 -10.211 92.065 1.00 42.91 17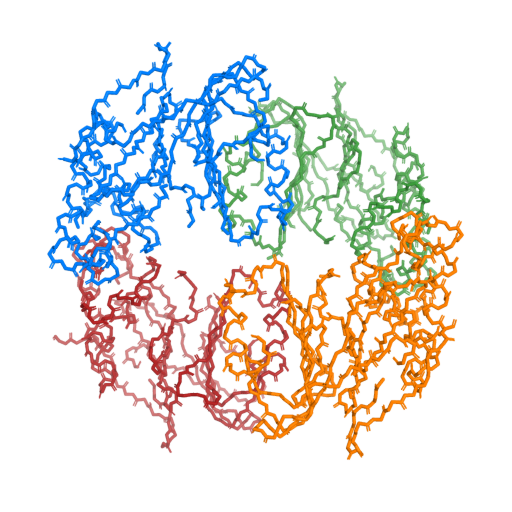 VAL D C 1
ATOM 5203 O O . VAL D 1 19 ? 67.194 -10.142 93.218 1.00 44.01 17 VAL D O 1
ATOM 5207 N N . ILE D 1 20 ? 66.873 -10.436 90.995 1.00 43.58 18 ILE D N 1
ATOM 5208 C CA . ILE D 1 20 ? 65.415 -10.251 90.998 1.00 44.21 18 ILE D CA 1
ATOM 5209 C C . ILE D 1 20 ? 64.671 -11.123 92.012 1.00 44.46 18 ILE D C 1
ATOM 5210 O O . ILE D 1 20 ? 64.143 -12.185 91.677 1.00 45.40 18 ILE D O 1
ATOM 5215 N N . PHE D 1 46 ? 54.963 -6.016 88.328 1.00 37.21 44 PHE D N 1
ATOM 5216 C CA . PHE D 1 46 ? 56.379 -6.316 88.128 1.00 36.91 44 PHE D CA 1
ATOM 5217 C C . PHE D 1 46 ? 56.916 -5.598 86.898 1.00 36.72 44 PHE D C 1
ATOM 5218 O O . PHE D 1 46 ? 56.146 -5.165 86.024 1.00 37.07 44 PHE D O 1
ATOM 5220 N N . GLY D 1 47 ? 58.242 -5.500 86.829 1.00 35.29 45 GLY D N 1
ATOM 5221 C CA . GLY D 1 47 ? 58.889 -4.627 85.876 1.00 33.64 45 GLY D CA 1
ATOM 5222 C C . GLY D 1 47 ? 60.398 -4.687 85.975 1.00 32.25 45 GLY D C 1
ATOM 5223 O O . GLY D 1 47 ? 60.973 -4.717 87.070 1.00 32.43 45 GLY D O 1
ATOM 5224 N N . VAL D 1 48 ? 61.053 -4.698 84.822 1.00 30.53 46 VAL D N 1
ATOM 5225 C CA . VAL D 1 48 ? 62.501 -4.622 84.787 1.00 29.77 46 VAL D CA 1
ATOM 5226 C C . VAL D 1 48 ? 62.884 -3.702 83.634 1.00 28.52 46 VAL D C 1
ATOM 5227 O O . VAL D 1 48 ? 62.260 -3.728 82.569 1.00 26.75 46 VAL D O 1
ATOM 5231 N N . ALA D 1 49 ? 63.873 -2.849 83.890 1.00 26.57 47 ALA D N 1
ATOM 5232 C CA . ALA D 1 49 ? 64.525 -2.054 82.867 1.00 26.47 47 ALA D CA 1
ATOM 5233 C C . ALA D 1 49 ? 65.996 -2.461 82.818 1.00 25.38 47 ALA D C 1
ATOM 5234 O O . ALA D 1 49 ? 66.635 -2.496 83.854 1.00 24.99 47 ALA D O 1
ATOM 5236 N N . TRP D 1 50 ? 66.539 -2.794 81.644 1.00 24.92 48 TRP D N 1
ATOM 5237 C CA . TRP D 1 50 ? 67.943 -3.251 81.618 1.00 25.09 48 TRP D CA 1
ATOM 5238 C C . TRP D 1 50 ? 68.688 -2.710 80.405 1.00 25.80 48 TRP D C 1
ATOM 5239 O O . TRP D 1 50 ? 68.091 -2.491 79.352 1.00 25.39 48 TRP D O 1
ATOM 5250 N N . TYR D 1 51 ? 69.992 -2.520 80.551 1.00 25.79 49 TYR D N 1
ATOM 5251 C CA . TYR D 1 51 ? 70.837 -2.083 79.450 1.00 27.15 49 TYR D CA 1
ATOM 5252 C C . TYR D 1 51 ? 71.698 -3.251 79.010 1.00 28.30 49 TYR D C 1
ATOM 5253 O O . TYR D 1 51 ? 72.275 -3.984 79.827 1.00 28.36 49 TYR D O 1
ATOM 5262 N N . ASP D 1 52 ? 71.870 -3.360 77.719 1.00 29.01 50 ASP D N 1
ATOM 5263 C CA . ASP D 1 52 ? 72.629 -4.441 77.165 1.00 31.00 50 ASP D CA 1
ATOM 5264 C C . ASP D 1 52 ? 73.298 -3.853 75.945 1.00 31.71 50 ASP D C 1
ATOM 5265 O O . ASP D 1 52 ? 74.338 -3.211 76.059 1.00 31.16 50 ASP D O 1
ATOM 5270 N N . ALA D 1 53 ? 72.637 -3.982 74.796 1.00 31.73 51 ALA D N 1
ATOM 5271 C CA . ALA D 1 53 ? 73.268 -3.642 73.533 1.00 33.37 51 ALA D CA 1
ATOM 5272 C C . ALA D 1 53 ? 72.985 -2.219 73.064 1.00 33.49 51 ALA D C 1
ATOM 5273 O O . ALA D 1 53 ? 73.650 -1.711 72.165 1.00 34.45 51 ALA D O 1
ATOM 5275 N N . ARG D 1 54 ? 71.965 -1.591 73.619 1.00 33.07 52 ARG D N 1
ATOM 5276 C CA . ARG D 1 54 ? 71.535 -0.334 73.059 1.00 32.31 52 ARG D CA 1
ATOM 5277 C C . ARG D 1 54 ? 71.730 0.768 74.081 1.00 32.23 52 ARG D C 1
ATOM 5278 O O . ARG D 1 54 ? 71.741 0.514 75.292 1.00 32.80 52 ARG D O 1
ATOM 5286 N N . PRO D 1 55 ? 71.847 2.014 73.612 1.00 32.55 53 PRO D N 1
ATOM 5287 C CA . PRO D 1 55 ? 71.923 3.054 74.638 1.00 32.38 53 PRO D CA 1
ATOM 5288 C C . PRO D 1 55 ? 70.562 3.194 75.330 1.00 32.28 53 PRO D C 1
ATOM 5289 O O . PRO D 1 55 ? 70.504 3.697 76.434 1.00 31.99 53 PRO D O 1
ATOM 5293 N N . GLU D 1 56 ? 69.475 2.768 74.680 1.00 31.68 54 GLU D N 1
ATOM 5294 C CA . GLU D 1 56 ? 68.157 2.749 75.353 1.00 31.55 54 GLU D CA 1
ATOM 5295 C C . GLU D 1 56 ? 67.985 1.469 76.158 1.00 30.18 54 GLU D C 1
ATOM 5296 O O . GLU D 1 56 ? 68.434 0.410 75.747 1.00 30.01 54 GLU D O 1
ATOM 5302 N N . PRO D 1 57 ? 67.274 1.550 77.279 1.00 29.53 55 PRO D N 1
ATOM 5303 C CA . PRO D 1 57 ? 67.143 0.333 78.078 1.00 29.73 55 PRO D CA 1
ATOM 5304 C C . PRO D 1 57 ? 66.040 -0.561 77.504 1.00 29.24 55 PRO D C 1
ATOM 5305 O O . PRO D 1 57 ? 65.073 -0.055 76.984 1.00 28.49 55 PRO D O 1
ATOM 5309 N N . GLY D 1 58 ? 66.197 -1.876 77.577 1.00 29.53 56 GLY D N 1
ATOM 5310 C CA . GLY D 1 58 ? 65.042 -2.763 77.383 1.00 30.39 56 GLY D CA 1
ATOM 5311 C C . GLY D 1 58 ? 64.080 -2.543 78.545 1.00 30.99 56 GLY D C 1
ATOM 5312 O O . GLY D 1 58 ? 64.519 -2.316 79.673 1.00 31.13 56 GLY D O 1
ATOM 5313 N N . LEU D 1 59 ? 62.783 -2.597 78.283 1.00 31.10 57 LEU D N 1
ATOM 5314 C CA . LEU D 1 59 ? 61.761 -2.414 79.315 1.00 32.75 57 LEU D CA 1
ATOM 5315 C C . LEU D 1 59 ? 60.689 -3.537 79.290 1.00 33.92 57 LEU D C 1
ATOM 5316 O O . LEU D 1 59 ? 60.056 -3.769 78.269 1.00 33.26 57 LEU D O 1
ATOM 5321 N N . TYR D 1 60 ? 60.517 -4.252 80.403 1.00 35.17 58 TYR D N 1
ATOM 5322 C CA . TYR D 1 60 ? 59.522 -5.318 80.491 1.00 36.51 58 TYR D CA 1
ATOM 5323 C C . TYR D 1 60 ? 58.656 -5.032 81.701 1.00 38.48 58 TYR D C 1
ATOM 5324 O O . TYR D 1 60 ? 59.160 -4.888 82.812 1.00 38.56 58 TYR D O 1
ATOM 5333 N N . ARG D 1 61 ? 57.352 -4.940 81.478 1.00 40.32 59 ARG D N 1
ATOM 5334 C CA . ARG D 1 61 ? 56.395 -4.740 82.558 1.00 42.96 59 ARG D CA 1
ATOM 5335 C C . ARG D 1 61 ? 54.998 -5.286 82.241 1.00 43.99 59 ARG D C 1
ATOM 5336 O O . ARG D 1 61 ? 54.484 -5.161 81.130 1.00 43.46 59 ARG D O 1
ATOM 5344 N N . ASP D 1 62 ? 54.402 -5.888 83.255 1.00 45.64 60 ASP D N 1
ATOM 5345 C CA . ASP D 1 62 ? 53.139 -6.551 83.118 1.00 47.20 60 ASP D CA 1
ATOM 5346 C C . ASP D 1 62 ? 52.503 -6.498 84.487 1.00 48.19 60 ASP D C 1
ATOM 5347 O O . ASP D 1 62 ? 53.168 -6.105 85.446 1.00 47.92 60 ASP D O 1
ATOM 5352 N N . VAL D 1 63 ? 51.235 -6.902 84.593 1.00 49.46 61 VAL D N 1
ATOM 5353 C CA . VAL D 1 63 ? 50.553 -6.891 85.895 1.00 50.57 61 VAL D CA 1
ATOM 5354 C C . VAL D 1 63 ? 50.630 -8.240 86.611 1.00 51.55 61 VAL D C 1
ATOM 5355 O O . VAL D 1 63 ? 49.914 -8.486 87.582 1.00 51.61 61 VAL D O 1
ATOM 5359 N N . TYR D 1 64 ? 51.511 -9.110 86.129 1.00 52.78 62 TYR D N 1
ATOM 5360 C CA . TYR D 1 64 ? 51.659 -10.450 86.694 1.00 53.96 62 TYR D CA 1
ATOM 5361 C C . TYR D 1 64 ? 52.919 -10.514 87.550 1.00 54.40 62 TYR D C 1
ATOM 5362 O O . TYR D 1 64 ? 53.945 -9.912 87.200 1.00 54.49 62 TYR D O 1
ATOM 5371 N N . PRO D 1 65 ? 52.848 -11.240 88.684 1.00 54.82 63 PRO D N 1
ATOM 5372 C CA . PRO D 1 65 ? 54.009 -11.340 89.590 1.00 54.82 63 PRO D CA 1
ATOM 5373 C C . PRO D 1 65 ? 55.128 -12.225 89.020 1.00 54.75 63 PRO D C 1
ATOM 5374 O O . PRO D 1 65 ? 54.850 -13.187 88.290 1.00 54.72 63 PRO D O 1
ATOM 5378 N N . ALA D 1 66 ? 56.377 -11.889 89.348 1.00 54.59 64 ALA D N 1
ATOM 5379 C CA . ALA D 1 66 ? 57.544 -12.660 88.902 1.00 54.06 64 ALA D CA 1
ATOM 5380 C C . ALA D 1 66 ? 57.217 -14.142 88.742 1.00 53.45 64 ALA D C 1
ATOM 5381 O O . ALA D 1 66 ? 57.702 -14.798 87.814 1.00 53.81 64 ALA D O 1
ATOM 5383 N N . TRP D 1 67 ? 56.375 -14.654 89.639 1.00 52.34 65 TRP D N 1
ATOM 5384 C CA . TRP D 1 67 ? 56.048 -16.082 89.687 1.00 51.06 65 TRP D CA 1
ATOM 5385 C C . TRP D 1 67 ? 54.889 -16.520 88.776 1.00 49.90 65 TRP D C 1
ATOM 5386 O O . TRP D 1 67 ? 54.831 -17.677 88.363 1.00 49.89 65 TRP D O 1
ATOM 5388 N N . SER D 1 68 ? 53.969 -15.614 88.455 1.00 48.50 66 SER D N 1
ATOM 5389 C CA . SER D 1 68 ? 52.842 -15.978 87.571 1.00 46.85 66 SER D CA 1
ATOM 5390 C C . SER D 1 68 ? 53.137 -15.723 86.094 1.00 45.13 66 SER D C 1
ATOM 5391 O O . SER D 1 68 ? 52.334 -16.081 85.231 1.00 44.78 66 SER D O 1
ATOM 5394 N N . ASP D 1 69 ? 54.274 -15.084 85.810 1.00 42.87 67 ASP D N 1
ATOM 5395 C CA . ASP D 1 69 ? 54.645 -14.750 84.433 1.00 40.53 67 ASP D CA 1
ATOM 5396 C C . ASP D 1 69 ? 55.853 -15.557 83.957 1.00 38.58 67 ASP D C 1
ATOM 5397 O O . ASP D 1 69 ? 56.981 -15.186 84.233 1.00 37.58 67 ASP D O 1
ATOM 5402 N N . PRO D 1 70 ? 55.609 -16.672 83.233 1.00 36.87 68 PRO D N 1
ATOM 5403 C CA . PRO D 1 70 ? 56.698 -17.492 82.681 1.00 35.16 68 PRO D CA 1
ATOM 5404 C C . PRO D 1 70 ? 57.538 -16.749 81.621 1.00 33.93 68 PRO D C 1
ATOM 5405 O O . PRO D 1 70 ? 58.696 -17.095 81.394 1.00 33.35 68 PRO D O 1
ATOM 5409 N N . ASN D 1 71 ? 56.965 -15.743 80.970 1.00 32.32 69 ASN D N 1
ATOM 5410 C CA . ASN D 1 71 ? 57.756 -14.938 80.057 1.00 31.69 69 ASN D CA 1
ATOM 5411 C C . ASN D 1 71 ? 58.794 -14.103 80.819 1.00 31.61 69 ASN D C 1
ATOM 5412 O O . ASN D 1 71 ? 59.981 -14.117 80.482 1.00 31.32 69 ASN D O 1
ATOM 5417 N N . LEU D 1 72 ? 58.349 -13.398 81.861 1.00 31.93 70 LEU D N 1
ATOM 5418 C CA . LEU D 1 72 ? 59.275 -12.653 82.720 1.00 31.85 70 LEU D CA 1
ATOM 5419 C C . LEU D 1 72 ? 60.306 -13.598 83.340 1.00 31.77 70 LEU D C 1
ATOM 5420 O O . LEU D 1 72 ? 61.510 -13.304 83.379 1.00 31.38 70 LEU D O 1
ATOM 5425 N N . ARG D 1 73 ? 59.842 -14.747 83.804 1.00 31.37 71 ARG D N 1
ATOM 5426 C CA . ARG D 1 73 ? 60.739 -15.753 84.355 1.00 31.58 71 ARG D CA 1
ATOM 5427 C C . ARG D 1 73 ? 61.796 -16.237 83.339 1.00 30.85 71 ARG D C 1
ATOM 5428 O O . ARG D 1 73 ? 62.960 -16.473 83.701 1.00 30.48 71 ARG D O 1
ATOM 5436 N N . ALA D 1 74 ? 61.394 -16.393 82.075 1.00 29.19 72 ALA D N 1
ATOM 5437 C CA . ALA D 1 74 ? 62.339 -16.784 81.025 1.00 27.98 72 ALA D CA 1
ATOM 5438 C C . ALA D 1 74 ? 63.364 -15.679 80.719 1.00 27.49 72 ALA D C 1
ATOM 5439 O O . ALA D 1 74 ? 64.546 -15.964 80.569 1.00 26.73 72 ALA D O 1
ATOM 5441 N N . VAL D 1 75 ? 62.905 -14.436 80.603 1.00 26.77 73 VAL D N 1
ATOM 5442 C CA . VAL D 1 75 ? 63.796 -13.305 80.370 1.00 27.51 73 VAL D CA 1
ATOM 5443 C C . VAL D 1 75 ? 64.816 -13.137 81.517 1.00 27.77 73 VAL D C 1
ATOM 5444 O O . VAL D 1 75 ? 66.037 -13.030 81.299 1.00 27.36 73 VAL D O 1
ATOM 5448 N N . ALA D 1 76 ? 64.302 -13.116 82.744 1.00 27.83 74 ALA D N 1
ATOM 5449 C CA . ALA D 1 76 ? 65.162 -12.938 83.911 1.00 27.55 74 ALA D CA 1
ATOM 5450 C C . ALA D 1 76 ? 66.141 -14.103 84.037 1.00 26.67 74 ALA D C 1
ATOM 5451 O O . ALA D 1 76 ? 67.242 -13.924 84.527 1.00 27.03 74 ALA D O 1
ATOM 5453 N N . HIS D 1 77 ? 65.766 -15.278 83.548 1.00 25.88 75 HIS D N 1
ATOM 5454 C CA . HIS D 1 77 ? 66.655 -16.453 83.583 1.00 25.33 75 HIS D CA 1
ATOM 5455 C C . HIS D 1 77 ? 67.710 -16.422 82.471 1.00 24.92 75 HIS D C 1
ATOM 5456 O O . HIS D 1 77 ? 68.716 -17.106 82.556 1.00 25.18 75 HIS D O 1
ATOM 5463 N N . HIS D 1 78 ? 67.484 -15.632 81.423 1.00 24.53 76 HIS D N 1
ATOM 5464 C CA . HIS D 1 78 ? 68.280 -15.796 80.191 1.00 23.62 76 HIS D CA 1
ATOM 5465 C C . HIS D 1 78 ? 69.075 -14.578 79.785 1.00 23.70 76 HIS D C 1
ATOM 5466 O O . HIS D 1 78 ? 70.099 -14.718 79.141 1.00 24.19 76 HIS D O 1
ATOM 5473 N N . VAL D 1 79 ? 68.569 -13.399 80.125 1.00 23.97 77 VAL D N 1
ATOM 5474 C CA . VAL D 1 79 ? 69.225 -12.130 79.828 1.00 24.30 77 VAL D CA 1
ATOM 5475 C C . VAL D 1 79 ? 70.220 -11.703 80.929 1.00 25.20 77 VAL D C 1
ATOM 5476 O O . VAL D 1 79 ? 69.899 -11.705 82.130 1.00 24.57 77 VAL D O 1
ATOM 5480 N N . ARG D 1 80 ? 71.419 -11.314 80.499 1.00 25.76 78 ARG D N 1
ATOM 5481 C CA . ARG D 1 80 ? 72.450 -10.765 81.370 1.00 26.69 78 ARG D CA 1
ATOM 5482 C C . ARG D 1 80 ? 72.608 -9.263 81.180 1.00 25.82 78 ARG D C 1
ATOM 5483 O O . ARG D 1 80 ? 72.550 -8.765 80.062 1.00 25.52 78 ARG D O 1
ATOM 5491 N N . SER D 1 81 ? 72.792 -8.533 82.278 1.00 25.26 79 SER D N 1
ATOM 5492 C CA . SER D 1 81 ? 73.010 -7.091 82.192 1.00 24.46 79 SER D CA 1
ATOM 5493 C C . SER D 1 81 ? 73.914 -6.606 83.327 1.00 24.14 79 SER D C 1
ATOM 5494 O O . SER D 1 81 ? 73.931 -7.170 84.419 1.00 23.92 79 SER D O 1
ATOM 5497 N N . GLY D 1 82 ? 74.685 -5.568 83.031 1.00 23.77 80 GLY D N 1
ATOM 5498 C CA . GLY D 1 82 ? 75.574 -4.960 83.981 1.00 23.55 80 GLY D CA 1
ATOM 5499 C C . GLY D 1 82 ? 74.938 -3.716 84.571 1.00 24.06 80 GLY D C 1
ATOM 5500 O O . GLY D 1 82 ? 75.533 -3.073 85.441 1.00 22.77 80 GLY D O 1
ATOM 5501 N N . LEU D 1 83 ? 73.716 -3.388 84.128 1.00 23.52 81 LEU D N 1
ATOM 5502 C CA . LEU D 1 83 ? 73.017 -2.233 84.687 1.00 24.28 81 LEU D CA 1
ATOM 5503 C C . LEU D 1 83 ? 71.538 -2.401 84.500 1.00 24.58 81 LEU D C 1
ATOM 5504 O O . LEU D 1 83 ? 71.034 -2.332 83.363 1.00 24.28 81 LEU D O 1
ATOM 5509 N N . PHE D 1 84 ? 70.825 -2.644 85.595 1.00 24.16 82 PHE D N 1
ATOM 5510 C CA . PHE D 1 84 ? 69.387 -2.789 85.474 1.00 25.40 82 PHE D CA 1
ATOM 5511 C C . PHE D 1 84 ? 68.616 -2.378 86.737 1.00 26.42 82 PHE D C 1
ATOM 5512 O O . PHE D 1 84 ? 69.206 -2.247 87.799 1.00 25.48 82 PHE D O 1
ATOM 5520 N N . LEU D 1 85 ? 67.294 -2.215 86.584 1.00 27.72 83 LEU D N 1
ATOM 5521 C CA . LEU D 1 85 ? 66.393 -1.757 87.646 1.00 29.44 83 LEU D CA 1
ATOM 5522 C C . LEU D 1 85 ? 65.202 -2.699 87.610 1.00 30.57 83 LEU D C 1
ATOM 5523 O O . LEU D 1 85 ? 64.679 -2.945 86.512 1.00 29.46 83 LEU D O 1
ATOM 5528 N N . SER D 1 86 ? 64.760 -3.206 88.764 1.00 31.57 84 SER D N 1
ATOM 5529 C CA . SER D 1 86 ? 63.574 -4.058 88.848 1.00 34.46 84 SER D CA 1
ATOM 5530 C C . SER D 1 86 ? 62.713 -3.786 90.084 1.00 36.64 84 SER D C 1
ATOM 5531 O O . SER D 1 86 ? 63.250 -3.385 91.119 1.00 36.44 84 SER D O 1
ATOM 5534 N N . HIS D 1 87 ? 61.387 -3.989 89.985 1.00 39.24 85 HIS D N 1
ATOM 5535 C CA . HIS D 1 87 ? 60.423 -3.278 90.881 1.00 42.75 85 HIS D CA 1
ATOM 5536 C C . HIS D 1 87 ? 59.029 -3.916 90.993 1.00 43.84 85 HIS D C 1
ATOM 5537 O O . HIS D 1 87 ? 58.290 -3.962 90.023 1.00 44.21 85 HIS D O 1
ATOM 5544 N N . VAL D 1 88 ? 58.673 -4.378 92.196 1.00 45.25 86 VAL D N 1
ATOM 5545 C CA . VAL D 1 88 ? 57.395 -5.042 92.456 1.00 46.26 86 VAL D CA 1
ATOM 5546 C C . VAL D 1 88 ? 56.321 -4.043 92.860 1.00 46.79 86 VAL D C 1
ATOM 5547 O O . VAL D 1 88 ? 55.594 -3.526 92.001 1.00 47.41 86 VAL D O 1
ATOM 5551 N N . ASN D 1 99 ? 50.428 3.129 81.151 1.00 56.34 97 ASN D N 1
ATOM 5552 C CA . ASN D 1 99 ? 50.684 2.135 82.194 1.00 56.51 97 ASN D CA 1
ATOM 5553 C C . ASN D 1 99 ? 51.205 2.750 83.526 1.00 56.09 97 ASN D C 1
ATOM 5554 O O . ASN D 1 99 ? 51.834 3.817 83.535 1.00 54.99 97 ASN D O 1
ATOM 5559 N N . ASN D 1 100 ? 50.901 2.055 84.631 1.00 55.76 98 ASN D N 1
ATOM 5560 C CA . ASN D 1 100 ? 51.151 2.512 86.005 1.00 54.97 98 ASN D CA 1
ATOM 5561 C C . ASN D 1 100 ? 52.210 1.650 86.764 1.00 54.54 98 ASN D C 1
ATOM 5562 O O . ASN D 1 100 ? 52.331 1.722 88.008 1.00 54.84 98 ASN D O 1
ATOM 5567 N N . CYS D 1 101 ? 52.977 0.848 86.017 1.00 53.11 99 CYS D N 1
ATOM 5568 C CA . CYS D 1 101 ? 54.048 0.018 86.602 1.00 51.77 99 CYS D CA 1
ATOM 5569 C C . CYS D 1 101 ? 55.431 0.638 86.394 1.00 49.28 99 CYS D C 1
ATOM 5570 O O . CYS D 1 101 ? 55.691 1.238 85.357 1.00 49.49 99 CYS D O 1
ATOM 5573 N N . HIS D 1 102 ? 56.323 0.492 87.369 1.00 46.84 100 HIS D N 1
ATOM 5574 C CA . HIS D 1 102 ? 57.694 0.979 87.178 1.00 43.37 100 HIS D CA 1
ATOM 5575 C C . HIS D 1 102 ? 58.480 -0.192 86.607 1.00 41.49 100 HIS D C 1
ATOM 5576 O O . HIS D 1 102 ? 57.973 -1.309 86.558 1.00 41.98 100 HIS D O 1
ATOM 5583 N N . PRO D 1 103 ? 59.677 0.054 86.085 1.00 39.14 101 PRO D N 1
ATOM 5584 C CA . PRO D 1 103 ? 60.276 1.340 85.806 1.00 37.06 101 PRO D CA 1
ATOM 5585 C C . PRO D 1 103 ? 59.562 2.051 84.662 1.00 34.16 101 PRO D C 1
ATOM 5586 O O . PRO D 1 103 ? 58.713 1.449 83.989 1.00 33.92 101 PRO D O 1
ATOM 5590 N N . PHE D 1 104 ? 59.869 3.337 84.531 1.00 31.18 102 PHE D N 1
ATOM 5591 C CA . PHE D 1 104 ? 59.524 4.187 83.406 1.00 29.99 102 PHE D CA 1
ATOM 5592 C C . PHE D 1 104 ? 60.811 4.445 82.602 1.00 29.53 102 PHE D C 1
ATOM 5593 O O . PHE D 1 104 ? 61.913 4.321 83.115 1.00 27.66 102 PHE D O 1
ATOM 5601 N N . ALA D 1 105 ? 60.679 4.735 81.317 1.00 29.87 103 ALA D N 1
ATOM 5602 C CA . ALA D 1 105 ? 61.866 4.940 80.495 1.00 29.34 103 ALA D CA 1
ATOM 5603 C C . ALA D 1 105 ? 61.526 5.964 79.450 1.00 29.56 103 ALA D C 1
ATOM 5604 O O . ALA D 1 105 ? 60.405 5.987 78.941 1.00 28.71 103 ALA D O 1
ATOM 5606 N N . ALA D 1 106 ? 62.491 6.808 79.128 1.00 28.99 104 ALA D N 1
ATOM 5607 C CA . ALA D 1 106 ? 62.334 7.739 78.023 1.00 30.15 104 ALA D CA 1
ATOM 5608 C C . ALA D 1 106 ? 63.748 8.077 77.572 1.00 29.78 104 ALA D C 1
ATOM 5609 O O . ALA D 1 106 ? 64.595 8.396 78.406 1.00 30.23 104 ALA D O 1
ATOM 5611 N N . ARG D 1 107 ? 64.001 7.963 76.269 1.00 29.32 105 ARG D N 1
ATOM 5612 C CA . ARG D 1 107 ? 65.345 8.134 75.720 1.00 29.40 105 ARG D CA 1
ATOM 5613 C C . ARG D 1 107 ? 66.356 7.178 76.378 1.00 29.10 105 ARG D C 1
ATOM 5614 O O . ARG D 1 107 ? 66.090 5.992 76.460 1.00 29.16 105 ARG D O 1
ATOM 5622 N N . ARG D 1 108 ? 67.496 7.687 76.857 1.00 28.31 106 ARG D N 1
ATOM 5623 C CA . ARG D 1 108 ? 68.512 6.829 77.512 1.00 28.53 106 ARG D CA 1
ATOM 5624 C C . ARG D 1 108 ? 68.225 6.472 78.991 1.00 27.14 106 ARG D C 1
ATOM 5625 O O . ARG D 1 108 ? 68.930 5.611 79.583 1.00 25.58 106 ARG D O 1
ATOM 5633 N N . TRP D 1 109 ? 67.222 7.129 79.580 1.00 25.85 107 TRP D N 1
ATOM 5634 C CA . TRP D 1 109 ? 67.018 7.118 81.040 1.00 25.21 107 TRP D CA 1
ATOM 5635 C C . TRP D 1 109 ? 65.885 6.189 81.479 1.00 25.94 107 TRP D C 1
ATOM 5636 O O . TRP D 1 109 ? 64.919 6.000 80.734 1.00 24.30 107 TRP D O 1
ATOM 5647 N N . CYS D 1 110 ? 66.026 5.601 82.663 1.00 25.97 108 CYS D N 1
ATOM 5648 C CA . CYS D 1 110 ? 64.929 4.851 83.258 1.00 27.50 108 CYS D CA 1
ATOM 5649 C C . CYS D 1 110 ? 64.870 5.198 84.709 1.00 27.50 108 CYS D C 1
ATOM 5650 O O . CYS D 1 110 ? 65.820 5.767 85.237 1.00 29.45 108 CYS D O 1
ATOM 5653 N N . PHE D 1 111 ? 63.777 4.846 85.370 1.00 27.72 109 PHE D N 1
ATOM 5654 C CA . PHE D 1 111 ? 63.465 5.458 86.651 1.00 28.07 109 PHE D CA 1
ATOM 5655 C C . PHE D 1 111 ? 62.398 4.642 87.363 1.00 27.26 109 PHE D C 1
ATOM 5656 O O . PHE D 1 111 ? 61.466 4.163 86.740 1.00 27.67 109 PHE D O 1
ATOM 5672 N N . HIS D 1 113 ? 60.350 4.452 91.538 1.00 27.77 111 HIS D N 1
ATOM 5673 C CA . HIS D 1 113 ? 60.084 5.254 92.698 1.00 27.53 111 HIS D CA 1
ATOM 5674 C C . HIS D 1 113 ? 59.178 4.444 93.626 1.00 27.18 111 HIS D C 1
ATOM 5675 O O . HIS D 1 113 ? 58.235 3.813 93.195 1.00 26.16 111 HIS D O 1
ATOM 5682 N N . ASN D 1 114 ? 59.528 4.465 94.896 1.00 26.97 112 ASN D N 1
ATOM 5683 C CA . ASN D 1 114 ? 58.762 3.924 95.991 1.00 27.63 112 ASN D CA 1
ATOM 5684 C C . ASN D 1 114 ? 58.347 5.147 96.843 1.00 27.63 112 ASN D C 1
ATOM 5685 O O . ASN D 1 114 ? 59.198 6.001 97.184 1.00 27.02 112 ASN D O 1
ATOM 5690 N N . GLY D 1 115 ? 57.053 5.247 97.143 1.00 26.60 113 GLY D N 1
ATOM 5691 C CA . GLY D 1 115 ? 56.514 6.261 98.058 1.00 26.59 113 GLY D CA 1
ATOM 5692 C C . GLY D 1 115 ? 55.263 6.923 97.462 1.00 26.97 113 GLY D C 1
ATOM 5693 O O . GLY D 1 115 ? 54.524 6.302 96.705 1.00 26.21 113 GLY D O 1
ATOM 5694 N N . GLN D 1 116 ? 55.048 8.192 97.774 1.00 26.03 114 GLN D N 1
ATOM 5695 C CA . GLN D 1 116 ? 53.853 8.881 97.339 1.00 25.65 114 GLN D CA 1
ATOM 5696 C C . GLN D 1 116 ? 54.022 10.379 97.435 1.00 24.87 114 GLN D C 1
ATOM 5697 O O . GLN D 1 116 ? 54.829 10.886 98.216 1.00 24.33 114 GLN D O 1
ATOM 5703 N N . VAL D 1 117 ? 53.243 11.078 96.630 1.00 24.06 115 VAL D N 1
ATOM 5704 C CA . VAL D 1 117 ? 53.017 12.499 96.775 1.00 22.88 115 VAL D CA 1
ATOM 5705 C C . VAL D 1 117 ? 51.625 12.593 97.384 1.00 22.69 115 VAL D C 1
ATOM 5706 O O . VAL D 1 117 ? 50.648 12.122 96.785 1.00 21.53 115 VAL D O 1
ATOM 5710 N N . GLY D 1 118 ? 51.534 13.149 98.592 1.00 21.13 116 GLY D N 1
ATOM 5711 C CA . GLY D 1 118 ? 50.271 13.149 99.326 1.00 20.61 116 GLY D CA 1
ATOM 5712 C C . GLY D 1 118 ? 49.143 13.922 98.643 1.00 20.50 116 GLY D C 1
ATOM 5713 O O . GLY D 1 118 ? 49.325 15.077 98.285 1.00 19.83 116 GLY D O 1
ATOM 5714 N N . GLY D 1 119 ? 47.994 13.269 98.468 1.00 20.40 117 GLY D N 1
ATOM 5715 C CA . GLY D 1 119 ? 46.783 13.885 97.931 1.00 22.16 117 GLY D CA 1
ATOM 5716 C C . GLY D 1 119 ? 46.853 14.091 96.428 1.00 22.79 117 GLY D C 1
ATOM 5717 O O . GLY D 1 119 ? 46.047 14.822 95.860 1.00 23.62 117 GLY D O 1
ATOM 5718 N N . PHE D 1 120 ? 47.818 13.434 95.788 1.00 22.90 118 PHE D N 1
ATOM 5719 C CA . PHE D 1 120 ? 48.124 13.667 94.378 1.00 23.27 118 PHE D CA 1
ATOM 5720 C C . PHE D 1 120 ? 46.872 13.740 93.502 1.00 24.10 118 PHE D C 1
ATOM 5721 O O . PHE D 1 120 ? 46.721 14.655 92.680 1.00 23.61 118 PHE D O 1
ATOM 5729 N N . GLU D 1 121 ? 45.953 12.795 93.683 1.00 25.27 119 GLU D N 1
ATOM 5730 C CA . GLU D 1 121 ? 44.774 12.768 92.805 1.00 26.47 119 GLU D CA 1
ATOM 5731 C C . GLU D 1 121 ? 43.980 14.067 92.837 1.00 25.91 119 GLU D C 1
ATOM 5732 O O . GLU D 1 121 ? 43.359 14.423 91.854 1.00 26.05 119 GLU D O 1
ATOM 5738 N N . ALA D 1 122 ? 44.059 14.805 93.940 1.00 25.65 120 ALA D N 1
ATOM 5739 C CA . ALA D 1 122 ? 43.342 16.075 94.025 1.00 25.30 120 ALA D CA 1
ATOM 5740 C C . ALA D 1 122 ? 43.993 17.188 93.175 1.00 24.89 120 ALA D C 1
ATOM 5741 O O . ALA D 1 122 ? 43.379 18.234 92.960 1.00 25.49 120 ALA D O 1
ATOM 5743 N N . PHE D 1 123 ? 45.206 16.969 92.676 1.00 23.27 121 PHE D N 1
ATOM 5744 C CA . PHE D 1 123 ? 45.828 17.997 91.831 1.00 23.02 121 PHE D CA 1
ATOM 5745 C C . PHE D 1 123 ? 46.528 17.448 90.594 1.00 23.04 121 PHE D C 1
ATOM 5746 O O . PHE D 1 123 ? 47.461 18.066 90.077 1.00 22.74 121 PHE D O 1
ATOM 5754 N N . ARG D 1 124 ? 46.089 16.280 90.123 1.00 23.09 122 ARG D N 1
ATOM 5755 C CA . ARG D 1 124 ? 46.822 15.625 89.046 1.00 23.16 122 ARG D CA 1
ATOM 5756 C C . ARG D 1 124 ? 46.963 16.549 87.845 1.00 22.04 122 ARG D C 1
ATOM 5757 O O . ARG D 1 124 ? 48.019 16.587 87.218 1.00 22.07 122 ARG D O 1
ATOM 5765 N N . LYS D 1 125 ? 45.908 17.296 87.542 1.00 21.13 123 LYS D N 1
ATOM 5766 C CA . LYS D 1 125 ? 45.911 18.187 86.382 1.00 21.09 123 LYS D CA 1
ATOM 5767 C C . LYS D 1 125 ? 47.082 19.175 86.414 1.00 21.71 123 LYS D C 1
ATOM 5768 O O . LYS D 1 125 ? 47.829 19.271 85.434 1.00 21.28 123 LYS D O 1
ATOM 5774 N N . GLN D 1 126 ? 47.252 19.875 87.537 1.00 21.84 124 GLN D N 1
ATOM 5775 C CA . GLN D 1 126 ? 48.344 20.825 87.706 1.00 23.43 124 GLN D CA 1
ATOM 5776 C C . GLN D 1 126 ? 49.711 20.146 87.654 1.00 24.30 124 GLN D C 1
ATOM 5777 O O . GLN D 1 126 ? 50.669 20.707 87.102 1.00 24.78 124 GLN D O 1
ATOM 5783 N N . ALA D 1 127 ? 49.814 18.935 88.212 1.00 23.79 125 ALA D N 1
ATOM 5784 C CA . ALA D 1 127 ? 51.065 18.212 88.092 1.00 24.26 125 ALA D CA 1
ATOM 5785 C C . ALA D 1 127 ? 51.357 17.896 86.631 1.00 24.37 125 ALA D C 1
ATOM 5786 O O . ALA D 1 127 ? 52.501 18.024 86.187 1.00 24.20 125 ALA D O 1
ATOM 5788 N N . ASP D 1 128 ? 50.329 17.480 85.895 1.00 23.98 126 ASP D N 1
ATOM 5789 C CA . ASP D 1 128 ? 50.478 17.189 84.468 1.00 25.48 126 ASP D CA 1
ATOM 5790 C C . ASP D 1 128 ? 50.900 18.445 83.688 1.00 26.22 126 ASP D C 1
ATOM 5791 O O . ASP D 1 128 ? 51.762 18.370 82.818 1.00 25.50 126 ASP D O 1
ATOM 5804 N N . ALA D 1 130 ? 52.544 20.939 84.568 1.00 28.82 128 ALA D N 1
ATOM 5805 C CA . ALA D 1 130 ? 53.942 21.285 84.836 1.00 28.87 128 ALA D CA 1
ATOM 5806 C C . ALA D 1 130 ? 54.949 20.520 83.994 1.00 28.81 128 ALA D C 1
ATOM 5807 O O . ALA D 1 130 ? 56.102 20.889 83.972 1.00 29.29 128 ALA D O 1
ATOM 5809 N N . ILE D 1 131 ? 54.545 19.441 83.337 1.00 27.55 129 ILE D N 1
ATOM 5810 C CA . ILE D 1 131 ? 55.475 18.724 82.485 1.00 27.06 129 ILE D CA 1
ATOM 5811 C C . ILE D 1 131 ? 55.766 19.529 81.195 1.00 26.70 129 ILE D C 1
ATOM 5812 O O . ILE D 1 131 ? 54.825 19.972 80.541 1.00 26.96 129 ILE D O 1
ATOM 5817 N N . ALA D 1 132 ? 57.039 19.708 80.819 1.00 26.04 130 ALA D N 1
ATOM 5818 C CA . ALA D 1 132 ? 57.364 20.426 79.565 1.00 26.43 130 ALA D CA 1
ATOM 5819 C C . ALA D 1 132 ? 56.752 19.693 78.382 1.00 27.09 130 ALA D C 1
ATOM 5820 O O . ALA D 1 132 ? 56.671 18.459 78.401 1.00 27.12 130 ALA D O 1
ATOM 5822 N N . ASP D 1 133 ? 56.353 20.457 77.364 1.00 27.57 131 ASP D N 1
ATOM 5823 C CA . ASP D 1 133 ? 55.835 19.926 76.111 1.00 28.30 131 ASP D CA 1
ATOM 5824 C C . ASP D 1 133 ? 56.749 18.840 75.540 1.00 28.02 131 ASP D C 1
ATOM 5825 O O . ASP D 1 133 ? 56.280 17.838 75.017 1.00 27.06 131 ASP D O 1
ATOM 5830 N N . GLU D 1 134 ? 58.055 19.067 75.606 1.00 28.15 132 GLU D N 1
ATOM 5831 C CA . GLU D 1 134 ? 59.041 18.146 75.035 1.00 29.21 132 GLU D CA 1
ATOM 5832 C C . GLU D 1 134 ? 58.882 16.710 75.579 1.00 28.21 132 GLU D C 1
ATOM 5833 O O . GLU D 1 134 ? 59.137 15.730 74.884 1.00 27.90 132 GLU D O 1
ATOM 5839 N N . PHE D 1 135 ? 58.510 16.590 76.845 1.00 27.47 133 PHE D N 1
ATOM 5840 C CA . PHE D 1 135 ? 58.459 15.275 77.460 1.00 27.07 133 PHE D CA 1
ATOM 5841 C C . PHE D 1 135 ? 57.034 14.789 77.664 1.00 26.99 133 PHE D C 1
ATOM 5842 O O . PHE D 1 135 ? 56.828 13.653 78.108 1.00 26.64 133 PHE D O 1
ATOM 5850 N N . TYR D 1 136 ? 56.061 15.631 77.310 1.00 26.68 134 TYR D N 1
ATOM 5851 C CA . TYR D 1 136 ? 54.665 15.302 77.583 1.00 27.22 134 TYR D CA 1
ATOM 5852 C C . TYR D 1 136 ? 54.211 14.036 76.838 1.00 27.39 134 TYR D C 1
ATOM 5853 O O . TYR D 1 136 ? 53.427 13.234 77.362 1.00 27.40 134 TYR D O 1
ATOM 5862 N N . THR D 1 137 ? 54.727 13.851 75.632 1.00 26.78 135 THR D N 1
ATOM 5863 C CA . THR D 1 137 ? 54.462 12.655 74.874 1.00 27.14 135 THR D CA 1
ATOM 5864 C C . THR D 1 137 ? 54.777 11.337 75.645 1.00 27.09 135 THR D C 1
ATOM 5865 O O . THR D 1 137 ? 54.186 10.306 75.370 1.00 26.62 135 THR D O 1
ATOM 5869 N N . TYR D 1 138 ? 55.716 11.374 76.583 1.00 27.32 136 TYR D N 1
ATOM 5870 C CA . TYR D 1 138 ? 56.027 10.208 77.410 1.00 28.31 136 TYR D CA 1
ATOM 5871 C C . TYR D 1 138 ? 55.018 9.973 78.562 1.00 28.48 136 TYR D C 1
ATOM 5872 O O . TYR D 1 138 ? 55.146 8.998 79.301 1.00 29.26 136 TYR D O 1
ATOM 5881 N N . ARG D 1 139 ? 54.047 10.868 78.740 1.00 27.95 137 ARG D N 1
ATOM 5882 C CA . ARG D 1 139 ? 53.108 10.725 79.849 1.00 28.05 137 ARG D CA 1
ATOM 5883 C C . ARG D 1 139 ? 52.018 9.749 79.399 1.00 27.70 137 ARG D C 1
ATOM 5884 O O . ARG D 1 139 ? 51.159 10.116 78.628 1.00 26.47 137 ARG D O 1
ATOM 5892 N N . LYS D 1 140 ? 52.104 8.493 79.855 1.00 27.78 138 LYS D N 1
ATOM 5893 C CA . LYS D 1 140 ? 51.214 7.415 79.344 1.00 28.34 138 LYS D CA 1
ATOM 5894 C C . LYS D 1 140 ? 50.175 6.951 80.352 1.00 27.55 138 LYS D C 1
ATOM 5895 O O . LYS D 1 140 ? 49.163 6.419 79.977 1.00 27.57 138 LYS D O 1
ATOM 5901 N N . GLY D 1 141 ? 50.431 7.137 81.638 1.00 27.72 139 GLY D N 1
ATOM 5902 C CA . GLY D 1 141 ? 49.462 6.714 82.650 1.00 26.95 139 GLY D CA 1
ATOM 5903 C C . GLY D 1 141 ? 49.104 7.862 83.569 1.00 26.80 139 GLY D C 1
ATOM 5904 O O . GLY D 1 141 ? 49.164 9.041 83.179 1.00 26.00 139 GLY D O 1
ATOM 5905 N N . SER D 1 142 ? 48.736 7.531 84.799 1.00 25.61 140 SER D N 1
ATOM 5906 C CA . SER D 1 142 ? 48.245 8.550 85.685 1.00 25.69 140 SER D CA 1
ATOM 5907 C C . SER D 1 142 ? 48.940 8.562 87.045 1.00 25.66 140 SER D C 1
ATOM 5908 O O . SER D 1 142 ? 48.443 9.196 87.971 1.00 26.52 140 SER D O 1
ATOM 5911 N N . THR D 1 143 ? 50.090 7.905 87.180 1.00 25.16 141 THR D N 1
ATOM 5912 C CA . THR D 1 143 ? 50.768 7.915 88.479 1.00 25.21 141 THR D CA 1
ATOM 5913 C C . THR D 1 143 ? 51.592 9.173 88.802 1.00 25.47 141 THR D C 1
ATOM 5914 O O . THR D 1 143 ? 52.049 9.904 87.899 1.00 25.75 141 THR D O 1
ATOM 5918 N N . ASP D 1 144 ? 51.823 9.372 90.097 1.00 25.00 142 ASP D N 1
ATOM 5919 C CA . ASP D 1 144 ? 52.737 10.411 90.589 1.00 24.68 142 ASP D CA 1
ATOM 5920 C C . ASP D 1 144 ? 54.175 10.087 90.287 1.00 24.64 142 ASP D C 1
ATOM 5921 O O . ASP D 1 144 ? 54.959 10.974 90.008 1.00 24.34 142 ASP D O 1
ATOM 5926 N N . SER D 1 145 ? 54.520 8.806 90.334 1.00 25.12 143 SER D N 1
ATOM 5927 C CA . SER D 1 145 ? 55.873 8.374 89.995 1.00 25.68 143 SER D CA 1
ATOM 5928 C C . SER D 1 145 ? 56.271 8.816 88.600 1.00 25.32 143 SER D C 1
ATOM 5929 O O . SER D 1 145 ? 57.391 9.264 88.390 1.00 25.78 143 SER D O 1
ATOM 5932 N N . GLU D 1 146 ? 55.354 8.666 87.648 1.00 25.56 144 GLU D N 1
ATOM 5933 C CA . GLU D 1 146 ? 55.639 8.970 86.245 1.00 25.32 144 GLU D CA 1
ATOM 5934 C C . GLU D 1 146 ? 55.789 10.471 86.056 1.00 25.44 144 GLU D C 1
ATOM 5935 O O . GLU D 1 146 ? 56.688 10.923 85.368 1.00 24.38 144 GLU D O 1
ATOM 5941 N N . VAL D 1 147 ? 54.931 11.242 86.712 1.00 26.56 145 VAL D N 1
ATOM 5942 C CA . VAL D 1 147 ? 55.141 12.685 86.797 1.00 27.77 145 VAL D CA 1
ATOM 5943 C C . VAL D 1 147 ? 56.525 13.079 87.334 1.00 27.82 145 VAL D C 1
ATOM 5944 O O . VAL D 1 147 ? 57.234 13.866 86.704 1.00 27.96 145 VAL D O 1
ATOM 5948 N N . LEU D 1 148 ? 56.920 12.527 88.476 1.00 27.51 146 LEU D N 1
ATOM 5949 C CA . LEU D 1 148 ? 58.191 12.881 89.062 1.00 28.08 146 LEU D CA 1
ATOM 5950 C C . LEU D 1 148 ? 59.315 12.691 88.013 1.00 27.17 146 LEU D C 1
ATOM 5951 O O . LEU D 1 148 ? 60.224 13.519 87.875 1.00 27.74 146 LEU D O 1
ATOM 5956 N N . PHE D 1 149 ? 59.264 11.581 87.295 1.00 26.19 147 PHE D N 1
ATOM 5957 C CA . PHE D 1 149 ? 60.297 11.268 86.299 1.00 25.64 147 PHE D CA 1
ATOM 5958 C C . PHE D 1 149 ? 60.281 12.281 85.161 1.00 24.90 147 PHE D C 1
ATOM 5959 O O . PHE D 1 149 ? 61.304 12.816 84.779 1.00 24.30 147 PHE D O 1
ATOM 5967 N N . LEU D 1 150 ? 59.111 12.544 84.622 1.00 23.81 148 LEU D N 1
ATOM 5968 C CA . LEU D 1 150 ? 59.024 13.457 83.460 1.00 24.66 148 LEU D CA 1
ATOM 5969 C C . LEU D 1 150 ? 59.293 14.909 83.844 1.00 23.99 148 LEU D C 1
ATOM 5970 O O . LEU D 1 150 ? 59.874 15.665 83.054 1.00 23.12 148 LEU D O 1
ATOM 5975 N N . LEU D 1 151 ? 58.857 15.283 85.049 1.00 24.60 149 LEU D N 1
ATOM 5976 C CA . LEU D 1 151 ? 59.229 16.579 85.637 1.00 25.75 149 LEU D CA 1
ATOM 5977 C C . LEU D 1 151 ? 60.739 16.713 85.818 1.00 25.32 149 LEU D C 1
ATOM 5978 O O . LEU D 1 151 ? 61.294 17.781 85.613 1.00 26.17 149 LEU D O 1
ATOM 5983 N N . ALA D 1 152 ? 61.405 15.647 86.247 1.00 25.76 150 ALA D N 1
ATOM 5984 C CA . ALA D 1 152 ? 62.859 15.697 86.385 1.00 25.91 150 ALA D CA 1
ATOM 5985 C C . ALA D 1 152 ? 63.544 15.847 85.014 1.00 26.07 150 ALA D C 1
ATOM 5986 O O . ALA D 1 152 ? 64.510 16.614 84.886 1.00 26.29 150 ALA D O 1
ATOM 5988 N N . LEU D 1 153 ? 63.060 15.120 84.009 1.00 25.10 151 LEU D N 1
ATOM 5989 C CA . LEU D 1 153 ? 63.496 15.379 82.619 1.00 25.72 151 LEU D CA 1
ATOM 5990 C C . LEU D 1 153 ? 63.267 16.841 82.233 1.00 25.25 151 LEU D C 1
ATOM 5991 O O . LEU D 1 153 ? 64.196 17.506 81.757 1.00 24.90 151 LEU D O 1
ATOM 5996 N N . SER D 1 154 ? 62.051 17.351 82.463 1.00 25.55 152 SER D N 1
ATOM 5997 C CA . SER D 1 154 ? 61.717 18.766 82.156 1.00 25.73 152 SER D CA 1
ATOM 5998 C C . SER D 1 154 ? 62.693 19.729 82.849 1.00 26.14 152 SER D C 1
ATOM 5999 O O . SER D 1 154 ? 63.004 20.784 82.308 1.00 25.83 152 SER D O 1
ATOM 6002 N N . GLU D 1 155 ? 63.186 19.334 84.024 1.00 25.74 153 GLU D N 1
ATOM 6003 C CA . GLU D 1 155 ? 64.124 20.146 84.806 1.00 26.38 153 GLU D CA 1
ATOM 6004 C C . GLU D 1 155 ? 65.623 19.902 84.493 1.00 26.51 153 GLU D C 1
ATOM 6005 O O . GLU D 1 155 ? 66.471 20.370 85.220 1.00 26.89 153 GLU D O 1
ATOM 6011 N N . GLY D 1 156 ? 65.950 19.164 83.433 1.00 26.84 154 GLY D N 1
ATOM 6012 C CA . GLY D 1 156 ? 67.356 18.960 83.051 1.00 25.71 154 GLY D CA 1
ATOM 6013 C C . GLY D 1 156 ? 68.023 17.682 83.553 1.00 25.80 154 GLY D C 1
ATOM 6014 O O . GLY D 1 156 ? 69.251 17.637 83.659 1.00 24.92 154 GLY D O 1
ATOM 6015 N N . LEU D 1 157 ? 67.231 16.633 83.829 1.00 25.24 155 LEU D N 1
ATOM 6016 C CA . LEU D 1 157 ? 67.793 15.347 84.290 1.00 26.32 155 LEU D CA 1
ATOM 6017 C C . LEU D 1 157 ? 68.953 14.867 83.413 1.00 26.74 155 LEU D C 1
ATOM 6018 O O . LEU D 1 157 ? 69.954 14.340 83.927 1.00 25.69 155 LEU D O 1
ATOM 6023 N N . GLU D 1 158 ? 68.821 15.092 82.107 1.00 26.76 156 GLU D N 1
ATOM 6024 C CA . GLU D 1 158 ? 69.826 14.683 81.116 1.00 28.22 156 GLU D CA 1
ATOM 6025 C C . GLU D 1 158 ? 71.222 15.257 81.315 1.00 28.78 156 GLU D C 1
ATOM 6026 O O . GLU D 1 158 ? 72.197 14.583 81.020 1.00 29.30 156 GLU D O 1
ATOM 6032 N N . HIS D 1 159 ? 71.336 16.479 81.809 1.00 29.89 157 HIS D N 1
ATOM 6033 C CA . HIS D 1 159 ? 72.667 17.017 82.066 1.00 31.37 157 HIS D CA 1
ATOM 6034 C C . HIS D 1 159 ? 72.957 17.352 83.535 1.00 31.36 157 HIS D C 1
ATOM 6035 O O . HIS D 1 159 ? 74.090 17.673 83.877 1.00 30.94 157 HIS D O 1
ATOM 6042 N N . ASP D 1 160 ? 71.943 17.273 84.402 1.00 31.59 158 ASP D N 1
ATOM 6043 C CA . ASP D 1 160 ? 72.083 17.684 85.812 1.00 31.07 158 ASP D CA 1
ATOM 6044 C C . ASP D 1 160 ? 71.137 16.865 86.709 1.00 30.16 158 ASP D C 1
ATOM 6045 O O . ASP D 1 160 ? 70.167 17.397 87.220 1.00 30.10 158 ASP D O 1
ATOM 6050 N N . PRO D 1 161 ? 71.424 15.575 86.908 1.00 29.67 159 PRO D N 1
ATOM 6051 C CA . PRO D 1 161 ? 70.470 14.674 87.569 1.00 29.34 159 PRO D CA 1
ATOM 6052 C C . PRO D 1 161 ? 70.107 15.059 89.001 1.00 29.43 159 PRO D C 1
ATOM 6053 O O . PRO D 1 161 ? 68.929 15.059 89.350 1.00 29.30 159 PRO D O 1
ATOM 6057 N N . HIS D 1 162 ? 71.104 15.403 89.806 1.00 29.05 160 HIS D N 1
ATOM 6058 C CA . HIS D 1 162 ? 70.899 15.841 91.183 1.00 29.09 160 HIS D CA 1
ATOM 6059 C C . HIS D 1 162 ? 70.030 17.096 91.282 1.00 28.33 160 HIS D C 1
ATOM 6060 O O . HIS D 1 162 ? 69.011 17.099 92.001 1.00 27.58 160 HIS D O 1
ATOM 6067 N N . GLY D 1 163 ? 70.456 18.164 90.592 1.00 27.85 161 GLY D N 1
ATOM 6068 C CA . GLY D 1 163 ? 69.691 19.425 90.547 1.00 27.11 161 GLY D CA 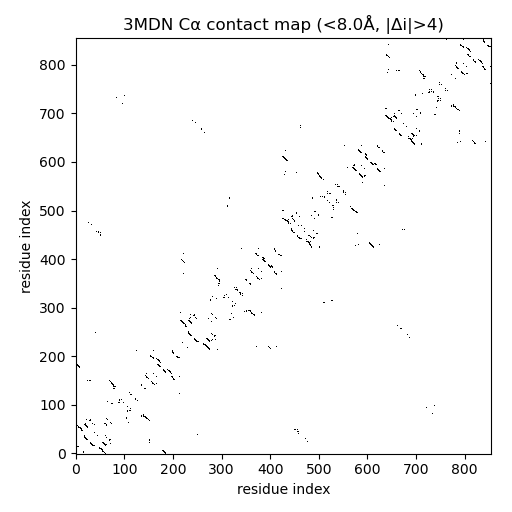1
ATOM 6069 C C . GLY D 1 163 ? 68.287 19.215 89.989 1.00 27.22 161 GLY D C 1
ATOM 6070 O O . GLY D 1 163 ? 67.307 19.721 90.532 1.00 26.97 161 GLY D O 1
ATOM 6071 N N . ALA D 1 164 ? 68.174 18.432 88.920 1.00 26.97 162 ALA D N 1
ATOM 6072 C CA . ALA D 1 164 ? 66.871 18.244 88.262 1.00 26.85 162 ALA D CA 1
ATOM 6073 C C . ALA D 1 164 ? 65.896 17.455 89.148 1.00 27.27 162 ALA D C 1
ATOM 6074 O O . ALA D 1 164 ? 64.737 17.816 89.261 1.00 27.24 162 ALA D O 1
ATOM 6076 N N . LEU D 1 165 ? 66.364 16.389 89.788 1.00 27.73 163 LEU D N 1
ATOM 6077 C CA . LEU D 1 165 ? 65.464 15.639 90.650 1.00 27.71 163 LEU D CA 1
ATOM 6078 C C . LEU D 1 165 ? 65.053 16.536 91.828 1.00 27.20 163 LEU D C 1
ATOM 6079 O O . LEU D 1 165 ? 63.875 16.619 92.198 1.00 28.14 163 LEU D O 1
ATOM 6084 N N . ALA D 1 166 ? 66.044 17.214 92.401 1.00 27.89 164 ALA D N 1
ATOM 6085 C CA . ALA D 1 166 ? 65.856 18.216 93.469 1.00 26.55 164 ALA D CA 1
ATOM 6086 C C . ALA D 1 166 ? 64.735 19.231 93.127 1.00 25.36 164 ALA D C 1
ATOM 6087 O O . ALA D 1 166 ? 63.831 19.496 93.938 1.00 24.38 164 ALA D O 1
ATOM 6089 N N . ARG D 1 167 ? 64.784 19.782 91.923 1.00 24.57 165 ARG D N 1
ATOM 6090 C CA . ARG D 1 167 ? 63.750 20.746 91.479 1.00 23.99 165 ARG D CA 1
ATOM 6091 C C . ARG D 1 167 ? 62.355 20.119 91.232 1.00 23.86 165 ARG D C 1
ATOM 6092 O O . ARG D 1 167 ? 61.302 20.704 91.588 1.00 24.33 165 ARG D O 1
ATOM 6100 N N . ALA D 1 168 ? 62.328 18.946 90.612 1.00 23.46 166 ALA D N 1
ATOM 6101 C CA . ALA D 1 168 ? 61.062 18.244 90.380 1.00 23.65 166 ALA D CA 1
ATOM 6102 C C . ALA D 1 168 ? 60.371 17.924 91.717 1.00 24.25 166 ALA D C 1
ATOM 6103 O O . ALA D 1 168 ? 59.149 18.101 91.875 1.00 24.26 166 ALA D O 1
ATOM 6105 N N . ILE D 1 169 ? 61.158 17.484 92.691 1.00 24.26 167 ILE D N 1
ATOM 6106 C CA . ILE D 1 169 ? 60.595 17.185 94.008 1.00 25.64 167 ILE D CA 1
ATOM 6107 C C . ILE D 1 169 ? 60.033 18.422 94.718 1.00 25.89 167 ILE D C 1
ATOM 6108 O O . ILE D 1 169 ? 58.914 18.388 95.259 1.00 26.37 167 ILE D O 1
ATOM 6113 N N . ALA D 1 170 ? 60.803 19.517 94.722 1.00 26.14 168 ALA D N 1
ATOM 6114 C CA . ALA D 1 170 ? 60.332 20.803 95.276 1.00 26.69 168 ALA D CA 1
ATOM 6115 C C . ALA D 1 170 ? 58.979 21.191 94.688 1.00 26.64 168 ALA D C 1
ATOM 6116 O O . ALA D 1 170 ? 58.038 21.551 95.407 1.00 27.62 168 ALA D O 1
ATOM 6118 N N . ARG D 1 171 ? 58.889 21.125 93.368 1.00 26.32 169 ARG D N 1
ATOM 6119 C CA . ARG D 1 171 ? 57.656 21.482 92.674 1.00 26.27 169 ARG D CA 1
ATOM 6120 C C . ARG D 1 171 ? 56.469 20.609 93.105 1.00 25.54 169 ARG D C 1
ATOM 6121 O O . ARG D 1 171 ? 55.385 21.119 93.419 1.00 24.60 169 ARG D O 1
ATOM 6129 N N . LEU D 1 172 ? 56.670 19.292 93.153 1.00 24.47 170 LEU D N 1
ATOM 6130 C CA . LEU D 1 172 ? 55.546 18.420 93.527 1.00 24.52 170 LEU D CA 1
ATOM 6131 C C . LEU D 1 172 ? 55.187 18.536 95.004 1.00 24.13 170 LEU D C 1
ATOM 6132 O O . LEU D 1 172 ? 54.012 18.451 95.380 1.00 23.14 170 LEU D O 1
ATOM 6137 N N . GLU D 1 173 ? 56.205 18.737 95.837 1.00 23.60 171 GLU D N 1
ATOM 6138 C CA . GLU D 1 173 ? 55.945 18.915 97.247 1.00 24.94 171 GLU D CA 1
ATOM 6139 C C . GLU D 1 173 ? 55.171 20.199 97.501 1.00 24.38 171 GLU D C 1
ATOM 6140 O O . GLU D 1 173 ? 54.266 20.227 98.353 1.00 25.07 171 GLU D O 1
ATOM 6146 N N . GLY D 1 174 ? 55.515 21.259 96.767 1.00 24.15 172 GLY D N 1
ATOM 6147 C CA . GLY D 1 174 ? 54.757 22.517 96.844 1.00 23.31 172 GLY D CA 1
ATOM 6148 C C . GLY D 1 174 ? 53.296 22.359 96.430 1.00 23.78 172 GLY D C 1
ATOM 6149 O O . GLY D 1 174 ? 52.381 22.901 97.077 1.00 22.60 172 GLY D O 1
ATOM 6150 N N . LEU D 1 175 ? 53.048 21.602 95.353 1.00 23.70 173 LEU D N 1
ATOM 6151 C CA . LEU D 1 175 ? 51.665 21.402 94.939 1.00 23.62 173 LEU D CA 1
ATOM 6152 C C . LEU D 1 175 ? 50.924 20.588 96.003 1.00 23.67 173 LEU D C 1
ATOM 6153 O O . LEU D 1 175 ? 49.736 20.817 96.254 1.00 23.20 173 LEU D O 1
ATOM 6158 N N . SER D 1 176 ? 51.632 19.643 96.635 1.00 22.93 174 SER D N 1
ATOM 6159 C CA . SER D 1 176 ? 51.012 18.859 97.700 1.00 22.87 174 SER D CA 1
ATOM 6160 C C . SER D 1 176 ? 50.671 19.757 98.894 1.00 22.61 174 SER D C 1
ATOM 6161 O O . SER D 1 176 ? 49.555 19.727 99.394 1.00 22.27 174 SER D O 1
ATOM 6164 N N . ARG D 1 177 ? 51.626 20.565 99.338 1.00 23.16 175 ARG D N 1
ATOM 6165 C CA . ARG D 1 177 ? 51.345 21.527 100.409 1.00 24.22 175 ARG D CA 1
ATOM 6166 C C . ARG D 1 177 ? 50.171 22.429 100.074 1.00 23.72 175 ARG D C 1
ATOM 6167 O O . ARG D 1 177 ? 49.383 22.751 100.952 1.00 22.96 175 ARG D O 1
ATOM 6175 N N . ALA D 1 178 ? 50.046 22.812 98.803 1.00 23.99 176 ALA D N 1
ATOM 6176 C CA . ALA D 1 178 ? 48.943 23.690 98.350 1.00 24.51 176 ALA D CA 1
ATOM 6177 C C . ALA D 1 178 ? 47.584 22.996 98.238 1.00 24.94 176 ALA D C 1
ATOM 6178 O O . ALA D 1 178 ? 46.558 23.557 98.634 1.00 24.40 176 ALA D O 1
ATOM 6180 N N . HIS D 1 179 ? 47.569 21.795 97.655 1.00 24.96 177 HIS D N 1
ATOM 6181 C CA . HIS D 1 179 ? 46.299 21.167 97.270 1.00 25.48 177 HIS D CA 1
ATOM 6182 C C . HIS D 1 179 ? 46.066 19.777 97.858 1.00 26.04 177 HIS D C 1
ATOM 6183 O O . HIS D 1 179 ? 44.980 19.217 97.715 1.00 26.62 177 HIS D O 1
ATOM 6190 N N . GLY D 1 180 ? 47.084 19.213 98.497 1.00 26.74 178 GLY D N 1
ATOM 6191 C CA . GLY D 1 180 ? 47.099 17.793 98.826 1.00 27.11 178 GLY D CA 1
ATOM 6192 C C . GLY D 1 180 ? 46.991 17.540 100.319 1.00 27.71 178 GLY D C 1
ATOM 6193 O O . GLY D 1 180 ? 46.280 18.242 101.024 1.00 27.39 178 GLY D O 1
ATOM 6194 N N . THR D 1 181 ? 47.682 16.516 100.800 1.00 27.79 179 THR D N 1
ATOM 6195 C CA . THR D 1 181 ? 47.652 16.202 102.217 1.00 28.31 179 THR D CA 1
ATOM 6196 C C . THR D 1 181 ? 49.005 15.676 102.623 1.00 27.56 179 THR D C 1
ATOM 6197 O O . THR D 1 181 ? 49.914 15.581 101.797 1.00 27.51 179 THR D O 1
ATOM 6201 N N . THR D 1 182 ? 49.098 15.340 103.901 1.00 27.10 180 THR D N 1
ATOM 6202 C CA . THR D 1 182 ? 50.238 14.681 104.523 1.00 27.75 180 THR D CA 1
ATOM 6203 C C . THR D 1 182 ? 50.215 13.214 104.164 1.00 27.35 180 THR D C 1
ATOM 6204 O O . THR D 1 182 ? 49.129 12.643 104.019 1.00 27.81 180 THR D O 1
ATOM 6208 N N . PRO D 1 183 ? 51.393 12.598 103.995 1.00 26.99 181 PRO D N 1
ATOM 6209 C CA . PRO D 1 183 ? 52.715 13.226 103.858 1.00 26.56 181 PRO D CA 1
ATOM 6210 C C . PRO D 1 183 ? 52.912 13.801 102.475 1.00 25.04 181 PRO D C 1
ATOM 6211 O O . PRO D 1 183 ? 52.565 13.165 101.503 1.00 24.85 181 PRO D O 1
ATOM 6215 N N . HIS D 1 184 ? 53.511 14.975 102.396 1.00 24.25 182 HIS D N 1
ATOM 6216 C CA . HIS D 1 184 ? 53.596 15.685 101.149 1.00 24.11 182 HIS D CA 1
ATOM 6217 C C . HIS D 1 184 ? 54.534 15.004 100.160 1.00 24.50 182 HIS D C 1
ATOM 6218 O O . HIS D 1 184 ? 54.236 14.956 98.980 1.00 24.16 182 HIS D O 1
ATOM 6233 N N . ARG D 1 186 ? 57.069 11.440 100.025 1.00 24.07 184 ARG D N 1
ATOM 6234 C CA . ARG D 1 186 ? 57.864 10.308 100.516 1.00 25.83 184 ARG D CA 1
ATOM 6235 C C . ARG D 1 186 ? 58.526 9.687 99.297 1.00 26.56 184 ARG D C 1
ATOM 6236 O O . ARG D 1 186 ? 57.838 9.328 98.341 1.00 26.91 184 ARG D O 1
ATOM 6244 N N . LEU D 1 187 ? 59.849 9.548 99.325 1.00 26.84 185 LEU D N 1
ATOM 6245 C CA . LEU D 1 187 ? 60.548 9.198 98.105 1.00 26.63 185 LEU D CA 1
ATOM 6246 C C . LEU D 1 187 ? 61.796 8.334 98.311 1.00 26.86 185 LEU D C 1
ATOM 6247 O O . LEU D 1 187 ? 62.714 8.716 99.004 1.00 25.70 185 LEU D O 1
ATOM 6252 N N . SER D 1 188 ? 61.827 7.182 97.658 1.00 27.18 186 SER D N 1
ATOM 6253 C CA . SER D 1 188 ? 63.065 6.502 97.415 1.00 27.95 186 SER D CA 1
ATOM 6254 C C . SER D 1 188 ? 62.951 6.221 95.936 1.00 28.52 186 SER D C 1
ATOM 6255 O O . SER D 1 188 ? 61.872 5.833 95.434 1.00 29.78 186 SER D O 1
ATOM 6258 N N . ALA D 1 189 ? 64.014 6.492 95.196 1.00 27.81 187 ALA D N 1
ATOM 6259 C CA . ALA D 1 189 ? 63.976 6.298 93.744 1.00 26.68 187 ALA D CA 1
ATOM 6260 C C . ALA D 1 189 ? 65.322 5.764 93.290 1.00 26.53 187 ALA D C 1
ATOM 6261 O O . ALA D 1 189 ? 66.358 6.073 93.916 1.00 25.67 187 ALA D O 1
ATOM 6263 N N . ALA D 1 190 ? 65.307 4.973 92.216 1.00 25.32 188 ALA D N 1
ATOM 6264 C CA . ALA D 1 190 ? 66.534 4.569 91.502 1.00 25.02 188 ALA D CA 1
ATOM 6265 C C . ALA D 1 190 ? 66.376 4.936 90.059 1.00 25.14 188 ALA D C 1
ATOM 6266 O O . ALA D 1 190 ? 65.258 4.906 89.522 1.00 26.01 188 ALA D O 1
ATOM 6268 N N . PHE D 1 191 ? 67.467 5.318 89.417 1.00 23.82 189 PHE D N 1
ATOM 6269 C CA . PHE D 1 191 ? 67.391 5.828 88.058 1.00 24.27 189 PHE D CA 1
ATOM 6270 C C . PHE D 1 191 ? 68.776 5.780 87.393 1.00 23.95 189 PHE D C 1
ATOM 6271 O O . PHE D 1 191 ? 69.769 5.749 88.083 1.00 22.69 189 PHE D O 1
ATOM 6279 N N . SER D 1 192 ? 68.816 5.705 86.057 1.00 24.93 190 SER D N 1
ATOM 6280 C CA . SER D 1 192 ? 70.075 5.479 85.307 1.00 25.12 190 SER D CA 1
ATOM 6281 C C . SER D 1 192 ? 70.029 6.101 83.938 1.00 25.28 190 SER D C 1
ATOM 6282 O O . SER D 1 192 ? 68.943 6.247 83.332 1.00 25.40 190 SER D O 1
ATOM 6285 N N . ASP D 1 193 ? 71.203 6.416 83.407 1.00 25.48 191 ASP D N 1
ATOM 6286 C CA . ASP D 1 193 ? 71.310 6.850 82.011 1.00 25.92 191 ASP D CA 1
ATOM 6287 C C . ASP D 1 193 ? 71.970 5.752 81.219 1.00 26.39 191 ASP D C 1
ATOM 6288 O O . ASP D 1 193 ? 72.344 5.955 80.084 1.00 26.63 191 ASP D O 1
ATOM 6293 N N . GLY D 1 194 ? 72.132 4.581 81.823 1.00 27.12 192 GLY D N 1
ATOM 6294 C CA . GLY D 1 194 ? 72.782 3.482 81.129 1.00 27.95 192 GLY D CA 1
ATOM 6295 C C . GLY D 1 194 ? 74.285 3.438 81.296 1.00 29.22 192 GLY D C 1
ATOM 6296 O O . GLY D 1 194 ? 74.916 2.495 80.837 1.00 30.52 192 GLY D O 1
ATOM 6297 N N . GLN D 1 195 ? 74.856 4.447 81.954 1.00 28.80 193 GLN D N 1
ATOM 6298 C CA . GLN D 1 195 ? 76.272 4.438 82.358 1.00 29.58 193 GLN D CA 1
ATOM 6299 C C . GLN D 1 195 ? 76.488 4.547 83.882 1.00 27.74 193 GLN D C 1
ATOM 6300 O O . GLN D 1 195 ? 77.348 3.867 84.460 1.00 26.98 193 GLN D O 1
ATOM 6306 N N . THR D 1 196 ? 75.698 5.401 84.524 1.00 26.30 194 THR D N 1
ATOM 6307 C CA . THR D 1 196 ? 75.793 5.639 85.966 1.00 25.38 194 THR D CA 1
ATOM 6308 C C . THR D 1 196 ? 74.482 5.207 86.587 1.00 24.82 194 THR D C 1
ATOM 6309 O O . THR D 1 196 ? 73.449 5.372 85.967 1.00 23.15 194 THR D O 1
ATOM 6313 N N . LEU D 1 197 ? 74.516 4.690 87.815 1.00 24.83 195 LEU D N 1
ATOM 6314 C CA . LEU D 1 197 ? 73.291 4.310 88.496 1.00 25.17 195 LEU D CA 1
ATOM 6315 C C . LEU D 1 197 ? 73.123 5.286 89.668 1.00 25.35 195 LEU D C 1
ATOM 6316 O O . LEU D 1 197 ? 74.092 5.558 90.383 1.00 24.98 195 LEU D O 1
ATOM 6321 N N . TYR D 1 198 ? 71.913 5.805 89.854 1.00 23.56 196 TYR D N 1
ATOM 6322 C CA . TYR D 1 198 ? 71.644 6.795 90.895 1.00 23.57 196 TYR D CA 1
ATOM 6323 C C . TYR D 1 198 ? 70.578 6.265 91.830 1.00 23.78 196 TYR D C 1
ATOM 6324 O O . TYR D 1 198 ? 69.735 5.459 91.428 1.00 22.23 196 TYR D O 1
ATOM 6333 N N . ALA D 1 199 ? 70.575 6.763 93.057 1.00 23.17 197 ALA D N 1
ATOM 6334 C CA . ALA D 1 199 ? 69.444 6.514 93.913 1.00 24.18 197 ALA D CA 1
ATOM 6335 C C . ALA D 1 199 ? 69.346 7.654 94.892 1.00 24.25 197 ALA D C 1
ATOM 6336 O O . ALA D 1 199 ? 70.350 8.209 95.301 1.00 24.80 197 ALA D O 1
ATOM 6338 N N . ALA D 1 200 ? 68.134 8.019 95.259 1.00 24.69 198 ALA D N 1
ATOM 6339 C CA . ALA D 1 200 ? 67.950 9.121 96.199 1.00 25.34 198 ALA D CA 1
ATOM 6340 C C . ALA D 1 200 ? 66.886 8.709 97.196 1.00 24.91 198 ALA D C 1
ATOM 6341 O O . ALA D 1 200 ? 66.062 7.858 96.913 1.00 25.00 198 ALA D O 1
ATOM 6343 N N . ARG D 1 201 ? 66.946 9.294 98.378 1.00 25.02 199 ARG D N 1
ATOM 6344 C CA . ARG D 1 201 ? 65.979 9.041 99.441 1.00 24.38 199 ARG D CA 1
ATOM 6345 C C . ARG D 1 201 ? 65.694 10.359 100.112 1.00 23.95 199 ARG D C 1
ATOM 6346 O O . ARG D 1 201 ? 66.626 11.082 100.499 1.00 22.69 199 ARG D O 1
ATOM 6354 N N . TYR D 1 202 ? 64.401 10.683 100.215 1.00 24.04 200 TYR D N 1
ATOM 6355 C CA . TYR D 1 202 ? 63.974 11.944 100.806 1.00 23.95 200 TYR D CA 1
ATOM 6356 C C . TYR D 1 202 ? 62.531 11.864 101.318 1.00 23.39 200 TYR D C 1
ATOM 6357 O O . TYR D 1 202 ? 61.718 11.138 100.777 1.00 23.28 200 TYR D O 1
ATOM 6366 N N . SER D 1 203 ? 62.206 12.615 102.362 1.00 23.23 201 SER D N 1
ATOM 6367 C CA . SER D 1 203 ? 60.818 12.708 102.843 1.00 22.93 201 SER D CA 1
ATOM 6368 C C . SER D 1 203 ? 60.533 14.102 103.405 1.00 23.71 201 SER D C 1
ATOM 6369 O O . SER D 1 203 ? 61.415 14.734 103.998 1.00 23.23 201 SER D O 1
ATOM 6372 N N . SER D 1 204 ? 59.300 14.557 103.285 1.00 23.75 202 SER D N 1
ATOM 6373 C CA . SER D 1 204 ? 58.921 15.796 103.956 1.00 25.19 202 SER D CA 1
ATOM 6374 C C . SER D 1 204 ? 58.679 15.594 105.457 1.00 25.88 202 SER D C 1
ATOM 6375 O O . SER D 1 204 ? 58.455 16.577 106.170 1.00 26.50 202 SER D O 1
ATOM 6378 N N . ASP D 1 205 ? 58.682 14.344 105.930 1.00 26.48 203 ASP D N 1
ATOM 6379 C CA . ASP D 1 205 ? 58.528 14.072 107.379 1.00 27.18 203 ASP D CA 1
ATOM 6380 C C . ASP D 1 205 ? 59.632 13.129 107.866 1.00 27.92 203 ASP D C 1
ATOM 6381 O O . ASP D 1 205 ? 60.664 13.021 107.207 1.00 28.09 203 ASP D O 1
ATOM 6386 N N . HIS D 1 206 ? 59.425 12.457 108.998 1.00 28.63 204 HIS D N 1
ATOM 6387 C CA . HIS D 1 206 ? 60.425 11.542 109.578 1.00 29.98 204 HIS D CA 1
ATOM 6388 C C . HIS D 1 206 ? 60.466 10.134 108.984 1.00 30.42 204 HIS D C 1
ATOM 6389 O O . HIS D 1 206 ? 61.373 9.376 109.299 1.00 31.18 204 HIS D O 1
ATOM 6396 N N . ILE D 1 207 ? 59.495 9.772 108.144 1.00 30.07 205 ILE D N 1
ATOM 6397 C CA . ILE D 1 207 ? 59.466 8.432 107.524 1.00 29.53 205 ILE D CA 1
ATOM 6398 C C . ILE D 1 207 ? 59.850 8.525 106.036 1.00 28.73 205 ILE D C 1
ATOM 6399 O O . ILE D 1 207 ? 59.278 9.336 105.304 1.00 28.29 205 ILE D O 1
ATOM 6404 N N . ALA D 1 208 ? 60.796 7.699 105.605 1.00 27.58 206 ALA D N 1
ATOM 6405 C CA . ALA D 1 208 ? 61.255 7.661 104.216 1.00 27.74 206 ALA D CA 1
ATOM 6406 C C . ALA D 1 208 ? 61.432 6.212 103.807 1.00 27.33 206 ALA D C 1
ATOM 6407 O O . ALA D 1 208 ? 62.065 5.479 104.531 1.00 27.80 206 ALA D O 1
ATOM 6409 N N . PRO D 1 209 ? 60.863 5.784 102.667 1.00 26.89 207 PRO D N 1
ATOM 6410 C CA . PRO D 1 209 ? 61.058 4.398 102.245 1.00 26.88 207 PRO D CA 1
ATOM 6411 C C . PRO D 1 209 ? 62.571 4.103 102.178 1.00 27.26 207 PRO D C 1
ATOM 6412 O O . PRO D 1 209 ? 63.373 4.998 101.865 1.00 28.51 207 PRO D O 1
ATOM 6416 N N . SER D 1 210 ? 62.966 2.888 102.527 1.00 26.80 208 SER D N 1
ATOM 6417 C CA . SER D 1 210 ? 64.340 2.649 102.890 1.00 25.78 208 SER D CA 1
ATOM 6418 C C . SER D 1 210 ? 65.198 2.379 101.649 1.00 25.24 208 SER D C 1
ATOM 6419 O O . SER D 1 210 ? 64.675 2.041 100.571 1.00 24.07 208 SER D O 1
ATOM 6422 N N . VAL D 1 211 ? 66.499 2.606 101.765 1.00 23.10 209 VAL D N 1
ATOM 6423 C CA . VAL D 1 211 ? 67.410 2.309 100.665 1.00 22.38 209 VAL D CA 1
ATOM 6424 C C . VAL D 1 211 ? 68.691 1.753 101.260 1.00 22.93 209 VAL D C 1
ATOM 6425 O O . VAL D 1 211 ? 69.204 2.312 102.222 1.00 21.27 209 VAL D O 1
ATOM 6429 N N . TYR D 1 212 ? 69.189 0.641 100.709 1.00 22.65 210 TYR D N 1
ATOM 6430 C CA . TYR D 1 212 ? 70.433 0.028 101.199 1.00 22.44 210 TYR D CA 1
ATOM 6431 C C . TYR D 1 212 ? 71.273 -0.297 99.978 1.00 22.38 210 TYR D C 1
ATOM 6432 O O . TYR D 1 212 ? 70.722 -0.515 98.916 1.00 22.02 210 TYR D O 1
ATOM 6441 N N . TYR D 1 213 ? 72.588 -0.387 100.132 1.00 22.36 211 TYR D N 1
ATOM 6442 C CA . TYR D 1 213 ? 73.454 -0.749 99.002 1.00 22.48 211 TYR D CA 1
ATOM 6443 C C . TYR D 1 213 ? 74.644 -1.512 99.519 1.00 22.90 211 TYR D C 1
ATOM 6444 O O . TYR D 1 213 ? 75.011 -1.375 100.692 1.00 23.22 211 TYR D O 1
ATOM 6453 N N . ARG D 1 214 ? 75.225 -2.362 98.667 1.00 23.18 212 ARG D N 1
ATOM 6454 C CA . ARG D 1 214 ? 76.397 -3.134 99.104 1.00 24.55 212 ARG D CA 1
ATOM 6455 C C . ARG D 1 214 ? 77.143 -3.599 97.849 1.00 23.81 212 ARG D C 1
ATOM 6456 O O . ARG D 1 214 ? 76.517 -3.891 96.831 1.00 22.75 212 ARG D O 1
ATOM 6464 N N . TYR D 1 215 ? 78.472 -3.640 97.911 1.00 23.36 213 TYR D N 1
ATOM 6465 C CA . TYR D 1 215 ? 79.231 -4.175 96.793 1.00 23.59 213 TYR D CA 1
ATOM 6466 C C . TYR D 1 215 ? 79.273 -5.695 96.962 1.00 23.73 213 TYR D C 1
ATOM 6467 O O . TYR D 1 215 ? 79.680 -6.172 98.006 1.00 22.85 213 TYR D O 1
ATOM 6476 N N . SER D 1 216 ? 78.834 -6.446 95.949 1.00 23.51 214 SER D N 1
ATOM 6477 C CA . SER D 1 216 ? 78.908 -7.908 95.975 1.00 24.41 214 SER D CA 1
ATOM 6478 C C . SER D 1 216 ? 80.177 -8.393 95.290 1.00 24.21 214 SER D C 1
ATOM 6479 O O . SER D 1 216 ? 80.333 -8.280 94.070 1.00 23.80 214 SER D O 1
ATOM 6482 N N . HIS D 1 217 ? 81.074 -8.965 96.078 1.00 25.31 215 HIS D N 1
ATOM 6483 C CA . HIS D 1 217 ? 82.297 -9.575 95.559 1.00 25.21 215 HIS D CA 1
ATOM 6484 C C . HIS D 1 217 ? 81.997 -10.831 94.785 1.00 25.35 215 HIS D C 1
ATOM 6485 O O . HIS D 1 217 ? 82.722 -11.175 93.866 1.00 25.77 215 HIS D O 1
ATOM 6492 N N . ALA D 1 218 ? 80.939 -11.534 95.171 1.00 26.13 216 ALA D N 1
ATOM 6493 C CA . ALA D 1 218 ? 80.461 -12.687 94.398 1.00 27.09 216 ALA D CA 1
ATOM 6494 C C . ALA D 1 218 ? 79.860 -12.312 93.005 1.00 28.00 216 ALA D C 1
ATOM 6495 O O . ALA D 1 218 ? 80.070 -13.004 92.000 1.00 27.59 216 ALA D O 1
ATOM 6497 N N . ARG D 1 219 ? 79.129 -11.203 92.924 1.00 28.33 217 ARG D N 1
ATOM 6498 C CA . ARG D 1 219 ? 78.641 -10.757 91.607 1.00 28.50 217 ARG D CA 1
ATOM 6499 C C . ARG D 1 219 ? 79.687 -9.874 90.905 1.00 28.04 217 ARG D C 1
ATOM 6500 O O . ARG D 1 219 ? 79.715 -9.807 89.670 1.00 28.18 217 ARG D O 1
ATOM 6508 N N . GLN D 1 220 ? 80.521 -9.183 91.692 1.00 27.10 218 GLN D N 1
ATOM 6509 C CA . GLN D 1 220 ? 81.454 -8.160 91.153 1.00 26.52 218 GLN D CA 1
ATOM 6510 C C . GLN D 1 220 ? 80.700 -6.933 90.563 1.00 25.65 218 GLN D C 1
ATOM 6511 O O . GLN D 1 220 ? 80.902 -6.518 89.428 1.00 23.56 218 GLN D O 1
ATOM 6517 N N . GLY D 1 221 ? 79.834 -6.359 91.393 1.00 24.95 219 GLY D N 1
ATOM 6518 C CA . GLY D 1 221 ? 79.103 -5.153 91.076 1.00 24.41 219 GLY D CA 1
ATOM 6519 C C . GLY D 1 221 ? 78.274 -4.736 92.292 1.00 24.25 219 GLY D C 1
ATOM 6520 O O . GLY D 1 221 ? 78.161 -5.476 93.270 1.00 23.66 219 GLY D O 1
ATOM 6521 N N . TRP D 1 222 ? 77.683 -3.549 92.219 1.00 24.46 220 TRP D N 1
ATOM 6522 C CA . TRP D 1 222 ? 76.885 -2.975 93.310 1.00 24.12 220 TRP D CA 1
ATOM 6523 C C . TRP D 1 222 ? 75.393 -3.291 93.209 1.00 24.56 220 TRP D C 1
ATOM 6524 O O . TRP D 1 222 ? 74.795 -3.170 92.139 1.00 25.04 220 TRP D O 1
ATOM 6535 N N . ALA D 1 223 ? 74.783 -3.640 94.334 1.00 25.07 221 ALA D N 1
ATOM 6536 C CA . ALA D 1 223 ? 73.333 -3.771 94.424 1.00 25.26 221 ALA D CA 1
ATOM 6537 C C . ALA D 1 223 ? 72.794 -2.627 95.278 1.00 25.87 221 ALA D C 1
ATOM 6538 O O . ALA D 1 223 ? 73.449 -2.208 96.234 1.00 26.36 221 ALA D O 1
ATOM 6540 N N . VAL D 1 224 ? 71.600 -2.144 94.946 1.00 25.63 222 VAL D N 1
ATOM 6541 C CA . VAL D 1 224 ? 70.891 -1.129 95.709 1.00 25.78 222 VAL D CA 1
ATOM 6542 C C . VAL D 1 224 ? 69.451 -1.645 95.807 1.00 27.21 222 VAL D C 1
ATOM 6543 O O . VAL D 1 224 ? 68.872 -2.046 94.821 1.00 26.98 222 VAL D O 1
ATOM 6547 N N . VAL D 1 225 ? 68.868 -1.609 96.985 1.00 28.16 223 VAL D N 1
ATOM 6548 C CA . VAL D 1 225 ? 67.621 -2.288 97.224 1.00 29.97 223 VAL D CA 1
ATOM 6549 C C . VAL D 1 225 ? 66.775 -1.489 98.214 1.00 32.07 223 VAL D C 1
ATOM 6550 O O . VAL D 1 225 ? 67.296 -0.652 98.975 1.00 31.60 223 VAL D O 1
ATOM 6554 N N . SER D 1 226 ? 65.474 -1.743 98.207 1.00 34.40 224 SER D N 1
ATOM 6555 C CA . SER D 1 226 ? 64.581 -1.159 99.194 1.00 38.13 224 SER D CA 1
ATOM 6556 C C . SER D 1 226 ? 64.635 -1.893 100.527 1.00 41.12 224 SER D C 1
ATOM 6557 O O . SER D 1 226 ? 64.241 -1.329 101.550 1.00 42.18 224 SER D O 1
ATOM 6560 N N . GLU D 1 227 ? 65.110 -3.144 100.532 1.00 44.39 225 GLU D N 1
ATOM 6561 C CA . GLU D 1 227 ? 65.254 -3.902 101.782 1.00 47.85 225 GLU D CA 1
ATOM 6562 C C . GLU D 1 227 ? 66.261 -5.039 101.643 1.00 49.62 225 GLU D C 1
ATOM 6563 O O . GLU D 1 227 ? 66.214 -5.779 100.669 1.00 50.38 225 GLU D O 1
ATOM 6569 N N . PRO D 1 228 ? 67.173 -5.192 102.624 1.00 51.17 226 PRO D N 1
ATOM 6570 C CA . PRO D 1 228 ? 68.308 -6.107 102.424 1.00 52.40 226 PRO D CA 1
ATOM 6571 C C . PRO D 1 228 ? 67.924 -7.581 102.209 1.00 53.35 226 PRO D C 1
ATOM 6572 O O . PRO D 1 228 ? 67.103 -8.131 102.952 1.00 53.19 226 PRO D O 1
ATOM 6576 N N . LEU D 1 229 ? 68.536 -8.198 101.196 1.00 54.47 227 LEU D N 1
ATOM 6577 C CA . LEU D 1 229 ? 68.317 -9.610 100.874 1.00 55.55 227 LEU D CA 1
ATOM 6578 C C . LEU D 1 229 ? 69.443 -10.554 101.369 1.00 56.15 227 LEU D C 1
ATOM 6579 O O . LEU D 1 229 ? 69.364 -11.070 102.495 1.00 56.12 227 LEU D O 1
ATOM 6584 N N . GLU D 1 230 ? 70.467 -10.787 100.537 1.00 56.34 228 GLU D N 1
ATOM 6585 C CA . GLU D 1 230 ? 71.602 -11.648 100.928 1.00 56.51 228 GLU D CA 1
ATOM 6586 C C . GLU D 1 230 ? 72.353 -11.075 102.143 1.00 56.42 228 GLU D C 1
ATOM 6587 O O . GLU D 1 230 ? 73.000 -10.016 102.067 1.00 56.55 228 GLU D O 1
ATOM 6589 N N . THR D 1 231 ? 72.245 -11.779 103.266 1.00 55.76 229 THR D N 1
ATOM 6590 C CA . THR D 1 231 ? 72.817 -11.317 104.517 1.00 55.01 229 THR D CA 1
ATOM 6591 C C . THR D 1 231 ? 73.981 -12.206 104.970 1.00 54.42 229 THR D C 1
ATOM 6592 O O . THR D 1 231 ? 74.525 -12.009 106.059 1.00 54.40 229 THR D O 1
ATOM 6596 N N . ASP D 1 232 ? 74.360 -13.168 104.122 1.00 53.37 230 ASP D N 1
ATOM 6597 C CA . ASP D 1 232 ? 75.520 -14.041 104.369 1.00 52.13 230 ASP D CA 1
ATOM 6598 C C . ASP D 1 232 ? 76.850 -13.414 103.914 1.00 50.75 230 ASP D C 1
ATOM 6599 O O . ASP D 1 232 ? 77.909 -13.739 104.451 1.00 51.03 230 ASP D O 1
ATOM 6604 N N . GLU D 1 233 ? 76.785 -12.505 102.942 1.00 48.79 231 GLU D N 1
ATOM 6605 C CA . GLU D 1 233 ? 77.981 -12.008 102.255 1.00 46.69 231 GLU D CA 1
ATOM 6606 C C . GLU D 1 233 ? 78.388 -10.574 102.610 1.00 45.02 231 GLU D C 1
ATOM 6607 O O . GLU D 1 233 ? 78.959 -9.876 101.774 1.00 45.59 231 GLU D O 1
ATOM 6609 N N . GLY D 1 234 ? 78.103 -10.126 103.827 1.00 42.50 232 GLY D N 1
ATOM 6610 C CA . GLY D 1 234 ? 78.450 -8.761 104.216 1.00 39.02 232 GLY D CA 1
ATOM 6611 C C . GLY D 1 234 ? 77.256 -7.851 104.485 1.00 36.15 232 GLY D C 1
ATOM 6612 O O . GLY D 1 234 ? 76.143 -8.103 104.019 1.00 35.77 232 GLY D O 1
ATOM 6613 N N . ASP D 1 235 ? 77.499 -6.803 105.267 1.00 33.29 233 ASP D N 1
ATOM 6614 C CA . ASP D 1 235 ? 76.457 -5.891 105.681 1.00 30.50 233 ASP D CA 1
ATOM 6615 C C . ASP D 1 235 ? 76.033 -4.942 104.576 1.00 28.69 233 ASP D C 1
ATOM 6616 O O . ASP D 1 235 ? 76.820 -4.607 103.687 1.00 29.21 233 ASP D O 1
ATOM 6621 N N . TRP D 1 236 ? 74.787 -4.492 104.661 1.00 25.98 234 TRP D N 1
ATOM 6622 C CA . TRP D 1 236 ? 74.274 -3.492 103.744 1.00 24.55 234 TRP D CA 1
ATOM 6623 C C . TRP D 1 236 ? 74.507 -2.107 104.331 1.00 23.28 234 TRP D C 1
ATOM 6624 O O . TRP D 1 236 ? 74.409 -1.928 105.523 1.00 20.60 234 TRP D O 1
ATOM 6635 N N . THR D 1 237 ? 74.777 -1.131 103.481 1.00 22.29 235 THR D N 1
ATOM 6636 C CA . THR D 1 237 ? 74.973 0.228 103.955 1.00 22.24 235 THR D CA 1
ATOM 6637 C C . THR D 1 237 ? 73.659 0.968 103.760 1.00 21.84 235 THR D C 1
ATOM 6638 O O . THR D 1 237 ? 73.168 1.033 102.652 1.00 21.53 235 THR D O 1
ATOM 6642 N N . GLU D 1 238 ? 73.092 1.527 104.818 1.00 20.97 236 GLU D N 1
ATOM 6643 C CA . GLU D 1 238 ? 71.867 2.292 104.679 1.00 21.71 236 GLU D CA 1
ATOM 6644 C C . GLU D 1 238 ? 72.123 3.661 104.001 1.00 21.61 236 GLU D C 1
ATOM 6645 O O . GLU D 1 238 ? 73.002 4.399 104.429 1.00 20.70 236 GLU D O 1
ATOM 6651 N N . LEU D 1 239 ? 71.353 4.022 102.976 1.00 21.56 237 LEU D N 1
ATOM 6652 C CA . LEU D 1 239 ? 71.442 5.375 102.456 1.00 22.26 237 LEU D CA 1
ATOM 6653 C C . LEU D 1 239 ? 70.483 6.202 103.309 1.00 22.97 237 LEU D C 1
ATOM 6654 O O . LEU D 1 239 ? 69.282 5.989 103.283 1.00 23.03 237 LEU D O 1
ATOM 6659 N N . ARG D 1 240 ? 71.014 7.130 104.094 1.00 23.64 238 ARG D N 1
ATOM 6660 C CA . ARG D 1 240 ? 70.165 7.951 104.962 1.00 24.93 238 ARG D CA 1
ATOM 6661 C C . ARG D 1 240 ? 69.223 8.881 104.179 1.00 25.16 238 ARG D C 1
ATOM 6662 O O . ARG D 1 240 ? 69.525 9.263 103.033 1.00 24.36 238 ARG D O 1
ATOM 6670 N N . PRO D 1 241 ? 68.069 9.232 104.783 1.00 25.27 239 PRO D N 1
ATOM 6671 C CA . PRO D 1 241 ? 67.175 10.220 104.168 1.00 26.09 239 PRO D CA 1
ATOM 6672 C C . PRO D 1 241 ? 67.936 11.530 103.924 1.00 26.23 239 PRO D C 1
ATOM 6673 O O . PRO D 1 241 ? 68.820 11.846 104.695 1.00 25.98 239 PRO D O 1
ATOM 6677 N N . GLY D 1 242 ? 67.615 12.268 102.863 1.00 27.11 240 GLY D N 1
ATOM 6678 C CA . GLY D 1 242 ? 68.328 13.534 102.589 1.00 27.32 240 GLY D CA 1
ATOM 6679 C C . GLY D 1 242 ? 69.664 13.313 101.881 1.00 27.45 240 GLY D C 1
ATOM 6680 O O . GLY D 1 242 ? 70.568 14.145 101.971 1.00 27.31 240 GLY D O 1
ATOM 6681 N N . ARG D 1 243 ? 69.779 12.193 101.165 1.00 27.03 241 ARG D N 1
ATOM 6682 C CA . ARG D 1 243 ? 71.053 11.752 100.547 1.00 26.41 241 ARG D CA 1
ATOM 6683 C C . ARG D 1 243 ? 70.836 11.203 99.131 1.00 25.57 241 ARG D C 1
ATOM 6684 O O . ARG D 1 243 ? 69.785 10.660 98.849 1.00 24.13 241 ARG D O 1
ATOM 6700 N N . LEU D 1 245 ? 72.915 8.763 96.122 1.00 25.21 243 LEU D N 1
ATOM 6701 C CA . LEU D 1 245 ? 73.995 7.845 95.896 1.00 25.44 243 LEU D CA 1
ATOM 6702 C C . LEU D 1 245 ? 74.281 7.841 94.404 1.00 25.78 243 LEU D C 1
ATOM 6703 O O . LEU D 1 245 ? 73.350 7.856 93.587 1.00 26.01 243 LEU D O 1
ATOM 6708 N N . THR D 1 246 ? 75.550 7.792 94.039 1.00 25.52 244 THR D N 1
ATOM 6709 C CA . THR D 1 246 ? 75.941 7.764 92.634 1.00 26.12 244 THR D CA 1
ATOM 6710 C C . THR D 1 246 ? 76.937 6.616 92.490 1.00 26.90 244 THR D C 1
ATOM 6711 O O . THR D 1 246 ? 77.940 6.577 93.207 1.00 27.00 244 THR D O 1
ATOM 6715 N N . ILE D 1 247 ? 76.634 5.678 91.592 1.00 27.57 245 ILE D N 1
ATOM 6716 C CA . ILE D 1 247 ? 77.525 4.583 91.266 1.00 28.38 245 ILE D CA 1
ATOM 6717 C C . ILE D 1 247 ? 77.879 4.610 89.786 1.00 28.94 245 ILE D C 1
ATOM 6718 O O . ILE D 1 247 ? 77.009 4.440 88.903 1.00 28.82 245 ILE D O 1
ATOM 6723 N N . GLY D 1 248 ? 79.154 4.847 89.513 1.00 28.72 246 GLY D N 1
ATOM 6724 C CA . GLY D 1 248 ? 79.602 4.982 88.131 1.00 30.80 246 GLY D CA 1
ATOM 6725 C C . GLY D 1 248 ? 81.061 4.623 87.967 1.00 31.90 246 GLY D C 1
ATOM 6726 O O . GLY D 1 248 ? 81.593 3.784 88.693 1.00 31.80 246 GLY D O 1
ATOM 6727 N N . ALA D 1 249 ? 81.721 5.293 87.032 1.00 33.49 247 ALA D N 1
ATOM 6728 C CA . ALA D 1 249 ? 83.083 4.914 86.646 1.00 34.91 247 ALA D CA 1
ATOM 6729 C C . ALA D 1 249 ? 84.098 5.097 87.769 1.00 35.57 247 ALA D C 1
ATOM 6730 O O . ALA D 1 249 ? 85.177 4.509 87.715 1.00 37.10 247 ALA D O 1
ATOM 6732 N N . GLU D 1 250 ? 83.757 5.902 88.780 1.00 35.82 248 GLU D N 1
ATOM 6733 C CA . GLU D 1 250 ? 84.639 6.149 89.938 1.00 35.83 248 GLU D CA 1
ATOM 6734 C C . GLU D 1 250 ? 84.408 5.222 91.156 1.00 35.63 248 GLU D C 1
ATOM 6735 O O . GLU D 1 250 ? 85.220 5.207 92.071 1.00 36.02 248 GLU D O 1
ATOM 6737 N N . GLY D 1 251 ? 83.320 4.445 91.160 1.00 35.27 249 GLY D N 1
ATOM 6738 C CA . GLY D 1 251 ? 82.888 3.694 92.361 1.00 33.58 249 GLY D CA 1
ATOM 6739 C C . GLY D 1 251 ? 81.589 4.301 92.888 1.00 33.07 249 GLY D C 1
ATOM 6740 O O . GLY D 1 251 ? 80.838 4.935 92.124 1.00 31.78 249 GLY D O 1
ATOM 6741 N N . ALA D 1 252 ? 81.328 4.135 94.185 1.00 32.11 250 ALA D N 1
ATOM 6742 C CA . ALA D 1 252 ? 80.081 4.601 94.795 1.00 32.19 250 ALA D CA 1
ATOM 6743 C C . ALA D 1 252 ? 80.343 5.789 95.704 1.00 31.85 250 ALA D C 1
ATOM 6744 O O . ALA D 1 252 ? 81.239 5.744 96.520 1.00 32.04 250 ALA D O 1
ATOM 6746 N N . ALA D 1 253 ? 79.561 6.852 95.568 1.00 31.33 251 ALA D N 1
ATOM 6747 C CA . ALA D 1 253 ? 79.747 8.032 96.403 1.00 30.54 251 ALA D CA 1
ATOM 6748 C C . ALA D 1 253 ? 78.393 8.625 96.794 1.00 30.34 251 ALA D C 1
ATOM 6749 O O . ALA D 1 253 ? 77.428 8.578 96.003 1.00 29.64 251 ALA D O 1
ATOM 6751 N N . GLU D 1 254 ? 78.316 9.158 98.008 1.00 28.94 252 GLU D N 1
ATOM 6752 C CA . GLU D 1 254 ? 77.111 9.820 98.502 1.00 30.31 252 GLU D CA 1
ATOM 6753 C C . GLU D 1 254 ? 77.289 11.329 98.574 1.00 30.50 252 GLU D C 1
ATOM 6754 O O . GLU D 1 254 ? 78.407 11.820 98.673 1.00 30.39 252 GLU D O 1
ATOM 6760 N N . ARG D 1 255 ? 76.168 12.042 98.617 1.00 30.99 253 ARG D N 1
ATOM 6761 C CA . ARG D 1 255 ? 76.122 13.492 98.485 1.00 31.99 253 ARG D CA 1
ATOM 6762 C C . ARG D 1 255 ? 74.833 13.933 99.175 1.00 31.77 253 ARG D C 1
ATOM 6763 O O . ARG D 1 255 ? 73.841 13.189 99.144 1.00 31.46 253 ARG D O 1
ATOM 6771 N N . ASP D 1 256 ? 74.808 15.125 99.768 1.00 31.73 254 ASP D N 1
ATOM 6772 C CA . ASP D 1 256 ? 73.589 15.647 100.406 1.00 32.48 254 ASP D CA 1
ATOM 6773 C C . ASP D 1 256 ? 72.540 15.910 99.334 1.00 32.61 254 ASP D C 1
ATOM 6774 O O . ASP D 1 256 ? 72.867 16.220 98.183 1.00 32.87 254 ASP D O 1
ATOM 6779 N N . PHE D 1 257 ? 71.277 15.765 99.707 1.00 32.66 255 PHE D N 1
ATOM 6780 C CA . PHE D 1 257 ? 70.194 15.907 98.744 1.00 33.75 255 PHE D CA 1
ATOM 6781 C C . PHE D 1 257 ? 68.970 16.468 99.448 1.00 35.02 255 PHE D C 1
ATOM 6782 O O . PHE D 1 257 ? 68.422 15.853 100.360 1.00 35.29 255 PHE D O 1
ATOM 6790 N N . ALA D 1 258 ? 68.543 17.647 99.035 1.00 36.79 256 ALA D N 1
ATOM 6791 C CA . ALA D 1 258 ? 67.314 18.216 99.574 1.00 38.53 256 ALA D CA 1
ATOM 6792 C C . ALA D 1 258 ? 66.586 18.891 98.421 1.00 39.44 256 ALA D C 1
ATOM 6793 O O . ALA D 1 258 ? 67.242 19.318 97.483 1.00 39.64 256 ALA D O 1
ATOM 6795 N N . PRO D 1 259 ? 65.237 18.984 98.480 1.00 40.53 257 PRO D N 1
ATOM 6796 C CA . PRO D 1 259 ? 64.498 19.675 97.406 1.00 41.33 257 PRO D CA 1
ATOM 6797 C C . PRO D 1 259 ? 65.062 21.079 97.182 1.00 41.94 257 PRO D C 1
ATOM 6798 O O . PRO D 1 259 ? 65.501 21.725 98.127 1.00 41.72 257 PRO D O 1
ATOM 6802 N N . ALA D 1 260 ? 65.054 21.532 95.933 1.00 43.04 258 ALA D N 1
ATOM 6803 C CA . ALA D 1 260 ? 65.675 22.800 95.545 1.00 43.91 258 ALA D CA 1
ATOM 6804 C C . ALA D 1 260 ? 65.098 23.993 96.295 1.00 44.75 258 ALA D C 1
ATOM 6805 O O . ALA D 1 260 ? 63.907 24.000 96.631 1.00 45.13 258 ALA D O 1
ATOM 6807 N N . ASP D 1 261 ? 65.950 24.987 96.561 1.00 45.20 259 ASP D N 1
ATOM 6808 C CA . ASP D 1 261 ? 65.508 26.269 97.100 1.00 45.47 259 ASP D CA 1
ATOM 6809 C C . ASP D 1 261 ? 64.496 26.898 96.143 1.00 45.61 259 ASP D C 1
ATOM 6810 O O . ASP D 1 261 ? 64.802 27.140 94.974 1.00 45.49 259 ASP D O 1
#

Sequence (855 aa):
CRWAAYHGTPIFLEDVIGFGVAWYDARPEPGLYRDVYPAWSDPNLRAVAHHVRSGLFLSHVCHPFAARRWCFHNGQVGGFEAFRKQADAIADEFYTYRKGSTDSEVLFLLALSEGLEHDPHGALARAIARLEGLSRAHGTTPHRLSAAFSDGQTLYAARYSSDHIAPSVYYRYSHARQGWAVVSEPLDEGDWTELRPGRLTIGAEGAAERDFAPCRWAAYHGTPIFLEDVIGFGVAWYDARPEPGLYRDVYPAWSDPNLRAVAHHVRSGLFLSHVNNCHPFAARRWCFHNGQVGGFEAFRKQADAIADEFYTYRKGSTDSEVLFLLALSEGLEHDPHGALARAIARLEGLSRAHGTTPHRLSAAFSDGQTLYAARYSSDHIAPSVYYRYSHARQGWAVVSEWTELRPGRLTIGAEGAAERDFAPCRWAAYHGTPIFLEDVIDGFGVAWYDARPEPGLYRDVYPAWSDPNLRAVAHHVRSGLFLSHVNNCHPFAARRWCFHNGQVGGFEAFRKQADAIADEFYTYRKGSTDSEVLFLLALSEGLEHDPHGALARAIARLEGLSRAHGTTPHRLSAAFSDGQTLYAARYSSDHIAPSVYYRYSHARQGWAVVSEPWTELRPGRLTIGAEGAAERDFAPCRWAAYHGTPIFLEDVIFGVAWYDARPEPGLYRDVYPAWSDPNLRAVAHHVRSGLFLSHVNNCHPFAARRWCFHNGQVGGFEAFRKQADAIADEFYTYRKGSTDSEVLFLLALSEGLEHDPHGALARAIARLEGLSRAHGTTPHRLSAAFSDGQTLYAARYSSDHIAPSVYYRYSHARQGWAVVSEPLETDEGDWTELRPGRLTIGAEGAAERDFAPAD

Radius of gyration: 29.84 Å; Cα contacts (8 Å, |Δi|>4): 2054; chains: 4; bounding box: 75×73×64 Å

Organism: Ruegeria pomeroyi (strain ATCC 700808 / DSM 15171 / DSS-3) (NCBI:txid246200)

CATH classification: 3.60.20.10